Protein AF-0000000084953065 (afdb_homodimer)

Solvent-accessible surface area (backbone atoms only — not comparable to full-atom values): 37225 Å² total; per-residue (Å²): 133,76,77,75,72,75,75,77,70,77,76,67,80,57,42,66,18,27,38,51,30,48,55,49,16,37,54,28,32,49,46,24,32,58,13,46,14,30,29,52,18,11,53,33,35,67,47,25,24,61,44,49,26,46,53,21,52,45,23,57,56,54,40,50,54,44,30,39,45,32,41,51,6,21,24,65,22,61,65,50,94,20,39,30,18,35,50,79,62,21,37,66,43,36,94,52,40,80,69,43,65,51,87,48,26,40,32,37,56,54,54,56,39,53,43,38,55,61,22,41,24,58,36,54,26,50,35,7,44,55,64,42,56,24,70,68,34,48,54,53,40,45,55,49,41,44,65,68,46,39,19,29,43,38,8,13,48,70,24,81,63,6,53,39,28,67,67,56,40,74,54,52,50,30,7,56,50,28,28,25,33,23,8,30,29,12,46,28,47,7,58,72,70,43,58,77,86,65,80,84,58,64,51,42,28,58,67,35,29,53,48,9,42,45,35,31,60,48,9,43,44,20,44,36,14,34,52,53,72,36,30,48,39,54,15,40,44,8,38,49,19,42,54,41,4,17,17,32,0,14,47,35,27,35,52,52,37,42,75,73,71,41,64,51,35,66,64,46,32,46,51,13,22,51,19,5,44,35,17,33,27,15,23,21,53,24,44,52,58,65,57,23,34,48,50,4,30,52,32,10,49,54,24,52,52,40,50,67,55,47,62,76,45,92,48,36,42,64,61,40,24,32,29,33,30,18,46,8,7,49,47,14,37,51,48,29,15,34,51,25,30,46,90,62,22,74,83,42,83,58,36,6,44,81,73,77,33,59,65,27,30,52,38,30,51,53,49,50,52,52,50,50,52,46,30,24,53,53,38,36,49,45,52,51,54,39,38,72,75,37,62,42,56,50,52,71,69,39,39,73,69,12,40,12,45,66,74,67,72,44,84,127,136,77,79,74,71,79,71,75,74,76,77,68,82,59,42,28,46,28,30,19,43,47,56,50,16,38,46,28,33,48,44,23,33,53,12,45,14,31,29,52,18,11,52,32,33,66,47,25,25,62,45,48,25,41,50,22,53,46,22,55,22,54,41,48,53,45,31,39,44,33,42,49,6,22,23,68,24,61,63,49,92,21,39,31,19,36,50,78,63,21,36,58,42,37,93,52,39,57,73,45,64,52,87,47,26,35,32,34,44,53,54,55,39,54,45,40,53,61,22,40,23,60,37,53,26,50,36,6,44,55,66,40,56,24,68,68,33,49,54,53,41,44,54,49,43,44,67,67,46,38,19,29,42,36,8,14,48,70,25,82,64,6,52,39,29,67,66,58,39,76,55,50,50,31,8,56,51,30,29,25,33,23,8,30,28,10,46,29,46,9,59,72,70,43,57,76,87,66,79,84,58,63,55,50,32,66,69,34,28,55,50,9,40,52,34,33,59,59,8,44,43,20,44,35,14,35,52,54,74,37,71,48,70,54,16,52,45,7,38,50,19,42,53,42,4,17,54,31,0,15,51,36,27,34,50,51,37,40,73,73,69,42,75,80,46,74,66,45,32,45,51,12,23,52,20,5,44,34,16,34,26,16,22,21,52,24,44,53,59,71,57,24,34,49,49,4,30,52,31,11,50,54,23,52,51,41,49,68,57,46,62,79,46,91,49,37,42,64,62,40,25,30,27,34,31,16,46,9,7,49,47,14,37,51,48,29,15,33,51,25,30,44,90,64,24,74,83,42,82,58,37,6,44,80,77,76,32,58,66,26,32,51,38,32,51,51,47,50,53,52,48,50,53,48,29,24,52,52,38,37,49,47,52,52,54,39,38,75,76,38,62,44,56,50,53,70,68,39,40,73,66,10,40,14,47,68,60,30,71,42,76,116

Secondary structure (DSSP, 8-state):
---------------HHHHHHHHHHHHHHHHHHHHHHHHHHHHS-GGGHHHHHHHHHHHHHHHHHHIIIIIHHHHHSSEETTTEE-TTTSGGGTT-SSSSEETTEEHHHHHHHHHHHHHHHHHHHGGGGTTTB-HHHHHHHHHHHIIIIIHHHHHHHHSTTSHHHHHT---SSSIIIIIIHHHHHHHHHHHHH---SSPPPPPS-HHHHHHHHHHHHHHHHHHHHGGG-SSSHHHHHHHHHHHHHHHHHHHHHHHHHHHTTPPP-HHHHHHHHHHHHHHHTTTTTTS-HHHHHHHHHHHHHHHHHHHHHHTTSS---TT-HIIIIIHHHHHHHHHHHHH--TTT-TT-SSPPGGGT--HHHHHHHHHHHHHHHHHHHHHHHHHHHHHHHS-SBPPHHHHHH-HIIIIIS---/------------PPPHHHHHHHHHHHHHHHHHHHHHHHHHHHHS-GGGHHHHHHHHHHHHHHHHHHIIIIIHHHHHSSEETTTEE-TTTTGGGTT-SSSSEETTEEHHHHHHHHHHHHHHHHHHHGGGGTTTB-HHHHHHHHHHHIIIIIHHHHHHHHSTTSHHHHHT---SSSIIIIIIHHHHHHHHHHHHH---SSPPPPPS-HHHHHHHHHHHHHHHHHHHHGGG-SSSHHHHHHHHHHHHHHHHHHHHHHHHHHHTTPPP-HHHHHHHHHHHHHHHTTTTTTS-HHHHHHHHHHHHHHHHHHHHHHTTSS---TT-HIIIIIHHHHHHHHHHHHH--TTT-TT-SS--GGGT--HHHHHHHHHHHHHHHHHHHHHHHHHHHHHHHS-SBPPHHHHHH-HIIIIIS---

pLDDT: mean 95.13, std 10.89, range [21.23, 98.94]

Organism: Flavobacterium frigoris (strain PS1) (NCBI:txid1086011)

Nearest PDB structures (foldseek):
  2npk-assembly1_A  TM=9.389E-01  e=2.751E-29  Escherichia coli
  1u77-assembly1_A  TM=9.355E-01  e=2.865E-28  Escherichia coli
  8qj4-assembly1_A  TM=9.038E-01  e=2.332E-25  Shewanella denitrificans OS217
  6eu6-assembly1_A  TM=8.960E-01  e=2.332E-25  Candidatus Kuenenia stuttgartensis
  8qpf-assembly1_B  TM=8.996E-01  e=1.811E-22  Shewanella denitrificans

Sequence (824 aa):
MFPETPIPLEEVKFDTGDTAWMIVATALVLIMTPGLGFFYGGMVGKKNVISTMLQSFMAMIIVTILWVIIGFSLSFGTSIGGVIGDPRDYFMFKNVGITSAWGTIPFMLFALFQAKFAIITPALITGAFAERIRFWAYMLFMVLFILFVYTPLCHMTWHEDGIFYKMGVLDFAGGTVVHMSAGWAALAGAMFLGKRKGQKSSPARITYVLLGTGLLWFGWFGFNAGSALAANGLAAQALGTTTVAAAAAGMAWVFFDKILGHKVSAMGACIGTVVGLVAITPAAGFVSIPNALFIGIFSSIVSNIVVSKFHKGKIDDALDVFACHGVGGMTGMLLTGVFASKAINPAVTDQGLIFGETTLFINQLTALVIVSVFAFTMSYFLFFIVNKITPLRVSEDREELGLDISQHGEFLMFPETPIPLEEVKFDTGDTAWMIVATALVLIMTPGLGFFYGGMVGKKNVISTMLQSFMAMIIVTILWVIIGFSLSFGTSIGGVIGDPRDYFMFKNVGITSAWGTIPFMLFALFQAKFAIITPALITGAFAERIRFWAYMLFMVLFILFVYTPLCHMTWHEDGIFYKMGVLDFAGGTVVHMSAGWAALAGAMFLGKRKGQKSSPARITYVLLGTGLLWFGWFGFNAGSALAANGLAAQALGTTTVAAAAAGMAWVFFDKILGHKVSAMGACIGTVVGLVAITPAAGFVSIPNALFIGIFSSIVSNIVVSKFHKGKIDDALDVFACHGVGGMTGMLLTGVFASKAINPAVTDQGLIFGETTLFINQLTALVIVSVFAFTMSYFLFFIVNKITPLRVSEDREELGLDISQHGEFL

Foldseek 3Di:
DPPPDPPPLPQQAADPQLAVLLVVLLVLLLLLLLLLLLQLLQFAAQQQSVVLSVLSVVLVVQLLVLLQQFLVQQQAADDDVLQTGDSVRQGNHVVQDQSDDDVRHRSVSVSSSVSSLLSRQLSLLCLQCGLWWASVLSSQLSSVCSNQQLRRQSSLCPYCSHVLNVLQQFFQQDLQNRQQLSLLLNQLVQVLQFAQDDDGHGRHHLVSSVSSLVSNLRSLLSRQLCSVSGDDPLSVQLNLLLVLLLQLQLVLQQVVCVVVVHHRDSSSSSLSSLLSSSLCRRQSQFAGNVLSSVLSNVSSVQLSVCVVPVVVDRGRRPNSSNSRRNSSSLSSLLSSQAGGDCVRPVSNPFHHVVVVTCSNNVSSVVSSVVSSVSSNVVSSVSSVVSCVVPNGTDDSVCSVSTCCCSPPNDRD/DDPPDPDPLPQQAADPQLAVLLVVLLVLLQLLLLLVLLQLLQFAAQQQSVVLSVLSVVLVVLLLVLLQQFLVQQQAAPDDVQQTGDRPRQGNHVVQDQRDDDVRYRSVSVSSSVSSLLSRQLSLLCLQCGLWWASVLSSQLSSVCSNQQLRRQSSLCPYCSHVLNVLQQFFQQDLQNRQQLSLLLNQLVQVLQFAQDDDGHGRHHLVSSVSSLVSNLRSLLSRQLCSVSGDDDLSVQLNLLLVLLLQLQLVLQQVVCVVVPHHRDSSSSSLSSLLSNSLCRRQSQFAGNVLSSVLSNVSSVQLNVCVVVVVVDRGRRPNSSNSRRNSSSLSSLLSSQAGGDCVRPVSNPFGHVVVPTCSNNVSSVVSNVVSSVSSNVVSSVSSVVSCVVPNGTDDSVCSVSTCQCSVPVDRD

Structure (mmCIF, N/CA/C/O backbone):
data_AF-0000000084953065-model_v1
#
loop_
_entity.id
_entity.type
_entity.pdbx_description
1 polymer 'Ammonium transporter'
#
loop_
_atom_site.group_PDB
_atom_site.id
_atom_site.type_symbol
_atom_site.label_atom_id
_atom_site.label_alt_id
_atom_site.label_comp_id
_atom_site.label_asym_id
_atom_site.label_entity_id
_atom_site.label_seq_id
_atom_site.pdbx_PDB_ins_code
_atom_site.Cartn_x
_atom_site.Cartn_y
_atom_site.Cartn_z
_atom_site.occupancy
_atom_site.B_iso_or_equiv
_atom_site.auth_seq_id
_atom_site.auth_comp_id
_atom_site.auth_asym_id
_atom_site.auth_atom_id
_atom_site.pdbx_PDB_model_num
ATOM 1 N N . MET A 1 1 ? 32.344 41.438 -32.031 1 26.55 1 MET A N 1
ATOM 2 C CA . MET A 1 1 ? 32.719 41.25 -30.625 1 26.55 1 MET A CA 1
ATOM 3 C C . MET A 1 1 ? 32.188 39.906 -30.094 1 26.55 1 MET A C 1
ATOM 5 O O . MET A 1 1 ? 30.969 39.719 -30.078 1 26.55 1 MET A O 1
ATOM 9 N N . PHE A 1 2 ? 32.844 38.781 -30.125 1 31.12 2 PHE A N 1
ATOM 10 C CA . PHE A 1 2 ? 32.469 37.375 -30.203 1 31.12 2 PHE A CA 1
ATOM 11 C C . PHE A 1 2 ? 31.984 36.875 -28.844 1 31.12 2 PHE A C 1
ATOM 13 O O . PHE A 1 2 ? 32.594 37.156 -27.812 1 31.12 2 PHE A O 1
ATOM 20 N N . PRO A 1 3 ? 30.703 36.781 -28.703 1 33.44 3 PRO A N 1
ATOM 21 C CA . PRO A 1 3 ? 30.156 36.5 -27.375 1 33.44 3 PRO A CA 1
ATOM 22 C C . PRO A 1 3 ? 30.953 35.438 -26.625 1 33.44 3 PRO A C 1
ATOM 24 O O . PRO A 1 3 ? 31.609 34.594 -27.234 1 33.44 3 PRO A O 1
ATOM 27 N N . GLU A 1 4 ? 31.641 35.844 -25.547 1 34.56 4 GLU A N 1
ATOM 28 C CA . GLU A 1 4 ? 32.5 35.031 -24.688 1 34.56 4 GLU A CA 1
ATOM 29 C C . GLU A 1 4 ? 31.906 33.625 -24.5 1 34.56 4 GLU A C 1
ATOM 31 O O . GLU A 1 4 ? 30.688 33.438 -24.531 1 34.56 4 GLU A O 1
ATOM 36 N N . THR A 1 5 ? 32.562 32.625 -24.812 1 36.56 5 THR A N 1
ATOM 37 C CA . THR A 1 5 ? 32.344 31.203 -24.703 1 36.56 5 THR A CA 1
ATOM 38 C C . THR A 1 5 ? 31.812 30.859 -23.312 1 36.56 5 THR A C 1
ATOM 40 O O . THR A 1 5 ? 32.469 31.156 -22.312 1 36.56 5 THR A O 1
ATOM 43 N N . PRO A 1 6 ? 30.5 30.75 -23.141 1 38.44 6 PRO A N 1
ATOM 44 C CA . PRO A 1 6 ? 30.047 30.484 -21.766 1 38.44 6 PRO A CA 1
ATOM 45 C C . PRO A 1 6 ? 30.969 29.531 -21.016 1 38.44 6 PRO A C 1
ATOM 47 O O . PRO A 1 6 ? 31.609 28.672 -21.625 1 38.44 6 PRO A O 1
ATOM 50 N N . ILE A 1 7 ? 31.703 29.922 -20.016 1 39.09 7 ILE A N 1
ATOM 51 C CA . ILE A 1 7 ? 32.438 29.062 -19.094 1 39.09 7 ILE A CA 1
ATOM 52 C C . ILE A 1 7 ? 31.688 27.75 -18.891 1 39.09 7 ILE A C 1
ATOM 54 O O . ILE A 1 7 ? 30.484 27.734 -18.625 1 39.09 7 ILE A O 1
ATOM 58 N N . PRO A 1 8 ? 32.125 26.688 -19.344 1 39.78 8 PRO A N 1
ATOM 59 C CA . PRO A 1 8 ? 31.469 25.406 -19.156 1 39.78 8 PRO A CA 1
ATOM 60 C C . PRO A 1 8 ? 31.016 25.172 -17.719 1 39.78 8 PRO A C 1
ATOM 62 O O . PRO A 1 8 ? 31.812 25.328 -16.781 1 39.78 8 PRO A O 1
ATOM 65 N N . LEU A 1 9 ? 29.781 25.531 -17.219 1 43 9 LEU A N 1
ATOM 66 C CA . LEU A 1 9 ? 29.25 25.172 -15.906 1 43 9 LEU A CA 1
ATOM 67 C C . LEU A 1 9 ? 29.766 23.812 -15.461 1 43 9 LEU A C 1
ATOM 69 O O . LEU A 1 9 ? 29.766 22.859 -16.25 1 43 9 LEU A O 1
ATOM 73 N N . GLU A 1 10 ? 30.797 23.734 -14.734 1 50.12 10 GLU A N 1
ATOM 74 C CA . GLU A 1 10 ? 31.219 22.469 -14.164 1 50.12 10 GLU A CA 1
ATOM 75 C C . GLU A 1 10 ? 30.031 21.531 -13.938 1 50.12 10 GLU A C 1
ATOM 77 O O . GLU A 1 10 ? 29.062 21.906 -13.281 1 50.12 10 GLU A O 1
ATOM 82 N N . GLU A 1 11 ? 29.781 20.641 -14.75 1 60.56 11 GLU A N 1
ATOM 83 C CA . GLU A 1 11 ? 28.656 19.703 -14.852 1 60.56 11 GLU A CA 1
ATOM 84 C C . GLU A 1 11 ? 28.484 18.906 -13.562 1 60.56 11 GLU A C 1
ATOM 86 O O . GLU A 1 11 ? 29.406 18.219 -13.117 1 60.56 11 GLU A O 1
ATOM 91 N N . VAL A 1 12 ? 27.766 19.391 -12.516 1 77.81 12 VAL A N 1
ATOM 92 C CA . VAL A 1 12 ? 27.406 18.641 -11.312 1 77.81 12 VAL A CA 1
ATOM 93 C C . VAL A 1 12 ? 26.938 17.234 -11.695 1 77.81 12 VAL A C 1
ATOM 95 O O . VAL A 1 12 ? 26.094 17.078 -12.57 1 77.81 12 VAL A O 1
ATOM 98 N N . LYS A 1 13 ? 27.828 16.219 -11.336 1 87.88 13 LYS A N 1
ATOM 99 C CA . LYS A 1 13 ? 27.453 14.844 -11.602 1 87.88 13 LYS A CA 1
ATOM 100 C C . LYS A 1 13 ? 26.438 14.344 -10.57 1 87.88 13 LYS A C 1
ATOM 102 O O . LYS A 1 13 ? 26.688 14.43 -9.367 1 87.88 13 LYS A O 1
ATOM 107 N N . PHE A 1 14 ? 25.297 14.047 -11.031 1 94.81 14 PHE A N 1
ATOM 108 C CA . PHE A 1 14 ? 24.234 13.5 -10.203 1 94.81 14 PHE A CA 1
ATOM 109 C C . PHE A 1 14 ? 24.281 11.977 -10.18 1 94.81 14 PHE A C 1
ATOM 111 O O . PHE A 1 14 ? 24.703 11.352 -11.156 1 94.81 14 PHE A O 1
ATOM 118 N N . ASP A 1 15 ? 24 11.383 -9.008 1 97 15 ASP A N 1
ATOM 119 C CA . ASP A 1 15 ? 23.828 9.938 -8.969 1 97 15 ASP A CA 1
ATOM 120 C C . ASP A 1 15 ? 22.562 9.516 -9.703 1 97 15 ASP A C 1
ATOM 122 O O . ASP A 1 15 ? 21.469 9.953 -9.352 1 97 15 ASP A O 1
ATOM 126 N N . THR A 1 16 ? 22.734 8.625 -10.695 1 96.31 16 THR A N 1
ATOM 127 C CA . THR A 1 16 ? 21.609 8.281 -11.547 1 96.31 16 THR A CA 1
ATOM 128 C C . THR A 1 16 ? 20.594 7.441 -10.781 1 96.31 16 THR A C 1
ATOM 130 O O . THR A 1 16 ? 19.391 7.539 -11.031 1 96.31 16 THR A O 1
ATOM 133 N N . GLY A 1 17 ? 20.984 6.551 -9.906 1 97.94 17 GLY A N 1
ATOM 134 C CA . GLY A 1 17 ? 20.078 5.777 -9.078 1 97.94 17 GLY A CA 1
ATOM 135 C C . GLY A 1 17 ? 19.281 6.629 -8.109 1 97.94 17 GLY A C 1
ATOM 136 O O . GLY A 1 17 ? 18.062 6.484 -7.996 1 97.94 17 GLY A O 1
ATOM 137 N N . ASP A 1 18 ? 19.984 7.582 -7.414 1 97.94 18 ASP A N 1
ATOM 138 C CA . ASP A 1 18 ? 19.328 8.523 -6.52 1 97.94 18 ASP A CA 1
ATOM 139 C C . ASP A 1 18 ? 18.312 9.375 -7.273 1 97.94 18 ASP A C 1
ATOM 141 O O . ASP A 1 18 ? 17.188 9.562 -6.812 1 97.94 18 ASP A O 1
ATOM 145 N N . THR A 1 19 ? 18.75 9.844 -8.406 1 97.88 19 THR A N 1
ATOM 146 C CA . THR A 1 19 ? 17.891 10.719 -9.211 1 97.88 19 THR A CA 1
ATOM 147 C C . THR A 1 19 ? 16.656 9.977 -9.703 1 97.88 19 THR A C 1
ATOM 149 O O . THR A 1 19 ? 15.547 10.492 -9.625 1 97.88 19 THR A O 1
ATOM 152 N N . ALA A 1 20 ? 16.844 8.727 -10.141 1 98 20 ALA A N 1
ATOM 153 C CA . ALA A 1 20 ? 15.719 7.926 -10.609 1 98 20 ALA A CA 1
ATOM 154 C C . ALA A 1 20 ? 14.727 7.668 -9.477 1 98 20 ALA A C 1
ATOM 156 O O . ALA A 1 20 ? 13.516 7.844 -9.656 1 98 20 ALA A O 1
ATOM 157 N N . TRP A 1 21 ? 15.188 7.316 -8.344 1 98.38 21 TRP A N 1
ATOM 158 C CA . TRP A 1 21 ? 14.328 7.062 -7.195 1 98.38 21 TRP A CA 1
ATOM 159 C C . TRP A 1 21 ? 13.547 8.312 -6.812 1 98.38 21 TRP A C 1
ATOM 161 O O . TRP A 1 21 ? 12.336 8.25 -6.574 1 98.38 21 TRP A O 1
ATOM 171 N N . MET A 1 22 ? 14.18 9.453 -6.785 1 98.5 22 MET A N 1
ATOM 172 C CA . MET A 1 22 ? 13.523 10.68 -6.336 1 98.5 22 MET A CA 1
ATOM 173 C C . MET A 1 22 ? 12.469 11.133 -7.34 1 98.5 22 MET A C 1
ATOM 175 O O . MET A 1 22 ? 11.445 11.695 -6.957 1 98.5 22 MET A O 1
ATOM 179 N N . ILE A 1 23 ? 12.703 10.883 -8.656 1 98.25 23 ILE A N 1
ATOM 180 C CA . ILE A 1 23 ? 11.672 11.164 -9.648 1 98.25 23 ILE A CA 1
ATOM 181 C C . ILE A 1 23 ? 10.438 10.312 -9.367 1 98.25 23 ILE A C 1
ATOM 183 O O . ILE A 1 23 ? 9.312 10.828 -9.328 1 98.25 23 ILE A O 1
ATOM 187 N N . VAL A 1 24 ? 10.633 9.039 -9.055 1 98.44 24 VAL A N 1
ATOM 188 C CA . VAL A 1 24 ? 9.531 8.117 -8.805 1 98.44 24 VAL A CA 1
ATOM 189 C C . VAL A 1 24 ? 8.844 8.492 -7.492 1 98.44 24 VAL A C 1
ATOM 191 O O . VAL A 1 24 ? 7.609 8.539 -7.418 1 98.44 24 VAL A O 1
ATOM 194 N N . ALA A 1 25 ? 9.672 8.75 -6.473 1 98.75 25 ALA A N 1
ATOM 195 C CA . ALA A 1 25 ? 9.102 9.141 -5.184 1 98.75 25 ALA A CA 1
ATOM 196 C C . ALA A 1 25 ? 8.227 10.383 -5.324 1 98.75 25 ALA A C 1
ATOM 198 O O . ALA A 1 25 ? 7.145 10.453 -4.73 1 98.75 25 ALA A O 1
ATOM 199 N N . THR A 1 26 ? 8.656 11.344 -6.105 1 98.5 26 THR A N 1
ATOM 200 C CA . THR A 1 26 ? 7.895 12.562 -6.348 1 98.5 26 THR A CA 1
ATOM 201 C C . THR A 1 26 ? 6.539 12.242 -6.969 1 98.5 26 THR A C 1
ATOM 203 O O . THR A 1 26 ? 5.516 12.797 -6.559 1 98.5 26 THR A O 1
ATOM 206 N N . ALA A 1 27 ? 6.535 11.328 -7.91 1 98.06 27 ALA A N 1
ATOM 207 C CA . ALA A 1 27 ? 5.297 10.906 -8.555 1 98.06 27 ALA A CA 1
ATOM 208 C C . ALA A 1 27 ? 4.391 10.164 -7.574 1 98.06 27 ALA A C 1
ATOM 210 O O . ALA A 1 27 ? 3.178 10.383 -7.555 1 98.06 27 ALA A O 1
ATOM 211 N N . LEU A 1 28 ? 4.941 9.289 -6.762 1 98.31 28 LEU A N 1
ATOM 212 C CA . LEU A 1 28 ? 4.176 8.516 -5.785 1 98.31 28 LEU A CA 1
ATOM 213 C C . LEU A 1 28 ? 3.5 9.43 -4.773 1 98.31 28 LEU A C 1
ATOM 215 O O . LEU A 1 28 ? 2.332 9.234 -4.434 1 98.31 28 LEU A O 1
ATOM 219 N N . VAL A 1 29 ? 4.203 10.445 -4.285 1 98.44 29 VAL A N 1
ATOM 220 C CA . VAL A 1 29 ? 3.611 11.344 -3.305 1 98.44 29 VAL A CA 1
ATOM 221 C C . VAL A 1 29 ? 2.441 12.102 -3.936 1 98.44 29 VAL A C 1
ATOM 223 O O . VAL A 1 29 ? 1.424 12.336 -3.279 1 98.44 29 VAL A O 1
ATOM 226 N N . LEU A 1 30 ? 2.506 12.453 -5.195 1 97.25 30 LEU A N 1
ATOM 227 C CA . LEU A 1 30 ? 1.433 13.211 -5.836 1 97.25 30 LEU A CA 1
ATOM 228 C C . LEU A 1 30 ? 0.143 12.391 -5.871 1 97.25 30 LEU A C 1
ATOM 230 O O . LEU A 1 30 ? -0.948 12.945 -5.719 1 97.25 30 LEU A O 1
ATOM 234 N N . ILE A 1 31 ? 0.21 11.062 -6.039 1 97.94 31 ILE A N 1
ATOM 235 C CA . ILE A 1 31 ? -0.989 10.25 -6.188 1 97.94 31 ILE A CA 1
ATOM 236 C C . ILE A 1 31 ? -1.725 10.156 -4.852 1 97.94 31 ILE A C 1
ATOM 238 O O . ILE A 1 31 ? -2.902 9.797 -4.809 1 97.94 31 ILE A O 1
ATOM 242 N N . MET A 1 32 ? -1.077 10.516 -3.793 1 98.56 32 MET A N 1
ATOM 243 C CA . MET A 1 32 ? -1.704 10.5 -2.473 1 98.56 32 MET A CA 1
ATOM 244 C C . MET A 1 32 ? -2.848 11.508 -2.406 1 98.56 32 MET A C 1
ATOM 246 O O . MET A 1 32 ? -3.848 11.273 -1.725 1 98.56 32 MET A O 1
ATOM 250 N N . THR A 1 33 ? -2.715 12.609 -3.111 1 98.44 33 THR A N 1
ATOM 251 C CA . THR A 1 33 ? -3.729 13.656 -3.004 1 98.44 33 THR A CA 1
ATOM 252 C C . THR A 1 33 ? -5.031 13.211 -3.67 1 98.44 33 THR A C 1
ATOM 254 O O . THR A 1 33 ? -6.105 13.312 -3.074 1 98.44 33 THR A O 1
ATOM 257 N N . PRO A 1 34 ? -5.004 12.68 -4.922 1 97.94 34 PRO A N 1
ATOM 258 C CA . PRO A 1 34 ? -6.238 12.07 -5.426 1 97.94 34 PRO A CA 1
ATOM 259 C C . PRO A 1 34 ? -6.711 10.898 -4.57 1 97.94 34 PRO A C 1
ATOM 261 O O . PRO A 1 34 ? -7.918 10.688 -4.422 1 97.94 34 PRO A O 1
ATOM 264 N N . GLY A 1 35 ? -5.789 10.07 -4.035 1 98.56 35 GLY A N 1
ATOM 265 C CA . GLY A 1 35 ? -6.164 9.016 -3.105 1 98.56 35 GLY A CA 1
ATOM 266 C C . GLY A 1 35 ? -6.938 9.531 -1.906 1 98.56 35 GLY A C 1
ATOM 267 O O . GLY A 1 35 ? -7.945 8.945 -1.512 1 98.56 35 GLY A O 1
ATOM 268 N N . LEU A 1 36 ? -6.48 10.664 -1.396 1 98.69 36 LEU A N 1
ATOM 269 C CA . LEU A 1 36 ? -7.176 11.32 -0.292 1 98.69 36 LEU A CA 1
ATOM 270 C C . LEU A 1 36 ? -8.57 11.773 -0.718 1 98.69 36 LEU A C 1
ATOM 272 O O . LEU A 1 36 ? -9.523 11.664 0.053 1 98.69 36 LEU A O 1
ATOM 276 N N . GLY A 1 37 ? -8.656 12.336 -1.943 1 98.5 37 GLY A N 1
ATOM 277 C CA . GLY A 1 37 ? -9.953 12.695 -2.48 1 98.5 37 GLY A CA 1
ATOM 278 C C . GLY A 1 37 ? -10.953 11.555 -2.459 1 98.5 37 GLY A C 1
ATOM 279 O O . GLY A 1 37 ? -12.094 11.727 -2.023 1 98.5 37 GLY A O 1
ATOM 280 N N . PHE A 1 38 ? -10.523 10.383 -2.879 1 98.5 38 PHE A N 1
ATOM 281 C CA . PHE A 1 38 ? -11.391 9.211 -2.861 1 98.5 38 PHE A CA 1
ATOM 282 C C . PHE A 1 38 ? -11.664 8.766 -1.431 1 98.5 38 PHE A C 1
ATOM 284 O O . PHE A 1 38 ? -12.797 8.414 -1.092 1 98.5 38 PHE A O 1
ATOM 291 N N . PHE A 1 39 ? -10.727 8.797 -0.586 1 98.62 39 PHE A N 1
ATOM 292 C CA . PHE A 1 39 ? -10.844 8.398 0.811 1 98.62 39 PHE A CA 1
ATOM 293 C C . PHE A 1 39 ? -11.891 9.234 1.532 1 98.62 39 PHE A C 1
ATOM 295 O O . PHE A 1 39 ? -12.828 8.695 2.121 1 98.62 39 PHE A O 1
ATOM 302 N N . TYR A 1 40 ? -11.781 10.594 1.411 1 98.5 40 TYR A N 1
ATOM 303 C CA . TYR A 1 40 ? -12.734 11.5 2.039 1 98.5 40 TYR A CA 1
ATOM 304 C C . TYR A 1 40 ? -14.07 11.484 1.3 1 98.5 40 TYR A C 1
ATOM 306 O O . TYR A 1 40 ? -15.133 11.492 1.926 1 98.5 40 TYR A O 1
ATOM 314 N N . GLY A 1 41 ? -14.008 11.43 -0.022 1 97.94 41 GLY A N 1
ATOM 315 C CA . GLY A 1 41 ? -15.227 11.422 -0.82 1 97.94 41 GLY A CA 1
ATOM 316 C C . GLY A 1 41 ? -16.125 10.234 -0.527 1 97.94 41 GLY A C 1
ATOM 317 O O . GLY A 1 41 ? -17.344 10.352 -0.553 1 97.94 41 GLY A O 1
ATOM 318 N N . GLY A 1 42 ? -15.523 9.07 -0.263 1 97.88 42 GLY A N 1
ATOM 319 C CA . GLY A 1 42 ? -16.297 7.887 0.064 1 97.88 42 GLY A CA 1
ATOM 320 C C . GLY A 1 42 ? -16.969 7.973 1.419 1 97.88 42 GLY A C 1
ATOM 321 O O . GLY A 1 42 ? -17.984 7.309 1.656 1 97.88 42 GLY A O 1
ATOM 322 N N . MET A 1 43 ? -16.516 8.828 2.291 1 97.12 43 MET A N 1
ATOM 323 C CA . MET A 1 43 ? -16.969 8.875 3.68 1 97.12 43 MET A CA 1
ATOM 324 C C . MET A 1 43 ? -18.125 9.852 3.846 1 97.12 43 MET A C 1
ATOM 326 O O . MET A 1 43 ? -18.875 9.766 4.816 1 97.12 43 MET A O 1
ATOM 330 N N . VAL A 1 44 ? -18.219 10.812 2.955 1 96.88 44 VAL A N 1
ATOM 331 C CA . VAL A 1 44 ? -19.25 11.836 3.102 1 96.88 44 VAL A CA 1
ATOM 332 C C . VAL A 1 44 ? -20.562 11.344 2.494 1 96.88 44 VAL A C 1
ATOM 334 O O . VAL A 1 44 ? -20.609 10.242 1.934 1 96.88 44 VAL A O 1
ATOM 337 N N . GLY A 1 45 ? -21.609 12.18 2.637 1 95.75 45 GLY A N 1
ATOM 338 C CA . GLY A 1 45 ? -22.891 11.859 2.023 1 95.75 45 GLY A CA 1
ATOM 339 C C . GLY A 1 45 ? -22.859 11.938 0.508 1 95.75 45 GLY A C 1
ATOM 340 O O . GLY A 1 45 ? -22.031 12.656 -0.068 1 95.75 45 GLY A O 1
ATOM 341 N N . LYS A 1 46 ? -23.75 11.289 -0.097 1 95.81 46 LYS A N 1
ATOM 342 C CA . LYS A 1 46 ? -23.812 11.125 -1.547 1 95.81 46 LYS A CA 1
ATOM 343 C C . LYS A 1 46 ? -23.875 12.477 -2.252 1 95.81 46 LYS A C 1
ATOM 345 O O . LYS A 1 46 ? -23.406 12.617 -3.379 1 95.81 46 LYS A O 1
ATOM 350 N N . LYS A 1 47 ? -24.438 13.484 -1.604 1 95.75 47 LYS A N 1
ATOM 351 C CA . LYS A 1 47 ? -24.656 14.773 -2.25 1 95.75 47 LYS A CA 1
ATOM 352 C C . LYS A 1 47 ? -23.422 15.672 -2.109 1 95.75 47 LYS A C 1
ATOM 354 O O . LYS A 1 47 ? -23.438 16.828 -2.553 1 95.75 47 LYS A O 1
ATOM 359 N N . ASN A 1 48 ? -22.297 15.133 -1.517 1 97.12 48 ASN A N 1
ATOM 360 C CA . ASN A 1 48 ? -21.141 15.969 -1.212 1 97.12 48 ASN A CA 1
ATOM 361 C C . ASN A 1 48 ? -19.844 15.336 -1.719 1 97.12 48 ASN A C 1
ATOM 363 O O . ASN A 1 48 ? -18.75 15.805 -1.387 1 97.12 48 ASN A O 1
ATOM 367 N N . VAL A 1 49 ? -19.922 14.273 -2.527 1 97.81 49 VAL A N 1
ATOM 368 C CA . VAL A 1 49 ? -18.766 13.484 -2.941 1 97.81 49 VAL A CA 1
ATOM 369 C C . VAL A 1 49 ? -17.875 14.297 -3.883 1 97.81 49 VAL A C 1
ATOM 371 O O . VAL A 1 49 ? -16.672 14.422 -3.662 1 97.81 49 VAL A O 1
ATOM 374 N N . ILE A 1 50 ? -18.453 14.93 -4.871 1 97.62 50 ILE A N 1
ATOM 375 C CA . ILE A 1 50 ? -17.734 15.641 -5.914 1 97.62 50 ILE A CA 1
ATOM 376 C C . ILE A 1 50 ? -17.016 16.844 -5.305 1 97.62 50 ILE A C 1
ATOM 378 O O . ILE A 1 50 ? -15.828 17.062 -5.555 1 97.62 50 ILE A O 1
ATOM 382 N N . SER A 1 51 ? -17.688 17.578 -4.523 1 97.56 51 SER A N 1
ATOM 383 C CA . SER A 1 51 ? -17.109 18.75 -3.889 1 97.56 51 SER A CA 1
ATOM 384 C C . SER A 1 51 ? -15.922 18.375 -3.004 1 97.56 51 SER A C 1
ATOM 386 O O . SER A 1 51 ? -14.883 19.047 -3.039 1 97.56 51 SER A O 1
ATOM 388 N N . THR A 1 52 ? -16.109 17.359 -2.236 1 97.25 52 THR A N 1
ATOM 389 C CA . THR A 1 52 ? -15.055 16.922 -1.335 1 97.25 52 THR A CA 1
ATOM 390 C C . THR A 1 52 ? -13.82 16.484 -2.121 1 97.25 52 THR A C 1
ATOM 392 O O . THR A 1 52 ? -12.695 16.875 -1.785 1 97.25 52 THR A O 1
ATOM 395 N N . MET A 1 53 ? -14 15.711 -3.215 1 98.06 53 MET A N 1
ATOM 396 C CA . MET A 1 53 ? -12.891 15.242 -4.039 1 98.06 53 MET A CA 1
ATOM 397 C C . MET A 1 53 ? -12.211 16.406 -4.746 1 98.06 53 MET A C 1
ATOM 399 O O . MET A 1 53 ? -10.984 16.453 -4.84 1 98.06 53 MET A O 1
ATOM 403 N N . LEU A 1 54 ? -13.016 17.344 -5.191 1 97.31 54 LEU A N 1
ATOM 404 C CA . LEU A 1 54 ? -12.5 18.5 -5.93 1 97.31 54 LEU A CA 1
ATOM 405 C C . LEU A 1 54 ? -11.609 19.359 -5.039 1 97.31 54 LEU A C 1
ATOM 407 O O . LEU A 1 54 ? -10.625 19.938 -5.508 1 97.31 54 LEU A O 1
ATOM 411 N N . GLN A 1 55 ? -11.906 19.484 -3.789 1 97.5 55 GLN A N 1
ATOM 412 C CA . GLN A 1 55 ? -11.086 20.25 -2.855 1 97.5 55 GLN A CA 1
ATOM 413 C C . GLN A 1 55 ? -9.664 19.703 -2.799 1 97.5 55 GLN A C 1
ATOM 415 O O . GLN A 1 55 ? -8.703 20.469 -2.754 1 97.5 55 GLN A O 1
ATOM 420 N N . SER A 1 56 ? -9.484 18.391 -2.832 1 97.56 56 SER A N 1
ATOM 421 C CA . SER A 1 56 ? -8.164 17.781 -2.877 1 97.56 56 SER A CA 1
ATOM 422 C C . SER A 1 56 ? -7.465 18.062 -4.203 1 97.56 56 SER A C 1
ATOM 424 O O . SER A 1 56 ? -6.277 18.406 -4.223 1 97.56 56 SER A O 1
ATOM 426 N N . PHE A 1 57 ? -8.188 17.984 -5.289 1 97.25 57 PHE A N 1
ATOM 427 C CA . PHE A 1 57 ? -7.605 18.219 -6.605 1 97.25 57 PHE A CA 1
ATOM 428 C C . PHE A 1 57 ? -7.168 19.672 -6.754 1 97.25 57 PHE A C 1
ATOM 430 O O . PHE A 1 57 ? -6.148 19.953 -7.387 1 97.25 57 PHE A O 1
ATOM 437 N N . MET A 1 58 ? -7.91 20.547 -6.188 1 97.31 58 MET A N 1
ATOM 438 C CA . MET A 1 58 ? -7.562 21.969 -6.281 1 97.31 58 MET A CA 1
ATOM 439 C C . MET A 1 58 ? -6.293 22.266 -5.492 1 97.31 58 MET A C 1
ATOM 441 O O . MET A 1 58 ? -5.555 23.188 -5.828 1 97.31 58 MET A O 1
ATOM 445 N N . ALA A 1 59 ? -6.059 21.516 -4.426 1 98.38 59 ALA A N 1
ATOM 446 C CA . ALA A 1 59 ? -4.789 21.672 -3.725 1 98.38 59 ALA A CA 1
ATOM 447 C C . ALA A 1 59 ? -3.609 21.391 -4.652 1 98.38 59 ALA A C 1
ATOM 449 O O . ALA A 1 59 ? -2.58 22.062 -4.582 1 98.38 59 ALA A O 1
ATOM 450 N N . MET A 1 60 ? -3.723 20.375 -5.551 1 98.31 60 MET A N 1
ATOM 451 C CA . MET A 1 60 ? -2.672 20.062 -6.52 1 98.31 60 MET A CA 1
ATOM 452 C C . MET A 1 60 ? -2.43 21.234 -7.453 1 98.31 60 MET A C 1
ATOM 454 O O . MET A 1 60 ? -1.284 21.562 -7.77 1 98.31 60 MET A O 1
ATOM 458 N N . ILE A 1 61 ? -3.506 21.953 -7.785 1 97.75 61 ILE A N 1
ATOM 459 C CA . ILE A 1 61 ? -3.443 23.016 -8.773 1 97.75 61 ILE A CA 1
ATOM 460 C C . ILE A 1 61 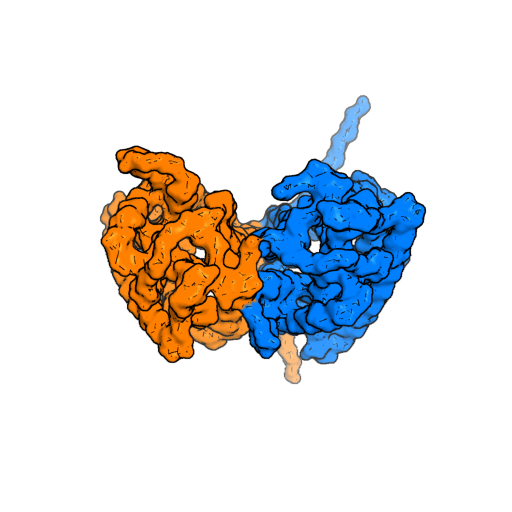? -2.922 24.297 -8.117 1 97.75 61 ILE A C 1
ATOM 462 O O . ILE A 1 61 ? -1.886 24.828 -8.523 1 97.75 61 ILE A O 1
ATOM 466 N N . ILE A 1 62 ? -3.49 24.672 -7.02 1 98.25 62 ILE A N 1
ATOM 467 C CA . ILE A 1 62 ? -3.24 25.984 -6.43 1 98.25 62 ILE A CA 1
ATOM 468 C C . ILE A 1 62 ? -1.909 25.969 -5.684 1 98.25 62 ILE A C 1
ATOM 470 O O . ILE A 1 62 ? -1.102 26.891 -5.82 1 98.25 62 ILE A O 1
ATOM 474 N N . VAL A 1 63 ? -1.652 24.969 -4.922 1 98.69 63 VAL A N 1
ATOM 475 C CA . VAL A 1 63 ? -0.455 24.938 -4.09 1 98.69 63 VAL A CA 1
ATOM 476 C C . VAL A 1 63 ? 0.784 24.781 -4.969 1 98.69 63 VAL A C 1
ATOM 478 O O . VAL A 1 63 ? 1.843 25.328 -4.66 1 98.69 63 VAL A O 1
ATOM 481 N N . THR A 1 64 ? 0.668 24.078 -6.145 1 98.5 64 THR A N 1
ATOM 482 C CA . THR A 1 64 ? 1.789 23.969 -7.07 1 98.5 64 THR A CA 1
ATOM 483 C C . THR A 1 64 ? 2.221 25.344 -7.566 1 98.5 64 THR A C 1
ATOM 485 O O . THR A 1 64 ? 3.412 25.656 -7.562 1 98.5 64 THR A O 1
ATOM 488 N N . ILE A 1 65 ? 1.257 26.125 -7.969 1 98.12 65 ILE A N 1
ATOM 489 C CA . ILE A 1 65 ? 1.554 27.469 -8.469 1 98.12 65 ILE A CA 1
ATOM 490 C C . ILE A 1 65 ? 2.133 28.312 -7.348 1 98.12 65 ILE A C 1
ATOM 492 O O . ILE A 1 65 ? 3.145 29 -7.535 1 98.12 65 ILE A O 1
ATOM 496 N N . LEU A 1 66 ? 1.553 28.25 -6.176 1 98.69 66 LEU A N 1
ATOM 497 C CA . LEU A 1 66 ? 1.999 29.031 -5.027 1 98.69 66 LEU A CA 1
ATOM 498 C C . LEU A 1 66 ? 3.414 28.641 -4.617 1 98.69 66 LEU A C 1
ATOM 500 O O . LEU A 1 66 ? 4.211 29.5 -4.219 1 98.69 66 LEU A O 1
ATOM 504 N N . TRP A 1 67 ? 3.695 27.328 -4.699 1 98.75 67 TRP A N 1
ATOM 505 C CA . TRP A 1 67 ? 5.004 26.797 -4.328 1 98.75 67 TRP A CA 1
ATOM 506 C C . TRP A 1 67 ? 6.102 27.391 -5.203 1 98.75 67 TRP A C 1
ATOM 508 O O . TRP A 1 67 ? 7.152 27.797 -4.699 1 98.75 67 TRP A O 1
ATOM 518 N N . VAL A 1 68 ? 5.816 27.547 -6.512 1 98.12 68 VAL A N 1
ATOM 519 C CA . VAL A 1 68 ? 6.773 28.078 -7.477 1 98.12 68 VAL A CA 1
ATOM 520 C C . VAL A 1 68 ? 6.934 29.578 -7.273 1 98.12 68 VAL A C 1
ATOM 522 O O . VAL A 1 68 ? 8.055 30.109 -7.32 1 98.12 68 VAL A O 1
ATOM 525 N N . ILE A 1 69 ? 5.859 30.25 -7.023 1 98.44 69 ILE A N 1
ATOM 526 C CA . ILE A 1 69 ? 5.898 31.703 -6.91 1 98.44 69 ILE A CA 1
ATOM 527 C C . ILE A 1 69 ? 6.676 32.094 -5.656 1 98.44 69 ILE A C 1
ATOM 529 O O . ILE A 1 69 ? 7.598 32.906 -5.727 1 98.44 69 ILE A O 1
ATOM 533 N N . ILE A 1 70 ? 6.359 31.438 -4.492 1 98.69 70 ILE A N 1
ATOM 534 C CA . ILE A 1 70 ? 6.977 32.031 -3.307 1 98.69 70 ILE A CA 1
ATOM 535 C C . ILE A 1 70 ? 7.145 30.938 -2.232 1 98.69 70 ILE A C 1
ATOM 537 O O . ILE A 1 70 ? 7.945 31.094 -1.309 1 98.69 70 ILE A O 1
ATOM 541 N N . GLY A 1 71 ? 6.387 29.844 -2.264 1 98.81 71 GLY A N 1
ATOM 542 C CA . GLY A 1 71 ? 6.344 28.859 -1.192 1 98.81 71 GLY A CA 1
ATOM 543 C C . GLY A 1 71 ? 7.688 28.203 -0.931 1 98.81 71 GLY A C 1
ATOM 544 O O . GLY A 1 71 ? 8.086 28.031 0.223 1 98.81 71 GLY A O 1
ATOM 545 N N . PHE A 1 72 ? 8.359 27.812 -2.043 1 98.81 72 PHE A N 1
ATOM 546 C CA . PHE A 1 72 ? 9.664 27.172 -1.883 1 98.81 72 PHE A CA 1
ATOM 547 C C . PHE A 1 72 ? 10.648 28.125 -1.211 1 98.81 72 PHE A C 1
ATOM 549 O O . PHE A 1 72 ? 11.406 27.719 -0.329 1 98.81 72 PHE A O 1
ATOM 556 N N . SER A 1 73 ? 10.625 29.375 -1.632 1 98.81 73 SER A N 1
ATOM 557 C CA . SER A 1 73 ? 11.547 30.359 -1.082 1 98.81 73 SER A CA 1
ATOM 558 C C . SER A 1 73 ? 11.281 30.609 0.4 1 98.81 73 SER A C 1
ATOM 560 O O . SER A 1 73 ? 12.211 30.688 1.198 1 98.81 73 SER A O 1
ATOM 562 N N . LEU A 1 74 ? 10.07 30.656 0.785 1 98.88 74 LEU A N 1
ATOM 563 C CA . LEU A 1 74 ? 9.703 30.891 2.178 1 98.88 74 LEU A CA 1
ATOM 564 C C . LEU A 1 74 ? 10.078 29.688 3.039 1 98.88 74 LEU A C 1
ATOM 566 O O . LEU A 1 74 ? 10.375 29.828 4.23 1 98.88 74 LEU A O 1
ATOM 570 N N . SER A 1 75 ? 10.133 28.5 2.488 1 98.81 75 SER A N 1
ATOM 571 C CA . SER A 1 75 ? 10.43 27.281 3.221 1 98.81 75 SER A CA 1
ATOM 572 C C . SER A 1 75 ? 11.938 27.047 3.312 1 98.81 75 SER A C 1
ATOM 574 O O . SER A 1 75 ? 12.438 26.594 4.344 1 98.81 75 SER A O 1
ATOM 576 N N . PHE A 1 76 ? 12.711 27.375 2.199 1 98.56 76 PHE A N 1
ATOM 577 C CA . PHE A 1 76 ? 14.094 26.906 2.146 1 98.56 76 PHE A CA 1
ATOM 578 C C . PHE A 1 76 ? 15.039 28.031 1.779 1 98.56 76 PHE A C 1
ATOM 580 O O . PHE A 1 76 ? 16.234 27.812 1.606 1 98.56 76 PHE A O 1
ATOM 587 N N . GLY A 1 77 ? 14.562 29.297 1.627 1 98.5 77 GLY A N 1
ATOM 588 C CA . GLY A 1 77 ? 15.43 30.438 1.425 1 98.5 77 GLY A CA 1
ATOM 589 C C . GLY A 1 77 ? 16.266 30.781 2.643 1 98.5 77 GLY A C 1
ATOM 590 O O . GLY A 1 77 ? 16.156 30.125 3.68 1 98.5 77 GLY A O 1
ATOM 591 N N . THR A 1 78 ? 17.062 31.766 2.457 1 98.5 78 THR A N 1
ATOM 592 C CA . THR A 1 78 ? 17.891 32.219 3.564 1 98.5 78 THR A CA 1
ATOM 593 C C . THR A 1 78 ? 17.047 32.531 4.793 1 98.5 78 THR A C 1
ATOM 595 O O . THR A 1 78 ? 16.031 33.25 4.688 1 98.5 78 THR A O 1
ATOM 598 N N . SER A 1 79 ? 17.453 32.062 5.934 1 98.69 79 SER A N 1
ATOM 599 C CA . SER A 1 79 ? 16.641 32.062 7.141 1 98.69 79 SER A CA 1
ATOM 600 C C . SER A 1 79 ? 16.5 33.5 7.703 1 98.69 79 SER A C 1
ATOM 602 O O . SER A 1 79 ? 17.469 34.25 7.762 1 98.69 79 SER A O 1
ATOM 604 N N . ILE A 1 80 ? 15.367 33.812 8.008 1 98.56 80 ILE A N 1
ATOM 605 C CA . ILE A 1 80 ? 15.055 35.031 8.758 1 98.56 80 ILE A CA 1
ATOM 606 C C . ILE A 1 80 ? 14.617 34.656 10.172 1 98.56 80 ILE A C 1
ATOM 608 O O . ILE A 1 80 ? 13.492 34.188 10.375 1 98.56 80 ILE A O 1
ATOM 612 N N . GLY A 1 81 ? 15.477 34.875 11.148 1 98.12 81 GLY A N 1
ATOM 613 C CA . GLY A 1 81 ? 15.164 34.625 12.547 1 98.12 81 GLY A CA 1
ATOM 614 C C . GLY A 1 81 ? 14.938 33.156 12.836 1 98.12 81 GLY A C 1
ATOM 615 O O . GLY A 1 81 ? 14.344 32.781 13.867 1 98.12 81 GLY A O 1
ATOM 616 N N . GLY A 1 82 ? 15.211 32.25 11.914 1 98.5 82 GLY A N 1
ATOM 617 C CA . GLY A 1 82 ? 15.023 30.828 12.086 1 98.5 82 GLY A CA 1
ATOM 618 C C . GLY A 1 82 ? 13.578 30.391 11.906 1 98.5 82 GLY A C 1
ATOM 619 O O . GLY A 1 82 ? 13.234 29.234 12.148 1 98.5 82 GLY A O 1
ATOM 620 N N . VAL A 1 83 ? 12.742 31.234 11.43 1 98.56 83 VAL A N 1
ATOM 621 C CA . VAL A 1 83 ? 11.305 30.969 11.438 1 98.56 83 VAL A CA 1
ATOM 622 C C . VAL A 1 83 ? 10.797 30.859 10 1 98.56 83 VAL A C 1
ATOM 624 O O . VAL A 1 83 ? 9.883 30.094 9.719 1 98.56 83 VAL A O 1
ATOM 627 N N . ILE A 1 84 ? 11.367 31.625 9.07 1 98.56 84 ILE A N 1
ATOM 628 C CA . ILE A 1 84 ? 10.875 31.672 7.699 1 98.56 84 ILE A CA 1
ATOM 629 C C . ILE A 1 84 ? 12.023 31.984 6.746 1 98.56 84 ILE A C 1
ATOM 631 O O . ILE A 1 84 ? 13.086 32.469 7.18 1 98.56 84 ILE A O 1
ATOM 635 N N . GLY A 1 85 ? 11.898 31.609 5.516 1 98.75 85 GLY A N 1
ATOM 636 C CA . GLY A 1 85 ? 12.914 31.906 4.52 1 98.75 85 GLY A CA 1
ATOM 637 C C . GLY A 1 85 ? 12.688 33.219 3.807 1 98.75 85 GLY A C 1
ATOM 638 O O . GLY A 1 85 ? 11.555 33.688 3.705 1 98.75 85 GLY A O 1
ATOM 639 N N . ASP A 1 86 ? 13.727 33.812 3.293 1 98.56 86 ASP A N 1
ATOM 640 C CA . ASP A 1 86 ? 13.648 35.031 2.496 1 98.56 86 ASP A CA 1
ATOM 641 C C . ASP A 1 86 ? 12.875 34.781 1.201 1 98.56 86 ASP A C 1
ATOM 643 O O . ASP A 1 86 ? 13.289 33.969 0.362 1 98.56 86 ASP A O 1
ATOM 647 N N . PRO A 1 87 ? 11.75 35.469 1.038 1 98 87 PRO A N 1
ATOM 648 C CA . PRO A 1 87 ? 10.914 35.219 -0.141 1 98 87 PRO A CA 1
ATOM 649 C C . PRO A 1 87 ? 11.617 35.594 -1.445 1 98 87 PRO A C 1
ATOM 651 O O . PRO A 1 87 ? 11.172 35.188 -2.523 1 98 87 PRO A O 1
ATOM 654 N N . ARG A 1 88 ? 12.859 36.469 -1.572 1 96.75 88 ARG A N 1
ATOM 655 C CA . ARG A 1 88 ? 13.523 36.969 -2.771 1 96.75 88 ARG A CA 1
ATOM 656 C C . ARG A 1 88 ? 14.477 35.906 -3.342 1 96.75 88 ARG A C 1
ATOM 658 O O . ARG A 1 88 ? 14.82 35.969 -4.523 1 96.75 88 ARG A O 1
ATOM 665 N N . ASP A 1 89 ? 14.891 34.844 -2.482 1 98 89 ASP A N 1
ATOM 666 C CA . ASP A 1 89 ? 15.977 33.938 -2.871 1 98 89 ASP A CA 1
ATOM 667 C C . ASP A 1 89 ? 15.555 33.062 -4.043 1 98 89 ASP A C 1
ATOM 669 O O . ASP A 1 89 ? 16.312 32.875 -4.996 1 98 89 ASP A O 1
ATOM 673 N N . TYR A 1 90 ? 14.391 32.5 -3.93 1 98.31 90 TYR A N 1
ATOM 674 C CA . TYR A 1 90 ? 13.93 31.547 -4.949 1 98.31 90 TYR A CA 1
ATOM 675 C C . TYR A 1 90 ? 12.57 31.984 -5.5 1 98.31 90 TYR A C 1
ATOM 677 O O . TYR A 1 90 ? 11.742 31.141 -5.852 1 98.31 90 TYR A O 1
ATOM 685 N N . PHE A 1 91 ? 12.266 33.344 -5.48 1 98.12 91 PHE A N 1
ATOM 686 C CA . PHE A 1 91 ? 11.031 33.875 -6.047 1 98.12 91 PHE A CA 1
ATOM 687 C C . PHE A 1 91 ? 10.852 33.406 -7.488 1 98.12 91 PHE A C 1
ATOM 689 O O . PHE A 1 91 ? 11.766 33.562 -8.312 1 98.12 91 PHE A O 1
ATOM 696 N N . MET A 1 92 ? 9.695 32.812 -7.875 1 97.69 92 MET A N 1
ATOM 697 C CA . MET A 1 92 ? 9.398 32.281 -9.211 1 97.69 92 MET A CA 1
ATOM 698 C C . MET A 1 92 ? 10.438 31.266 -9.648 1 97.69 92 MET A C 1
ATOM 700 O O . MET A 1 92 ? 10.867 31.266 -10.797 1 97.69 92 MET A O 1
ATOM 704 N N . PHE A 1 93 ? 11 30.438 -8.594 1 97.12 93 PHE A N 1
ATOM 705 C CA . PHE A 1 93 ? 11.977 29.375 -8.805 1 97.12 93 PHE A CA 1
ATOM 706 C C . PHE A 1 93 ? 13.266 29.938 -9.383 1 97.12 93 PHE A C 1
ATOM 708 O O . PHE A 1 93 ? 13.953 29.25 -10.156 1 97.12 93 PHE A O 1
ATOM 715 N N . LYS A 1 94 ? 13.523 31.188 -9.031 1 96.06 94 LYS A N 1
ATOM 716 C CA . LYS A 1 94 ? 14.844 31.734 -9.32 1 96.06 94 LYS A CA 1
ATOM 717 C C . LYS A 1 94 ? 15.945 30.906 -8.656 1 96.06 94 LYS A C 1
ATOM 719 O O . LYS A 1 94 ? 15.812 30.516 -7.496 1 96.06 94 LYS A O 1
ATOM 724 N N . ASN A 1 95 ? 17 30.562 -9.461 1 93.62 95 ASN A N 1
ATOM 725 C CA . ASN A 1 95 ? 18.172 29.844 -8.977 1 93.62 95 ASN A CA 1
ATOM 726 C C . ASN A 1 95 ? 17.828 28.406 -8.594 1 93.62 95 ASN A C 1
ATOM 728 O O . ASN A 1 95 ? 18.578 27.766 -7.848 1 93.62 95 ASN A O 1
ATOM 732 N N . VAL A 1 96 ? 16.641 27.969 -8.891 1 95.69 96 VAL A N 1
ATOM 733 C CA . VAL A 1 96 ? 16.25 26.562 -8.727 1 95.69 96 VAL A CA 1
ATOM 734 C C . VAL A 1 96 ? 16.375 25.844 -10.062 1 95.69 96 VAL A C 1
ATOM 736 O O . VAL A 1 96 ? 15.477 25.922 -10.914 1 95.69 96 VAL A O 1
ATOM 739 N N . GLY A 1 97 ? 17.516 25.219 -10.312 1 90.06 97 GLY A N 1
ATOM 740 C CA . GLY A 1 97 ? 17.734 24.656 -11.633 1 90.06 97 GLY A CA 1
ATOM 741 C C . GLY A 1 97 ? 18.344 23.266 -11.578 1 90.06 97 GLY A C 1
ATOM 742 O O . GLY A 1 97 ? 18.312 22.609 -10.539 1 90.06 97 GLY A O 1
ATOM 743 N N . ILE A 1 98 ? 18.859 22.797 -12.688 1 91.19 98 ILE A N 1
ATOM 744 C CA . ILE A 1 98 ? 19.359 21.438 -12.836 1 91.19 98 ILE A CA 1
ATOM 745 C C . ILE A 1 98 ? 20.891 21.469 -12.883 1 91.19 98 ILE A C 1
ATOM 747 O O . ILE A 1 98 ? 21.516 20.453 -13.195 1 91.19 98 ILE A O 1
ATOM 751 N N . THR A 1 99 ? 21.453 22.609 -12.578 1 90.25 99 THR A N 1
ATOM 752 C CA . THR A 1 99 ? 22.906 22.719 -12.602 1 90.25 99 THR A CA 1
ATOM 753 C C . THR A 1 99 ? 23.484 22.766 -11.188 1 90.25 99 THR A C 1
ATOM 755 O O . THR A 1 99 ? 24.703 22.812 -11 1 90.25 99 THR A O 1
ATOM 758 N N . SER A 1 100 ? 22.656 22.844 -10.234 1 91.12 100 SER A N 1
ATOM 759 C CA . SER A 1 100 ? 23.047 22.766 -8.836 1 91.12 100 SER A CA 1
ATOM 760 C C . SER A 1 100 ? 22.469 21.516 -8.172 1 91.12 100 SER A C 1
ATOM 762 O O . SER A 1 100 ? 21.453 20.969 -8.633 1 91.12 100 SER A O 1
ATOM 764 N N . ALA A 1 101 ? 23.188 21.125 -7.102 1 92.56 101 ALA A N 1
ATOM 765 C CA . ALA A 1 101 ? 22.812 19.844 -6.496 1 92.56 101 ALA A CA 1
ATOM 766 C C . ALA A 1 101 ? 22.266 20.047 -5.082 1 92.56 101 ALA A C 1
ATOM 768 O O . ALA A 1 101 ? 22.594 21.031 -4.418 1 92.56 101 ALA A O 1
ATOM 769 N N . TRP A 1 102 ? 21.406 19.328 -4.672 1 94.38 102 TRP A N 1
ATOM 770 C CA . TRP A 1 102 ? 21.094 18.984 -3.291 1 94.38 102 TRP A CA 1
ATOM 771 C C . TRP A 1 102 ? 21.578 17.578 -2.959 1 94.38 102 TRP A C 1
ATOM 773 O O . TRP A 1 102 ? 20.922 16.578 -3.301 1 94.38 102 TRP A O 1
ATOM 783 N N . GLY A 1 103 ? 22.703 17.5 -2.273 1 94 103 GLY A N 1
ATOM 784 C CA . GLY A 1 103 ? 23.328 16.188 -2.127 1 94 103 GLY A CA 1
ATOM 785 C C . GLY A 1 103 ? 23.719 15.562 -3.451 1 94 103 GLY A C 1
ATOM 786 O O . GLY A 1 103 ? 24.5 16.156 -4.211 1 94 103 GLY A O 1
ATOM 787 N N . THR A 1 104 ? 23.016 14.461 -3.809 1 95.62 104 THR A N 1
ATOM 788 C CA . THR A 1 104 ? 23.406 13.703 -4.996 1 95.62 104 THR A CA 1
ATOM 789 C C . THR A 1 104 ? 22.375 13.875 -6.109 1 95.62 104 THR A C 1
ATOM 791 O O . THR A 1 104 ? 22.484 13.242 -7.164 1 95.62 104 THR A O 1
ATOM 794 N N . ILE A 1 105 ? 21.344 14.773 -5.93 1 97.06 105 ILE A N 1
ATOM 795 C CA . ILE A 1 105 ? 20.297 14.93 -6.922 1 97.06 105 ILE A CA 1
ATOM 796 C C . ILE A 1 105 ? 20.188 16.391 -7.344 1 97.06 105 ILE A C 1
ATOM 798 O O . ILE A 1 105 ? 20.688 17.281 -6.637 1 97.06 105 ILE A O 1
ATOM 802 N N . PRO A 1 106 ? 19.547 16.688 -8.523 1 95.62 106 PRO A N 1
ATOM 803 C CA . PRO A 1 106 ? 19.344 18.094 -8.906 1 95.62 106 PRO A CA 1
ATOM 804 C C . PRO A 1 106 ? 18.531 18.875 -7.883 1 95.62 106 PRO A C 1
ATOM 806 O O . PRO A 1 106 ? 17.547 18.359 -7.344 1 95.62 106 PRO A O 1
ATOM 809 N N . PHE A 1 107 ? 18.969 20.078 -7.652 1 96.81 107 PHE A N 1
ATOM 810 C CA . PHE A 1 107 ? 18.312 20.953 -6.695 1 96.81 107 PHE A CA 1
ATOM 811 C C . PHE A 1 107 ? 16.828 21.125 -7.047 1 96.81 107 PHE A C 1
ATOM 813 O O . PHE A 1 107 ? 15.977 21.109 -6.164 1 96.81 107 PHE A O 1
ATOM 820 N N . MET A 1 108 ? 16.5 21.203 -8.289 1 96.94 108 MET A N 1
ATOM 821 C CA . MET A 1 108 ? 15.109 21.344 -8.734 1 96.94 108 MET A CA 1
ATOM 822 C C . MET A 1 108 ? 14.281 20.125 -8.344 1 96.94 108 MET A C 1
ATOM 824 O O . MET A 1 108 ? 13.094 20.266 -8.016 1 96.94 108 MET A O 1
ATOM 828 N N . LEU A 1 109 ? 14.891 18.953 -8.414 1 98.19 109 LEU A N 1
ATOM 829 C CA . LEU A 1 109 ? 14.172 17.734 -8.055 1 98.19 109 LEU A CA 1
ATOM 830 C C . LEU A 1 109 ? 13.82 17.734 -6.57 1 98.19 109 LEU A C 1
ATOM 832 O O . LEU A 1 109 ? 12.711 17.344 -6.191 1 98.19 109 LEU A O 1
ATOM 836 N N . PHE A 1 110 ? 14.727 18.219 -5.75 1 98.12 110 PHE A N 1
ATOM 837 C CA . PHE A 1 110 ? 14.43 18.375 -4.332 1 98.12 110 PHE A CA 1
ATOM 838 C C . PHE A 1 110 ? 13.25 19.312 -4.129 1 98.12 110 PHE A C 1
ATOM 840 O O . PHE A 1 110 ? 12.336 19.016 -3.359 1 98.12 110 PHE A O 1
ATOM 847 N N . ALA A 1 111 ? 13.273 20.391 -4.816 1 98.56 111 ALA A N 1
ATOM 848 C CA . ALA A 1 111 ? 12.219 21.391 -4.688 1 98.56 111 ALA A CA 1
ATOM 849 C C . ALA A 1 111 ? 10.867 20.828 -5.102 1 98.56 111 ALA A C 1
ATOM 851 O O . ALA A 1 111 ? 9.852 21.078 -4.441 1 98.56 111 ALA A O 1
ATOM 852 N N . LEU A 1 112 ? 10.828 20.109 -6.156 1 98.44 112 LEU A N 1
ATOM 853 C CA . LEU A 1 112 ? 9.586 19.531 -6.66 1 98.44 112 LEU A CA 1
ATOM 854 C C . LEU A 1 112 ? 9.094 18.422 -5.742 1 98.44 112 LEU A C 1
ATOM 856 O O . LEU A 1 112 ? 7.883 18.234 -5.578 1 98.44 112 LEU A O 1
ATOM 860 N N . PHE A 1 113 ? 10.016 17.641 -5.191 1 98.62 113 PHE A N 1
ATOM 861 C CA . PHE A 1 113 ? 9.648 16.625 -4.199 1 98.62 113 PHE A CA 1
ATOM 862 C C . PHE A 1 113 ? 8.984 17.281 -2.992 1 98.62 113 PHE A C 1
ATOM 864 O O . PHE A 1 113 ? 7.914 16.844 -2.561 1 98.62 113 PHE A O 1
ATOM 871 N N . GLN A 1 114 ? 9.516 18.344 -2.475 1 98.69 114 GLN A N 1
ATOM 872 C CA . GLN A 1 114 ? 9 19.062 -1.317 1 98.69 114 GLN A CA 1
ATOM 873 C C . GLN A 1 114 ? 7.648 19.703 -1.628 1 98.69 114 GLN A C 1
ATOM 875 O O . GLN A 1 114 ? 6.797 19.812 -0.747 1 98.69 114 GLN A O 1
ATOM 880 N N . ALA A 1 115 ? 7.418 20.047 -2.85 1 98.75 115 ALA A N 1
ATOM 881 C CA . ALA A 1 115 ? 6.145 20.641 -3.254 1 98.75 115 ALA A CA 1
ATOM 882 C C . ALA A 1 115 ? 4.984 19.688 -2.945 1 98.75 115 ALA A C 1
ATOM 884 O O . ALA A 1 115 ? 3.885 20.141 -2.607 1 98.75 115 ALA A O 1
ATOM 885 N N . LYS A 1 116 ? 5.285 18.391 -3.111 1 98.56 116 LYS A N 1
ATOM 886 C CA . LYS A 1 116 ? 4.207 17.422 -2.939 1 98.56 116 LYS A CA 1
ATOM 887 C C . LYS A 1 116 ? 3.734 17.375 -1.489 1 98.56 116 LYS A C 1
ATOM 889 O O . LYS A 1 116 ? 2.555 17.125 -1.222 1 98.56 116 LYS A O 1
ATOM 894 N N . PHE A 1 117 ? 4.605 17.641 -0.521 1 98.69 117 PHE A N 1
ATOM 895 C CA . PHE A 1 117 ? 4.227 17.719 0.885 1 98.69 117 PHE A CA 1
ATOM 896 C C . PHE A 1 117 ? 3.352 18.938 1.142 1 98.69 117 PHE A C 1
ATOM 898 O O . PHE A 1 117 ? 2.352 18.859 1.856 1 98.69 117 PHE A O 1
ATOM 905 N N . ALA A 1 118 ? 3.729 20 0.529 1 98.81 118 ALA A N 1
ATOM 906 C CA . ALA A 1 118 ? 2.938 21.219 0.654 1 98.81 118 ALA A CA 1
ATOM 907 C C . ALA A 1 118 ? 1.546 21.031 0.056 1 98.81 118 ALA A C 1
ATOM 909 O O . ALA A 1 118 ? 0.561 21.562 0.588 1 98.81 118 ALA A O 1
ATOM 910 N N . ILE A 1 119 ? 1.447 20.328 -1.015 1 98.75 119 ILE A N 1
ATOM 911 C CA . ILE A 1 119 ? 0.202 20.125 -1.747 1 98.75 119 ILE A CA 1
ATOM 912 C C . ILE A 1 119 ? -0.786 19.344 -0.88 1 98.75 119 ILE A C 1
ATOM 914 O O . ILE A 1 119 ? -1.945 19.75 -0.741 1 98.75 119 ILE A O 1
ATOM 918 N N . ILE A 1 120 ? -0.359 18.328 -0.26 1 98.69 120 ILE A N 1
ATOM 919 C CA . ILE A 1 120 ? -1.311 17.438 0.382 1 98.69 120 ILE A CA 1
ATOM 920 C C . ILE A 1 120 ? -1.709 17.984 1.747 1 98.69 120 ILE A C 1
ATOM 922 O O . ILE A 1 120 ? -2.764 17.641 2.283 1 98.69 120 ILE A O 1
ATOM 926 N N . THR A 1 121 ? -0.946 18.844 2.324 1 98.81 121 THR A N 1
ATOM 927 C CA . THR A 1 121 ? -1.151 19.266 3.705 1 98.81 121 THR A CA 1
ATOM 928 C C . THR A 1 121 ? -2.494 19.969 3.857 1 98.81 121 THR A C 1
ATOM 930 O O . THR A 1 121 ? -3.32 19.578 4.684 1 98.81 121 THR A O 1
ATOM 933 N N . PRO A 1 122 ? -2.783 21 3.088 1 98.69 122 PRO A N 1
ATOM 934 C CA . PRO A 1 122 ? -4.098 21.625 3.266 1 98.69 122 PRO A CA 1
ATOM 935 C C . PRO A 1 122 ? -5.246 20.703 2.85 1 98.69 122 PRO A C 1
ATOM 937 O O . PRO A 1 122 ? -6.359 20.844 3.367 1 98.69 122 PRO A O 1
ATOM 940 N N . ALA A 1 123 ? -4.965 19.797 1.9 1 98.62 123 ALA A N 1
ATOM 941 C CA . ALA A 1 123 ? -6 18.859 1.486 1 98.62 123 ALA A CA 1
ATOM 942 C C . ALA A 1 123 ? -6.461 18 2.66 1 98.62 123 ALA A C 1
ATOM 944 O O . ALA A 1 123 ? -7.633 17.625 2.74 1 98.62 123 ALA A O 1
ATOM 945 N N . LEU A 1 124 ? -5.57 17.719 3.586 1 98.81 124 LEU A N 1
ATOM 946 C CA . LEU A 1 124 ? -5.91 16.922 4.758 1 98.81 124 LEU A CA 1
ATOM 947 C C . LEU A 1 124 ? -6.957 17.625 5.613 1 98.81 124 LEU A C 1
ATOM 949 O O . LEU A 1 124 ? -7.84 16.969 6.18 1 98.81 124 LEU A O 1
ATOM 953 N N . ILE A 1 125 ? -6.957 18.875 5.668 1 98.75 125 ILE A N 1
ATOM 954 C CA . ILE A 1 125 ? -7.77 19.672 6.574 1 98.75 125 ILE A CA 1
ATOM 955 C C . ILE A 1 125 ? -9.242 19.578 6.168 1 98.75 125 ILE A C 1
ATOM 957 O O . ILE A 1 125 ? -10.133 19.672 7.016 1 98.75 125 ILE A O 1
ATOM 961 N N . THR A 1 126 ? -9.523 19.297 4.902 1 97.75 126 THR A N 1
ATOM 962 C CA . THR A 1 126 ? -10.852 19.422 4.316 1 97.75 126 THR A CA 1
ATOM 963 C C . THR A 1 126 ? -11.812 18.422 4.949 1 97.75 126 THR A C 1
ATOM 965 O O . THR A 1 126 ? -13.023 18.641 4.98 1 97.75 126 THR A O 1
ATOM 968 N N . GLY A 1 127 ? -11.297 17.344 5.5 1 96.94 127 GLY A N 1
ATOM 969 C CA . GLY A 1 127 ? -12.156 16.344 6.129 1 96.94 127 GLY A CA 1
ATOM 970 C C . GLY A 1 127 ? -12.914 16.891 7.328 1 96.94 127 GLY A C 1
ATOM 971 O O . GLY A 1 127 ? -13.992 16.391 7.656 1 96.94 127 GLY A O 1
ATOM 972 N N . ALA A 1 128 ? -12.414 17.891 7.938 1 96.25 128 ALA A N 1
ATOM 973 C CA . ALA A 1 128 ? -12.969 18.406 9.188 1 96.25 128 ALA A CA 1
ATOM 974 C C . ALA A 1 128 ? -14.234 19.219 8.93 1 96.25 128 ALA A C 1
ATOM 976 O O . ALA A 1 128 ? -15.172 19.188 9.727 1 96.25 128 ALA A O 1
ATOM 977 N N . PHE A 1 129 ? -14.297 19.922 7.867 1 94.31 129 PHE A N 1
ATOM 978 C CA . PHE A 1 129 ? -15.445 20.781 7.621 1 94.31 129 PHE A CA 1
ATOM 979 C C . PHE A 1 129 ? -16.188 20.344 6.363 1 94.31 129 PHE A C 1
ATOM 981 O O . PHE A 1 129 ? -16.828 21.172 5.691 1 94.31 129 PHE A O 1
ATOM 988 N N . ALA A 1 130 ? -16.062 19.062 6.078 1 94.94 130 ALA A N 1
ATOM 989 C CA . ALA A 1 130 ? -16.766 18.469 4.938 1 94.94 130 ALA A CA 1
ATOM 990 C C . ALA A 1 130 ? -18.266 18.703 5.031 1 94.94 130 ALA A C 1
ATOM 992 O O . ALA A 1 130 ? -18.844 18.672 6.125 1 94.94 130 ALA A O 1
ATOM 993 N N . GLU A 1 131 ? -18.891 18.984 3.859 1 95.69 131 GLU A N 1
ATOM 994 C CA . GLU A 1 131 ? -20.328 19.031 3.635 1 95.69 131 GLU A CA 1
ATOM 995 C C . GLU A 1 131 ? -20.891 20.391 4.039 1 95.69 131 GLU A C 1
ATOM 997 O O . GLU A 1 131 ? -22.109 20.609 3.957 1 95.69 131 GLU A O 1
ATOM 1002 N N . ARG A 1 132 ? -19.984 21.344 4.484 1 95.62 132 ARG A N 1
ATOM 1003 C CA . ARG A 1 132 ? -20.641 22.594 4.875 1 95.62 132 ARG A CA 1
ATOM 1004 C C . ARG A 1 132 ? -19.766 23.797 4.559 1 95.62 132 ARG A C 1
ATOM 1006 O O . ARG A 1 132 ? -20.172 24.938 4.727 1 95.62 132 ARG A O 1
ATOM 1013 N N . ILE A 1 133 ? -18.547 23.641 4.07 1 96.94 133 ILE A N 1
ATOM 1014 C CA . ILE A 1 133 ? -17.641 24.75 3.791 1 96.94 133 ILE A CA 1
ATOM 1015 C C . ILE A 1 133 ? -17.922 25.328 2.408 1 96.94 133 ILE A C 1
ATOM 1017 O O . ILE A 1 133 ? -18.281 24.578 1.481 1 96.94 133 ILE A O 1
ATOM 1021 N N . ARG A 1 134 ? -17.828 26.625 2.289 1 97.88 134 ARG A N 1
ATOM 1022 C CA . ARG A 1 134 ? -17.891 27.266 0.977 1 97.88 134 ARG A CA 1
ATOM 1023 C C . ARG A 1 134 ? -16.594 27.047 0.2 1 97.88 134 ARG A C 1
ATOM 1025 O O . ARG A 1 134 ? -15.508 27.281 0.727 1 97.88 134 ARG A O 1
ATOM 1032 N N . PHE A 1 135 ? -16.719 26.688 -1.076 1 96.94 135 PHE A N 1
ATOM 1033 C CA . PHE A 1 135 ? -15.594 26.266 -1.905 1 96.94 135 PHE A CA 1
ATOM 1034 C C . PHE A 1 135 ? -14.562 27.375 -2.041 1 96.94 135 PHE A C 1
ATOM 1036 O O . PHE A 1 135 ? -13.367 27.172 -1.813 1 96.94 135 PHE A O 1
ATOM 1043 N N . TRP A 1 136 ? -14.977 28.594 -2.34 1 96.44 136 TRP A N 1
ATOM 1044 C CA . TRP A 1 136 ? -14.078 29.719 -2.557 1 96.44 136 TRP A CA 1
ATOM 1045 C C . TRP A 1 136 ? -13.398 30.141 -1.255 1 96.44 136 TRP A C 1
ATOM 1047 O O . TRP A 1 136 ? -12.242 30.562 -1.262 1 96.44 136 TRP A O 1
ATOM 1057 N N . ALA A 1 137 ? -14.086 30.078 -0.204 1 97.69 137 ALA A N 1
ATOM 1058 C CA . ALA A 1 137 ? -13.508 30.391 1.101 1 97.69 137 ALA A CA 1
ATOM 1059 C C . ALA A 1 137 ? -12.375 29.438 1.449 1 97.69 137 ALA A C 1
ATOM 1061 O O . ALA A 1 137 ? -11.336 29.859 1.971 1 97.69 137 ALA A O 1
ATOM 1062 N N . TYR A 1 138 ? -12.586 28.203 1.127 1 97.75 138 TYR A N 1
ATOM 1063 C CA . TYR A 1 138 ? -11.547 27.203 1.384 1 97.75 138 TYR A CA 1
ATOM 1064 C C . TYR A 1 138 ? -10.32 27.469 0.522 1 97.75 138 TYR A C 1
ATOM 1066 O O . TYR A 1 138 ? -9.188 27.312 0.984 1 97.75 138 TYR A O 1
ATOM 1074 N N . MET A 1 139 ? -10.484 27.812 -0.761 1 98.12 139 MET A N 1
ATOM 1075 C CA . MET A 1 139 ? -9.344 28.109 -1.626 1 98.12 139 MET A CA 1
ATOM 1076 C C . MET A 1 139 ? -8.492 29.234 -1.044 1 98.12 139 MET A C 1
ATOM 1078 O O . MET A 1 139 ? -7.266 29.141 -1.035 1 98.12 139 MET A O 1
ATOM 1082 N N . LEU A 1 140 ? -9.172 30.203 -0.572 1 98.44 140 LEU A N 1
ATOM 1083 C CA . LEU A 1 140 ? -8.461 31.328 0.033 1 98.44 140 LEU A CA 1
ATOM 1084 C C . LEU A 1 140 ? -7.738 30.891 1.3 1 98.44 140 LEU A C 1
ATOM 1086 O O . LEU A 1 140 ? -6.582 31.266 1.519 1 98.44 140 LEU A O 1
ATOM 1090 N N . PHE A 1 141 ? -8.406 30.172 2.123 1 98.69 141 PHE A N 1
ATOM 1091 C CA . PHE A 1 141 ? -7.77 29.656 3.33 1 98.69 141 PHE A CA 1
ATOM 1092 C C . PHE A 1 141 ? -6.535 28.828 2.986 1 98.69 141 PHE A C 1
ATOM 1094 O O . PHE A 1 141 ? -5.5 28.953 3.643 1 98.69 141 PHE A O 1
ATOM 1101 N N . MET A 1 142 ? -6.652 27.969 2.008 1 98.62 142 MET A N 1
ATOM 1102 C CA . MET A 1 142 ? -5.559 27.109 1.581 1 98.62 142 MET A CA 1
ATOM 1103 C C . MET A 1 142 ? -4.316 27.922 1.236 1 98.62 142 MET A C 1
ATOM 1105 O O . MET A 1 142 ? -3.209 27.578 1.652 1 98.62 142 MET A O 1
ATOM 1109 N N . VAL A 1 143 ? -4.504 28.953 0.497 1 98.75 143 VAL A N 1
ATOM 1110 C CA . VAL A 1 143 ? -3.396 29.828 0.116 1 98.75 143 VAL A CA 1
ATOM 1111 C C . VAL A 1 143 ? -2.766 30.438 1.365 1 98.75 143 VAL A C 1
ATOM 1113 O O . VAL A 1 143 ? -1.545 30.391 1.538 1 98.75 143 VAL A O 1
ATOM 1116 N N . LEU A 1 144 ? -3.564 30.953 2.262 1 98.88 144 LEU A N 1
ATOM 1117 C CA . LEU A 1 144 ? -3.068 31.594 3.471 1 98.88 144 LEU A CA 1
ATOM 1118 C C . LEU A 1 144 ? -2.408 30.578 4.402 1 98.88 144 LEU A C 1
ATOM 1120 O O . LEU A 1 144 ? -1.407 30.891 5.051 1 98.88 144 LEU A O 1
ATOM 1124 N N . PHE A 1 145 ? -2.988 29.438 4.469 1 98.88 145 PHE A N 1
ATOM 1125 C CA . PHE A 1 145 ? -2.436 28.391 5.305 1 98.88 145 PHE A CA 1
ATOM 1126 C C . PHE A 1 145 ? -1.023 28.016 4.859 1 98.88 145 PHE A C 1
ATOM 1128 O O . PHE A 1 145 ? -0.127 27.859 5.691 1 98.88 145 PHE A O 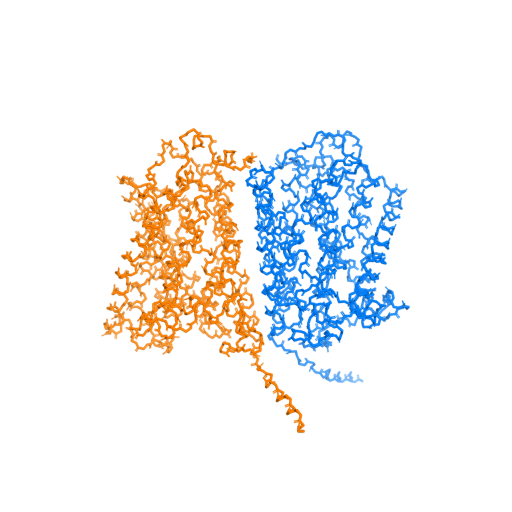1
ATOM 1135 N N . ILE A 1 146 ? -0.829 27.859 3.564 1 98.88 146 ILE A N 1
ATOM 1136 C CA . ILE A 1 146 ? 0.489 27.516 3.039 1 98.88 146 ILE A CA 1
ATOM 1137 C C . ILE A 1 146 ? 1.48 28.641 3.367 1 98.88 146 ILE A C 1
ATOM 1139 O O . ILE A 1 146 ? 2.59 28.375 3.836 1 98.88 146 ILE A O 1
ATOM 1143 N N . LEU A 1 147 ? 1.076 29.875 3.258 1 98.81 147 LEU A N 1
ATOM 1144 C CA . LEU A 1 147 ? 1.976 31.016 3.396 1 98.81 147 LEU A CA 1
ATOM 1145 C C . LEU A 1 147 ? 2.318 31.266 4.859 1 98.81 147 LEU A C 1
ATOM 1147 O O . LEU A 1 147 ? 3.449 31.641 5.184 1 98.81 147 LEU A O 1
ATOM 1151 N N . PHE A 1 148 ? 1.385 30.984 5.734 1 98.81 148 PHE A N 1
ATOM 1152 C CA . PHE A 1 148 ? 1.569 31.516 7.074 1 98.81 148 PHE A CA 1
ATOM 1153 C C . PHE A 1 148 ? 1.709 30.391 8.094 1 98.81 148 PHE A C 1
ATOM 1155 O O . PHE A 1 148 ? 2.127 30.625 9.234 1 98.81 148 PHE A O 1
ATOM 1162 N N . VAL A 1 149 ? 1.361 29.219 7.738 1 98.88 149 VAL A N 1
ATOM 1163 C CA . VAL A 1 149 ? 1.474 28.109 8.695 1 98.88 149 VAL A CA 1
ATOM 1164 C C . VAL A 1 149 ? 2.463 27.078 8.172 1 98.88 149 VAL A C 1
ATOM 1166 O O . VAL A 1 149 ? 3.461 26.781 8.828 1 98.88 149 VAL A O 1
ATOM 1169 N N . TYR A 1 150 ? 2.242 26.578 6.961 1 98.88 150 TYR A N 1
ATOM 1170 C CA . TYR A 1 150 ? 3.055 25.484 6.438 1 98.88 150 TYR A CA 1
ATOM 1171 C C . TYR A 1 150 ? 4.5 25.922 6.246 1 98.88 150 TYR A C 1
ATOM 1173 O O . TYR A 1 150 ? 5.426 25.25 6.711 1 98.88 150 TYR A O 1
ATOM 1181 N N . THR A 1 151 ? 4.75 27.047 5.531 1 98.88 151 THR A N 1
ATOM 1182 C CA . THR A 1 151 ? 6.102 27.438 5.148 1 98.88 151 THR A CA 1
ATOM 1183 C C . THR A 1 151 ? 6.938 27.781 6.379 1 98.88 151 THR A C 1
ATOM 1185 O O . THR A 1 151 ? 8.102 27.391 6.477 1 98.88 151 THR A O 1
ATOM 1188 N N . PRO A 1 152 ? 6.387 28.5 7.363 1 98.81 152 PRO A N 1
ATOM 1189 C CA . PRO A 1 152 ? 7.184 28.703 8.578 1 98.81 152 PRO A CA 1
ATOM 1190 C C . PRO A 1 152 ? 7.527 27.391 9.281 1 98.81 152 PRO A C 1
ATOM 1192 O O . PRO A 1 152 ? 8.664 27.203 9.719 1 98.81 152 PRO A O 1
ATOM 1195 N N . LEU A 1 153 ? 6.598 26.484 9.398 1 98.88 153 LEU A N 1
ATOM 1196 C CA . LEU A 1 153 ? 6.848 25.203 10.055 1 98.88 153 LEU A CA 1
ATOM 1197 C C . LEU A 1 153 ? 7.883 24.391 9.281 1 98.88 153 LEU A C 1
ATOM 1199 O O . LEU A 1 153 ? 8.75 23.75 9.883 1 98.88 153 LEU A O 1
ATOM 1203 N N . CYS A 1 154 ? 7.699 24.422 7.98 1 98.88 154 CYS A N 1
ATOM 1204 C CA . CYS A 1 154 ? 8.656 23.734 7.121 1 98.88 154 CYS A CA 1
ATOM 1205 C C . CYS A 1 154 ? 10.062 24.266 7.328 1 98.88 154 CYS A C 1
ATOM 1207 O O . CYS A 1 154 ? 11.008 23.5 7.5 1 98.88 154 CYS A O 1
ATOM 1209 N N . HIS A 1 155 ? 10.234 25.578 7.352 1 98.88 155 HIS A N 1
ATOM 1210 C CA . HIS A 1 155 ? 11.531 26.219 7.535 1 98.88 155 HIS A CA 1
ATOM 1211 C C . HIS A 1 155 ? 12.109 25.922 8.914 1 98.88 155 HIS A C 1
ATOM 1213 O O . HIS A 1 155 ? 13.273 25.531 9.039 1 98.88 155 HIS A O 1
ATOM 1219 N N . MET A 1 156 ? 11.312 26.047 9.906 1 98.81 156 MET A N 1
ATOM 1220 C CA . MET A 1 156 ? 11.766 25.844 11.281 1 98.81 156 MET A CA 1
ATOM 1221 C C . MET A 1 156 ? 12.242 24.406 11.477 1 98.81 156 MET A C 1
ATOM 1223 O O . MET A 1 156 ? 13.172 24.156 12.242 1 98.81 156 MET A O 1
ATOM 1227 N N . THR A 1 157 ? 11.609 23.5 10.766 1 98.56 157 THR A N 1
ATOM 1228 C CA . THR A 1 157 ? 11.82 22.078 11.023 1 98.56 157 THR A CA 1
ATOM 1229 C C . THR A 1 157 ? 12.93 21.516 10.133 1 98.56 157 THR A C 1
ATOM 1231 O O . THR A 1 157 ? 13.773 20.75 10.594 1 98.56 157 THR A O 1
ATOM 1234 N N . TRP A 1 158 ? 12.984 21.938 8.852 1 98.19 158 TRP A N 1
ATOM 1235 C CA . TRP A 1 158 ? 13.805 21.188 7.918 1 98.19 158 TRP A CA 1
ATOM 1236 C C . TRP A 1 158 ? 14.961 22.031 7.387 1 98.19 158 TRP A C 1
ATOM 1238 O O . TRP A 1 158 ? 15.906 21.5 6.801 1 98.19 158 TRP A O 1
ATOM 1248 N N . HIS A 1 159 ? 14.938 23.375 7.555 1 98.12 159 HIS A N 1
ATOM 1249 C CA . HIS A 1 159 ? 16.078 24.203 7.195 1 98.12 159 HIS A CA 1
ATOM 1250 C C . HIS A 1 159 ? 17.172 24.125 8.25 1 98.12 159 HIS A C 1
ATOM 1252 O O . HIS A 1 159 ? 16.891 24.109 9.453 1 98.12 159 HIS A O 1
ATOM 1258 N N . GLU A 1 160 ? 18.375 24.109 7.809 1 97.25 160 GLU A N 1
ATOM 1259 C CA . GLU A 1 160 ? 19.5 23.938 8.719 1 97.25 160 GLU A CA 1
ATOM 1260 C C . GLU A 1 160 ? 19.562 25.062 9.75 1 97.25 160 GLU A C 1
ATOM 1262 O O . GLU A 1 160 ? 20.031 24.844 10.875 1 97.25 160 GLU A O 1
ATOM 1267 N N . ASP A 1 161 ? 19.047 26.188 9.383 1 98.31 161 ASP A N 1
ATOM 1268 C CA . ASP A 1 161 ? 19.062 27.328 10.297 1 98.31 161 ASP A CA 1
ATOM 1269 C C . ASP A 1 161 ? 17.719 27.484 11 1 98.31 161 ASP A C 1
ATOM 1271 O O . ASP A 1 161 ? 17.484 28.469 11.703 1 98.31 161 ASP A O 1
ATOM 1275 N N . GLY A 1 162 ? 16.766 26.562 10.812 1 98.62 162 GLY A N 1
ATOM 1276 C CA . GLY A 1 162 ? 15.469 26.625 11.477 1 98.62 162 GLY A CA 1
ATOM 1277 C C . GLY A 1 162 ? 15.555 26.391 12.977 1 98.62 162 GLY A C 1
ATOM 1278 O O . GLY A 1 162 ? 16.406 25.625 13.438 1 98.62 162 GLY A O 1
ATOM 1279 N N . ILE A 1 163 ? 14.719 26.938 13.688 1 98.56 163 ILE A N 1
ATOM 1280 C CA . ILE A 1 163 ? 14.766 26.906 15.141 1 98.56 163 ILE A CA 1
ATOM 1281 C C . ILE A 1 163 ? 14.641 25.469 15.641 1 98.56 163 ILE A C 1
ATOM 1283 O O . ILE A 1 163 ? 15.391 25.062 16.531 1 98.56 163 ILE A O 1
ATOM 1287 N N . PHE A 1 164 ? 13.719 24.656 15.133 1 98.56 164 PHE A N 1
ATOM 1288 C CA . PHE A 1 164 ? 13.523 23.281 15.586 1 98.56 164 PHE A CA 1
ATOM 1289 C C . PHE A 1 164 ? 14.672 22.391 15.109 1 98.56 164 PHE A C 1
ATOM 1291 O O . PHE A 1 164 ? 15.102 21.484 15.828 1 98.56 164 PHE A O 1
ATOM 1298 N N . TYR A 1 165 ? 15.117 22.625 13.883 1 97.88 165 TYR A N 1
ATOM 1299 C CA . TYR A 1 165 ? 16.266 21.906 13.383 1 97.88 165 TYR A CA 1
ATOM 1300 C C . TYR A 1 165 ? 17.469 22.078 14.312 1 97.88 165 TYR A C 1
ATOM 1302 O O . TYR A 1 165 ? 18.078 21.094 14.734 1 97.88 165 TYR A O 1
ATOM 1310 N N . LYS A 1 166 ? 17.812 23.312 14.68 1 97.69 166 LYS A N 1
ATOM 1311 C CA . LYS A 1 166 ? 18.953 23.625 15.523 1 97.69 166 LYS A CA 1
ATOM 1312 C C . LYS A 1 166 ? 18.766 23.078 16.938 1 97.69 166 LYS A C 1
ATOM 1314 O O . LYS A 1 166 ? 19.734 22.688 17.594 1 97.69 166 LYS A O 1
ATOM 1319 N N . MET A 1 167 ? 17.5 23.031 17.328 1 97.5 167 MET A N 1
ATOM 1320 C CA . MET A 1 167 ? 17.172 22.469 18.641 1 97.5 167 MET A CA 1
ATOM 1321 C C . MET A 1 167 ? 17.406 20.969 18.656 1 97.5 167 MET A C 1
ATOM 1323 O O . MET A 1 167 ? 17.547 20.375 19.734 1 97.5 167 MET A O 1
ATOM 1327 N N . GLY A 1 168 ? 17.438 20.328 17.484 1 97.56 168 GLY A N 1
ATOM 1328 C CA . GLY A 1 168 ? 17.641 18.891 17.391 1 97.56 168 GLY A CA 1
ATOM 1329 C C . GLY A 1 168 ? 16.344 18.109 17.266 1 97.56 168 GLY A C 1
ATOM 1330 O O . GLY A 1 168 ? 16.312 16.891 17.453 1 97.56 168 GLY A O 1
ATOM 1331 N N . VAL A 1 169 ? 15.258 18.797 16.969 1 98.25 169 VAL A N 1
ATOM 1332 C CA . VAL A 1 169 ? 13.977 18.141 16.75 1 98.25 169 VAL A CA 1
ATOM 1333 C C . VAL A 1 169 ? 14.039 17.281 15.492 1 98.25 169 VAL A C 1
ATOM 1335 O O . VAL A 1 169 ? 14.609 17.688 14.477 1 98.25 169 VAL A O 1
ATOM 1338 N N . LEU A 1 170 ? 13.5 16.062 15.617 1 98.44 170 LEU A N 1
ATOM 1339 C CA . LEU A 1 170 ? 13.492 15.125 14.492 1 98.44 170 LEU A CA 1
ATOM 1340 C C . LEU A 1 170 ? 12.094 15 13.898 1 98.44 170 LEU A C 1
ATOM 1342 O O . LEU A 1 170 ? 11.125 14.773 14.625 1 98.44 170 LEU A O 1
ATOM 1346 N N . ASP A 1 171 ? 12 15.195 12.664 1 98.44 171 ASP A N 1
ATOM 1347 C CA . ASP A 1 171 ? 10.82 14.953 11.828 1 98.44 171 ASP A CA 1
ATOM 1348 C C . ASP A 1 171 ? 11.227 14.469 10.438 1 98.44 171 ASP A C 1
ATOM 1350 O O . ASP A 1 171 ? 11.469 15.273 9.539 1 98.44 171 ASP A O 1
ATOM 1354 N N . PHE A 1 172 ? 11.234 13.195 10.258 1 98.5 172 PHE A N 1
ATOM 1355 C CA . PHE A 1 172 ? 11.844 12.57 9.094 1 98.5 172 PHE A CA 1
ATOM 1356 C C . PHE A 1 172 ? 11.117 12.977 7.816 1 98.5 172 PHE A C 1
ATOM 1358 O O . PHE A 1 172 ? 11.75 13.242 6.793 1 98.5 172 PHE A O 1
ATOM 1365 N N . ALA A 1 173 ? 9.727 12.93 7.863 1 98.19 173 ALA A N 1
ATOM 1366 C CA . ALA A 1 173 ? 9 13.117 6.609 1 98.19 173 ALA A CA 1
ATOM 1367 C C . ALA A 1 173 ? 7.773 14 6.816 1 98.19 173 ALA A C 1
ATOM 1369 O O . ALA A 1 173 ? 6.973 14.18 5.898 1 98.19 173 ALA A O 1
ATOM 1370 N N . GLY A 1 174 ? 7.5 14.508 7.996 1 97.94 174 GLY A N 1
ATOM 1371 C CA . GLY A 1 174 ? 6.445 15.5 8.086 1 97.94 174 GLY A CA 1
ATOM 1372 C C . GLY A 1 174 ? 5.34 15.117 9.047 1 97.94 174 GLY A C 1
ATOM 1373 O O . GLY A 1 174 ? 4.16 15.367 8.781 1 97.94 174 GLY A O 1
ATOM 1374 N N . GLY A 1 175 ? 5.656 14.461 10.125 1 97.12 175 GLY A N 1
ATOM 1375 C CA . GLY A 1 175 ? 4.68 14.281 11.188 1 97.12 175 GLY A CA 1
ATOM 1376 C C . GLY A 1 175 ? 4.227 15.586 11.812 1 97.12 175 GLY A C 1
ATOM 1377 O O . GLY A 1 175 ? 3.043 15.758 12.117 1 97.12 175 GLY A O 1
ATOM 1378 N N . THR A 1 176 ? 5.156 16.5 11.945 1 95.38 176 THR A N 1
ATOM 1379 C CA . THR A 1 176 ? 4.898 17.812 12.516 1 95.38 176 THR A CA 1
ATOM 1380 C C . THR A 1 176 ? 4.426 18.781 11.445 1 95.38 176 THR A C 1
ATOM 1382 O O . THR A 1 176 ? 3.338 19.344 11.547 1 95.38 176 THR A O 1
ATOM 1385 N N . VAL A 1 177 ? 5.168 18.875 10.391 1 98.25 177 VAL A N 1
ATOM 1386 C CA . VAL A 1 177 ? 4.969 19.891 9.367 1 98.25 177 VAL A CA 1
ATOM 1387 C C . VAL A 1 177 ? 3.674 19.625 8.609 1 98.25 177 VAL A C 1
ATOM 1389 O O . VAL A 1 177 ? 2.936 20.547 8.273 1 98.25 177 VAL A O 1
ATOM 1392 N N . VAL A 1 178 ? 3.359 18.328 8.383 1 98.69 178 VAL A N 1
ATOM 1393 C CA . VAL A 1 178 ? 2.23 17.984 7.523 1 98.69 178 VAL A CA 1
ATOM 1394 C C . VAL A 1 178 ? 1.044 17.547 8.383 1 98.69 178 VAL A C 1
ATOM 1396 O O . VAL A 1 178 ? 0.012 18.219 8.414 1 98.69 178 VAL A O 1
ATOM 1399 N N . HIS A 1 179 ? 1.21 16.531 9.203 1 98.81 179 HIS A N 1
ATOM 1400 C CA . HIS A 1 179 ? 0.065 15.875 9.828 1 98.81 179 HIS A CA 1
ATOM 1401 C C . HIS A 1 179 ? -0.397 16.625 11.07 1 98.81 179 HIS A C 1
ATOM 1403 O O . HIS A 1 179 ? -1.582 16.938 11.203 1 98.81 179 HIS A O 1
ATOM 1409 N N . MET A 1 180 ? 0.481 16.984 11.93 1 98.31 180 MET A N 1
ATOM 1410 C CA . MET A 1 180 ? 0.099 17.719 13.141 1 98.31 180 MET A CA 1
ATOM 1411 C C . MET A 1 180 ? -0.463 19.094 12.797 1 98.31 180 MET A C 1
ATOM 1413 O O . MET A 1 180 ? -1.471 19.516 13.367 1 98.31 180 MET A O 1
ATOM 1417 N N . SER A 1 181 ? 0.216 19.75 11.898 1 98.62 181 SER A N 1
ATOM 1418 C CA . SER A 1 181 ? -0.259 21.078 11.508 1 98.62 181 SER A CA 1
ATOM 1419 C C . SER A 1 181 ? -1.65 21 10.883 1 98.62 181 SER A C 1
ATOM 1421 O O . SER A 1 181 ? -2.529 21.797 11.219 1 98.62 181 SER A O 1
ATOM 1423 N N . ALA A 1 182 ? -1.864 20.047 9.992 1 98.81 182 ALA A N 1
ATOM 1424 C CA . ALA A 1 182 ? -3.174 19.875 9.367 1 98.81 182 ALA A CA 1
ATOM 1425 C C . ALA A 1 182 ? -4.227 19.484 10.406 1 98.81 182 ALA A C 1
ATOM 1427 O O . ALA A 1 182 ? -5.371 19.953 10.336 1 98.81 182 ALA A O 1
ATOM 1428 N N . GLY A 1 183 ? -3.852 18.609 11.344 1 98.75 183 GLY A N 1
ATOM 1429 C CA . GLY A 1 183 ? -4.773 18.203 12.391 1 98.75 183 GLY A CA 1
ATOM 1430 C C . GLY A 1 183 ? -5.25 19.359 13.25 1 98.75 183 GLY A C 1
ATOM 1431 O O . GLY A 1 183 ? -6.445 19.469 13.531 1 98.75 183 GLY A O 1
ATOM 1432 N N . TRP A 1 184 ? -4.359 20.172 13.609 1 98.75 184 TRP A N 1
ATOM 1433 C CA . TRP A 1 184 ? -4.723 21.328 14.43 1 98.75 184 TRP A CA 1
ATOM 1434 C C . TRP A 1 184 ? -5.539 22.328 13.625 1 98.75 184 TRP A C 1
ATOM 1436 O O . TRP A 1 184 ? -6.465 22.953 14.156 1 98.75 184 TRP A O 1
ATOM 1446 N N . ALA A 1 185 ? -5.137 22.562 12.406 1 98.88 185 ALA A N 1
ATOM 1447 C CA . ALA A 1 185 ? -5.934 23.422 11.531 1 98.88 185 ALA A CA 1
ATOM 1448 C C . ALA A 1 185 ? -7.344 22.875 11.359 1 98.88 185 ALA A C 1
ATOM 1450 O O . ALA A 1 185 ? -8.312 23.625 11.305 1 98.88 185 ALA A O 1
ATOM 1451 N N . ALA A 1 186 ? -7.441 21.562 11.25 1 98.38 186 ALA A N 1
ATOM 1452 C CA . ALA A 1 186 ? -8.734 20.891 11.133 1 98.38 186 ALA A CA 1
ATOM 1453 C C . ALA A 1 186 ? -9.602 21.156 12.359 1 98.38 186 ALA A C 1
ATOM 1455 O O . ALA A 1 186 ? -10.789 21.469 12.234 1 98.38 186 ALA A O 1
ATOM 1456 N N . LEU A 1 187 ? -9.031 21.016 13.492 1 97.56 187 LEU A N 1
ATOM 1457 C CA . LEU A 1 187 ? -9.766 21.281 14.727 1 97.56 187 LEU A CA 1
ATOM 1458 C C . LEU A 1 187 ? -10.219 22.734 14.789 1 97.56 187 LEU A C 1
ATOM 1460 O O . LEU A 1 187 ? -11.359 23.016 15.148 1 97.56 187 LEU A O 1
ATOM 1464 N N . ALA A 1 188 ? -9.312 23.641 14.453 1 98.25 188 ALA A N 1
ATOM 1465 C CA . ALA A 1 188 ? -9.648 25.062 14.422 1 98.25 188 ALA A CA 1
ATOM 1466 C C . ALA A 1 188 ? -10.812 25.328 13.469 1 98.25 188 ALA A C 1
ATOM 1468 O O . ALA A 1 188 ? -11.742 26.078 13.805 1 98.25 188 ALA A O 1
ATOM 1469 N N . GLY A 1 189 ? -10.75 24.734 12.32 1 97.5 189 GLY A N 1
ATOM 1470 C CA . GLY A 1 189 ? -11.805 24.922 11.336 1 97.5 189 GLY A CA 1
ATOM 1471 C C . GLY A 1 189 ? -13.141 24.359 11.789 1 97.5 189 GLY A C 1
ATOM 1472 O O . GLY A 1 189 ? -14.18 25 11.609 1 97.5 189 GLY A O 1
ATOM 1473 N N . ALA A 1 190 ? -13.102 23.156 12.344 1 95.88 190 ALA A N 1
ATOM 1474 C CA . ALA A 1 190 ? -14.32 22.531 12.852 1 95.88 190 ALA A CA 1
ATOM 1475 C C . ALA A 1 190 ? -14.953 23.391 13.945 1 95.88 190 ALA A C 1
ATOM 1477 O O . ALA A 1 190 ? -16.172 23.547 13.984 1 95.88 190 ALA A O 1
ATOM 1478 N N . MET A 1 191 ? -14.164 23.938 14.805 1 95.56 191 MET A N 1
ATOM 1479 C CA . MET A 1 191 ? -14.656 24.781 15.891 1 95.56 191 MET A CA 1
ATOM 1480 C C . MET A 1 191 ? -15.219 26.094 15.344 1 95.56 191 MET A C 1
ATOM 1482 O O . MET A 1 191 ? -16.266 26.547 15.805 1 95.56 191 MET A O 1
ATOM 1486 N N . PHE A 1 192 ? -14.539 26.641 14.398 1 96.06 192 PHE A N 1
ATOM 1487 C CA . PHE A 1 192 ? -14.93 27.938 13.859 1 96.06 192 PHE A CA 1
ATOM 1488 C C . PHE A 1 192 ? -16.234 27.828 13.07 1 96.06 192 PHE A C 1
ATOM 1490 O O . PHE A 1 192 ? -17.109 28.688 13.172 1 96.06 192 PHE A O 1
ATOM 1497 N N . LEU A 1 193 ? -16.406 26.734 12.297 1 94.5 193 LEU A N 1
ATOM 1498 C CA . LEU A 1 193 ? -17.547 26.594 11.398 1 94.5 193 LEU A CA 1
ATOM 1499 C C . LEU A 1 193 ? -18.766 26.062 12.156 1 94.5 193 LEU A C 1
ATOM 1501 O O . LEU A 1 193 ? -19.906 26.234 11.703 1 94.5 193 LEU A O 1
ATOM 1505 N N . GLY A 1 194 ? -18.516 25.359 13.242 1 92.69 194 GLY A N 1
ATOM 1506 C CA . GLY A 1 194 ? -19.625 24.781 13.984 1 92.69 194 GLY A CA 1
ATOM 1507 C C . GLY A 1 194 ? -20.125 23.469 13.391 1 92.69 194 GLY A C 1
ATOM 1508 O O . GLY A 1 194 ? -19.609 23.016 12.367 1 92.69 194 GLY A O 1
ATOM 1509 N N . LYS A 1 195 ? -21.172 22.906 13.883 1 92.56 195 LYS A N 1
ATOM 1510 C CA . LYS A 1 195 ? -21.656 21.562 13.57 1 92.56 195 LYS A CA 1
ATOM 1511 C C . LYS A 1 195 ? -22.516 21.578 12.305 1 92.56 195 LYS A C 1
ATOM 1513 O O . LYS A 1 195 ? -23.219 22.562 12.031 1 92.56 195 LYS A O 1
ATOM 1518 N N . ARG A 1 196 ? -22.547 20.484 11.609 1 92 196 ARG A N 1
ATOM 1519 C CA . ARG A 1 196 ? -23.484 20.266 10.523 1 92 196 ARG A CA 1
ATOM 1520 C C . ARG A 1 196 ? -24.922 20.203 11.047 1 92 196 ARG A C 1
ATOM 1522 O O . ARG A 1 196 ? -25.156 19.719 12.156 1 92 196 ARG A O 1
ATOM 1529 N N . LYS A 1 197 ? -25.812 20.625 10.344 1 83.62 197 LYS A N 1
ATOM 1530 C CA . LYS A 1 197 ? -27.203 20.719 10.773 1 83.62 197 LYS A CA 1
ATOM 1531 C C . LYS A 1 197 ? -27.938 19.406 10.555 1 83.62 197 LYS A C 1
ATOM 1533 O O . LYS A 1 197 ? -28.828 19.047 11.328 1 83.62 197 LYS A O 1
ATOM 1538 N N . GLY A 1 198 ? -27.703 18.656 9.672 1 74.88 198 GLY A N 1
ATOM 1539 C CA . GLY A 1 198 ? -28.469 17.453 9.383 1 74.88 198 GLY A CA 1
ATOM 1540 C C . GLY A 1 198 ? -27.859 16.203 9.992 1 74.88 198 GLY A C 1
ATOM 1541 O O . GLY A 1 198 ? -26.859 16.281 10.695 1 74.88 198 GLY A O 1
ATOM 1542 N N . GLN A 1 199 ? -28.703 15.188 9.898 1 72.44 199 GLN A N 1
ATOM 1543 C CA . GLN A 1 199 ? -28.266 13.875 10.375 1 72.44 199 GLN A CA 1
ATOM 1544 C C . GLN A 1 199 ? -27.016 13.414 9.633 1 72.44 199 GLN A C 1
ATOM 1546 O O . GLN A 1 199 ? -26.844 13.711 8.445 1 72.44 199 GLN A O 1
ATOM 1551 N N . LYS A 1 200 ? -26.172 12.828 10.445 1 77.94 200 LYS A N 1
ATOM 1552 C CA . LYS A 1 200 ? -24.969 12.25 9.836 1 77.94 200 LYS A CA 1
ATOM 1553 C C . LYS A 1 200 ? -25.344 11.227 8.773 1 77.94 200 LYS A C 1
ATOM 1555 O O . LYS A 1 200 ? -26.125 10.305 9.031 1 77.94 200 LYS A O 1
ATOM 1560 N N . SER A 1 201 ? -24.859 11.5 7.637 1 81.62 201 SER A N 1
ATOM 1561 C CA . SER A 1 201 ? -25.172 10.625 6.512 1 81.62 201 SER A CA 1
ATOM 1562 C C . SER A 1 201 ? -24.281 9.383 6.523 1 81.62 201 SER A C 1
ATOM 1564 O O . SER A 1 201 ? -23.203 9.391 7.102 1 81.62 201 SER A O 1
ATOM 1566 N N . SER A 1 202 ? -24.875 8.336 5.898 1 90.31 202 SER A N 1
ATOM 1567 C CA . SER A 1 202 ? -24.078 7.137 5.66 1 90.31 202 SER A CA 1
ATOM 1568 C C . SER A 1 202 ? -22.984 7.395 4.621 1 90.31 202 SER A C 1
ATOM 1570 O O . SER A 1 202 ? -23.156 8.242 3.746 1 90.31 202 SER A O 1
ATOM 1572 N N . PRO A 1 203 ? -21.891 6.734 4.777 1 94.5 203 PRO A N 1
ATOM 1573 C CA . PRO A 1 203 ? -20.844 6.887 3.764 1 94.5 203 PRO A CA 1
ATOM 1574 C C . PRO A 1 203 ? -21.344 6.617 2.348 1 94.5 203 PRO A C 1
ATOM 1576 O O . PRO A 1 203 ? -22.094 5.668 2.129 1 94.5 203 PRO A O 1
ATOM 1579 N N . ALA A 1 204 ? -20.938 7.496 1.484 1 95.12 204 ALA A N 1
ATOM 1580 C CA . ALA A 1 204 ? -21.438 7.422 0.112 1 95.12 204 ALA A CA 1
ATOM 1581 C C . ALA A 1 204 ? -21 6.117 -0.554 1 95.12 204 ALA A C 1
ATOM 1583 O O . ALA A 1 204 ? -21.797 5.465 -1.23 1 95.12 204 ALA A O 1
ATOM 1584 N N . ARG A 1 205 ? -19.75 5.75 -0.451 1 96.5 205 ARG A N 1
ATOM 1585 C CA . ARG A 1 205 ? -19.219 4.582 -1.146 1 96.5 205 ARG A CA 1
ATOM 1586 C C . ARG A 1 205 ? -17.984 4.035 -0.433 1 96.5 205 ARG A C 1
ATOM 1588 O O . ARG A 1 205 ? -16.859 4.469 -0.703 1 96.5 205 ARG A O 1
ATOM 1595 N N . ILE A 1 206 ? -18.172 2.967 0.226 1 97.38 206 ILE A N 1
ATOM 1596 C CA . ILE A 1 206 ? -17.094 2.377 1.014 1 97.38 206 ILE A CA 1
ATOM 1597 C C . ILE A 1 206 ? -15.977 1.894 0.086 1 97.38 206 ILE A C 1
ATOM 1599 O O . ILE A 1 206 ? -14.797 1.947 0.441 1 97.38 206 ILE A O 1
ATOM 1603 N N . THR A 1 207 ? -16.297 1.524 -1.146 1 97.5 207 THR A N 1
ATOM 1604 C CA . THR A 1 207 ? -15.305 1.048 -2.098 1 97.5 207 THR A CA 1
ATOM 1605 C C . THR A 1 207 ? -14.367 2.18 -2.51 1 97.5 207 THR A C 1
ATOM 1607 O O . THR A 1 207 ? -13.203 1.94 -2.836 1 97.5 207 THR A O 1
ATOM 1610 N N . TYR A 1 208 ? -14.844 3.477 -2.457 1 98 208 TYR A N 1
ATOM 1611 C CA . TYR A 1 208 ? -13.969 4.621 -2.674 1 98 208 TYR A CA 1
ATOM 1612 C C . TYR A 1 208 ? -12.969 4.766 -1.535 1 98 208 TYR A C 1
ATOM 1614 O O . TYR A 1 208 ? -11.797 5.094 -1.764 1 98 208 TYR A O 1
ATOM 1622 N N . VAL A 1 209 ? -13.453 4.504 -0.308 1 98.44 209 VAL A N 1
ATOM 1623 C CA . VAL A 1 209 ? -12.578 4.566 0.857 1 98.44 209 VAL A CA 1
ATOM 1624 C C . VAL A 1 209 ? -11.453 3.533 0.717 1 98.44 209 VAL A C 1
ATOM 1626 O O . VAL A 1 209 ? -10.289 3.836 0.977 1 98.44 209 VAL A O 1
ATOM 1629 N N . LEU A 1 210 ? -11.812 2.342 0.254 1 98.5 210 LEU A N 1
ATOM 1630 C CA . LEU A 1 210 ? -10.836 1.281 0.049 1 98.5 210 LEU A CA 1
ATOM 1631 C C . LEU A 1 210 ? -9.844 1.659 -1.048 1 98.5 210 LEU A C 1
ATOM 1633 O O . LEU A 1 210 ? -8.633 1.476 -0.89 1 98.5 210 LEU A O 1
ATOM 1637 N N . LEU A 1 211 ? -10.344 2.229 -2.121 1 98.12 211 LEU A N 1
ATOM 1638 C CA . LEU A 1 211 ? -9.469 2.676 -3.199 1 98.12 211 LEU A CA 1
ATOM 1639 C C . LEU A 1 211 ? -8.508 3.754 -2.711 1 98.12 211 LEU A C 1
ATOM 1641 O O .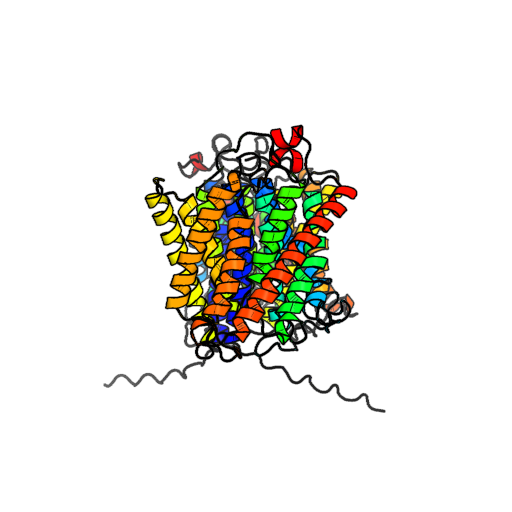 LEU A 1 211 ? -7.305 3.678 -2.959 1 98.12 211 LEU A O 1
ATOM 1645 N N . GLY A 1 212 ? -9.07 4.754 -2.045 1 98.75 212 GLY A N 1
ATOM 1646 C CA . GLY A 1 212 ? -8.25 5.82 -1.49 1 98.75 212 GLY A CA 1
ATOM 1647 C C . GLY A 1 212 ? -7.176 5.312 -0.547 1 98.75 212 GLY A C 1
ATOM 1648 O O . GLY A 1 212 ? -6.031 5.766 -0.603 1 98.75 212 GLY A O 1
ATOM 1649 N N . THR A 1 213 ? -7.555 4.359 0.288 1 98.69 213 THR A N 1
ATOM 1650 C CA . THR A 1 213 ? -6.605 3.791 1.235 1 98.69 213 THR A CA 1
ATOM 1651 C C . THR A 1 213 ? -5.461 3.098 0.5 1 98.69 213 THR A C 1
ATOM 1653 O O . THR A 1 213 ? -4.293 3.258 0.865 1 98.69 213 THR A O 1
ATOM 1656 N N . GLY A 1 214 ? -5.762 2.314 -0.536 1 98.56 214 GLY A N 1
ATOM 1657 C CA . GLY A 1 214 ? -4.734 1.668 -1.336 1 98.56 214 GLY A CA 1
ATOM 1658 C C . GLY A 1 214 ? -3.775 2.65 -1.983 1 98.56 214 GLY A C 1
ATOM 1659 O O . GLY A 1 214 ? -2.561 2.449 -1.955 1 98.56 214 GLY A O 1
ATOM 1660 N N . LEU A 1 215 ? -4.301 3.727 -2.535 1 98.31 215 LEU A N 1
ATOM 1661 C CA . LEU A 1 215 ? -3.488 4.73 -3.215 1 98.31 215 LEU A CA 1
ATOM 1662 C C . LEU A 1 215 ? -2.648 5.516 -2.213 1 98.31 215 LEU A C 1
ATOM 1664 O O . LEU A 1 215 ? -1.5 5.863 -2.5 1 98.31 215 LEU A O 1
ATOM 1668 N N . LEU A 1 216 ? -3.219 5.785 -1.066 1 98.62 216 LEU A N 1
ATOM 1669 C CA . LEU A 1 216 ? -2.467 6.461 -0.014 1 98.62 216 LEU A CA 1
ATOM 1670 C C . LEU A 1 216 ? -1.3 5.598 0.459 1 98.62 216 LEU A C 1
ATOM 1672 O O . LEU A 1 216 ? -0.167 6.078 0.554 1 98.62 216 LEU A O 1
ATOM 1676 N N . TRP A 1 217 ? -1.612 4.348 0.744 1 98.62 217 TRP A N 1
ATOM 1677 C CA . TRP A 1 217 ? -0.568 3.436 1.199 1 98.62 217 TRP A CA 1
ATOM 1678 C C . TRP A 1 217 ? 0.54 3.312 0.158 1 98.62 217 TRP A C 1
ATOM 1680 O O . TRP A 1 217 ? 1.725 3.393 0.49 1 98.62 217 TRP A O 1
ATOM 1690 N N . PHE A 1 218 ? 0.186 3.223 -1.103 1 98.31 218 PHE A N 1
ATOM 1691 C CA . PHE A 1 218 ? 1.104 3.133 -2.23 1 98.31 218 PHE A CA 1
ATOM 1692 C C . PHE A 1 218 ? 1.966 4.387 -2.328 1 98.31 218 PHE A C 1
ATOM 1694 O O . PHE A 1 218 ? 3.189 4.297 -2.443 1 98.31 218 PHE A O 1
ATOM 1701 N N . GLY A 1 219 ? 1.357 5.531 -2.25 1 98.69 219 GLY A N 1
ATOM 1702 C CA . GLY A 1 219 ? 2.064 6.797 -2.348 1 98.69 219 GLY A CA 1
ATOM 1703 C C . GLY A 1 219 ? 2.941 7.086 -1.143 1 98.69 219 GLY A C 1
ATOM 1704 O O . GLY A 1 219 ? 3.982 7.734 -1.267 1 98.69 219 GLY A O 1
ATOM 1705 N N . TRP A 1 220 ? 2.586 6.543 0.031 1 98.75 220 TRP A N 1
ATOM 1706 C CA . TRP A 1 220 ? 3.293 6.828 1.275 1 98.75 220 TRP A CA 1
ATOM 1707 C C . TRP A 1 220 ? 4.691 6.223 1.258 1 98.75 220 TRP A C 1
ATOM 1709 O O . TRP A 1 220 ? 5.566 6.645 2.02 1 98.75 220 TRP A O 1
ATOM 1719 N N . PHE A 1 221 ? 4.902 5.223 0.391 1 98.56 221 PHE A N 1
ATOM 1720 C CA . PHE A 1 221 ? 6.254 4.707 0.215 1 98.56 221 PHE A CA 1
ATOM 1721 C C . PHE A 1 221 ? 7.18 5.789 -0.333 1 98.56 221 PHE A C 1
ATOM 1723 O O . PHE A 1 221 ? 8.336 5.887 0.075 1 98.56 221 PHE A O 1
ATOM 1730 N N . GLY A 1 222 ? 6.645 6.559 -1.313 1 98.5 222 GLY A N 1
ATOM 1731 C CA . GLY A 1 222 ? 7.418 7.699 -1.783 1 98.5 222 GLY A CA 1
ATOM 1732 C C . GLY A 1 222 ? 7.57 8.789 -0.739 1 98.5 222 GLY A C 1
ATOM 1733 O O . GLY A 1 222 ? 8.633 9.406 -0.632 1 98.5 222 GLY A O 1
ATOM 1734 N N . PHE A 1 223 ? 6.547 8.953 0.038 1 98.56 223 PHE A N 1
ATOM 1735 C CA . PHE A 1 223 ? 6.496 9.992 1.058 1 98.56 223 PHE A CA 1
ATOM 1736 C C . PHE A 1 223 ? 7.57 9.773 2.113 1 98.56 223 PHE A C 1
ATOM 1738 O O . PHE A 1 223 ? 8.422 10.633 2.33 1 98.56 223 PHE A O 1
ATOM 1745 N N . ASN A 1 224 ? 7.613 8.594 2.676 1 98.81 224 ASN A N 1
ATOM 1746 C CA . ASN A 1 224 ? 8.555 8.312 3.756 1 98.81 224 ASN A CA 1
ATOM 1747 C C . ASN A 1 224 ? 9.906 7.855 3.217 1 98.81 224 ASN A C 1
ATOM 1749 O O . ASN A 1 224 ? 10.938 8.438 3.553 1 98.81 224 ASN A O 1
ATOM 1753 N N . ALA A 1 225 ? 9.969 6.879 2.34 1 98.81 225 ALA A N 1
ATOM 1754 C CA . ALA A 1 225 ? 11.242 6.383 1.824 1 98.81 225 ALA A CA 1
ATOM 1755 C C . ALA A 1 225 ? 11.93 7.438 0.964 1 98.81 225 ALA A C 1
ATOM 1757 O O . ALA A 1 225 ? 13.164 7.527 0.945 1 98.81 225 ALA A O 1
ATOM 1758 N N . GLY A 1 226 ? 11.133 8.234 0.284 1 98.69 226 GLY A N 1
ATOM 1759 C CA . GLY A 1 226 ? 11.703 9.305 -0.508 1 98.69 226 GLY A CA 1
ATOM 1760 C C . GLY A 1 226 ? 12.383 10.375 0.334 1 98.69 226 GLY A C 1
ATOM 1761 O O . GLY A 1 226 ? 13.305 11.047 -0.13 1 98.69 226 GLY A O 1
ATOM 1762 N N . SER A 1 227 ? 12.016 10.484 1.567 1 98.56 227 SER A N 1
ATOM 1763 C CA . SER A 1 227 ? 12.57 11.508 2.445 1 98.56 227 SER A CA 1
ATOM 1764 C C . SER A 1 227 ? 13.977 11.156 2.9 1 98.56 227 SER A C 1
ATOM 1766 O O . SER A 1 227 ? 14.641 11.945 3.572 1 98.56 227 SER A O 1
ATOM 1768 N N . ALA A 1 228 ? 14.453 9.953 2.475 1 97.75 228 ALA A N 1
ATOM 1769 C CA . ALA A 1 228 ? 15.875 9.648 2.594 1 97.75 228 ALA A CA 1
ATOM 1770 C C . ALA A 1 228 ? 16.688 10.406 1.546 1 97.75 228 ALA A C 1
ATOM 1772 O O . ALA A 1 228 ? 17.922 10.5 1.649 1 97.75 228 ALA A O 1
ATOM 1773 N N . LEU A 1 229 ? 16.031 10.875 0.466 1 97.38 229 LEU A N 1
ATOM 1774 C CA . LEU A 1 229 ? 16.578 11.695 -0.615 1 97.38 229 LEU A CA 1
ATOM 1775 C C . LEU A 1 229 ? 17.656 10.945 -1.379 1 97.38 229 LEU A C 1
ATOM 1777 O O . LEU A 1 229 ? 18.594 11.562 -1.911 1 97.38 229 LEU A O 1
ATOM 1781 N N . ALA A 1 230 ? 17.688 9.625 -1.318 1 96.94 230 ALA A N 1
ATOM 1782 C CA . ALA A 1 230 ? 18.641 8.742 -2.002 1 96.94 230 ALA A CA 1
ATOM 1783 C C . ALA A 1 230 ? 18.125 7.309 -2.043 1 96.94 230 ALA A C 1
ATOM 1785 O O . ALA A 1 230 ? 17.234 6.938 -1.268 1 96.94 230 ALA A O 1
ATOM 1786 N N . ALA A 1 231 ? 18.594 6.566 -2.957 1 97.44 231 ALA A N 1
ATOM 1787 C CA . ALA A 1 231 ? 18.344 5.133 -3.012 1 97.44 231 ALA A CA 1
ATOM 1788 C C . ALA A 1 231 ? 19.391 4.359 -2.209 1 97.44 231 ALA A C 1
ATOM 1790 O O . ALA A 1 231 ? 20.312 3.781 -2.779 1 97.44 231 ALA A O 1
ATOM 1791 N N . ASN A 1 232 ? 19.234 4.262 -0.902 1 96.5 232 ASN A N 1
ATOM 1792 C CA . ASN A 1 232 ? 20.219 3.691 0.01 1 96.5 232 ASN A CA 1
ATOM 1793 C C . ASN A 1 232 ? 19.547 2.898 1.13 1 96.5 232 ASN A C 1
ATOM 1795 O O . ASN A 1 232 ? 18.359 2.59 1.054 1 96.5 232 ASN A O 1
ATOM 1799 N N . GLY A 1 233 ? 20.312 2.498 2.027 1 96.31 233 GLY A N 1
ATOM 1800 C CA . GLY A 1 233 ? 19.797 1.719 3.148 1 96.31 233 GLY A CA 1
ATOM 1801 C C . GLY A 1 233 ? 18.75 2.451 3.959 1 96.31 233 GLY A C 1
ATOM 1802 O O . GLY A 1 233 ? 17.781 1.84 4.43 1 96.31 233 GLY A O 1
ATOM 1803 N N . LEU A 1 234 ? 18.938 3.723 4.133 1 97 234 LEU A N 1
ATOM 1804 C CA . LEU A 1 234 ? 17.984 4.516 4.902 1 97 234 LEU A CA 1
ATOM 1805 C C . LEU A 1 234 ? 16.609 4.535 4.227 1 97 234 LEU A C 1
ATOM 1807 O O . LEU A 1 234 ? 15.578 4.48 4.898 1 97 234 LEU A O 1
ATOM 1811 N N . ALA A 1 235 ? 16.609 4.66 2.922 1 98.31 235 ALA A N 1
ATOM 1812 C CA . ALA A 1 235 ? 15.352 4.574 2.174 1 98.31 235 ALA A CA 1
ATOM 1813 C C . ALA A 1 235 ? 14.672 3.227 2.398 1 98.31 235 ALA A C 1
ATOM 1815 O O . ALA A 1 235 ? 13.453 3.162 2.588 1 98.31 235 ALA A O 1
ATOM 1816 N N . ALA A 1 236 ? 15.469 2.168 2.404 1 98 236 ALA A N 1
ATOM 1817 C CA . ALA A 1 236 ? 14.93 0.834 2.656 1 98 236 ALA A CA 1
ATOM 1818 C C . ALA A 1 236 ? 14.359 0.732 4.066 1 98 236 ALA A C 1
ATOM 1820 O O . ALA A 1 236 ? 13.312 0.122 4.273 1 98 236 ALA A O 1
ATOM 1821 N N . GLN A 1 237 ? 15.055 1.321 5.016 1 97.56 237 GLN A N 1
ATOM 1822 C CA . GLN A 1 237 ? 14.586 1.354 6.398 1 97.56 237 GLN A CA 1
ATOM 1823 C C . GLN A 1 237 ? 13.234 2.057 6.504 1 97.56 237 GLN A C 1
ATOM 1825 O O . GLN A 1 237 ? 12.32 1.555 7.16 1 97.56 237 GLN A O 1
ATOM 1830 N N . ALA A 1 238 ? 13.125 3.18 5.887 1 98.75 238 ALA A N 1
ATOM 1831 C CA . ALA A 1 238 ? 11.891 3.955 5.926 1 98.75 238 ALA A CA 1
ATOM 1832 C C . ALA A 1 238 ? 10.75 3.213 5.223 1 98.75 238 ALA A C 1
ATOM 1834 O O . ALA A 1 238 ? 9.602 3.271 5.66 1 98.75 238 ALA A O 1
ATOM 1835 N N . LEU A 1 239 ? 11.055 2.543 4.152 1 98.69 239 LEU A N 1
ATOM 1836 C CA . LEU A 1 239 ? 10.078 1.7 3.475 1 98.69 239 LEU A CA 1
ATOM 1837 C C . LEU A 1 239 ? 9.547 0.617 4.41 1 98.69 239 LEU A C 1
ATOM 1839 O O . LEU A 1 239 ? 8.344 0.369 4.465 1 98.69 239 LEU A O 1
ATOM 1843 N N . GLY A 1 240 ? 10.445 -0.021 5.105 1 98.5 240 GLY A N 1
ATOM 1844 C CA . GLY A 1 240 ? 10.078 -1.098 6.012 1 98.5 240 GLY A CA 1
ATOM 1845 C C . GLY A 1 240 ? 9.227 -0.634 7.18 1 98.5 240 GLY A C 1
ATOM 1846 O O . GLY A 1 240 ? 8.195 -1.234 7.477 1 98.5 240 GLY A O 1
ATOM 1847 N N . THR A 1 241 ? 9.641 0.431 7.836 1 98.75 241 THR A N 1
ATOM 1848 C CA . THR A 1 241 ? 8.891 0.935 8.977 1 98.75 241 THR A CA 1
ATOM 1849 C C . THR A 1 241 ? 7.504 1.413 8.547 1 98.75 241 THR A C 1
ATOM 1851 O O . THR A 1 241 ? 6.523 1.216 9.266 1 98.75 241 THR A O 1
ATOM 1854 N N . THR A 1 242 ? 7.41 2.033 7.383 1 98.81 242 THR A N 1
ATOM 1855 C CA . THR A 1 242 ? 6.133 2.482 6.836 1 98.81 242 THR A CA 1
ATOM 1856 C C . THR A 1 242 ? 5.191 1.302 6.617 1 98.81 242 THR A C 1
ATOM 1858 O O . THR A 1 242 ? 4.023 1.351 7.004 1 98.81 242 THR A O 1
ATOM 1861 N N . THR A 1 243 ? 5.73 0.266 6.055 1 98.69 243 THR A N 1
ATOM 1862 C CA . THR A 1 243 ? 4.953 -0.93 5.754 1 98.69 243 THR A CA 1
ATOM 1863 C C . THR A 1 243 ? 4.414 -1.562 7.031 1 98.69 243 THR A C 1
ATOM 1865 O O . THR A 1 243 ? 3.219 -1.851 7.133 1 98.69 243 THR A O 1
ATOM 1868 N N . VAL A 1 244 ? 5.234 -1.705 7.984 1 98.62 244 VAL A N 1
ATOM 1869 C CA . VAL A 1 244 ? 4.902 -2.475 9.18 1 98.62 244 VAL A CA 1
ATOM 1870 C C . VAL A 1 244 ? 3.988 -1.65 10.086 1 98.62 244 VAL A C 1
ATOM 1872 O O . VAL A 1 244 ? 3.064 -2.189 10.695 1 98.62 244 VAL A O 1
ATOM 1875 N N . ALA A 1 245 ? 4.254 -0.377 10.188 1 98.88 245 ALA A N 1
ATOM 1876 C CA . ALA A 1 245 ? 3.414 0.475 11.023 1 98.88 245 ALA A CA 1
ATOM 1877 C C . ALA A 1 245 ? 1.989 0.543 10.477 1 98.88 245 ALA A C 1
ATOM 1879 O O . ALA A 1 245 ? 1.023 0.512 11.242 1 98.88 245 ALA A O 1
ATOM 1880 N N . ALA A 1 246 ? 1.851 0.693 9.18 1 98.81 246 ALA A N 1
ATOM 1881 C CA . ALA A 1 246 ? 0.53 0.711 8.555 1 98.81 246 ALA A CA 1
ATOM 1882 C C . ALA A 1 246 ? -0.245 -0.564 8.875 1 98.81 246 ALA A C 1
ATOM 1884 O O . ALA A 1 246 ? -1.397 -0.505 9.312 1 98.81 246 ALA A O 1
ATOM 1885 N N . ALA A 1 247 ? 0.415 -1.676 8.688 1 98.88 247 ALA A N 1
ATOM 1886 C CA . ALA A 1 247 ? -0.222 -2.969 8.922 1 98.88 247 ALA A CA 1
ATOM 1887 C C . ALA A 1 247 ? -0.578 -3.146 10.391 1 98.88 247 ALA A C 1
ATOM 1889 O O . ALA A 1 247 ? -1.691 -3.561 10.727 1 98.88 247 ALA A O 1
ATOM 1890 N N . ALA A 1 248 ? 0.339 -2.811 11.242 1 98.81 248 ALA A N 1
ATOM 1891 C CA . ALA A 1 248 ? 0.128 -2.965 12.68 1 98.81 248 ALA A CA 1
ATOM 1892 C C . ALA A 1 248 ? -1.033 -2.098 13.164 1 98.81 248 ALA A C 1
ATOM 1894 O O . ALA A 1 248 ? -1.842 -2.533 13.984 1 98.81 248 ALA A O 1
ATOM 1895 N N . ALA A 1 249 ? -1.064 -0.925 12.688 1 98.88 249 ALA A N 1
ATOM 1896 C CA . ALA A 1 249 ? -2.129 -0.01 13.086 1 98.88 249 ALA A CA 1
ATOM 1897 C C . ALA A 1 249 ? -3.484 -0.486 12.57 1 98.88 249 ALA A C 1
ATOM 1899 O O . ALA A 1 249 ? -4.488 -0.42 13.281 1 98.88 249 ALA A O 1
ATOM 1900 N N . GLY A 1 250 ? -3.559 -0.893 11.281 1 98.69 250 GLY A N 1
ATOM 1901 C CA . GLY A 1 250 ? -4.789 -1.464 10.766 1 98.69 250 GLY A CA 1
ATOM 1902 C C . GLY A 1 250 ? -5.293 -2.641 11.578 1 98.69 250 GLY A C 1
ATOM 1903 O O . GLY A 1 250 ? -6.48 -2.711 11.914 1 98.69 250 GLY A O 1
ATOM 1904 N N . MET A 1 251 ? -4.402 -3.484 11.938 1 97.88 251 MET A N 1
ATOM 1905 C CA . MET A 1 251 ? -4.754 -4.652 12.742 1 97.88 251 MET A CA 1
ATOM 1906 C C . MET A 1 251 ? -5.254 -4.234 14.125 1 97.88 251 MET A C 1
ATOM 1908 O O . MET A 1 251 ? -6.262 -4.75 14.602 1 97.88 251 MET A O 1
ATOM 1912 N N . ALA A 1 252 ? -4.512 -3.318 14.719 1 98.56 252 ALA A N 1
ATOM 1913 C CA . ALA A 1 252 ? -4.863 -2.857 16.062 1 98.56 252 ALA A CA 1
ATOM 1914 C C . ALA A 1 252 ? -6.246 -2.219 16.078 1 98.56 252 ALA A C 1
ATOM 1916 O O . ALA A 1 252 ? -7.02 -2.422 17.016 1 98.56 252 ALA A O 1
ATOM 1917 N N . TRP A 1 253 ? -6.562 -1.441 15.086 1 98.31 253 TRP A N 1
ATOM 1918 C CA . TRP A 1 253 ? -7.867 -0.794 15.016 1 98.31 253 TRP A CA 1
ATOM 1919 C C . TRP A 1 253 ? -8.984 -1.829 14.945 1 98.31 253 TRP A C 1
ATOM 1921 O O . TRP A 1 253 ? -9.969 -1.744 15.695 1 98.31 253 TRP A O 1
ATOM 1931 N N . VAL A 1 254 ? -8.844 -2.789 14.062 1 95.88 254 VAL A N 1
ATOM 1932 C CA . VAL A 1 254 ? -9.852 -3.82 13.836 1 95.88 254 VAL A CA 1
ATOM 1933 C C . VAL A 1 254 ? -10.039 -4.645 15.109 1 95.88 254 VAL A C 1
ATOM 1935 O O . VAL A 1 254 ? -11.172 -4.898 15.523 1 95.88 254 VAL A O 1
ATOM 1938 N N . PHE A 1 255 ? -9.016 -5.016 15.742 1 95.31 255 PHE A N 1
ATOM 1939 C CA . PHE A 1 255 ? -9.094 -5.852 16.938 1 95.31 255 PHE A CA 1
ATOM 1940 C C . PHE A 1 255 ? -9.641 -5.055 18.109 1 95.31 255 PHE A C 1
ATOM 1942 O O . PHE A 1 255 ? -10.406 -5.582 18.922 1 95.31 255 PHE A O 1
ATOM 1949 N N . PHE A 1 256 ? -9.188 -3.812 18.219 1 96.69 256 PHE A N 1
ATOM 1950 C CA . PHE A 1 256 ? -9.695 -2.965 19.281 1 96.69 256 PHE A CA 1
ATOM 1951 C C . PHE A 1 256 ? -11.195 -2.752 19.141 1 96.69 256 PHE A C 1
ATOM 1953 O O . PHE A 1 256 ? -11.938 -2.814 20.141 1 96.69 256 PHE A O 1
ATOM 1960 N N . ASP A 1 257 ? -11.688 -2.541 17.953 1 94.94 257 ASP A N 1
ATOM 1961 C CA . ASP A 1 257 ? -13.117 -2.428 17.703 1 94.94 257 ASP A CA 1
ATOM 1962 C C . ASP A 1 257 ? -13.852 -3.709 18.094 1 94.94 257 ASP A C 1
ATOM 1964 O O . ASP A 1 257 ? -14.93 -3.656 18.688 1 94.94 257 ASP A O 1
ATOM 1968 N N . LYS A 1 258 ? -13.25 -4.816 17.766 1 92.75 258 LYS A N 1
ATOM 1969 C CA . LYS A 1 258 ? -13.867 -6.094 18.109 1 92.75 258 LYS A CA 1
ATOM 1970 C C . LYS A 1 258 ? -13.961 -6.273 19.625 1 92.75 258 LYS A C 1
ATOM 1972 O O . LYS A 1 258 ? -14.977 -6.75 20.125 1 92.75 258 LYS A O 1
ATOM 1977 N N . ILE A 1 259 ? -12.953 -5.902 20.328 1 94.62 259 ILE A N 1
ATOM 1978 C CA . ILE A 1 259 ? -12.914 -6.004 21.781 1 94.62 259 ILE A CA 1
ATOM 1979 C C . ILE A 1 259 ? -14 -5.117 22.391 1 94.62 259 ILE A C 1
ATOM 1981 O O . ILE A 1 259 ? -14.617 -5.477 23.391 1 94.62 259 ILE A O 1
ATOM 1985 N N . LEU A 1 260 ? -14.305 -4.035 21.75 1 93.62 260 LEU A N 1
ATOM 1986 C CA . LEU A 1 260 ? -15.328 -3.104 22.219 1 93.62 260 LEU A CA 1
ATOM 1987 C C . LEU A 1 260 ? -16.719 -3.559 21.781 1 93.62 260 LEU A C 1
ATOM 1989 O O . LEU A 1 260 ? -17.719 -2.889 22.078 1 93.62 260 LEU A O 1
ATOM 1993 N N . GLY A 1 261 ? -16.828 -4.66 21.031 1 92.25 261 GLY A N 1
ATOM 1994 C CA . GLY A 1 261 ? -18.109 -5.258 20.703 1 92.25 261 GLY A CA 1
ATOM 1995 C C . GLY A 1 261 ? -18.625 -4.832 19.328 1 92.25 261 GLY A C 1
ATOM 1996 O O . GLY A 1 261 ? -19.781 -5.105 18.984 1 92.25 261 GLY A O 1
ATOM 1997 N N . HIS A 1 262 ? -17.719 -4.188 18.594 1 92.06 262 HIS A N 1
ATOM 1998 C CA . HIS A 1 262 ? -18.125 -3.762 17.266 1 92.06 262 HIS A CA 1
ATOM 1999 C C . HIS A 1 262 ? -17.797 -4.828 16.219 1 92.06 262 HIS A C 1
ATOM 2001 O O . HIS A 1 262 ? -16.938 -5.676 16.438 1 92.06 262 HIS A O 1
ATOM 2007 N N . LYS A 1 263 ? -18.547 -4.789 15.094 1 92.19 263 LYS A N 1
ATOM 2008 C CA . LYS A 1 263 ? -18.203 -5.625 13.953 1 92.19 263 LYS A CA 1
ATOM 2009 C C . LYS A 1 263 ? -16.938 -5.109 13.258 1 92.19 263 LYS A C 1
ATOM 2011 O O . LYS A 1 263 ? -16.641 -3.914 13.289 1 92.19 263 LYS A O 1
ATOM 2016 N N . VAL A 1 264 ? -16.281 -6.027 12.648 1 93.5 264 VAL A N 1
ATOM 2017 C CA . VAL A 1 264 ? -15.148 -5.645 11.797 1 93.5 264 VAL A CA 1
ATOM 2018 C C . VAL A 1 264 ? -15.664 -4.895 10.57 1 93.5 264 VAL A C 1
ATOM 2020 O O . VAL A 1 264 ? -16.578 -5.355 9.883 1 93.5 264 VAL A O 1
ATOM 2023 N N . SER A 1 265 ? -15.062 -3.75 10.367 1 95.38 265 SER A N 1
ATOM 2024 C CA . SER A 1 265 ? -15.523 -2.922 9.258 1 95.38 265 SER A CA 1
ATOM 2025 C C . SER A 1 265 ? -14.359 -2.537 8.344 1 95.38 265 SER A C 1
ATOM 2027 O O . SER A 1 265 ? -13.211 -2.465 8.781 1 95.38 265 SER A O 1
ATOM 2029 N N . ALA A 1 266 ? -14.711 -2.373 7.074 1 97.25 266 ALA A N 1
ATOM 2030 C CA . ALA A 1 266 ? -13.75 -1.843 6.113 1 97.25 266 ALA A CA 1
ATOM 2031 C C . ALA A 1 266 ? -13.312 -0.431 6.5 1 97.25 266 ALA A C 1
ATOM 2033 O O . ALA A 1 266 ? -12.133 -0.084 6.383 1 97.25 266 ALA A O 1
ATOM 2034 N N . MET A 1 267 ? -14.203 0.323 7.016 1 96.56 267 MET A N 1
ATOM 2035 C CA . MET A 1 267 ? -13.914 1.688 7.453 1 96.56 267 MET A CA 1
ATOM 2036 C C . MET A 1 267 ? -12.852 1.699 8.547 1 96.56 267 MET A C 1
ATOM 2038 O O . MET A 1 267 ? -11.867 2.438 8.453 1 96.56 267 MET A O 1
ATOM 2042 N N . GLY A 1 268 ? -13.07 0.888 9.508 1 97.12 268 GLY A N 1
ATOM 2043 C CA . GLY A 1 268 ? -12.125 0.823 10.609 1 97.12 268 GLY A CA 1
ATOM 2044 C C . GLY A 1 268 ? -10.734 0.377 10.18 1 97.12 268 GLY A C 1
ATOM 2045 O O . GLY A 1 268 ? -9.734 0.947 10.609 1 97.12 268 GLY A O 1
ATOM 2046 N N . ALA A 1 269 ? -10.664 -0.66 9.344 1 98.12 269 ALA A N 1
ATOM 2047 C CA . ALA A 1 269 ? -9.383 -1.144 8.836 1 98.12 269 ALA A CA 1
ATOM 2048 C C . ALA A 1 269 ? -8.648 -0.049 8.062 1 98.12 269 ALA A C 1
ATOM 2050 O O . ALA A 1 269 ? -7.438 0.118 8.211 1 98.12 269 ALA A O 1
ATOM 2051 N N . CYS A 1 270 ? -9.406 0.694 7.246 1 98.62 270 CYS A N 1
ATOM 2052 C CA . CYS A 1 270 ? -8.828 1.752 6.426 1 98.62 270 CYS A CA 1
ATOM 2053 C C . CYS A 1 270 ? -8.328 2.904 7.293 1 98.62 270 CYS A C 1
ATOM 2055 O O . CYS A 1 270 ? -7.199 3.367 7.129 1 98.62 270 CYS A O 1
ATOM 2057 N N . ILE A 1 271 ? -9.117 3.357 8.266 1 98.44 271 ILE A N 1
ATOM 2058 C CA . ILE A 1 271 ? -8.742 4.461 9.141 1 98.44 271 ILE A CA 1
ATOM 2059 C C . ILE A 1 271 ? -7.523 4.07 9.969 1 98.44 271 ILE A C 1
ATOM 2061 O O . ILE A 1 271 ? -6.562 4.84 10.078 1 98.44 271 ILE A O 1
ATOM 2065 N N . GLY A 1 272 ? -7.578 2.867 10.539 1 98.75 272 GLY A N 1
ATOM 2066 C CA . GLY A 1 272 ? -6.438 2.395 11.312 1 98.75 272 GLY A CA 1
ATOM 2067 C C . GLY A 1 272 ? -5.141 2.396 10.516 1 98.75 272 GLY A C 1
ATOM 2068 O O . GLY A 1 272 ? -4.109 2.852 11.016 1 98.75 272 GLY A O 1
ATOM 2069 N N . THR A 1 273 ? -5.199 1.874 9.305 1 98.88 273 THR A N 1
ATOM 2070 C CA . THR A 1 273 ? -4.035 1.825 8.43 1 98.88 273 THR A CA 1
ATOM 2071 C C . THR A 1 273 ? -3.479 3.227 8.195 1 98.88 273 THR A C 1
ATOM 2073 O O . THR A 1 273 ? -2.27 3.447 8.305 1 98.88 273 THR A O 1
ATOM 2076 N N . VAL A 1 274 ? -4.328 4.211 7.922 1 98.81 274 VAL A N 1
ATOM 2077 C CA . VAL A 1 274 ? -3.908 5.578 7.637 1 98.81 274 VAL A CA 1
ATOM 2078 C C . VAL A 1 274 ? -3.291 6.199 8.891 1 98.81 274 VAL A C 1
ATOM 2080 O O . VAL A 1 274 ? -2.279 6.898 8.812 1 98.81 274 VAL A O 1
ATOM 2083 N N . VAL A 1 275 ? -3.84 5.898 10.047 1 98.88 275 VAL A N 1
ATOM 2084 C CA . VAL A 1 275 ? -3.295 6.41 11.305 1 98.88 275 VAL A CA 1
ATOM 2085 C C . VAL A 1 275 ? -1.867 5.906 11.492 1 98.88 275 VAL A C 1
ATOM 2087 O O . VAL A 1 275 ? -0.99 6.652 11.93 1 98.88 275 VAL A O 1
ATOM 2090 N N . GLY A 1 276 ? -1.665 4.648 11.203 1 98.88 276 GLY A N 1
ATOM 2091 C CA . GLY A 1 276 ? -0.322 4.098 11.297 1 98.88 276 GLY A CA 1
ATOM 2092 C C . GLY A 1 276 ? 0.668 4.789 10.375 1 98.88 276 GLY A C 1
ATOM 2093 O O . GLY A 1 276 ? 1.81 5.043 10.758 1 98.88 276 GLY A O 1
ATOM 2094 N N . LEU A 1 277 ? 0.235 5.031 9.133 1 98.88 277 LEU A N 1
ATOM 2095 C CA . LEU A 1 277 ? 1.064 5.738 8.164 1 98.88 277 LEU A CA 1
ATOM 2096 C C . LEU A 1 277 ? 1.4 7.141 8.648 1 98.88 277 LEU A C 1
ATOM 2098 O O . LEU A 1 277 ? 2.541 7.594 8.516 1 98.88 277 LEU A O 1
ATOM 2102 N N . VAL A 1 278 ? 0.43 7.812 9.273 1 98.88 278 VAL A N 1
ATOM 2103 C CA . VAL A 1 278 ? 0.601 9.156 9.82 1 98.88 278 VAL A CA 1
ATOM 2104 C C . VAL A 1 278 ? 1.604 9.117 10.969 1 98.88 278 VAL A C 1
ATOM 2106 O O . VAL A 1 278 ? 2.568 9.891 10.984 1 98.88 278 VAL A O 1
ATOM 2109 N N . ALA A 1 279 ? 1.486 8.203 11.82 1 98.88 279 ALA A N 1
ATOM 2110 C CA . ALA A 1 279 ? 2.234 8.188 13.078 1 98.88 279 ALA A CA 1
ATOM 2111 C C . ALA A 1 279 ? 3.693 7.801 12.844 1 98.88 279 ALA A C 1
ATOM 2113 O O . ALA A 1 279 ? 4.586 8.258 13.555 1 98.88 279 ALA A O 1
ATOM 2114 N N . ILE A 1 280 ? 3.938 7 11.82 1 98.94 280 ILE A N 1
ATOM 2115 C CA . ILE A 1 280 ? 5.305 6.535 11.602 1 98.94 280 ILE A CA 1
ATOM 2116 C C . ILE A 1 280 ? 6.09 7.586 10.828 1 98.94 280 ILE A C 1
ATOM 2118 O O . ILE A 1 280 ? 7.32 7.539 10.781 1 98.94 280 ILE A O 1
ATOM 2122 N N . THR A 1 281 ? 5.434 8.555 10.25 1 98.81 281 THR A N 1
ATOM 2123 C CA . THR A 1 281 ? 5.996 9.5 9.297 1 98.81 281 THR A CA 1
ATOM 2124 C C . THR A 1 281 ? 7.141 10.289 9.922 1 98.81 281 THR A C 1
ATOM 2126 O O . THR A 1 281 ? 8.227 10.398 9.344 1 98.81 281 THR A O 1
ATOM 2129 N N . PRO A 1 282 ? 7.055 10.812 11.164 1 98.75 282 PRO A N 1
ATOM 2130 C CA . PRO A 1 282 ? 8.195 11.539 11.734 1 98.75 282 PRO A CA 1
ATOM 2131 C C . PRO A 1 282 ? 9.328 10.609 12.172 1 98.75 282 PRO A C 1
ATOM 2133 O O . PRO A 1 282 ? 10.461 11.062 12.359 1 98.75 282 PRO A O 1
ATOM 2136 N N . ALA A 1 283 ? 9.102 9.305 12.25 1 98.81 283 ALA A N 1
ATOM 2137 C CA . ALA A 1 283 ? 10.055 8.375 12.844 1 98.81 283 ALA A CA 1
ATOM 2138 C C . ALA A 1 283 ? 10.594 7.406 11.797 1 98.81 283 ALA A C 1
ATOM 2140 O O . ALA A 1 283 ? 11.516 6.633 12.07 1 98.81 283 ALA A O 1
ATOM 2141 N N . ALA A 1 284 ? 10.102 7.414 10.57 1 98.75 284 ALA A N 1
ATOM 2142 C CA . ALA A 1 284 ? 10.258 6.34 9.594 1 98.75 284 ALA A CA 1
ATOM 2143 C C . ALA A 1 284 ? 11.734 6.039 9.344 1 98.75 284 ALA A C 1
ATOM 2145 O O . ALA A 1 284 ? 12.102 4.887 9.102 1 98.75 284 ALA A O 1
ATOM 2146 N N . GLY A 1 285 ? 12.609 7.016 9.414 1 98.38 285 GLY A N 1
ATOM 2147 C CA . GLY A 1 285 ? 14.031 6.828 9.156 1 98.38 285 GLY A CA 1
ATOM 2148 C C . GLY A 1 285 ? 14.875 6.832 10.414 1 98.38 285 GLY A C 1
ATOM 2149 O O . GLY A 1 285 ? 16.109 6.922 10.344 1 98.38 285 GLY A O 1
ATOM 2150 N N . PHE A 1 286 ? 14.188 6.742 11.617 1 98.62 286 PHE A N 1
ATOM 2151 C CA . PHE A 1 286 ? 14.953 6.906 12.852 1 98.62 286 PHE A CA 1
ATOM 2152 C C . PHE A 1 286 ? 14.781 5.695 13.758 1 98.62 286 PHE A C 1
ATOM 2154 O O . PHE A 1 286 ? 15.5 5.551 14.75 1 98.62 286 PHE A O 1
ATOM 2161 N N . VAL A 1 287 ? 13.828 4.773 13.438 1 98.38 287 VAL A N 1
ATOM 2162 C CA . VAL A 1 287 ? 13.484 3.742 14.414 1 98.38 287 VAL A CA 1
ATOM 2163 C C . VAL A 1 287 ? 13.602 2.361 13.773 1 98.38 287 VAL A C 1
ATOM 2165 O O . VAL A 1 287 ? 13.586 2.238 12.547 1 98.38 287 VAL A O 1
ATOM 2168 N N . SER A 1 288 ? 13.656 1.347 14.578 1 97.38 288 SER A N 1
ATOM 2169 C CA . SER A 1 288 ? 13.758 -0.033 14.117 1 97.38 288 SER A CA 1
ATOM 2170 C C . SER A 1 288 ? 12.391 -0.574 13.703 1 97.38 288 SER A C 1
ATOM 2172 O O . SER A 1 288 ? 11.367 0.049 13.969 1 97.38 288 SER A O 1
ATOM 2174 N N . ILE A 1 289 ? 12.375 -1.707 13.086 1 97.75 289 ILE A N 1
ATOM 2175 C CA . ILE A 1 289 ? 11.148 -2.324 12.586 1 97.75 289 ILE A CA 1
ATOM 2176 C C . ILE A 1 289 ? 10.25 -2.709 13.766 1 97.75 289 ILE A C 1
ATOM 2178 O O . ILE A 1 289 ? 9.062 -2.396 13.773 1 97.75 289 ILE A O 1
ATOM 2182 N N . PRO A 1 290 ? 10.781 -3.33 14.828 1 96.75 290 PRO A N 1
ATOM 2183 C CA . PRO A 1 290 ? 9.914 -3.65 15.961 1 96.75 290 PRO A CA 1
ATOM 2184 C C . PRO A 1 290 ? 9.32 -2.408 16.625 1 96.75 290 PRO A C 1
ATOM 2186 O O . PRO A 1 290 ? 8.164 -2.426 17.047 1 96.75 290 PRO A O 1
ATOM 2189 N N . ASN A 1 291 ? 10.148 -1.337 16.719 1 98.12 291 ASN A N 1
ATOM 2190 C CA . ASN A 1 291 ? 9.625 -0.104 17.297 1 98.12 291 ASN A CA 1
ATOM 2191 C C . ASN A 1 291 ? 8.531 0.504 16.422 1 98.12 291 ASN A C 1
ATOM 2193 O O . ASN A 1 291 ? 7.594 1.114 16.922 1 98.12 291 ASN A O 1
ATOM 2197 N N . ALA A 1 292 ? 8.68 0.347 15.109 1 98.69 292 ALA A N 1
ATOM 2198 C CA . ALA A 1 292 ? 7.645 0.813 14.188 1 98.69 292 ALA A CA 1
ATOM 2199 C C . ALA A 1 292 ? 6.344 0.038 14.391 1 98.69 292 ALA A C 1
ATOM 2201 O O . ALA A 1 292 ? 5.254 0.6 14.273 1 98.69 292 ALA A O 1
ATOM 2202 N N . LEU A 1 293 ? 6.449 -1.288 14.672 1 98.44 293 LEU A N 1
ATOM 2203 C CA . LEU A 1 293 ? 5.281 -2.092 15.016 1 98.44 293 LEU A CA 1
ATOM 2204 C C . LEU A 1 293 ? 4.551 -1.503 16.219 1 98.44 293 LEU A C 1
ATOM 2206 O O . LEU A 1 293 ? 3.328 -1.354 16.203 1 98.44 293 LEU A O 1
ATOM 2210 N N . PHE A 1 294 ? 5.277 -1.124 17.188 1 98.5 294 PHE A N 1
ATOM 2211 C CA . PHE A 1 294 ? 4.703 -0.552 18.391 1 98.5 294 PHE A CA 1
ATOM 2212 C C . PHE A 1 294 ? 4.051 0.794 18.109 1 98.5 294 PHE A C 1
ATOM 2214 O O . PHE A 1 294 ? 2.945 1.07 18.578 1 98.5 294 PHE A O 1
ATOM 2221 N N . ILE A 1 295 ? 4.746 1.629 17.375 1 98.81 295 ILE A N 1
ATOM 2222 C CA . ILE A 1 295 ? 4.223 2.947 17.031 1 98.81 295 ILE A CA 1
ATOM 2223 C C . ILE A 1 295 ? 2.877 2.803 16.328 1 98.81 295 ILE A C 1
ATOM 2225 O O . ILE A 1 295 ? 1.925 3.525 16.625 1 98.81 295 ILE A O 1
ATOM 2229 N N . GLY A 1 296 ? 2.787 1.844 15.367 1 98.88 296 GLY A N 1
ATOM 2230 C CA . GLY A 1 296 ? 1.534 1.59 14.68 1 98.88 296 GLY A CA 1
ATOM 2231 C C . GLY A 1 296 ? 0.414 1.169 15.609 1 98.88 296 GLY A C 1
ATOM 2232 O O . GLY A 1 296 ? -0.667 1.761 15.594 1 98.88 296 GLY A O 1
ATOM 2233 N N . ILE A 1 297 ? 0.676 0.218 16.484 1 98.75 297 ILE A N 1
ATOM 2234 C CA . ILE A 1 297 ? -0.335 -0.321 17.391 1 98.75 297 ILE A CA 1
ATOM 2235 C C . ILE A 1 297 ? -0.801 0.77 18.359 1 98.75 297 ILE A C 1
ATOM 2237 O O . ILE A 1 297 ? -2.002 1.018 18.484 1 98.75 297 ILE A O 1
ATOM 2241 N N . PHE A 1 298 ? 0.114 1.45 18.922 1 98.88 298 PHE A N 1
ATOM 2242 C CA . PHE A 1 298 ? -0.189 2.424 19.969 1 98.88 298 PHE A CA 1
ATOM 2243 C C . PHE A 1 298 ? -0.951 3.613 19.391 1 98.88 298 PHE A C 1
ATOM 2245 O O . PHE A 1 298 ? -1.944 4.059 19.969 1 98.88 298 PHE A O 1
ATOM 2252 N N . SER A 1 299 ? -0.446 4.137 18.297 1 98.81 299 SER A N 1
ATOM 2253 C CA . SER A 1 299 ? -1.098 5.301 17.703 1 98.81 299 SER A CA 1
ATOM 2254 C C . SER A 1 299 ? -2.529 4.984 17.297 1 98.81 299 SER A C 1
ATOM 2256 O O . SER A 1 299 ? -3.422 5.824 17.422 1 98.81 299 SER A O 1
ATOM 2258 N N . SER A 1 300 ? -2.73 3.777 16.75 1 98.69 300 SER A N 1
ATOM 2259 C CA . SER A 1 300 ? -4.062 3.359 16.328 1 98.69 300 SER A CA 1
ATOM 2260 C C . SER A 1 300 ? -5.027 3.303 17.516 1 98.69 300 SER A C 1
ATOM 2262 O O . SER A 1 300 ? -6.168 3.762 17.406 1 98.69 300 SER A O 1
ATOM 2264 N N . ILE A 1 301 ? -4.621 2.795 18.609 1 98.5 301 ILE A N 1
ATOM 2265 C CA . ILE A 1 301 ? -5.457 2.689 19.797 1 98.5 301 ILE A CA 1
ATOM 2266 C C . ILE A 1 301 ? -5.77 4.082 20.328 1 98.5 301 ILE A C 1
ATOM 2268 O O . ILE A 1 301 ? -6.926 4.395 20.641 1 98.5 301 ILE A O 1
ATOM 2272 N N . VAL A 1 302 ? -4.77 4.965 20.391 1 98.44 302 VAL A N 1
ATOM 2273 C CA . VAL A 1 302 ? -4.957 6.32 20.906 1 98.44 302 VAL A CA 1
ATOM 2274 C C . VAL A 1 302 ? -5.941 7.078 20.016 1 98.44 302 VAL A C 1
ATOM 2276 O O . VAL A 1 302 ? -6.883 7.699 20.516 1 98.44 302 VAL A O 1
ATOM 2279 N N . SER A 1 303 ? -5.719 7.008 18.703 1 98.25 303 SER A N 1
ATOM 2280 C CA . SER A 1 303 ? -6.605 7.707 17.781 1 98.25 303 SER A CA 1
ATOM 2281 C C . SER A 1 303 ? -8.023 7.148 17.844 1 98.25 303 SER A C 1
ATOM 2283 O O . SER A 1 303 ? -8.992 7.902 17.781 1 98.25 303 SER A O 1
ATOM 2285 N N . ASN A 1 304 ? -8.148 5.793 17.938 1 97.69 304 ASN A N 1
ATOM 2286 C CA . ASN A 1 304 ? -9.461 5.168 18.047 1 97.69 304 ASN A CA 1
ATOM 2287 C C . ASN A 1 304 ? -10.227 5.672 19.266 1 97.69 304 ASN A C 1
ATOM 2289 O O . ASN A 1 304 ? -11.406 6.016 19.172 1 97.69 304 ASN A O 1
ATOM 2293 N N . ILE A 1 305 ? -9.578 5.824 20.391 1 96.75 305 ILE A N 1
ATOM 2294 C CA . ILE A 1 305 ? -10.188 6.309 21.625 1 96.75 305 ILE A CA 1
ATOM 2295 C C . ILE A 1 305 ? -10.609 7.766 21.453 1 96.75 305 ILE A C 1
ATOM 2297 O O . ILE A 1 305 ? -11.711 8.148 21.859 1 96.75 305 ILE A O 1
ATOM 2301 N N . VAL A 1 306 ? -9.742 8.555 20.797 1 96.06 306 VAL A N 1
ATOM 2302 C CA . VAL A 1 306 ? -10.062 9.969 20.609 1 96.06 306 VAL A CA 1
ATOM 2303 C C . VAL A 1 306 ? -11.25 10.109 19.656 1 96.06 306 VAL A C 1
ATOM 2305 O O . VAL A 1 306 ? -12.125 10.945 19.859 1 96.06 306 VAL A O 1
ATOM 2308 N N . VAL A 1 307 ? -11.32 9.312 18.594 1 93.88 307 VAL A N 1
ATOM 2309 C CA . VAL A 1 307 ? -12.453 9.32 17.672 1 93.88 307 VAL A CA 1
ATOM 2310 C C . VAL A 1 307 ? -13.742 9.008 18.422 1 93.88 307 VAL A C 1
ATOM 2312 O O . VAL A 1 307 ? -14.773 9.641 18.188 1 93.88 307 VAL A O 1
ATOM 2315 N N . SER A 1 308 ? -13.688 8.047 19.297 1 90.38 308 SER A N 1
ATOM 2316 C CA . SER A 1 308 ? -14.867 7.598 20.016 1 90.38 308 SER A CA 1
ATOM 2317 C C . SER A 1 308 ? -15.297 8.617 21.062 1 90.38 308 SER A C 1
ATOM 2319 O O . SER A 1 308 ? -16.484 8.812 21.312 1 90.38 308 SER A O 1
ATOM 2321 N N . LYS A 1 309 ? -14.414 9.312 21.609 1 86.44 309 LYS A N 1
ATOM 2322 C CA . LYS A 1 309 ? -14.734 10.195 22.734 1 86.44 309 LYS A CA 1
ATOM 2323 C C . LYS A 1 309 ? -14.953 11.625 22.266 1 86.44 309 LYS A C 1
ATOM 2325 O O . LYS A 1 309 ? -15.617 12.414 22.938 1 86.44 309 LYS A O 1
ATOM 2330 N N . PHE A 1 310 ? -14.289 11.953 21.203 1 75.5 310 PHE A N 1
ATOM 2331 C CA . PHE A 1 310 ? -14.359 13.32 20.719 1 75.5 310 PHE A CA 1
ATOM 2332 C C . PHE A 1 310 ? -15.773 13.664 20.25 1 75.5 310 PHE A C 1
ATOM 2334 O O . PHE A 1 310 ? -16.219 14.805 20.359 1 75.5 310 PHE A O 1
ATOM 2341 N N . HIS A 1 311 ? -16.594 12.742 19.641 1 63 311 HIS A N 1
ATOM 2342 C CA . HIS A 1 311 ? -17.938 12.969 19.125 1 63 311 HIS A CA 1
ATOM 2343 C C . HIS A 1 311 ? -18.906 13.352 20.234 1 63 311 HIS A C 1
ATOM 2345 O O . HIS A 1 311 ? -19.922 14.016 19.969 1 63 311 HIS A O 1
ATOM 2351 N N . LYS A 1 312 ? -18.516 12.945 21.312 1 57.53 312 LYS A N 1
ATOM 2352 C CA . LYS A 1 312 ? -19.438 13.242 22.406 1 57.53 312 LYS A CA 1
ATOM 2353 C C . LYS A 1 312 ? -19.391 14.719 22.797 1 57.53 312 LYS A C 1
ATOM 2355 O O . LYS A 1 312 ? -20.25 15.203 23.531 1 57.53 312 LYS A O 1
ATOM 2360 N N . GLY A 1 313 ? -18.562 15.352 22.016 1 64.62 313 GLY A N 1
ATOM 2361 C CA . GLY A 1 313 ? -18.469 16.766 22.328 1 64.62 313 GLY A CA 1
ATOM 2362 C C . GLY A 1 313 ? -19.156 17.672 21.328 1 64.62 313 GLY A C 1
ATOM 2363 O O . GLY A 1 313 ? -19.859 17.188 20.438 1 64.62 313 GLY A O 1
ATOM 2364 N N . LYS A 1 314 ? -19.125 19 21.5 1 79.19 314 LYS A N 1
ATOM 2365 C CA . LYS A 1 314 ? -19.766 20.078 20.766 1 79.19 314 LYS A CA 1
ATOM 2366 C C . LYS A 1 314 ? -19 20.406 19.484 1 79.19 314 LYS A C 1
ATOM 2368 O O . LYS A 1 314 ? -19.359 21.312 18.75 1 79.19 314 LYS A O 1
ATOM 2373 N N . ILE A 1 315 ? -17.953 19.5 19.109 1 90.38 315 ILE A N 1
ATOM 2374 C CA . ILE A 1 315 ? -17.156 19.812 17.938 1 90.38 315 ILE A CA 1
ATOM 2375 C C . ILE A 1 315 ? -17.406 18.781 16.844 1 90.38 315 ILE A C 1
ATOM 2377 O O . ILE A 1 315 ? -17.281 17.578 17.094 1 90.38 315 ILE A O 1
ATOM 2381 N N . ASP A 1 316 ? -17.797 19.188 15.664 1 92.56 316 ASP A N 1
ATOM 2382 C CA . ASP A 1 316 ? -18.094 18.312 14.523 1 92.56 316 ASP A CA 1
ATOM 2383 C C . ASP A 1 316 ? -16.906 18.281 13.555 1 92.56 316 ASP A C 1
ATOM 2385 O O . ASP A 1 316 ? -16.938 18.938 12.508 1 92.56 316 ASP A O 1
ATOM 2389 N N . ASP A 1 317 ? -15.883 17.531 13.961 1 94.25 317 ASP A N 1
ATOM 2390 C CA . ASP A 1 317 ? -14.844 17.141 13.008 1 94.25 317 ASP A CA 1
ATOM 2391 C C . ASP A 1 317 ? -15.32 16.031 12.094 1 94.25 317 ASP A C 1
ATOM 2393 O O . ASP A 1 317 ? -15.203 14.844 12.43 1 94.25 317 ASP A O 1
ATOM 2397 N N . ALA A 1 318 ? -15.859 16.359 10.961 1 93.25 318 ALA A N 1
ATOM 2398 C CA . ALA A 1 318 ? -16.734 15.523 10.141 1 93.25 318 ALA A CA 1
ATOM 2399 C C . ALA A 1 318 ? -16.109 14.164 9.859 1 93.25 318 ALA A C 1
ATOM 2401 O O . ALA A 1 318 ? -16.781 13.133 9.891 1 93.25 318 ALA A O 1
ATOM 2402 N N . LEU A 1 319 ? -14.812 14.172 9.531 1 95.75 319 LEU A N 1
ATOM 2403 C CA . LEU A 1 319 ? -14.18 12.906 9.172 1 95.75 319 LEU A CA 1
ATOM 2404 C C . LEU A 1 319 ? -13.047 12.578 10.133 1 95.75 319 LEU A C 1
ATOM 2406 O O . LEU A 1 319 ? -12.086 11.891 9.766 1 95.75 319 LEU A O 1
ATOM 2410 N N . ASP A 1 320 ? -13.031 13.164 11.328 1 96.06 320 ASP A N 1
ATOM 2411 C CA . ASP A 1 320 ? -12.133 12.875 12.445 1 96.06 320 ASP A CA 1
ATOM 2412 C C . ASP A 1 320 ? -10.68 13.172 12.078 1 96.06 320 ASP A C 1
ATOM 2414 O O . ASP A 1 320 ? -9.789 12.352 12.32 1 96.06 320 ASP A O 1
ATOM 2418 N N . VAL A 1 321 ? -10.43 14.281 11.461 1 97.94 321 VAL A N 1
ATOM 2419 C CA . VAL A 1 321 ? -9.102 14.672 10.984 1 97.94 321 VAL A CA 1
ATOM 2420 C C . VAL A 1 321 ? -8.188 14.93 12.18 1 97.94 321 VAL A C 1
ATOM 2422 O O . VAL A 1 321 ? -7.031 14.5 12.18 1 97.94 321 VAL A O 1
ATOM 2425 N N . PHE A 1 322 ? -8.688 15.625 13.164 1 98 322 PHE A N 1
ATOM 2426 C CA . PHE A 1 322 ? -7.855 15.906 14.336 1 98 322 PHE A CA 1
ATOM 2427 C C . PHE A 1 322 ? -7.453 14.609 15.039 1 98 322 PHE A C 1
ATOM 2429 O O . PHE A 1 322 ? -6.285 14.422 15.375 1 98 322 PHE A O 1
ATOM 2436 N N . ALA A 1 323 ? -8.344 13.703 15.234 1 97.62 323 ALA A N 1
ATOM 2437 C CA . ALA A 1 323 ? -8.094 12.453 15.938 1 97.62 323 ALA A CA 1
ATOM 2438 C C . ALA A 1 323 ? -7.121 11.57 15.164 1 97.62 323 ALA A C 1
ATOM 2440 O O . ALA A 1 323 ? -6.336 10.828 15.766 1 97.62 323 ALA A O 1
ATOM 2441 N N . CYS A 1 324 ? -7.168 11.617 13.852 1 98.06 324 CYS A N 1
ATOM 2442 C CA . CYS A 1 324 ? -6.375 10.695 13.047 1 98.06 324 CYS A CA 1
ATOM 2443 C C . CYS A 1 324 ? -5.047 11.32 12.641 1 98.06 324 CYS A C 1
ATOM 2445 O O . CYS A 1 324 ? -3.986 10.742 12.867 1 98.06 324 CYS A O 1
ATOM 2447 N N . HIS A 1 325 ? -5.086 12.555 12.078 1 98.62 325 HIS A N 1
ATOM 2448 C CA . HIS A 1 325 ? -3.861 13.211 11.633 1 98.62 325 HIS A CA 1
ATOM 2449 C C . HIS A 1 325 ? -3.225 14.016 12.758 1 98.62 325 HIS A C 1
ATOM 2451 O O . HIS A 1 325 ? -2.01 13.953 12.961 1 98.62 325 HIS A O 1
ATOM 2457 N N . GLY A 1 326 ? -4.027 14.82 13.5 1 98.5 326 GLY A N 1
ATOM 2458 C CA . GLY A 1 326 ? -3.494 15.602 14.609 1 98.5 326 GLY A CA 1
ATOM 2459 C C . GLY A 1 326 ? -2.916 14.742 15.719 1 98.5 326 GLY A C 1
ATOM 2460 O O . GLY A 1 326 ? -1.708 14.766 15.961 1 98.5 326 GLY A O 1
ATOM 2461 N N . VAL A 1 327 ? -3.775 13.914 16.266 1 98.44 327 VAL A N 1
ATOM 2462 C CA . VAL A 1 327 ? -3.371 13.055 17.375 1 98.44 327 VAL A CA 1
ATOM 2463 C C . VAL A 1 327 ? -2.369 12.016 16.891 1 98.44 327 VAL A C 1
ATOM 2465 O O . VAL A 1 327 ? -1.394 11.711 17.578 1 98.44 327 VAL A O 1
ATOM 2468 N N . GLY A 1 328 ? -2.588 11.453 15.703 1 98.5 328 GLY A N 1
ATOM 2469 C CA . GLY A 1 328 ? -1.624 10.531 15.117 1 98.5 328 GLY A CA 1
ATOM 2470 C C . GLY A 1 328 ? -0.245 11.141 14.953 1 98.5 328 GLY A C 1
ATOM 2471 O O . GLY A 1 328 ? 0.76 10.531 15.312 1 98.5 328 GLY A O 1
ATOM 2472 N N . GLY A 1 329 ? -0.235 12.375 14.391 1 98.25 329 GLY A N 1
ATOM 2473 C CA . GLY A 1 329 ? 1.021 13.086 14.227 1 98.25 329 GLY A CA 1
ATOM 2474 C C . GLY A 1 329 ? 1.716 13.375 15.547 1 98.25 329 GLY A C 1
ATOM 2475 O O . GLY A 1 329 ? 2.934 13.227 15.656 1 98.25 329 GLY A O 1
ATOM 2476 N N . MET A 1 330 ? 0.975 13.766 16.562 1 98.62 330 MET A N 1
ATOM 2477 C CA . MET A 1 330 ? 1.531 14.062 17.875 1 98.62 330 MET A CA 1
ATOM 2478 C C . MET A 1 330 ? 2.088 12.797 18.516 1 98.62 330 MET A C 1
ATOM 2480 O O . MET A 1 330 ? 3.174 12.82 19.109 1 98.62 330 MET A O 1
ATOM 2484 N N . THR A 1 331 ? 1.316 11.719 18.391 1 98.69 331 THR A N 1
ATOM 2485 C CA . THR A 1 331 ? 1.782 10.438 18.922 1 98.69 331 THR A CA 1
ATOM 2486 C C . THR A 1 331 ? 3.08 10.016 18.234 1 98.69 331 THR A C 1
ATOM 2488 O O . THR A 1 331 ? 4.02 9.57 18.906 1 98.69 331 THR A O 1
ATOM 2491 N N . GLY A 1 332 ? 3.131 10.156 16.906 1 98.62 332 GLY A N 1
ATOM 2492 C CA . GLY A 1 332 ? 4.34 9.836 16.172 1 98.62 332 GLY A CA 1
ATOM 2493 C C . GLY A 1 332 ? 5.535 10.664 16.594 1 98.62 332 GLY A C 1
ATOM 2494 O O . GLY A 1 332 ? 6.641 10.141 16.734 1 98.62 332 GLY A O 1
ATOM 2495 N N . MET A 1 333 ? 5.316 11.961 16.797 1 98.12 333 MET A N 1
ATOM 2496 C CA . MET A 1 333 ? 6.383 12.875 17.203 1 98.12 333 MET A CA 1
ATOM 2497 C C . MET A 1 333 ? 6.938 12.484 18.578 1 98.12 333 MET A C 1
ATOM 2499 O O . MET A 1 333 ? 8.156 12.445 18.766 1 98.12 333 MET A O 1
ATOM 2503 N N . LEU A 1 334 ? 6.098 12.188 19.484 1 98.5 334 LEU A N 1
ATOM 2504 C CA . LEU A 1 334 ? 6.527 11.828 20.828 1 98.5 334 LEU A CA 1
ATOM 2505 C C . LEU A 1 334 ? 7.273 10.5 20.828 1 98.5 334 LEU A C 1
ATOM 2507 O O . LEU A 1 334 ? 8.305 10.359 21.484 1 98.5 334 LEU A O 1
ATOM 2511 N N . LEU A 1 335 ? 6.762 9.547 20.078 1 98.81 335 LEU A N 1
ATOM 2512 C CA . LEU A 1 335 ? 7.379 8.219 20.062 1 98.81 335 LEU A CA 1
ATOM 2513 C C . LEU A 1 335 ? 8.68 8.242 19.266 1 98.81 335 LEU A C 1
ATOM 2515 O O . LEU A 1 335 ? 9.547 7.387 19.469 1 98.81 335 LEU A O 1
ATOM 2519 N N . THR A 1 336 ? 8.852 9.219 18.344 1 98.75 336 THR A N 1
ATOM 2520 C CA . THR A 1 336 ? 10.172 9.445 17.766 1 98.75 336 THR A CA 1
ATOM 2521 C C . THR A 1 336 ? 11.188 9.789 18.859 1 98.75 336 THR A C 1
ATOM 2523 O O . THR A 1 336 ? 12.305 9.273 18.844 1 98.75 336 THR A O 1
ATOM 2526 N N . GLY A 1 337 ? 10.75 10.625 19.828 1 98.75 337 GLY A N 1
ATOM 2527 C CA . GLY A 1 337 ? 11.609 10.992 20.953 1 98.75 337 GLY A CA 1
ATOM 2528 C C . GLY A 1 337 ? 11.914 9.828 21.875 1 98.75 337 GLY A C 1
ATOM 2529 O O . GLY A 1 337 ? 12.906 9.852 22.609 1 98.75 337 GLY A O 1
ATOM 2530 N N . VAL A 1 338 ? 11.141 8.781 21.797 1 98.81 338 VAL A N 1
ATOM 2531 C CA . VAL A 1 338 ? 11.312 7.617 22.656 1 98.81 338 VAL A CA 1
ATOM 2532 C C . VAL A 1 338 ? 12.219 6.602 21.969 1 98.81 338 VAL A C 1
ATOM 2534 O O . VAL A 1 338 ? 13.055 5.965 22.625 1 98.81 338 VAL A O 1
ATOM 2537 N N . PHE A 1 339 ? 12.172 6.457 20.562 1 98.75 339 PHE A N 1
ATOM 2538 C CA . PHE A 1 339 ? 12.727 5.254 19.953 1 98.75 339 PHE A CA 1
ATOM 2539 C C . PHE A 1 339 ? 13.852 5.609 18.984 1 98.75 339 PHE A C 1
ATOM 2541 O O . PHE A 1 339 ? 14.562 4.727 18.516 1 98.75 339 PHE A O 1
ATOM 2548 N N . ALA A 1 340 ? 14.047 6.891 18.609 1 98.75 340 ALA A N 1
ATOM 2549 C CA . ALA A 1 340 ? 15.047 7.238 17.609 1 98.75 340 ALA A CA 1
ATOM 2550 C C . ALA A 1 340 ? 16.438 6.746 18.031 1 98.75 340 ALA A C 1
ATOM 2552 O O . ALA A 1 340 ? 16.797 6.824 19.203 1 98.75 340 ALA A O 1
ATOM 2553 N N . SER A 1 341 ? 17.203 6.238 17.047 1 97.75 341 SER A N 1
ATOM 2554 C CA . SER A 1 341 ? 18.469 5.578 17.344 1 97.75 341 SER A CA 1
ATOM 2555 C C . SER A 1 341 ? 19.562 6.012 16.359 1 97.75 341 SER A C 1
ATOM 2557 O O . SER A 1 341 ? 19.312 6.105 15.156 1 97.75 341 SER A O 1
ATOM 2559 N N . LYS A 1 342 ? 20.75 6.137 16.875 1 96.31 342 LYS A N 1
ATOM 2560 C CA . LYS A 1 342 ? 21.922 6.441 16.062 1 96.31 342 LYS A CA 1
ATOM 2561 C C . LYS A 1 342 ? 22.297 5.262 15.172 1 96.31 342 LYS A C 1
ATOM 2563 O O . LYS A 1 342 ? 22.875 5.449 14.102 1 96.31 342 LYS A O 1
ATOM 2568 N N . ALA A 1 343 ? 21.953 4.09 15.602 1 92.75 343 ALA A N 1
ATOM 2569 C CA . ALA A 1 343 ? 22.266 2.869 14.859 1 92.75 343 ALA A CA 1
ATOM 2570 C C . ALA A 1 343 ? 21.5 2.811 13.547 1 92.75 343 ALA A C 1
ATOM 2572 O O . ALA A 1 343 ? 21.969 2.207 12.578 1 92.75 343 ALA A O 1
ATOM 2573 N N . ILE A 1 344 ? 20.391 3.49 13.523 1 94.75 344 ILE A N 1
ATOM 2574 C CA . ILE A 1 344 ? 19.547 3.48 12.336 1 94.75 344 ILE A CA 1
ATOM 2575 C C . ILE A 1 344 ? 19.906 4.66 11.438 1 94.75 344 ILE A C 1
ATOM 2577 O O . ILE A 1 344 ? 19.984 4.516 10.219 1 94.75 344 ILE A O 1
ATOM 2581 N N . ASN A 1 345 ? 20.094 5.766 11.992 1 96.25 345 ASN A N 1
ATOM 2582 C CA . ASN A 1 345 ? 20.391 7.004 11.289 1 96.25 345 ASN A CA 1
ATOM 2583 C C . ASN A 1 345 ? 21.422 7.844 12.031 1 96.25 345 ASN A C 1
ATOM 2585 O O . ASN A 1 34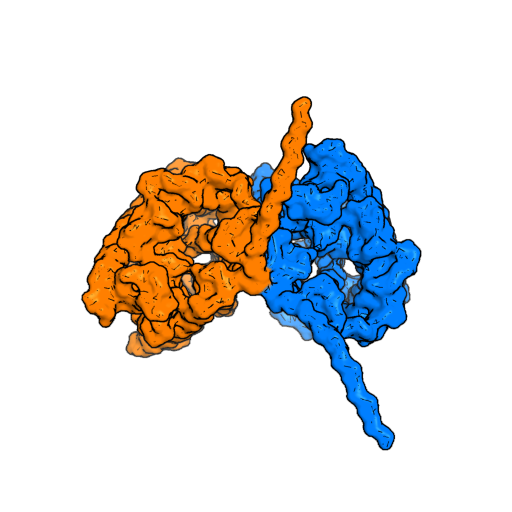5 ? 21.125 8.391 13.094 1 96.25 345 ASN A O 1
ATOM 2589 N N . PRO A 1 346 ? 22.547 7.973 11.461 1 92.94 346 PRO A N 1
ATOM 2590 C CA . PRO A 1 346 ? 23.625 8.711 12.133 1 92.94 346 PRO A CA 1
ATOM 2591 C C . PRO A 1 346 ? 23.281 10.188 12.352 1 92.94 346 PRO A C 1
ATOM 2593 O O . PRO A 1 346 ? 23.938 10.867 13.141 1 92.94 346 PRO A O 1
ATOM 2596 N N . ALA A 1 347 ? 22.266 10.664 11.711 1 91.5 347 ALA A N 1
ATOM 2597 C CA . ALA A 1 347 ? 21.828 12.047 11.898 1 91.5 347 ALA A CA 1
ATOM 2598 C C . ALA A 1 347 ? 21.234 12.25 13.289 1 91.5 347 ALA A C 1
ATOM 2600 O O . ALA A 1 347 ? 21.078 13.383 13.742 1 91.5 347 ALA A O 1
ATOM 2601 N N . VAL A 1 348 ? 20.922 11.172 13.914 1 95.56 348 VAL A N 1
ATOM 2602 C CA . VAL A 1 348 ? 20.422 11.25 15.281 1 95.56 348 VAL A CA 1
ATOM 2603 C C . VAL A 1 348 ? 21.562 11.57 16.234 1 95.56 348 VAL A C 1
ATOM 2605 O O . VAL A 1 348 ? 22.438 10.734 16.469 1 95.56 348 VAL A O 1
ATOM 2608 N N . THR A 1 349 ? 21.578 12.727 16.75 1 94.81 349 THR A N 1
ATOM 2609 C CA . THR A 1 349 ? 22.641 13.141 17.656 1 94.81 349 THR A CA 1
ATOM 2610 C C . THR A 1 349 ? 22.312 12.711 19.094 1 94.81 349 THR A C 1
ATOM 2612 O O . THR A 1 349 ? 23.188 12.195 19.797 1 94.81 349 THR A O 1
ATOM 2615 N N . ASP A 1 350 ? 21.141 13.039 19.531 1 97.12 350 ASP A N 1
ATOM 2616 C CA . ASP A 1 350 ? 20.609 12.57 20.812 1 97.12 350 ASP A CA 1
ATOM 2617 C C . ASP A 1 350 ? 19.594 11.453 20.609 1 97.12 350 ASP A C 1
ATOM 2619 O O . ASP A 1 350 ? 18.641 11.602 19.828 1 97.12 350 ASP A O 1
ATOM 2623 N N . GLN A 1 351 ? 19.766 10.359 21.344 1 98 351 GLN A N 1
ATOM 2624 C CA . GLN A 1 351 ? 18.922 9.195 21.094 1 98 351 GLN A CA 1
ATOM 2625 C C . GLN A 1 351 ? 17.656 9.258 21.938 1 98 351 GLN A C 1
ATOM 2627 O O . GLN A 1 351 ? 17.484 10.18 22.75 1 98 351 GLN A O 1
ATOM 2632 N N . GLY A 1 352 ? 16.719 8.297 21.688 1 98.31 352 GLY A N 1
ATOM 2633 C CA . GLY A 1 352 ? 15.422 8.25 22.344 1 98.31 352 GLY A CA 1
ATOM 2634 C C . GLY A 1 352 ? 15.508 7.855 23.812 1 98.31 352 GLY A C 1
ATOM 2635 O O . GLY A 1 352 ? 16.547 7.375 24.266 1 98.31 352 GLY A O 1
ATOM 2636 N N . LEU A 1 353 ? 14.43 7.996 24.484 1 98.38 353 LEU A N 1
ATOM 2637 C CA . LEU A 1 353 ? 14.305 7.754 25.922 1 98.38 353 LEU A CA 1
ATOM 2638 C C . LEU A 1 353 ? 14.711 6.328 26.266 1 98.38 353 LEU A C 1
ATOM 2640 O O . LEU A 1 353 ? 15.281 6.082 27.344 1 98.38 353 LEU A O 1
ATOM 2644 N N . ILE A 1 354 ? 14.477 5.414 25.375 1 97.81 354 ILE A N 1
ATOM 2645 C CA . ILE A 1 354 ? 14.688 4.004 25.703 1 97.81 354 ILE A CA 1
ATOM 2646 C C . ILE A 1 354 ? 16.188 3.707 25.766 1 97.81 354 ILE A C 1
ATOM 2648 O O . ILE A 1 354 ? 16.594 2.682 26.312 1 97.81 354 ILE A O 1
ATOM 2652 N N . PHE A 1 355 ? 16.969 4.582 25.281 1 97.69 355 PHE A N 1
ATOM 2653 C CA . PHE A 1 355 ? 18.406 4.406 25.297 1 97.69 355 PHE A CA 1
ATOM 2654 C C . PHE A 1 355 ? 19.031 5.156 26.469 1 97.69 355 PHE A C 1
ATOM 2656 O O . PHE A 1 355 ? 20.25 5.301 26.531 1 97.69 355 PHE A O 1
ATOM 2663 N N . GLY A 1 356 ? 18.234 5.723 27.312 1 97.44 356 GLY A N 1
ATOM 2664 C CA . GLY A 1 356 ? 18.703 6.348 28.531 1 97.44 356 GLY A CA 1
ATOM 2665 C C . GLY A 1 356 ? 18.953 7.836 28.391 1 97.44 356 GLY A C 1
ATOM 2666 O O . GLY A 1 356 ? 19.438 8.484 29.312 1 97.44 356 GLY A O 1
ATOM 2667 N N . GLU A 1 357 ? 18.688 8.453 27.203 1 97.88 357 GLU A N 1
ATOM 2668 C CA . GLU A 1 357 ? 18.891 9.875 26.953 1 97.88 357 GLU A CA 1
ATOM 2669 C C . GLU A 1 357 ? 17.578 10.633 26.969 1 97.88 357 GLU A C 1
ATOM 2671 O O . GLU A 1 357 ? 16.547 10.125 26.516 1 97.88 357 GLU A O 1
ATOM 2676 N N . THR A 1 358 ? 17.594 11.922 27.453 1 98.19 358 THR A N 1
ATOM 2677 C CA . THR A 1 358 ? 16.328 12.625 27.656 1 98.19 358 THR A CA 1
ATOM 2678 C C . THR A 1 358 ? 16.25 13.859 26.75 1 98.19 358 THR A C 1
ATOM 2680 O O . THR A 1 358 ? 15.172 14.422 26.562 1 98.19 358 THR A O 1
ATOM 2683 N N . THR A 1 359 ? 17.344 14.297 26.203 1 98.38 359 THR A N 1
ATOM 2684 C CA . THR A 1 359 ? 17.422 15.555 25.469 1 98.38 359 THR A CA 1
ATOM 2685 C C . THR A 1 359 ? 16.469 15.555 24.281 1 98.38 359 THR A C 1
ATOM 2687 O O . THR A 1 359 ? 15.68 16.484 24.109 1 98.38 359 THR A O 1
ATOM 2690 N N . LEU A 1 360 ? 16.516 14.531 23.469 1 98.56 360 LEU A N 1
ATOM 2691 C CA . LEU A 1 360 ? 15.656 14.461 22.297 1 98.56 360 LEU A CA 1
ATOM 2692 C C . LEU A 1 360 ? 14.188 14.492 22.688 1 98.56 360 LEU A C 1
ATOM 2694 O O . LEU A 1 360 ? 13.391 15.195 22.062 1 98.56 360 LEU A O 1
ATOM 2698 N N . PHE A 1 361 ? 13.844 13.703 23.672 1 98.62 361 PHE A N 1
ATOM 2699 C CA . PHE A 1 361 ? 12.445 13.625 24.094 1 98.62 361 PHE A CA 1
ATOM 2700 C C . PHE A 1 361 ? 11.938 14.984 24.531 1 98.62 361 PHE A C 1
ATOM 2702 O O . PHE A 1 361 ? 10.828 15.391 24.188 1 98.62 361 PHE A O 1
ATOM 2709 N N . ILE A 1 362 ? 12.703 15.719 25.312 1 98.56 362 ILE A N 1
ATOM 2710 C CA . ILE A 1 362 ? 12.328 17.047 25.797 1 98.56 362 ILE A CA 1
ATOM 2711 C C . ILE A 1 362 ? 12.188 18 24.625 1 98.56 362 ILE A C 1
ATOM 2713 O O . ILE A 1 362 ? 11.266 18.812 24.578 1 98.56 362 ILE A O 1
ATOM 2717 N N . ASN A 1 363 ? 13.195 17.953 23.672 1 98.31 363 ASN A N 1
ATOM 2718 C CA . ASN A 1 363 ? 13.102 18.781 22.484 1 98.31 363 ASN A CA 1
ATOM 2719 C C . ASN A 1 363 ? 11.82 18.5 21.703 1 98.31 363 ASN A C 1
ATOM 2721 O O . ASN A 1 363 ? 11.148 19.438 21.25 1 98.31 363 ASN A O 1
ATOM 2725 N N . GLN A 1 364 ? 11.477 17.188 21.531 1 98.69 364 GLN A N 1
ATOM 2726 C CA . GLN A 1 364 ? 10.242 16.797 20.844 1 98.69 364 GLN A CA 1
ATOM 2727 C C . GLN A 1 364 ? 9.016 17.344 21.578 1 98.69 364 GLN A C 1
ATOM 2729 O O . GLN A 1 364 ? 8.094 17.844 20.938 1 98.69 364 GLN A O 1
ATOM 2734 N N . LEU A 1 365 ? 8.969 17.25 22.844 1 98.44 365 LEU A N 1
ATOM 2735 C CA . LEU A 1 365 ? 7.852 17.734 23.641 1 98.44 365 LEU A CA 1
ATOM 2736 C C . LEU A 1 365 ? 7.703 19.234 23.516 1 98.44 365 LEU A C 1
ATOM 2738 O O . LEU A 1 365 ? 6.59 19.75 23.375 1 98.44 365 LEU A O 1
ATOM 2742 N N . THR A 1 366 ? 8.82 19.938 23.594 1 98.56 366 THR A N 1
ATOM 2743 C CA . THR A 1 366 ? 8.812 21.391 23.469 1 98.56 366 THR A CA 1
ATOM 2744 C C . THR A 1 366 ? 8.266 21.797 22.109 1 98.56 366 THR A C 1
ATOM 2746 O O . THR A 1 366 ? 7.387 22.656 22.016 1 98.56 366 THR A O 1
ATOM 2749 N N . ALA A 1 367 ? 8.812 21.172 21.078 1 98.56 367 ALA A N 1
ATOM 2750 C CA . ALA A 1 367 ? 8.344 21.469 19.719 1 98.56 367 ALA A CA 1
ATOM 2751 C C . ALA A 1 367 ? 6.859 21.125 19.578 1 98.56 367 ALA A C 1
ATOM 2753 O O . ALA A 1 367 ? 6.117 21.859 18.906 1 98.56 367 ALA A O 1
ATOM 2754 N N . LEU A 1 368 ? 6.441 20.016 20.172 1 98.62 368 LEU A N 1
ATOM 2755 C CA . LEU A 1 368 ? 5.047 19.594 20.109 1 98.62 368 LEU A CA 1
ATOM 2756 C C . LEU A 1 368 ? 4.133 20.703 20.641 1 98.62 368 LEU A C 1
ATOM 2758 O O . LEU A 1 368 ? 3.135 21.047 20 1 98.62 368 LEU A O 1
ATOM 2762 N N . VAL A 1 369 ? 4.445 21.25 21.734 1 98.69 369 VAL A N 1
ATOM 2763 C CA . VAL A 1 369 ? 3.623 22.281 22.359 1 98.69 369 VAL A CA 1
ATOM 2764 C C . VAL A 1 369 ? 3.631 23.547 21.5 1 98.69 369 VAL A C 1
ATOM 2766 O O . VAL A 1 369 ? 2.574 24.125 21.234 1 98.69 369 VAL A O 1
ATOM 2769 N N . ILE A 1 370 ? 4.812 23.969 21.078 1 98.62 370 ILE A N 1
ATOM 2770 C CA . ILE A 1 370 ? 4.949 25.203 20.312 1 98.62 370 ILE A CA 1
ATOM 2771 C C . ILE A 1 370 ? 4.18 25.094 19 1 98.62 370 ILE A C 1
ATOM 2773 O O . ILE A 1 370 ? 3.424 25.984 18.625 1 98.62 370 ILE A O 1
ATOM 2777 N N . VAL A 1 371 ? 4.336 23.938 18.297 1 98.69 371 VAL A N 1
ATOM 2778 C CA . VAL A 1 371 ? 3.689 23.719 17.016 1 98.69 371 VAL A CA 1
ATOM 2779 C C . VAL A 1 371 ? 2.178 23.625 17.203 1 98.69 371 VAL A C 1
ATOM 2781 O O . VAL A 1 371 ? 1.408 24.141 16.391 1 98.69 371 VAL A O 1
ATOM 2784 N N . SER A 1 372 ? 1.742 22.938 18.25 1 98.75 372 SER A N 1
ATOM 2785 C CA . SER A 1 372 ? 0.314 22.812 18.531 1 98.75 372 SER A CA 1
ATOM 2786 C C . SER A 1 372 ? -0.336 24.172 18.719 1 98.75 372 SER A C 1
ATOM 2788 O O . SER A 1 372 ? -1.36 24.469 18.094 1 98.75 372 SER A O 1
ATOM 2790 N N . VAL A 1 373 ? 0.259 24.984 19.531 1 98.75 373 VAL A N 1
ATOM 2791 C CA . VAL A 1 373 ? -0.282 26.312 19.812 1 98.75 373 VAL A CA 1
ATOM 2792 C C . VAL A 1 373 ? -0.242 27.172 18.562 1 98.75 373 VAL A C 1
ATOM 2794 O O . VAL A 1 373 ? -1.23 27.828 18.219 1 98.75 373 VAL A O 1
ATOM 2797 N N . PHE A 1 374 ? 0.838 27.156 17.875 1 98.75 374 PHE A N 1
ATOM 2798 C CA . PHE A 1 374 ? 1.017 27.969 16.672 1 98.75 374 PHE A CA 1
ATOM 2799 C C . PHE A 1 374 ? 0.031 27.562 15.586 1 98.75 374 PHE A C 1
ATOM 2801 O O . PHE A 1 374 ? -0.694 28.391 15.055 1 98.75 374 PHE A O 1
ATOM 2808 N N . ALA A 1 375 ? -0.012 26.234 15.234 1 98.81 375 ALA A N 1
ATOM 2809 C CA . ALA A 1 375 ? -0.847 25.75 14.141 1 98.81 375 ALA A CA 1
ATOM 2810 C C . ALA A 1 375 ? -2.326 25.984 14.438 1 98.81 375 ALA A C 1
ATOM 2812 O O . ALA A 1 375 ? -3.092 26.375 13.555 1 98.81 375 ALA A O 1
ATOM 2813 N N . PHE A 1 376 ? -2.734 25.75 15.688 1 98.81 376 PHE A N 1
ATOM 2814 C CA . PHE A 1 376 ? -4.133 25.938 16.062 1 98.81 376 PHE A CA 1
ATOM 2815 C C . PHE A 1 376 ? -4.508 27.422 16 1 98.81 376 PHE A C 1
ATOM 2817 O O . PHE A 1 376 ? -5.48 27.797 15.344 1 98.81 376 PHE A O 1
ATOM 2824 N N . THR A 1 377 ? -3.732 28.297 16.672 1 98.81 377 THR A N 1
ATOM 2825 C CA . THR A 1 377 ? -4.082 29.703 16.812 1 98.81 377 THR A CA 1
ATOM 2826 C C . THR A 1 377 ? -3.998 30.422 15.477 1 98.81 377 THR A C 1
ATOM 2828 O O . THR A 1 377 ? -4.879 31.219 15.141 1 98.81 377 THR A O 1
ATOM 2831 N N . MET A 1 378 ? -2.922 30.172 14.75 1 98.81 378 MET A N 1
ATOM 2832 C CA . MET A 1 378 ? -2.773 30.828 13.461 1 98.81 378 MET A CA 1
ATOM 2833 C C . MET A 1 378 ? -3.867 30.391 12.492 1 98.81 378 MET A C 1
ATOM 2835 O O . MET A 1 378 ? -4.41 31.203 11.742 1 98.81 378 MET A O 1
ATOM 2839 N N . SER A 1 379 ? -4.199 29.062 12.477 1 98.88 379 SER A N 1
ATOM 2840 C CA . SER A 1 379 ? -5.258 28.594 11.602 1 98.88 379 SER A CA 1
ATOM 2841 C C . SER A 1 379 ? -6.605 29.188 11.984 1 98.88 379 SER A C 1
ATOM 2843 O O . SER A 1 379 ? -7.387 29.578 11.109 1 98.88 379 SER A O 1
ATOM 2845 N N . TYR A 1 380 ? -6.852 29.234 13.297 1 98.75 380 TYR A N 1
ATOM 2846 C CA . TYR A 1 380 ? -8.094 29.859 13.742 1 98.75 380 TYR A CA 1
ATOM 2847 C C . TYR A 1 380 ? -8.18 31.312 13.297 1 98.75 380 TYR A C 1
ATOM 2849 O O . TYR A 1 380 ? -9.227 31.766 12.836 1 98.75 380 TYR A O 1
ATOM 2857 N N . PHE A 1 381 ? -7.105 32 13.445 1 98.81 381 PHE A N 1
ATOM 2858 C CA . PHE A 1 381 ? -7.023 33.406 13.023 1 98.81 381 PHE A CA 1
ATOM 2859 C C . PHE A 1 381 ? -7.25 33.531 11.516 1 98.81 381 PHE A C 1
ATOM 2861 O O . PHE A 1 381 ? -7.945 34.438 11.062 1 98.81 381 PHE A O 1
ATOM 2868 N N . LEU A 1 382 ? -6.656 32.625 10.727 1 98.81 382 LEU A N 1
ATOM 2869 C CA . LEU A 1 382 ? -6.816 32.656 9.281 1 98.81 382 LEU A CA 1
ATOM 2870 C C . LEU A 1 382 ? -8.266 32.375 8.883 1 98.81 382 LEU A C 1
ATOM 2872 O O . LEU A 1 382 ? -8.781 32.969 7.938 1 98.81 382 LEU A O 1
ATOM 2876 N N . PHE A 1 383 ? -8.922 31.406 9.578 1 98.69 383 PHE A N 1
ATOM 2877 C CA . PHE A 1 383 ? -10.344 31.188 9.32 1 98.69 383 PHE A CA 1
ATOM 2878 C C . PHE A 1 383 ? -11.148 32.469 9.609 1 98.69 383 PHE A C 1
ATOM 2880 O O . PHE A 1 383 ? -12.086 32.781 8.883 1 98.69 383 PHE A O 1
ATOM 2887 N N . PHE A 1 384 ? -10.797 33.156 10.68 1 98.56 384 PHE A N 1
ATOM 2888 C CA . PHE A 1 384 ? -11.445 34.438 11.023 1 98.56 384 PHE A CA 1
ATOM 2889 C C . PHE A 1 384 ? -11.266 35.469 9.914 1 98.56 384 PHE A C 1
ATOM 2891 O O . PHE A 1 384 ? -12.227 36.094 9.5 1 98.56 384 PHE A O 1
ATOM 2898 N N . ILE A 1 385 ? -10.078 35.594 9.422 1 98.62 385 ILE A N 1
ATOM 2899 C CA . ILE A 1 385 ? -9.758 36.562 8.367 1 98.62 385 ILE A CA 1
ATOM 2900 C C . ILE A 1 385 ? -10.547 36.219 7.105 1 98.62 385 ILE A C 1
ATOM 2902 O O . ILE A 1 385 ? -11.125 37.094 6.469 1 98.62 385 ILE A O 1
ATOM 2906 N N . VAL A 1 386 ? -10.57 34.969 6.688 1 98.62 386 VAL A N 1
ATOM 2907 C CA . VAL A 1 386 ? -11.273 34.531 5.48 1 98.62 386 VAL A CA 1
ATOM 2908 C C . VAL A 1 386 ? -12.766 34.812 5.633 1 98.62 386 VAL A C 1
ATOM 2910 O O . VAL A 1 386 ? -13.414 35.281 4.703 1 98.62 386 VAL A O 1
ATOM 2913 N N . ASN A 1 387 ? -13.289 34.5 6.828 1 98.25 387 ASN A N 1
ATOM 2914 C CA . ASN A 1 387 ? -14.711 34.719 7.074 1 98.25 387 ASN A CA 1
ATOM 2915 C C . ASN A 1 387 ? -15.094 36.188 6.977 1 98.25 387 ASN A C 1
ATOM 2917 O O . ASN A 1 387 ? -16.25 36.5 6.68 1 98.25 387 ASN A O 1
ATOM 2921 N N . LYS A 1 388 ? -14.195 37.094 7.289 1 98.12 388 LYS A N 1
ATOM 2922 C CA . LYS A 1 388 ? -14.43 38.531 7.156 1 98.12 388 LYS A CA 1
ATOM 2923 C C . LYS A 1 388 ? -14.469 38.938 5.688 1 98.12 388 LYS A C 1
ATOM 2925 O O . LYS A 1 388 ? -15.133 39.906 5.328 1 98.12 388 LYS A O 1
ATOM 2930 N N . ILE A 1 389 ? -13.766 38.219 4.875 1 97.94 389 ILE A N 1
ATOM 2931 C CA . ILE A 1 389 ? -13.703 38.531 3.449 1 97.94 389 ILE A CA 1
ATOM 2932 C C . ILE A 1 389 ? -14.875 37.875 2.727 1 97.94 389 ILE A C 1
ATOM 2934 O O . ILE A 1 389 ? -15.539 38.5 1.897 1 97.94 389 ILE A O 1
ATOM 2938 N N . THR A 1 390 ? -15.078 36.625 3.006 1 97 390 THR A N 1
ATOM 2939 C CA . THR A 1 390 ? -16.188 35.844 2.48 1 97 390 THR A CA 1
ATOM 2940 C C . THR A 1 390 ? -16.672 34.812 3.51 1 97 390 THR A C 1
ATOM 2942 O O . THR A 1 390 ? -15.867 34.25 4.262 1 97 390 THR A O 1
ATOM 2945 N N . PRO A 1 391 ? -17.984 34.625 3.484 1 96.88 391 PRO A N 1
ATOM 2946 C CA . PRO A 1 391 ? -18.453 33.625 4.449 1 96.88 391 PRO A CA 1
ATOM 2947 C C . PRO A 1 391 ? -17.797 32.281 4.254 1 96.88 391 PRO A C 1
ATOM 2949 O O . PRO A 1 391 ? -17.672 31.797 3.121 1 96.88 391 PRO A O 1
ATOM 2952 N N . LEU A 1 392 ? -17.453 31.656 5.367 1 97.12 392 LEU A N 1
ATOM 2953 C CA . LEU A 1 392 ? -16.766 30.359 5.324 1 97.12 392 LEU A CA 1
ATOM 2954 C C . LEU A 1 392 ? -17.766 29.234 5.086 1 97.12 392 LEU A C 1
ATOM 2956 O O . LEU A 1 392 ? -17.438 28.25 4.41 1 97.12 392 LEU A O 1
ATOM 2960 N N . ARG A 1 393 ? -18.922 29.375 5.672 1 97.19 393 ARG A N 1
ATOM 2961 C CA . ARG A 1 393 ? -19.938 28.328 5.633 1 97.19 393 ARG A CA 1
ATOM 2962 C C . ARG A 1 393 ? -20.984 28.625 4.566 1 97.19 393 ARG A C 1
ATOM 2964 O O . ARG A 1 393 ? -21.328 29.781 4.332 1 97.19 393 ARG A O 1
ATOM 2971 N N . VAL A 1 394 ? -21.484 27.594 3.959 1 96.62 394 VAL A N 1
ATOM 2972 C CA . VAL A 1 394 ? -22.594 27.75 3.029 1 96.62 394 VAL A CA 1
ATOM 2973 C C . VAL A 1 394 ? -23.875 28.016 3.803 1 96.62 394 VAL A C 1
ATOM 2975 O O . VAL A 1 394 ? -23.953 27.781 5.012 1 96.62 394 VAL A O 1
ATOM 2978 N N . SER A 1 395 ? -24.844 28.531 3.061 1 96.12 395 SER A N 1
ATOM 2979 C CA . SER A 1 395 ? -26.141 28.734 3.691 1 96.12 395 SER A CA 1
ATOM 2980 C C . SER A 1 395 ? -26.797 27.406 4.047 1 96.12 395 SER A C 1
ATOM 2982 O O . SER A 1 395 ? -26.422 26.359 3.512 1 96.12 395 SER A O 1
ATOM 2984 N N . GLU A 1 396 ? -27.734 27.484 4.953 1 94.94 396 GLU A N 1
ATOM 2985 C CA . GLU A 1 396 ? -28.406 26.281 5.41 1 94.94 396 GLU A CA 1
ATOM 2986 C C . GLU A 1 396 ? -29.094 25.547 4.25 1 94.94 396 GLU A C 1
ATOM 2988 O O . GLU A 1 396 ? -29.078 24.328 4.188 1 94.94 396 GLU A O 1
ATOM 2993 N N . ASP A 1 397 ? -29.656 26.281 3.342 1 95.44 397 ASP A N 1
ATOM 2994 C CA . ASP A 1 397 ? -30.344 25.703 2.188 1 95.44 397 ASP A CA 1
ATOM 2995 C C . ASP A 1 397 ? -29.344 24.984 1.274 1 95.44 397 ASP A C 1
ATOM 2997 O O . ASP A 1 397 ? -29.641 23.906 0.755 1 95.44 397 ASP A O 1
ATOM 3001 N N . ARG A 1 398 ? -28.266 25.547 1.118 1 95 398 ARG A N 1
ATOM 3002 C CA . ARG A 1 398 ? -27.234 24.953 0.267 1 95 398 ARG A CA 1
ATOM 3003 C C . ARG A 1 398 ? -26.625 23.734 0.923 1 95 398 ARG A C 1
ATOM 3005 O O . ARG A 1 398 ? -26.25 22.766 0.238 1 95 398 ARG A O 1
ATOM 3012 N N . GLU A 1 399 ? -26.453 23.766 2.23 1 95.06 399 GLU A N 1
ATOM 3013 C CA . GLU A 1 399 ? -25.969 22.609 2.98 1 95.06 399 GLU A CA 1
ATOM 3014 C C . GLU A 1 399 ? -26.938 21.422 2.857 1 95.06 399 GLU A C 1
ATOM 3016 O O . GLU A 1 399 ? -26.516 20.281 2.686 1 95.06 399 GLU A O 1
ATOM 3021 N N . GLU A 1 400 ? -28.203 21.703 2.936 1 93.88 400 GLU A N 1
ATOM 3022 C CA . GLU A 1 400 ? -29.234 20.672 2.818 1 93.88 400 GLU A CA 1
ATOM 3023 C C . GLU A 1 400 ? -29.281 20.109 1.405 1 93.88 400 GLU A C 1
ATOM 3025 O O . GLU A 1 400 ? -29.469 18.906 1.225 1 93.88 400 GLU A O 1
ATOM 3030 N N . LEU A 1 401 ? -29.141 20.969 0.47 1 94.31 401 LEU A N 1
ATOM 3031 C CA . LEU A 1 401 ? -29.172 20.562 -0.93 1 94.31 401 LEU A CA 1
ATOM 3032 C C . LEU A 1 401 ? -27.969 19.703 -1.277 1 94.31 401 LEU A C 1
ATOM 3034 O O . LEU A 1 401 ? -28.047 18.812 -2.131 1 94.31 401 LEU A O 1
ATOM 3038 N N . GLY A 1 402 ? -26.859 19.969 -0.615 1 94.75 402 GLY A N 1
ATOM 3039 C CA . GLY A 1 402 ? -25.594 19.328 -0.924 1 94.75 402 GLY A CA 1
ATOM 3040 C C . GLY A 1 402 ? -24.641 20.219 -1.689 1 94.75 402 GLY A C 1
ATOM 3041 O O . GLY A 1 402 ? -25.062 21.016 -2.537 1 94.75 402 GLY A O 1
ATOM 3042 N N . LEU A 1 403 ? -23.422 20.062 -1.44 1 96.19 403 LEU A N 1
ATOM 3043 C CA . LEU A 1 403 ? -22.438 20.984 -1.991 1 96.19 403 LEU A CA 1
ATOM 3044 C C . LEU A 1 403 ? -22.156 20.672 -3.457 1 96.19 403 LEU A C 1
ATOM 3046 O O . LEU A 1 403 ? -21.734 21.547 -4.215 1 96.19 403 LEU A O 1
ATOM 3050 N N . ASP A 1 404 ? -22.391 19.422 -3.92 1 97.19 404 ASP A N 1
ATOM 3051 C CA . ASP A 1 404 ? -22.156 19.062 -5.316 1 97.19 404 ASP A CA 1
ATOM 3052 C C . ASP A 1 404 ? -23.016 19.922 -6.25 1 97.19 404 ASP A C 1
ATOM 3054 O O . ASP A 1 404 ? -22.5 20.562 -7.16 1 97.19 404 ASP A O 1
ATOM 3058 N N . ILE A 1 405 ? -24.25 19.984 -5.883 1 96.88 405 ILE A N 1
ATOM 3059 C CA . ILE A 1 405 ? -25.188 20.719 -6.738 1 96.88 405 ILE A CA 1
ATOM 3060 C C . ILE A 1 405 ? -25.094 22.203 -6.43 1 96.88 405 ILE A C 1
ATOM 3062 O O . ILE A 1 405 ? -25.016 23.031 -7.344 1 96.88 405 ILE A O 1
ATOM 3066 N N . SER A 1 406 ? -25.078 22.562 -5.195 1 96 406 SER A N 1
ATOM 3067 C CA . SER A 1 406 ? -25.188 23.953 -4.801 1 96 406 SER A CA 1
ATOM 3068 C C . SER A 1 406 ? -23.953 24.75 -5.195 1 96 406 SER A C 1
ATOM 3070 O O . SER A 1 406 ? -24.031 25.938 -5.527 1 96 406 SER A O 1
ATOM 3072 N N . GLN A 1 407 ? -22.766 24.109 -5.164 1 96.06 407 GLN A N 1
ATOM 3073 C CA . GLN A 1 407 ? -21.547 24.859 -5.414 1 96.06 407 GLN A CA 1
ATOM 3074 C C . GLN A 1 407 ? -21 24.578 -6.812 1 96.06 407 GLN A C 1
ATOM 3076 O O . GLN A 1 407 ? -20.328 25.422 -7.406 1 96.06 407 GLN A O 1
ATOM 3081 N N . HIS A 1 408 ? -21.312 23.375 -7.41 1 96.94 408 HIS A N 1
ATOM 3082 C CA . HIS A 1 408 ? -20.609 23 -8.633 1 96.94 408 HIS A CA 1
ATOM 3083 C C . HIS A 1 408 ? -21.578 22.656 -9.75 1 96.94 408 HIS A C 1
ATOM 3085 O O . HIS A 1 408 ? -21.172 22.484 -10.898 1 96.94 408 HIS A O 1
ATOM 3091 N N . GLY A 1 409 ? -22.828 22.5 -9.492 1 96.19 409 GLY A N 1
ATOM 3092 C CA . GLY A 1 409 ? -23.812 22.172 -10.508 1 96.19 409 GLY A CA 1
ATOM 3093 C C . GLY A 1 409 ? -23.641 20.766 -11.062 1 96.19 409 GLY A C 1
ATOM 3094 O O . GLY A 1 409 ? -23.984 20.5 -12.219 1 96.19 409 GLY A O 1
ATOM 3095 N N . GLU A 1 410 ? -23.062 19.844 -10.281 1 95.69 410 GLU A N 1
ATOM 3096 C CA . GLU A 1 410 ? -22.812 18.469 -10.672 1 95.69 410 GLU A CA 1
ATOM 3097 C C . GLU A 1 410 ? -23.422 17.484 -9.672 1 95.69 410 GLU A C 1
ATOM 3099 O O . GLU A 1 410 ? -23.672 17.844 -8.516 1 95.69 410 GLU A O 1
ATOM 3104 N N . PHE A 1 411 ? -23.828 16.266 -10.117 1 90.38 411 PHE A N 1
ATOM 3105 C CA . PHE A 1 411 ? -24.375 15.273 -9.211 1 90.38 411 PHE A CA 1
ATOM 3106 C C . PHE A 1 411 ? -24 13.867 -9.656 1 90.38 411 PHE A C 1
ATOM 3108 O O . PHE A 1 411 ? -23.625 13.648 -10.812 1 90.38 411 PHE A O 1
ATOM 3115 N N . LEU A 1 412 ? -24.062 12.945 -8.688 1 86.62 412 LEU A N 1
ATOM 3116 C CA . LEU A 1 412 ? -23.781 11.539 -8.953 1 86.62 412 LEU A CA 1
ATOM 3117 C C . LEU A 1 412 ? -25.047 10.812 -9.398 1 86.62 412 LEU A C 1
ATOM 3119 O O . LEU A 1 412 ? -26.141 11.102 -8.906 1 86.62 412 LEU A O 1
ATOM 3123 N N . MET B 1 1 ? 43.094 -2.729 30.562 1 21.23 1 MET B N 1
ATOM 3124 C CA . MET B 1 1 ? 43.062 -3.49 29.312 1 21.23 1 MET B CA 1
ATOM 3125 C C . MET B 1 1 ? 42.062 -2.895 28.328 1 21.23 1 MET B C 1
ATOM 3127 O O . MET B 1 1 ? 40.875 -2.744 28.656 1 21.23 1 MET B O 1
ATOM 3131 N N . PHE B 1 2 ? 42.438 -2.207 27.281 1 24.72 2 PHE B N 1
ATOM 3132 C CA . PHE B 1 2 ? 41.906 -1.043 26.594 1 24.72 2 PHE B CA 1
ATOM 3133 C C . PHE B 1 2 ? 40.844 -1.461 25.562 1 24.72 2 PHE B C 1
ATOM 3135 O O . PHE B 1 2 ? 41.031 -2.43 24.828 1 24.72 2 PHE B O 1
ATOM 3142 N N . PRO B 1 3 ? 39.625 -1.208 25.875 1 27.34 3 PRO B N 1
ATOM 3143 C CA . PRO B 1 3 ? 38.469 -1.786 25.156 1 27.34 3 PRO B CA 1
ATOM 3144 C C . PRO B 1 3 ? 38.562 -1.642 23.641 1 27.34 3 PRO B C 1
ATOM 3146 O O . PRO B 1 3 ? 39.156 -0.669 23.156 1 27.34 3 PRO B O 1
ATOM 3149 N N . GLU B 1 4 ? 38.906 -2.68 22.969 1 28.28 4 GLU B N 1
ATOM 3150 C CA . GLU B 1 4 ? 39.219 -2.73 21.547 1 28.28 4 GLU B CA 1
ATOM 3151 C C . GLU B 1 4 ? 38.281 -1.84 20.734 1 28.28 4 GLU B C 1
ATOM 3153 O O . GLU B 1 4 ? 37.125 -1.657 21.094 1 28.28 4 GLU B O 1
ATOM 3158 N N . THR B 1 5 ? 38.75 -0.929 20.062 1 28.27 5 THR B N 1
ATOM 3159 C CA . THR B 1 5 ? 38.188 0.094 19.188 1 28.27 5 THR B CA 1
ATOM 3160 C C . THR B 1 5 ? 37.188 -0.521 18.203 1 28.27 5 THR B C 1
ATOM 3162 O O . THR B 1 5 ? 37.5 -1.473 17.5 1 28.27 5 THR B O 1
ATOM 3165 N N . PRO B 1 6 ? 35.969 -0.449 18.469 1 32.12 6 PRO B N 1
ATOM 3166 C CA . PRO B 1 6 ? 35.031 -1.149 17.578 1 32.12 6 PRO B CA 1
ATOM 3167 C C . PRO B 1 6 ? 35.406 -1.014 16.109 1 32.12 6 PRO B C 1
ATOM 3169 O O . PRO B 1 6 ? 35.906 0.034 15.68 1 32.12 6 PRO B O 1
ATOM 3172 N N . ILE B 1 7 ? 35.906 -1.988 15.414 1 32.84 7 ILE B N 1
ATOM 3173 C CA . ILE B 1 7 ? 36.219 -2.061 13.992 1 32.84 7 ILE B CA 1
ATOM 3174 C C . ILE B 1 7 ? 35.156 -1.342 13.188 1 32.84 7 ILE B C 1
ATOM 3176 O O . ILE B 1 7 ? 33.969 -1.583 13.391 1 32.84 7 ILE B O 1
ATOM 3180 N N . PRO B 1 8 ? 35.375 -0.257 12.617 1 33.94 8 PRO B N 1
ATOM 3181 C CA . PRO B 1 8 ? 34.375 0.438 11.797 1 33.94 8 PRO B CA 1
ATOM 3182 C C . PRO B 1 8 ? 33.625 -0.502 10.852 1 33.94 8 PRO B C 1
ATOM 3184 O O . PRO B 1 8 ? 34.25 -1.345 10.195 1 33.94 8 PRO B O 1
ATOM 3187 N N . LEU B 1 9 ? 32.438 -1.005 11.086 1 38.44 9 LEU B N 1
ATOM 3188 C CA . LEU B 1 9 ? 31.672 -1.844 10.172 1 38.44 9 LEU B CA 1
ATOM 3189 C C . LEU B 1 9 ? 31.844 -1.392 8.727 1 38.44 9 LEU B C 1
ATOM 3191 O O . LEU B 1 9 ? 31.75 -0.2 8.43 1 38.44 9 LEU B O 1
ATOM 3195 N N . GLU B 1 10 ? 32.75 -1.928 7.98 1 43.72 10 GLU B N 1
ATOM 3196 C CA . GLU B 1 10 ? 32.875 -1.664 6.551 1 43.72 10 GLU B CA 1
ATOM 3197 C C . GLU B 1 10 ? 31.531 -1.332 5.918 1 43.72 10 GLU B C 1
ATOM 3199 O O . GLU B 1 10 ? 30.562 -2.084 6.07 1 43.72 10 GLU B O 1
ATOM 3204 N N . GLU B 1 11 ? 31.188 -0.057 5.672 1 56.88 11 GLU B N 1
ATOM 3205 C CA . GLU B 1 11 ? 29.984 0.483 5.047 1 56.88 11 GLU B CA 1
ATOM 3206 C C . GLU B 1 11 ? 29.625 -0.283 3.777 1 56.88 11 GLU B C 1
ATOM 3208 O O . GLU B 1 11 ? 30.438 -0.348 2.84 1 56.88 11 GLU B O 1
ATOM 3213 N N . VAL B 1 12 ? 28.859 -1.374 3.727 1 71.88 12 VAL B N 1
ATOM 3214 C CA . VAL B 1 12 ? 28.391 -2.098 2.549 1 71.88 12 VAL B CA 1
ATOM 3215 C C . VAL B 1 12 ? 27.844 -1.11 1.52 1 71.88 12 VAL B C 1
ATOM 3217 O O . VAL B 1 12 ? 27 -0.268 1.843 1 71.88 12 VAL B O 1
ATOM 3220 N N . LYS B 1 13 ? 28.625 -1.062 0.361 1 84.44 13 LYS B N 1
ATOM 3221 C CA . LYS B 1 13 ? 28.172 -0.165 -0.703 1 84.44 13 LYS B CA 1
ATOM 3222 C C . LYS B 1 13 ? 27.094 -0.813 -1.554 1 84.44 13 LYS B C 1
ATOM 3224 O O . LYS B 1 13 ? 27.281 -1.904 -2.094 1 84.44 13 LYS B O 1
ATOM 3229 N N . PHE B 1 14 ? 25.891 -0.247 -1.6 1 94.94 14 PHE B N 1
ATOM 3230 C CA . PHE B 1 14 ? 24.766 -0.705 -2.418 1 94.94 14 PHE B CA 1
ATOM 3231 C C . PHE B 1 14 ? 24.766 -0.013 -3.775 1 94.94 14 PHE B C 1
ATOM 3233 O O . PHE B 1 14 ? 25.188 1.142 -3.889 1 94.94 14 PHE B O 1
ATOM 3240 N N . ASP B 1 15 ? 24.469 -0.812 -4.82 1 97.25 15 ASP B N 1
ATOM 3241 C CA . ASP B 1 15 ? 24.234 -0.171 -6.109 1 97.25 15 ASP B CA 1
ATOM 3242 C C . ASP B 1 15 ? 22.969 0.686 -6.082 1 97.25 15 ASP B C 1
ATOM 3244 O O . ASP B 1 15 ? 21.875 0.18 -5.82 1 97.25 15 ASP B O 1
ATOM 3248 N N . THR B 1 16 ? 23.125 1.968 -6.395 1 97.19 16 THR B N 1
ATOM 3249 C CA . THR B 1 16 ? 22 2.889 -6.23 1 97.19 16 THR B CA 1
ATOM 3250 C C . THR B 1 16 ? 20.922 2.627 -7.281 1 97.19 16 THR B C 1
ATOM 3252 O O . THR B 1 16 ? 19.734 2.818 -7.02 1 97.19 16 THR B O 1
ATOM 3255 N N . GLY B 1 17 ? 21.312 2.25 -8.508 1 98 17 GLY B N 1
ATOM 3256 C CA . GLY B 1 17 ? 20.328 1.89 -9.523 1 98 17 GLY B CA 1
ATOM 3257 C C . GLY B 1 17 ? 19.5 0.675 -9.148 1 98 17 GLY B C 1
ATOM 3258 O O . GLY B 1 17 ? 18.281 0.696 -9.258 1 98 17 GLY B O 1
ATOM 3259 N N . ASP B 1 18 ? 20.188 -0.393 -8.695 1 98.44 18 ASP B N 1
ATOM 3260 C CA . ASP B 1 18 ? 19.5 -1.601 -8.242 1 98.44 18 ASP B CA 1
ATOM 3261 C C . ASP B 1 18 ? 18.578 -1.298 -7.07 1 98.44 18 ASP B C 1
ATOM 3263 O O . ASP B 1 18 ? 17.438 -1.76 -7.043 1 98.44 18 ASP B O 1
ATOM 3267 N N . THR B 1 19 ? 19.094 -0.526 -6.129 1 98.31 19 THR B N 1
ATOM 3268 C CA . THR B 1 19 ? 18.328 -0.193 -4.938 1 98.31 19 THR B CA 1
ATOM 3269 C C . THR B 1 19 ? 17.094 0.625 -5.301 1 98.31 19 THR B C 1
ATOM 3271 O O . THR B 1 19 ? 15.992 0.345 -4.824 1 98.31 19 THR B O 1
ATOM 3274 N N . ALA B 1 20 ? 17.188 1.592 -6.172 1 98.5 20 ALA B N 1
ATOM 3275 C CA . ALA B 1 20 ? 16.062 2.391 -6.629 1 98.5 20 ALA B CA 1
ATOM 3276 C C . ALA B 1 20 ? 14.984 1.512 -7.266 1 98.5 20 ALA B C 1
ATOM 3278 O O . ALA B 1 20 ? 13.805 1.613 -6.922 1 98.5 20 ALA B O 1
ATOM 3279 N N . TRP B 1 21 ? 15.391 0.614 -8.117 1 98.44 21 TRP B N 1
ATOM 3280 C CA . TRP B 1 21 ? 14.445 -0.257 -8.82 1 98.44 21 TRP B CA 1
ATOM 3281 C C . TRP B 1 21 ? 13.719 -1.168 -7.836 1 98.44 21 TRP B C 1
ATOM 3283 O O . TRP B 1 21 ? 12.5 -1.341 -7.93 1 98.44 21 TRP B O 1
ATOM 3293 N N . MET B 1 22 ? 14.43 -1.664 -6.906 1 98.62 22 MET B N 1
ATOM 3294 C CA . MET B 1 22 ? 13.82 -2.627 -5.996 1 98.62 22 MET B CA 1
ATOM 3295 C C . MET B 1 22 ? 12.852 -1.936 -5.043 1 98.62 22 MET B C 1
ATOM 3297 O O . MET B 1 22 ? 11.844 -2.521 -4.645 1 98.62 22 MET B O 1
ATOM 3301 N N . ILE B 1 23 ? 13.141 -0.664 -4.633 1 98.62 23 ILE B N 1
ATOM 3302 C CA . ILE B 1 23 ? 12.164 0.084 -3.85 1 98.62 23 ILE B CA 1
ATOM 3303 C C . ILE B 1 23 ? 10.883 0.271 -4.66 1 98.62 23 ILE B C 1
ATOM 3305 O O . ILE B 1 23 ? 9.781 0.019 -4.164 1 98.62 23 ILE B O 1
ATOM 3309 N N . VAL B 1 24 ? 11.023 0.609 -5.941 1 98.56 24 VAL B N 1
ATOM 3310 C CA . VAL B 1 24 ? 9.883 0.847 -6.824 1 98.56 24 VAL B CA 1
ATOM 3311 C C . VAL B 1 24 ? 9.117 -0.455 -7.035 1 98.56 24 VAL B C 1
ATOM 3313 O O . VAL B 1 24 ? 7.887 -0.479 -6.938 1 98.56 24 VAL B O 1
ATOM 3316 N N . ALA B 1 25 ? 9.852 -1.53 -7.293 1 98.75 25 ALA B N 1
ATOM 3317 C CA . ALA B 1 25 ? 9.219 -2.828 -7.516 1 98.75 25 ALA B CA 1
ATOM 3318 C C . ALA B 1 25 ? 8.43 -3.27 -6.289 1 98.75 25 ALA B C 1
ATOM 3320 O O . ALA B 1 25 ? 7.324 -3.797 -6.41 1 98.75 25 ALA B O 1
ATOM 3321 N N . THR B 1 26 ? 8.984 -3.057 -5.125 1 98.62 26 THR B N 1
ATOM 3322 C CA . THR B 1 26 ? 8.312 -3.41 -3.877 1 98.62 26 THR B CA 1
ATOM 3323 C C . THR B 1 26 ? 6.988 -2.668 -3.748 1 98.62 26 THR B C 1
ATOM 3325 O O . THR B 1 26 ? 5.977 -3.256 -3.355 1 98.62 26 THR B O 1
ATOM 3328 N N . ALA B 1 27 ? 6.949 -1.441 -4.098 1 98.31 27 ALA B N 1
ATOM 3329 C CA . ALA B 1 27 ? 5.73 -0.639 -4.062 1 98.31 27 ALA B CA 1
ATOM 3330 C C . ALA B 1 27 ? 4.719 -1.13 -5.098 1 98.31 27 ALA B C 1
ATOM 3332 O O . ALA B 1 27 ? 3.525 -1.232 -4.809 1 98.31 27 ALA B O 1
ATOM 3333 N N . LEU B 1 28 ? 5.211 -1.428 -6.281 1 98.19 28 LEU B N 1
ATOM 3334 C CA . LEU B 1 28 ? 4.344 -1.886 -7.359 1 98.19 28 LEU B CA 1
ATOM 3335 C C . LEU B 1 28 ? 3.648 -3.189 -6.98 1 98.19 28 LEU B C 1
ATOM 3337 O O . LEU B 1 28 ? 2.455 -3.361 -7.242 1 98.19 28 LEU B O 1
ATOM 3341 N N . VAL B 1 29 ? 4.344 -4.082 -6.348 1 98.44 29 VAL B N 1
ATOM 3342 C CA . VAL B 1 29 ? 3.738 -5.359 -6 1 98.44 29 VAL B CA 1
ATOM 3343 C C . VAL B 1 29 ? 2.67 -5.152 -4.926 1 98.44 29 VAL B C 1
ATOM 3345 O O . VAL B 1 29 ? 1.645 -5.836 -4.922 1 98.44 29 VAL B O 1
ATOM 3348 N N . LEU B 1 30 ? 2.816 -4.191 -4.09 1 97.31 30 LEU B N 1
ATOM 3349 C CA . LEU B 1 30 ? 1.83 -3.965 -3.039 1 97.31 30 LEU B CA 1
ATOM 3350 C C . LEU B 1 30 ? 0.484 -3.566 -3.635 1 97.31 30 LEU B C 1
ATOM 3352 O O . LEU B 1 30 ? -0.566 -3.988 -3.146 1 97.31 30 LEU B O 1
ATOM 3356 N N . ILE B 1 31 ? 0.468 -2.768 -4.691 1 97.5 31 ILE B N 1
ATOM 3357 C CA . ILE B 1 31 ? -0.78 -2.219 -5.211 1 97.5 31 ILE B CA 1
ATOM 3358 C C . ILE B 1 31 ? -1.582 -3.324 -5.895 1 97.5 31 ILE B C 1
ATOM 3360 O O . ILE B 1 31 ? -2.777 -3.16 -6.156 1 97.5 31 ILE B O 1
ATOM 3364 N N . MET B 1 32 ? -0.954 -4.449 -6.156 1 98.56 32 MET B N 1
ATOM 3365 C CA . MET B 1 32 ? -1.643 -5.586 -6.762 1 98.56 32 MET B CA 1
ATOM 3366 C C . MET B 1 32 ? -2.73 -6.121 -5.836 1 98.56 32 MET B C 1
ATOM 3368 O O . MET B 1 32 ? -3.773 -6.586 -6.301 1 98.56 32 MET B O 1
ATOM 3372 N N . THR B 1 33 ? -2.508 -6.059 -4.543 1 98.56 33 THR B N 1
ATOM 3373 C CA . THR B 1 33 ? -3.453 -6.672 -3.617 1 98.56 33 THR B CA 1
ATOM 3374 C C . THR B 1 33 ? -4.75 -5.867 -3.553 1 98.56 33 THR B C 1
ATOM 3376 O O . THR B 1 33 ? -5.84 -6.43 -3.654 1 98.56 33 THR B O 1
ATOM 3379 N N . PRO B 1 34 ? -4.645 -4.512 -3.416 1 98.31 34 PRO B N 1
ATOM 3380 C CA . PRO B 1 34 ? -5.879 -3.75 -3.613 1 98.31 34 PRO B CA 1
ATOM 3381 C C . PRO B 1 34 ? -6.488 -3.963 -4.996 1 98.31 34 PRO B C 1
ATOM 3383 O O . PRO B 1 34 ? -7.715 -3.998 -5.137 1 98.31 34 PRO B O 1
ATOM 3386 N N . GLY B 1 35 ? -5.664 -4.047 -6.02 1 98.62 35 GLY B N 1
ATOM 3387 C CA . GLY B 1 35 ? -6.16 -4.348 -7.355 1 98.62 35 GLY B CA 1
ATOM 3388 C C . GLY B 1 35 ? -6.949 -5.641 -7.422 1 98.62 35 GLY B C 1
ATOM 3389 O O . GLY B 1 35 ? -8.016 -5.691 -8.039 1 98.62 35 GLY B O 1
ATOM 3390 N N . LEU B 1 36 ? -6.445 -6.617 -6.738 1 98.75 36 LEU B N 1
ATOM 3391 C CA . LEU B 1 36 ? -7.141 -7.895 -6.656 1 98.75 36 LEU B CA 1
ATOM 3392 C C . LEU B 1 36 ? -8.484 -7.738 -5.941 1 98.75 36 LEU B C 1
ATOM 3394 O O . LEU B 1 36 ? -9.477 -8.359 -6.332 1 98.75 36 LEU B O 1
ATOM 3398 N N . GLY B 1 37 ? -8.484 -6.957 -4.855 1 98.62 37 GLY B N 1
ATOM 3399 C CA . GLY B 1 37 ? -9.742 -6.668 -4.18 1 98.62 37 GLY B CA 1
ATOM 3400 C C . GLY B 1 37 ? -10.812 -6.129 -5.109 1 98.62 37 GLY B C 1
ATOM 3401 O O . GLY B 1 37 ? -11.961 -6.574 -5.07 1 98.62 37 GLY B O 1
ATOM 3402 N N . PHE B 1 38 ? -10.43 -5.211 -5.957 1 98.62 38 PHE B N 1
ATOM 3403 C CA . PHE B 1 38 ? -11.383 -4.633 -6.902 1 98.62 38 PHE B CA 1
ATOM 3404 C C . PHE B 1 38 ? -11.742 -5.641 -7.988 1 98.62 38 PHE B C 1
ATOM 3406 O O . PHE B 1 38 ? -12.898 -5.719 -8.414 1 98.62 38 PHE B O 1
ATOM 3413 N N . PHE B 1 39 ? -10.781 -6.402 -8.445 1 98.62 39 PHE B N 1
ATOM 3414 C CA . PHE B 1 39 ? -11 -7.426 -9.461 1 98.62 39 PHE B CA 1
ATOM 3415 C C . PHE B 1 39 ? -12.031 -8.445 -8.992 1 98.62 39 PHE B C 1
ATOM 3417 O O . PHE B 1 39 ? -13.039 -8.672 -9.664 1 98.62 39 PHE B O 1
ATOM 3424 N N . TYR B 1 40 ? -11.883 -9.008 -7.777 1 98.44 40 TYR B N 1
ATOM 3425 C CA . TYR B 1 40 ? -12.805 -9.984 -7.215 1 98.44 40 TYR B CA 1
ATOM 3426 C C . TYR B 1 40 ? -14.102 -9.32 -6.77 1 98.44 40 TYR B C 1
ATOM 3428 O O . TYR B 1 40 ? -15.195 -9.867 -6.973 1 98.44 40 TYR B O 1
ATOM 3436 N N . GLY B 1 41 ? -13.977 -8.156 -6.168 1 98.06 41 GLY B N 1
ATOM 3437 C CA . GLY B 1 41 ? -15.156 -7.445 -5.695 1 98.06 41 GLY B CA 1
ATOM 3438 C C . GLY B 1 41 ? -16.141 -7.121 -6.805 1 98.06 41 GLY B C 1
ATOM 3439 O O . GLY B 1 41 ? -17.359 -7.152 -6.59 1 98.06 41 GLY B O 1
ATOM 3440 N N . GLY B 1 42 ? -15.602 -6.801 -7.98 1 97.81 42 GLY B N 1
ATOM 3441 C CA . GLY B 1 42 ? -16.469 -6.5 -9.117 1 97.81 42 GLY B CA 1
ATOM 3442 C C . GLY B 1 42 ? -17.203 -7.719 -9.641 1 97.81 42 GLY B C 1
ATOM 3443 O O . GLY B 1 42 ? -18.25 -7.586 -10.273 1 97.81 42 GLY B O 1
ATOM 3444 N N . MET B 1 43 ? -16.734 -8.891 -9.32 1 97.06 43 MET B N 1
ATOM 3445 C CA . MET B 1 43 ? -17.25 -10.117 -9.914 1 97.06 43 MET B CA 1
ATOM 3446 C C . MET B 1 43 ? -18.344 -10.727 -9.047 1 97.06 43 MET B C 1
ATOM 3448 O O . MET B 1 43 ? -19.141 -11.539 -9.516 1 97.06 43 MET B O 1
ATOM 3452 N N . VAL B 1 44 ? -18.375 -10.391 -7.773 1 97 44 VAL B N 1
ATOM 3453 C CA . VAL B 1 44 ? -19.344 -11.008 -6.863 1 97 44 VAL B CA 1
ATOM 3454 C C . VAL B 1 44 ? -20.656 -10.219 -6.883 1 97 44 VAL B C 1
ATOM 3456 O O . VAL B 1 44 ? -20.766 -9.203 -7.578 1 97 44 VAL B O 1
ATOM 3459 N N . GLY B 1 45 ? -21.641 -10.734 -6.137 1 96.06 45 GLY B N 1
ATOM 3460 C CA . GLY B 1 45 ? -22.906 -10.031 -6.02 1 96.06 45 GLY B CA 1
ATOM 3461 C C . GLY B 1 45 ? -22.797 -8.75 -5.223 1 96.06 45 GLY B C 1
ATOM 3462 O O . GLY B 1 45 ? -21.922 -8.609 -4.371 1 96.06 45 GLY B O 1
ATOM 3463 N N . LYS B 1 46 ? -23.703 -7.906 -5.395 1 96 46 LYS B N 1
ATOM 3464 C CA . LYS B 1 46 ? -23.703 -6.559 -4.832 1 96 46 LYS B CA 1
ATOM 3465 C C . LYS B 1 46 ? -23.656 -6.598 -3.307 1 96 46 LYS B C 1
ATOM 3467 O O . LYS B 1 46 ? -23.109 -5.695 -2.674 1 96 46 LYS B O 1
ATOM 3472 N N . LYS B 1 47 ? -24.172 -7.625 -2.709 1 96 47 LYS B N 1
ATOM 3473 C CA . LYS B 1 47 ? -24.266 -7.684 -1.253 1 96 47 LYS B CA 1
ATOM 3474 C C . LYS B 1 47 ? -23 -8.266 -0.634 1 96 47 LYS B C 1
ATOM 3476 O O . LYS B 1 47 ? -22.938 -8.461 0.582 1 96 47 LYS B O 1
ATOM 3481 N N . ASN B 1 48 ? -21.906 -8.547 -1.492 1 97.19 48 ASN B N 1
ATOM 3482 C CA . ASN B 1 48 ? -20.719 -9.234 -1.001 1 97.19 48 ASN B CA 1
ATOM 3483 C C . ASN B 1 48 ? -19.453 -8.5 -1.412 1 97.19 48 ASN B C 1
ATOM 3485 O O . ASN B 1 48 ? -18.344 -9.023 -1.243 1 97.19 48 ASN B O 1
ATOM 3489 N 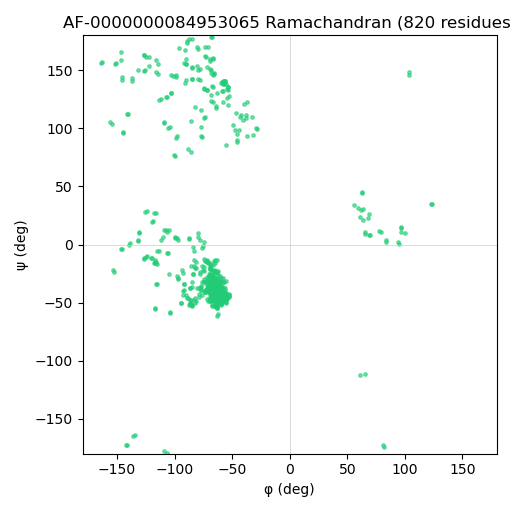N . VAL B 1 49 ? -19.562 -7.305 -1.952 1 97.94 49 VAL B N 1
ATOM 3490 C CA . VAL B 1 49 ? -18.453 -6.578 -2.549 1 97.94 49 VAL B CA 1
ATOM 3491 C C . VAL B 1 49 ? -17.469 -6.141 -1.459 1 97.94 49 VAL B C 1
ATOM 3493 O O . VAL B 1 49 ? -16.266 -6.406 -1.55 1 97.94 49 VAL B O 1
ATOM 3496 N N . ILE B 1 50 ? -17.953 -5.555 -0.389 1 97.69 50 ILE B N 1
ATOM 3497 C CA . ILE B 1 50 ? -17.125 -4.992 0.673 1 97.69 50 ILE B CA 1
ATOM 3498 C C . ILE B 1 50 ? -16.375 -6.113 1.384 1 97.69 50 ILE B C 1
ATOM 3500 O O . ILE B 1 50 ? -15.164 -6.008 1.605 1 97.69 50 ILE B O 1
ATOM 3504 N N . SER B 1 51 ? -17.047 -7.137 1.684 1 97.69 51 SER B N 1
ATOM 3505 C CA . SER B 1 51 ? -16.422 -8.266 2.363 1 97.69 51 SER B CA 1
ATOM 3506 C C . SER B 1 51 ? -15.305 -8.875 1.521 1 97.69 51 SER B C 1
ATOM 3508 O O . SER B 1 51 ? -14.227 -9.18 2.035 1 97.69 51 SER B O 1
ATOM 3510 N N . THR B 1 52 ? -15.594 -9.039 0.255 1 97.56 52 THR B N 1
ATOM 3511 C CA . THR B 1 52 ? -14.609 -9.625 -0.654 1 97.56 52 THR B CA 1
ATOM 3512 C C . THR B 1 52 ? -13.367 -8.742 -0.747 1 97.56 52 THR B C 1
ATOM 3514 O O . THR B 1 52 ? -12.242 -9.234 -0.661 1 97.56 52 THR B O 1
ATOM 3517 N N . MET B 1 53 ? -13.562 -7.441 -0.862 1 98.25 53 MET B N 1
ATOM 3518 C CA . MET B 1 53 ? -12.438 -6.512 -0.95 1 98.25 53 MET B CA 1
ATOM 3519 C C . MET B 1 53 ? -11.656 -6.477 0.36 1 98.25 53 MET B C 1
ATOM 3521 O O . MET B 1 53 ? -10.422 -6.465 0.354 1 98.25 53 MET B O 1
ATOM 3525 N N . LEU B 1 54 ? -12.383 -6.473 1.433 1 97.69 54 LEU B N 1
ATOM 3526 C CA . LEU B 1 54 ? -11.766 -6.379 2.75 1 97.69 54 LEU B CA 1
ATOM 3527 C C . LEU B 1 54 ? -10.867 -7.578 3.016 1 97.69 54 LEU B C 1
ATOM 3529 O O . LEU B 1 54 ? -9.828 -7.453 3.672 1 97.69 54 LEU B O 1
ATOM 3533 N N . GLN B 1 55 ? -11.211 -8.727 2.516 1 97.81 55 GLN B N 1
ATOM 3534 C CA . GLN B 1 55 ? -10.383 -9.922 2.682 1 97.81 55 GLN B CA 1
ATOM 3535 C C . GLN B 1 55 ? -9 -9.711 2.074 1 97.81 55 GLN B C 1
ATOM 3537 O O . GLN B 1 55 ? -7.996 -10.141 2.65 1 97.81 55 GLN B O 1
ATOM 3542 N N . SER B 1 56 ? -8.914 -9.07 0.941 1 97.94 56 SER B N 1
ATOM 3543 C CA . SER B 1 56 ? -7.625 -8.75 0.331 1 97.94 56 SER B CA 1
ATOM 3544 C C . SER B 1 56 ? -6.848 -7.742 1.17 1 97.94 56 SER B C 1
ATOM 3546 O O . SER B 1 56 ? -5.645 -7.906 1.392 1 97.94 56 SER B O 1
ATOM 3548 N N . PHE B 1 57 ? -7.5 -6.734 1.657 1 97.62 57 PHE B N 1
ATOM 3549 C CA . PHE B 1 57 ? -6.844 -5.707 2.453 1 97.62 57 PHE B CA 1
ATOM 3550 C C . PHE B 1 57 ? -6.316 -6.285 3.76 1 97.62 57 PHE B C 1
ATOM 3552 O O . PHE B 1 57 ? -5.246 -5.898 4.234 1 97.62 57 PHE B O 1
ATOM 3559 N N . MET B 1 58 ? -7.047 -7.199 4.316 1 97.75 58 MET B N 1
ATOM 3560 C CA . MET B 1 58 ? -6.609 -7.824 5.562 1 97.75 58 MET B CA 1
ATOM 3561 C C . MET B 1 58 ? -5.367 -8.68 5.332 1 97.75 58 MET B C 1
ATOM 3563 O O . MET B 1 58 ? -4.547 -8.844 6.238 1 97.75 58 MET B O 1
ATOM 3567 N N . ALA B 1 59 ? -5.238 -9.203 4.125 1 98.5 59 ALA B N 1
ATOM 3568 C CA . ALA B 1 59 ? -4 -9.914 3.811 1 98.5 59 ALA B CA 1
ATOM 3569 C C . ALA B 1 59 ? -2.795 -8.984 3.912 1 98.5 59 ALA B C 1
ATOM 3571 O O . ALA B 1 59 ? -1.735 -9.383 4.402 1 98.5 59 ALA B O 1
ATOM 3572 N N . MET B 1 60 ? -2.92 -7.711 3.445 1 98.5 60 MET B N 1
ATOM 3573 C CA . MET B 1 60 ? -1.844 -6.73 3.555 1 98.5 60 MET B CA 1
ATOM 3574 C C . MET B 1 60 ? -1.476 -6.484 5.016 1 98.5 60 MET B C 1
ATOM 3576 O O . MET B 1 60 ? -0.299 -6.324 5.344 1 98.5 60 MET B O 1
ATOM 3580 N N . ILE B 1 61 ? -2.465 -6.582 5.844 1 98.12 61 ILE B N 1
ATOM 3581 C CA . ILE B 1 61 ? -2.303 -6.23 7.25 1 98.12 61 ILE B CA 1
ATOM 3582 C C . ILE B 1 61 ? -1.743 -7.426 8.023 1 98.12 61 ILE B C 1
ATOM 3584 O O . ILE B 1 61 ? -0.63 -7.367 8.547 1 98.12 61 ILE B O 1
ATOM 3588 N N . ILE B 1 62 ? -2.363 -8.539 7.914 1 98.12 62 ILE B N 1
ATOM 3589 C CA . ILE B 1 62 ? -2.068 -9.695 8.758 1 98.12 62 ILE B CA 1
ATOM 3590 C C . ILE B 1 62 ? -0.781 -10.367 8.289 1 98.12 62 ILE B C 1
ATOM 3592 O O . ILE B 1 62 ? 0.081 -10.711 9.094 1 98.12 62 ILE B O 1
ATOM 3596 N N . VAL B 1 63 ? -0.637 -10.508 7.039 1 98.75 63 VAL B N 1
ATOM 3597 C CA . VAL B 1 63 ? 0.513 -11.242 6.52 1 98.75 63 VAL B CA 1
ATOM 3598 C C . VAL B 1 63 ? 1.783 -10.414 6.719 1 98.75 63 VAL B C 1
ATOM 3600 O O . VAL B 1 63 ? 2.854 -10.969 6.98 1 98.75 63 VAL B O 1
ATOM 3603 N N . THR B 1 64 ? 1.67 -9.086 6.625 1 98.75 64 THR B N 1
ATOM 3604 C CA . THR B 1 64 ? 2.824 -8.234 6.895 1 98.75 64 THR B CA 1
ATOM 3605 C C . THR B 1 64 ? 3.352 -8.461 8.305 1 98.75 64 THR B C 1
ATOM 3607 O O . THR B 1 64 ? 4.555 -8.648 8.508 1 98.75 64 THR B O 1
ATOM 3610 N N . ILE B 1 65 ? 2.477 -8.492 9.242 1 98.19 65 ILE B N 1
ATOM 3611 C CA . ILE B 1 65 ? 2.861 -8.68 10.633 1 98.19 65 ILE B CA 1
ATOM 3612 C C . ILE B 1 65 ? 3.445 -10.078 10.828 1 98.19 65 ILE B C 1
ATOM 3614 O O . ILE B 1 65 ? 4.496 -10.234 11.445 1 98.19 65 ILE B O 1
ATOM 3618 N N . LEU B 1 66 ? 2.816 -11.039 10.25 1 98.62 66 LEU B N 1
ATOM 3619 C CA . LEU B 1 66 ? 3.27 -12.422 10.352 1 98.62 66 LEU B CA 1
ATOM 3620 C C . LEU B 1 66 ? 4.645 -12.594 9.711 1 98.62 66 LEU B C 1
ATOM 3622 O O . LEU B 1 66 ? 5.48 -13.344 10.219 1 98.62 66 LEU B O 1
ATOM 3626 N N . TRP B 1 67 ? 4.832 -11.914 8.586 1 98.69 67 TRP B N 1
ATOM 3627 C CA . TRP B 1 67 ? 6.09 -11.984 7.848 1 98.69 67 TRP B CA 1
ATOM 3628 C C . TRP B 1 67 ? 7.254 -11.492 8.703 1 98.69 67 TRP B C 1
ATOM 3630 O O . TRP B 1 67 ? 8.312 -12.117 8.742 1 98.69 67 TRP B O 1
ATOM 3640 N N . VAL B 1 68 ? 7.039 -10.422 9.461 1 97.94 68 VAL B N 1
ATOM 3641 C CA . VAL B 1 68 ? 8.062 -9.82 10.305 1 97.94 68 VAL B CA 1
ATOM 3642 C C . VAL B 1 68 ? 8.32 -10.703 11.523 1 97.94 68 VAL B C 1
ATOM 3644 O O . VAL B 1 68 ? 9.469 -10.906 11.922 1 97.94 68 VAL B O 1
ATOM 3647 N N . ILE B 1 69 ? 7.285 -11.258 12.07 1 98 69 ILE B N 1
ATOM 3648 C CA . ILE B 1 69 ? 7.414 -12.039 13.297 1 98 69 ILE B CA 1
ATOM 3649 C C . ILE B 1 69 ? 8.164 -13.336 13 1 98 69 ILE B C 1
ATOM 3651 O O . ILE B 1 69 ? 9.141 -13.664 13.688 1 98 69 ILE B O 1
ATOM 3655 N N . ILE B 1 70 ? 7.719 -14.031 11.867 1 98.56 70 ILE B N 1
ATOM 3656 C CA . ILE B 1 70 ? 8.312 -15.359 11.766 1 98.56 70 ILE B CA 1
ATOM 3657 C C . ILE B 1 70 ? 8.375 -15.789 10.305 1 98.56 70 ILE B C 1
ATOM 3659 O O . ILE B 1 70 ? 9.141 -16.688 9.953 1 98.56 70 ILE B O 1
ATOM 3663 N N . GLY B 1 71 ? 7.559 -15.273 9.43 1 98.81 71 GLY B N 1
ATOM 3664 C CA . GLY B 1 71 ? 7.41 -15.766 8.062 1 98.81 71 GLY B CA 1
ATOM 3665 C C . GLY B 1 71 ? 8.695 -15.695 7.266 1 98.81 71 GLY B C 1
ATOM 3666 O O . GLY B 1 71 ? 9.031 -16.625 6.535 1 98.81 71 GLY B O 1
ATOM 3667 N N . PHE B 1 72 ? 9.406 -14.531 7.41 1 98.75 72 PHE B N 1
ATOM 3668 C CA . PHE B 1 72 ? 10.656 -14.383 6.672 1 98.75 72 PHE B CA 1
ATOM 3669 C C . PHE B 1 72 ? 11.664 -15.445 7.105 1 98.75 72 PHE B C 1
ATOM 3671 O O . PHE B 1 72 ? 12.352 -16.031 6.27 1 98.75 72 PHE B O 1
ATOM 3678 N N . SER B 1 73 ? 11.727 -15.656 8.391 1 98.81 73 SER B N 1
ATOM 3679 C CA . SER B 1 73 ? 12.68 -16.625 8.922 1 98.81 73 SER B CA 1
ATOM 3680 C C . SER B 1 73 ? 12.367 -18.031 8.445 1 98.81 73 SER B C 1
ATOM 3682 O O . SER B 1 73 ? 13.266 -18.781 8.062 1 98.81 73 SER B O 1
ATOM 3684 N N . LEU B 1 74 ? 11.156 -18.375 8.391 1 98.88 74 LEU B N 1
ATOM 3685 C CA . LEU B 1 74 ? 10.742 -19.703 7.953 1 98.88 74 LEU B CA 1
ATOM 3686 C C . LEU B 1 74 ? 11.008 -19.891 6.461 1 98.88 74 LEU B C 1
ATOM 3688 O O . LEU B 1 74 ? 11.25 -21 6.008 1 98.88 74 LEU B O 1
ATOM 3692 N N . SER B 1 75 ? 11.016 -18.844 5.711 1 98.81 75 SER B N 1
ATOM 3693 C CA . SER B 1 75 ? 11.203 -18.906 4.266 1 98.81 75 SER B CA 1
ATOM 3694 C C . SER B 1 75 ? 12.68 -18.891 3.9 1 98.81 75 SER B C 1
ATOM 3696 O O . SER B 1 75 ? 13.109 -19.578 2.973 1 98.81 75 SER B O 1
ATOM 3698 N N . PHE B 1 76 ? 13.531 -18.078 4.676 1 98.62 76 PHE B N 1
ATOM 3699 C CA . PHE B 1 76 ? 14.883 -17.812 4.184 1 98.62 76 PHE B CA 1
ATOM 3700 C C . PHE B 1 76 ? 15.914 -18.047 5.281 1 98.62 76 PHE B C 1
ATOM 3702 O O . PHE B 1 76 ? 17.109 -17.797 5.086 1 98.62 76 PHE B O 1
ATOM 3709 N N . GLY B 1 77 ? 15.5 -18.5 6.469 1 98.56 77 GLY B N 1
ATOM 3710 C CA . GLY B 1 77 ? 16.438 -18.875 7.516 1 98.56 77 GLY B CA 1
ATOM 3711 C C . GLY B 1 77 ? 17.25 -20.109 7.172 1 98.56 77 GLY B C 1
ATOM 3712 O O . GLY B 1 77 ? 17.062 -20.703 6.109 1 98.56 77 GLY B O 1
ATOM 3713 N N . THR B 1 78 ? 18.125 -20.453 8.07 1 98.56 78 THR B N 1
ATOM 3714 C CA . THR B 1 78 ? 18.922 -21.656 7.883 1 98.56 78 THR B CA 1
ATOM 3715 C C . THR B 1 78 ? 18.047 -22.875 7.633 1 98.56 78 THR B C 1
ATOM 3717 O O . THR B 1 78 ? 17.094 -23.109 8.375 1 98.56 78 THR B O 1
ATOM 3720 N N . SER B 1 79 ? 18.375 -23.656 6.664 1 98.69 79 SER B N 1
ATOM 3721 C CA . SER B 1 79 ? 17.516 -24.719 6.148 1 98.69 79 SER B CA 1
ATOM 3722 C C . SER B 1 79 ? 17.422 -25.891 7.129 1 98.69 79 SER B C 1
ATOM 3724 O O . SER B 1 79 ? 18.422 -26.297 7.699 1 98.69 79 SER B O 1
ATOM 3726 N N . ILE B 1 80 ? 16.312 -26.297 7.332 1 98.62 80 ILE B N 1
ATOM 3727 C CA . ILE B 1 80 ? 16.031 -27.531 8.055 1 98.62 80 ILE B CA 1
ATOM 3728 C C . ILE B 1 80 ? 15.508 -28.594 7.086 1 98.62 80 ILE B C 1
ATOM 3730 O O . ILE B 1 80 ? 14.352 -28.531 6.652 1 98.62 80 ILE B O 1
ATOM 3734 N N . GLY B 1 81 ? 16.328 -29.562 6.734 1 98.19 81 GLY B N 1
ATOM 3735 C CA . GLY B 1 81 ? 15.938 -30.656 5.863 1 98.19 81 GLY B CA 1
ATOM 3736 C C . GLY B 1 81 ? 15.602 -30.203 4.453 1 98.19 81 GLY B C 1
ATOM 3737 O O . GLY B 1 81 ? 14.938 -30.922 3.707 1 98.19 81 GLY B O 1
ATOM 3738 N N . GLY B 1 82 ? 15.891 -28.969 4.086 1 98.5 82 GLY B N 1
ATOM 3739 C CA . GLY B 1 82 ? 15.594 -28.438 2.764 1 98.5 82 GLY B CA 1
ATOM 3740 C C . GLY B 1 82 ? 14.141 -28.062 2.582 1 98.5 82 GLY B C 1
ATOM 3741 O O . GLY B 1 82 ? 13.711 -27.719 1.477 1 98.5 82 GLY B O 1
ATOM 3742 N N . VAL B 1 83 ? 13.375 -28.016 3.604 1 98.56 83 VAL B N 1
ATOM 3743 C CA . VAL B 1 83 ? 11.93 -27.875 3.492 1 98.56 83 VAL B CA 1
ATOM 3744 C C . VAL B 1 83 ? 11.477 -26.562 4.117 1 98.56 83 VAL B C 1
ATOM 3746 O O . VAL B 1 83 ? 10.531 -25.938 3.641 1 98.56 83 VAL B O 1
ATOM 3749 N N . ILE B 1 84 ? 12.133 -26.109 5.188 1 98.56 84 ILE B N 1
ATOM 3750 C CA . ILE B 1 84 ? 11.703 -24.922 5.922 1 98.56 84 ILE B CA 1
ATOM 3751 C C . ILE B 1 84 ? 12.914 -24.266 6.582 1 98.56 84 ILE B C 1
ATOM 3753 O O . ILE B 1 84 ? 13.969 -24.875 6.727 1 98.56 84 ILE B O 1
ATOM 3757 N N . GLY B 1 85 ? 12.828 -23 6.848 1 98.75 85 GLY B N 1
ATOM 3758 C CA . GLY B 1 85 ? 13.898 -22.281 7.512 1 98.75 85 GLY B CA 1
ATOM 3759 C C . GLY B 1 85 ? 13.781 -22.281 9.023 1 98.75 85 GLY B C 1
ATOM 3760 O O . GLY B 1 85 ? 12.672 -22.406 9.562 1 98.75 85 GLY B O 1
ATOM 3761 N N . ASP B 1 86 ? 14.852 -22.125 9.711 1 98.56 86 ASP B N 1
ATOM 3762 C CA . ASP B 1 86 ? 14.883 -22 11.164 1 98.56 86 ASP B CA 1
ATOM 3763 C C . ASP B 1 86 ? 14.156 -20.75 11.625 1 98.56 86 ASP B C 1
ATOM 3765 O O . ASP B 1 86 ? 14.562 -19.625 11.289 1 98.56 86 ASP B O 1
ATOM 3769 N N . PRO B 1 87 ? 13.125 -20.891 12.398 1 97.94 87 PRO B N 1
ATOM 3770 C CA . PRO B 1 87 ? 12.328 -19.734 12.82 1 97.94 87 PRO B CA 1
ATOM 3771 C C . PRO B 1 87 ? 13.102 -18.781 13.719 1 97.94 87 PRO B C 1
ATOM 3773 O O . PRO B 1 87 ? 12.688 -17.641 13.914 1 97.94 87 PRO B O 1
ATOM 3776 N N . ARG B 1 88 ? 14.391 -19.141 14.359 1 96.5 88 ARG B N 1
ATOM 3777 C CA . ARG B 1 88 ? 15.125 -18.344 15.32 1 96.5 88 ARG B CA 1
ATOM 3778 C C . ARG B 1 88 ? 16.031 -17.344 14.625 1 96.5 88 ARG B C 1
ATOM 3780 O O . ARG B 1 88 ? 16.438 -16.328 15.211 1 96.5 88 ARG B O 1
ATOM 3787 N N . ASP B 1 89 ? 16.359 -17.516 13.32 1 98 89 ASP B N 1
ATOM 3788 C CA . ASP B 1 89 ? 17.391 -16.75 12.641 1 98 89 ASP B CA 1
ATOM 3789 C C . ASP B 1 89 ? 16.984 -15.297 12.461 1 98 89 ASP B C 1
ATOM 3791 O O . ASP B 1 89 ? 17.766 -14.383 12.711 1 98 89 ASP B O 1
ATOM 3795 N N . TYR B 1 90 ? 15.734 -15.094 11.953 1 97.88 90 TYR B N 1
ATOM 3796 C CA . TYR B 1 90 ? 15.266 -13.75 11.648 1 97.88 90 TYR B CA 1
ATOM 3797 C C . TYR B 1 90 ? 13.961 -13.445 12.383 1 97.88 90 TYR B C 1
ATOM 3799 O O . TYR B 1 90 ? 13.102 -12.727 11.867 1 97.88 90 TYR B O 1
ATOM 3807 N N . PHE B 1 91 ? 13.727 -14.094 13.609 1 97.44 91 PHE B N 1
ATOM 3808 C CA . PHE B 1 91 ? 12.547 -13.836 14.422 1 97.44 91 PHE B CA 1
ATOM 3809 C C . PHE B 1 91 ? 12.398 -12.352 14.719 1 97.44 91 PHE B C 1
ATOM 3811 O O . PHE B 1 91 ? 13.344 -11.703 15.164 1 97.44 91 PHE B O 1
ATOM 3818 N N . MET B 1 92 ? 11.234 -11.727 14.422 1 95.88 92 MET B N 1
ATOM 3819 C CA . MET B 1 92 ? 10.945 -10.312 14.625 1 95.88 92 MET B CA 1
ATOM 3820 C C . MET B 1 92 ? 11.93 -9.445 13.852 1 95.88 92 MET B C 1
ATOM 3822 O O . MET B 1 92 ? 12.383 -8.414 14.352 1 95.88 92 MET B O 1
ATOM 3826 N N . PHE B 1 93 ? 12.43 -9.984 12.641 1 96.31 93 PHE B N 1
ATOM 3827 C CA . PHE B 1 93 ? 13.352 -9.305 11.742 1 96.31 93 PHE B CA 1
ATOM 3828 C C . PHE B 1 93 ? 14.688 -9.055 12.43 1 96.31 93 PHE B C 1
ATOM 3830 O O . PHE B 1 93 ? 15.367 -8.062 12.148 1 96.31 93 PHE B O 1
ATOM 3837 N N . LYS B 1 94 ? 15 -9.953 13.336 1 94.62 94 LYS B N 1
ATOM 3838 C CA . LYS B 1 94 ? 16.359 -9.961 13.875 1 94.62 94 LYS B CA 1
ATOM 3839 C C . LYS B 1 94 ? 17.391 -10.172 12.766 1 94.62 94 LYS B C 1
ATOM 3841 O O . LYS B 1 94 ? 17.188 -11.016 11.891 1 94.62 94 LYS B O 1
ATOM 3846 N N . ASN B 1 95 ? 18.453 -9.328 12.742 1 93.56 95 ASN B N 1
ATOM 3847 C CA . ASN B 1 95 ? 19.562 -9.438 11.805 1 93.56 95 ASN B CA 1
ATOM 3848 C C . ASN B 1 95 ? 19.125 -9.094 10.383 1 93.56 95 ASN B C 1
ATOM 3850 O O . ASN B 1 95 ? 19.797 -9.445 9.414 1 93.56 95 ASN B O 1
ATOM 3854 N N . VAL B 1 96 ? 17.906 -8.586 10.195 1 95.38 96 VAL B N 1
ATOM 3855 C CA . VAL B 1 96 ? 17.438 -8.07 8.914 1 95.38 96 VAL B CA 1
ATOM 3856 C C . VAL B 1 96 ? 17.562 -6.551 8.891 1 95.38 96 VAL B C 1
ATOM 3858 O O . VAL B 1 96 ? 16.688 -5.844 9.391 1 95.38 96 VAL B O 1
ATOM 3861 N N . GLY B 1 97 ? 18.719 -6.074 8.391 1 90.12 97 GLY B N 1
ATOM 3862 C CA . GLY B 1 97 ? 18.953 -4.645 8.492 1 90.12 97 GLY B CA 1
ATOM 3863 C C . GLY B 1 97 ? 19.484 -4.031 7.207 1 90.12 97 GLY B C 1
ATOM 3864 O O . GLY B 1 97 ? 19.312 -4.605 6.129 1 90.12 97 GLY B O 1
ATOM 3865 N N . ILE B 1 98 ? 20 -2.857 7.375 1 89.94 98 ILE B N 1
ATOM 3866 C CA . ILE B 1 98 ? 20.438 -2.082 6.215 1 89.94 98 ILE B CA 1
ATOM 3867 C C . ILE B 1 98 ? 21.953 -2.01 6.184 1 89.94 98 ILE B C 1
ATOM 3869 O O . ILE B 1 98 ? 22.531 -1.231 5.418 1 89.94 98 ILE B O 1
ATOM 3873 N N . THR B 1 99 ? 22.594 -2.816 6.988 1 90 99 THR B N 1
ATOM 3874 C CA . THR B 1 99 ? 24.062 -2.859 7.008 1 90 99 THR B CA 1
ATOM 3875 C C . THR B 1 99 ? 24.562 -4.125 6.332 1 90 99 THR B C 1
ATOM 3877 O O . THR B 1 99 ? 25.781 -4.332 6.223 1 90 99 THR B O 1
ATOM 3880 N N . SER B 1 100 ? 23.703 -5.02 5.973 1 91.75 100 SER B N 1
ATOM 3881 C CA . SER B 1 100 ? 24.047 -6.211 5.203 1 91.75 100 SER B CA 1
ATOM 3882 C C . SER B 1 100 ? 23.359 -6.195 3.838 1 91.75 100 SER B C 1
ATOM 3884 O O . SER B 1 100 ? 22.344 -5.523 3.65 1 91.75 100 SER B O 1
ATOM 3886 N N . ALA B 1 101 ? 23.984 -6.988 2.941 1 93.5 101 ALA B N 1
ATOM 3887 C CA . ALA B 1 101 ? 23.516 -6.918 1.565 1 93.5 101 ALA B CA 1
ATOM 3888 C C . ALA B 1 101 ? 22.922 -8.258 1.12 1 93.5 101 ALA B C 1
ATOM 3890 O O . ALA B 1 101 ? 23.281 -9.305 1.655 1 93.5 101 ALA B O 1
ATOM 3891 N N . TRP B 1 102 ? 22 -8.273 0.305 1 95 102 TRP B N 1
ATOM 3892 C CA . TRP B 1 102 ? 21.625 -9.336 -0.618 1 95 102 TRP B CA 1
ATOM 3893 C C . TRP B 1 102 ? 22.016 -8.984 -2.049 1 95 102 TRP B C 1
ATOM 3895 O O . TRP B 1 102 ? 21.328 -8.211 -2.717 1 95 102 TRP B O 1
ATOM 3905 N N . GLY B 1 103 ? 23.141 -9.547 -2.484 1 94.5 103 GLY B N 1
ATOM 3906 C CA . GLY B 1 103 ? 23.672 -9.078 -3.75 1 94.5 103 GLY B CA 1
ATOM 3907 C C . GLY B 1 103 ? 24.125 -7.629 -3.707 1 94.5 103 GLY B C 1
ATOM 3908 O O . GLY B 1 103 ? 24.969 -7.258 -2.896 1 94.5 103 GLY B O 1
ATOM 3909 N N . THR B 1 104 ? 23.375 -6.762 -4.441 1 96.25 104 THR B N 1
ATOM 3910 C CA . THR B 1 104 ? 23.797 -5.371 -4.57 1 96.25 104 THR B CA 1
ATOM 3911 C C . THR B 1 104 ? 22.828 -4.441 -3.838 1 96.25 104 THR B C 1
ATOM 3913 O O . THR B 1 104 ? 22.969 -3.219 -3.91 1 96.25 104 THR B O 1
ATOM 3916 N N . ILE B 1 105 ? 21.812 -5.02 -3.131 1 97.38 105 ILE B N 1
ATOM 3917 C CA . ILE B 1 105 ? 20.797 -4.195 -2.471 1 97.38 105 ILE B CA 1
ATOM 3918 C C . ILE B 1 105 ? 20.781 -4.5 -0.974 1 97.38 105 ILE B C 1
ATOM 3920 O O . ILE B 1 105 ? 21.281 -5.547 -0.542 1 97.38 105 ILE B O 1
ATOM 3924 N N . PRO B 1 106 ? 20.203 -3.572 -0.144 1 97.06 106 PRO B N 1
ATOM 3925 C CA . PRO B 1 106 ? 20.078 -3.879 1.282 1 97.06 106 PRO B CA 1
ATOM 3926 C C . PRO B 1 106 ? 19.281 -5.16 1.545 1 97.06 106 PRO B C 1
ATOM 3928 O O . PRO B 1 106 ? 18.266 -5.402 0.897 1 97.06 106 PRO B O 1
ATOM 3931 N N . PHE B 1 107 ? 19.781 -5.977 2.512 1 97.69 107 PHE B N 1
ATOM 3932 C CA . PHE B 1 107 ? 19.125 -7.234 2.867 1 97.69 107 PHE B CA 1
ATOM 3933 C C . PHE B 1 107 ? 17.672 -6.992 3.275 1 97.69 107 PHE B C 1
ATOM 3935 O 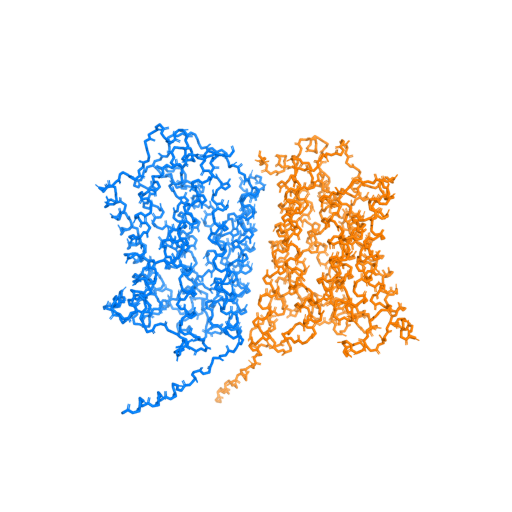O . PHE B 1 107 ? 16.781 -7.754 2.896 1 97.69 107 PHE B O 1
ATOM 3942 N N . MET B 1 108 ? 17.406 -5.949 3.969 1 97.5 108 MET B N 1
ATOM 3943 C CA . MET B 1 108 ? 16.047 -5.602 4.391 1 97.5 108 MET B CA 1
ATOM 3944 C C . MET B 1 108 ? 15.148 -5.375 3.182 1 97.5 108 MET B C 1
ATOM 3946 O O . MET B 1 108 ? 13.969 -5.734 3.207 1 97.5 108 MET B O 1
ATOM 3950 N N . LEU B 1 109 ? 15.68 -4.723 2.195 1 98.44 109 LEU B N 1
ATOM 3951 C CA . LEU B 1 109 ? 14.883 -4.445 1.003 1 98.44 109 LEU B CA 1
ATOM 3952 C C . LEU B 1 109 ? 14.461 -5.742 0.321 1 98.44 109 LEU B C 1
ATOM 3954 O O . LEU B 1 109 ? 13.32 -5.863 -0.137 1 98.44 109 LEU B O 1
ATOM 3958 N N . PHE B 1 110 ? 15.367 -6.719 0.252 1 98.5 110 PHE B N 1
ATOM 3959 C CA . PHE B 1 110 ? 15.008 -8.031 -0.267 1 98.5 110 PHE B CA 1
ATOM 3960 C C . PHE B 1 110 ? 13.875 -8.648 0.538 1 98.5 110 PHE B C 1
ATOM 3962 O O . PHE B 1 110 ? 12.914 -9.164 -0.033 1 98.5 110 PHE B O 1
ATOM 3969 N N . ALA B 1 111 ? 13.969 -8.578 1.846 1 98.69 111 ALA B N 1
ATOM 3970 C CA . ALA B 1 111 ? 12.961 -9.148 2.734 1 98.69 111 ALA B CA 1
ATOM 3971 C C . ALA B 1 111 ? 11.609 -8.484 2.525 1 98.69 111 ALA B C 1
ATOM 3973 O O . ALA B 1 111 ? 10.57 -9.164 2.516 1 98.69 111 ALA B O 1
ATOM 3974 N N . LEU B 1 112 ? 11.602 -7.215 2.379 1 98.75 112 LEU B N 1
ATOM 3975 C CA . LEU B 1 112 ? 10.359 -6.477 2.195 1 98.75 112 LEU B CA 1
ATOM 3976 C C . LEU B 1 112 ? 9.742 -6.777 0.833 1 98.75 112 LEU B C 1
ATOM 3978 O O . LEU B 1 112 ? 8.516 -6.816 0.696 1 98.75 112 LEU B O 1
ATOM 3982 N N . PHE B 1 113 ? 10.617 -6.91 -0.202 1 98.75 113 PHE B N 1
ATOM 3983 C CA . PHE B 1 113 ? 10.141 -7.305 -1.522 1 98.75 113 PHE B CA 1
ATOM 3984 C C . PHE B 1 113 ? 9.453 -8.664 -1.466 1 98.75 113 PHE B C 1
ATOM 3986 O O . PHE B 1 113 ? 8.336 -8.82 -1.965 1 98.75 113 PHE B O 1
ATOM 3993 N N . GLN B 1 114 ? 9.992 -9.609 -0.802 1 98.75 114 GLN B N 1
ATOM 3994 C CA . GLN B 1 114 ? 9.461 -10.961 -0.677 1 98.75 114 GLN B CA 1
ATOM 3995 C C . GLN B 1 114 ? 8.172 -10.977 0.136 1 98.75 114 GLN B C 1
ATOM 3997 O O . GLN B 1 114 ? 7.285 -11.797 -0.113 1 98.75 114 GLN B O 1
ATOM 4002 N N . ALA B 1 115 ? 8.039 -10.07 1.04 1 98.75 115 ALA B N 1
ATOM 4003 C CA . ALA B 1 115 ? 6.824 -9.977 1.845 1 98.75 115 ALA B CA 1
ATOM 4004 C C . ALA B 1 115 ? 5.594 -9.789 0.962 1 98.75 115 ALA B C 1
ATOM 4006 O O . ALA B 1 115 ? 4.512 -10.289 1.28 1 98.75 115 ALA B O 1
ATOM 4007 N N . LYS B 1 116 ? 5.805 -9.023 -0.108 1 98.5 116 LYS B N 1
ATOM 4008 C CA . LYS B 1 116 ? 4.66 -8.688 -0.948 1 98.5 116 LYS B CA 1
ATOM 4009 C C . LYS B 1 116 ? 4.125 -9.93 -1.661 1 98.5 116 LYS B C 1
ATOM 4011 O O . LYS B 1 116 ? 2.926 -10.023 -1.938 1 98.5 116 LYS B O 1
ATOM 4016 N N . PHE B 1 117 ? 4.98 -10.922 -1.968 1 98.62 117 PHE B N 1
ATOM 4017 C CA . PHE B 1 117 ? 4.539 -12.188 -2.543 1 98.62 117 PHE B CA 1
ATOM 4018 C C . PHE B 1 117 ? 3.729 -12.984 -1.531 1 98.62 117 PHE B C 1
ATOM 4020 O O . PHE B 1 117 ? 2.686 -13.555 -1.87 1 98.62 117 PHE B O 1
ATOM 4027 N N . ALA B 1 118 ? 4.211 -12.977 -0.34 1 98.81 118 ALA B N 1
ATOM 4028 C CA . ALA B 1 118 ? 3.488 -13.664 0.728 1 98.81 118 ALA B CA 1
ATOM 4029 C C . ALA B 1 118 ? 2.117 -13.039 0.957 1 98.81 118 ALA B C 1
ATOM 4031 O O . ALA B 1 118 ? 1.142 -13.742 1.227 1 98.81 118 ALA B O 1
ATOM 4032 N N . ILE B 1 119 ? 2.014 -11.766 0.862 1 98.75 119 ILE B N 1
ATOM 4033 C CA . ILE B 1 119 ? 0.793 -11.016 1.132 1 98.75 119 ILE B CA 1
ATOM 4034 C C . ILE B 1 119 ? -0.277 -11.383 0.107 1 98.75 119 ILE B C 1
ATOM 4036 O O . ILE B 1 119 ? -1.415 -11.688 0.471 1 98.75 119 ILE B O 1
ATOM 4040 N N . ILE B 1 120 ? 0.051 -11.422 -1.123 1 98.62 120 ILE B N 1
ATOM 4041 C CA . ILE B 1 120 ? -0.98 -11.531 -2.148 1 98.62 120 ILE B CA 1
ATOM 4042 C C . ILE B 1 120 ? -1.413 -12.992 -2.285 1 98.62 120 ILE B C 1
ATOM 4044 O O . ILE B 1 120 ? -2.514 -13.273 -2.766 1 98.62 120 ILE B O 1
ATOM 4048 N N . THR B 1 121 ? -0.626 -13.938 -1.845 1 98.81 121 THR B N 1
ATOM 4049 C CA . THR B 1 121 ? -0.876 -15.344 -2.119 1 98.81 121 THR B CA 1
ATOM 4050 C C . THR B 1 121 ? -2.178 -15.805 -1.464 1 98.81 121 THR B C 1
ATOM 4052 O O . THR B 1 121 ? -3.072 -16.312 -2.141 1 98.81 121 THR B O 1
ATOM 4055 N N . PRO B 1 122 ? -2.342 -15.609 -0.186 1 98.69 122 PRO B N 1
ATOM 4056 C CA . PRO B 1 122 ? -3.619 -16.047 0.385 1 98.69 122 PRO B CA 1
ATOM 4057 C C . PRO B 1 122 ? -4.801 -15.219 -0.118 1 98.69 122 PRO B C 1
ATOM 4059 O O . PRO B 1 122 ? -5.934 -15.711 -0.15 1 98.69 122 PRO B O 1
ATOM 4062 N N . ALA B 1 123 ? -4.531 -13.961 -0.485 1 98.62 123 ALA B N 1
ATOM 4063 C CA . ALA B 1 123 ? -5.605 -13.125 -1.024 1 98.62 123 ALA B CA 1
ATOM 4064 C C . ALA B 1 123 ? -6.18 -13.734 -2.301 1 98.62 123 ALA B C 1
ATOM 4066 O O . ALA B 1 123 ? -7.375 -13.602 -2.574 1 98.62 123 ALA B O 1
ATOM 4067 N N . LEU B 1 124 ? -5.348 -14.438 -3.072 1 98.81 124 LEU B N 1
ATOM 4068 C CA . LEU B 1 124 ? -5.793 -15.078 -4.305 1 98.81 124 LEU B CA 1
ATOM 4069 C C . LEU B 1 124 ? -6.844 -16.141 -4.016 1 98.81 124 LEU B C 1
ATOM 4071 O O . LEU B 1 124 ? -7.797 -16.312 -4.777 1 98.81 124 LEU B O 1
ATOM 4075 N N . ILE B 1 125 ? -6.758 -16.797 -2.938 1 98.75 125 ILE B N 1
ATOM 4076 C CA . ILE B 1 125 ? -7.562 -17.969 -2.613 1 98.75 125 ILE B CA 1
ATOM 4077 C C . ILE B 1 125 ? -9.016 -17.547 -2.391 1 98.75 125 ILE B C 1
ATOM 4079 O O . ILE B 1 125 ? -9.938 -18.328 -2.639 1 98.75 125 ILE B O 1
ATOM 4083 N N . THR B 1 126 ? -9.25 -16.297 -2.008 1 97.62 126 THR B N 1
ATOM 4084 C CA . THR B 1 126 ? -10.539 -15.82 -1.52 1 97.62 126 THR B CA 1
ATOM 4085 C C . THR B 1 126 ? -11.586 -15.883 -2.623 1 97.62 126 THR B C 1
ATOM 4087 O O . THR B 1 126 ? -12.781 -16.016 -2.346 1 97.62 126 THR B O 1
ATOM 4090 N N . GLY B 1 127 ? -11.188 -15.891 -3.879 1 96.88 127 GLY B N 1
ATOM 4091 C CA . GLY B 1 127 ? -12.133 -15.953 -4.984 1 96.88 127 GLY B CA 1
ATOM 4092 C C . GLY B 1 127 ? -12.906 -17.25 -5.027 1 96.88 127 GLY B C 1
ATOM 4093 O O . GLY B 1 127 ? -14.023 -17.297 -5.539 1 96.88 127 GLY B O 1
ATOM 4094 N N . ALA B 1 128 ? -12.375 -18.266 -4.469 1 96.25 128 ALA B N 1
ATOM 4095 C CA . ALA B 1 128 ? -12.953 -19.609 -4.574 1 96.25 128 ALA B CA 1
ATOM 4096 C C . ALA B 1 128 ? -14.156 -19.75 -3.643 1 96.25 128 ALA B C 1
ATOM 4098 O O . ALA B 1 128 ? -15.125 -20.438 -3.979 1 96.25 128 ALA B O 1
ATOM 4099 N N . PHE B 1 129 ? -14.109 -19.156 -2.492 1 94.19 129 PHE B N 1
ATOM 4100 C CA . PHE B 1 129 ? -15.195 -19.328 -1.535 1 94.19 129 PHE B CA 1
ATOM 4101 C C . PHE B 1 129 ? -15.898 -18.016 -1.261 1 94.19 129 PHE B C 1
ATOM 4103 O O . PHE B 1 129 ? -16.453 -17.812 -0.178 1 94.19 129 PHE B O 1
ATOM 4110 N N . ALA B 1 130 ? -15.844 -17.156 -2.248 1 94.94 130 ALA B N 1
ATOM 4111 C CA . ALA B 1 130 ? -16.516 -15.867 -2.16 1 94.94 130 ALA B CA 1
ATOM 4112 C C . ALA B 1 130 ? -18 -16.047 -1.865 1 94.94 130 ALA B C 1
ATOM 4114 O O . ALA B 1 130 ? -18.641 -16.969 -2.369 1 94.94 130 ALA B O 1
ATOM 4115 N N . GLU B 1 131 ? -18.531 -15.164 -1.019 1 95.88 131 GLU B N 1
ATOM 4116 C CA . GLU B 1 131 ? -19.938 -14.969 -0.745 1 95.88 131 GLU B CA 1
ATOM 4117 C C . GLU B 1 131 ? -20.453 -15.961 0.295 1 95.88 131 GLU B C 1
ATOM 4119 O O . GLU B 1 131 ? -21.641 -15.969 0.631 1 95.88 131 GLU B O 1
ATOM 4124 N N . ARG B 1 132 ? -19.516 -16.812 0.853 1 95.75 132 ARG B N 1
ATOM 4125 C CA . ARG B 1 132 ? -20.109 -17.75 1.805 1 95.75 132 ARG B CA 1
ATOM 4126 C C . ARG B 1 132 ? -19.156 -18.062 2.941 1 95.75 132 ARG B C 1
ATOM 4128 O O . ARG B 1 132 ? -19.516 -18.75 3.902 1 95.75 132 ARG B O 1
ATOM 4135 N N . ILE B 1 133 ? -17.938 -17.547 2.92 1 97 133 ILE B N 1
ATOM 4136 C CA . ILE B 1 133 ? -16.953 -17.844 3.947 1 97 133 ILE B CA 1
ATOM 4137 C C . ILE B 1 133 ? -17.141 -16.906 5.137 1 97 133 ILE B C 1
ATOM 4139 O O . ILE B 1 133 ? -17.469 -15.727 4.957 1 97 133 ILE B O 1
ATOM 4143 N N . ARG B 1 134 ? -16.953 -17.438 6.32 1 97.69 134 ARG B N 1
ATOM 4144 C CA . ARG B 1 134 ? -16.906 -16.594 7.512 1 97.69 134 ARG B CA 1
ATOM 4145 C C . ARG B 1 134 ? -15.586 -15.828 7.594 1 97.69 134 ARG B C 1
ATOM 4147 O O . ARG B 1 134 ? -14.508 -16.422 7.453 1 97.69 134 ARG B O 1
ATOM 4154 N N . PHE B 1 135 ? -15.68 -14.562 7.875 1 96.12 135 PHE B N 1
ATOM 4155 C CA . PHE B 1 135 ? -14.547 -13.648 7.809 1 96.12 135 PHE B CA 1
ATOM 4156 C C . PHE B 1 135 ? -13.445 -14.078 8.766 1 96.12 135 PHE B C 1
ATOM 4158 O O . PHE B 1 135 ? -12.289 -14.211 8.359 1 96.12 135 PHE B O 1
ATOM 4165 N N . TRP B 1 136 ? -13.719 -14.383 10.016 1 95.25 136 TRP B N 1
ATOM 4166 C CA . TRP B 1 136 ? -12.734 -14.734 11.031 1 95.25 136 TRP B CA 1
ATOM 4167 C C . TRP B 1 136 ? -12.109 -16.094 10.734 1 95.25 136 TRP B C 1
ATOM 4169 O O . TRP B 1 136 ? -10.93 -16.328 11.031 1 95.25 136 TRP B O 1
ATOM 4179 N N . ALA B 1 137 ? -12.867 -16.969 10.211 1 97.62 137 ALA B N 1
ATOM 4180 C CA . ALA B 1 137 ? -12.344 -18.266 9.82 1 97.62 137 ALA B CA 1
ATOM 4181 C C . ALA B 1 137 ? -11.289 -18.125 8.719 1 97.62 137 ALA B C 1
ATOM 4183 O O . ALA B 1 137 ? -10.25 -18.797 8.758 1 97.62 137 ALA B O 1
ATOM 4184 N N . TYR B 1 138 ? -11.602 -17.25 7.801 1 97.44 138 TYR B N 1
ATOM 4185 C CA . TYR B 1 138 ? -10.641 -17.016 6.734 1 97.44 138 TYR B CA 1
ATOM 4186 C C . TYR B 1 138 ? -9.359 -16.406 7.281 1 97.44 138 TYR B C 1
ATOM 4188 O O . TYR B 1 138 ? -8.258 -16.75 6.844 1 97.44 138 TYR B O 1
ATOM 4196 N N . MET B 1 139 ? -9.43 -15.445 8.188 1 97.44 139 MET B N 1
ATOM 4197 C CA . MET B 1 139 ? -8.234 -14.852 8.773 1 97.44 139 MET B CA 1
ATOM 4198 C C . MET B 1 139 ? -7.352 -15.914 9.414 1 97.44 139 MET B C 1
ATOM 4200 O O . MET B 1 139 ? -6.129 -15.891 9.242 1 97.44 139 MET B O 1
ATOM 4204 N N . LEU B 1 140 ? -7.969 -16.781 10.133 1 98.25 140 LEU B N 1
ATOM 4205 C CA . LEU B 1 140 ? -7.219 -17.859 10.766 1 98.25 140 LEU B CA 1
ATOM 4206 C C . LEU B 1 140 ? -6.582 -18.766 9.711 1 98.25 140 LEU B C 1
ATOM 4208 O O . LEU B 1 140 ? -5.418 -19.141 9.844 1 98.25 140 LEU B O 1
ATOM 4212 N N . PHE B 1 141 ? -7.355 -19.141 8.734 1 98.69 141 PHE B N 1
ATOM 4213 C CA . PHE B 1 141 ? -6.812 -19.953 7.652 1 98.69 141 PHE B CA 1
ATOM 4214 C C . PHE B 1 141 ? -5.617 -19.266 7.008 1 98.69 141 PHE B C 1
ATOM 4216 O O . PHE B 1 141 ? -4.605 -19.922 6.715 1 98.69 141 PHE B O 1
ATOM 4223 N N . MET B 1 142 ? -5.75 -18.016 6.742 1 98.44 142 MET B N 1
ATOM 4224 C CA . MET B 1 142 ? -4.691 -17.234 6.102 1 98.44 142 MET B CA 1
ATOM 4225 C C . MET B 1 142 ? -3.387 -17.328 6.887 1 98.44 142 MET B C 1
ATOM 4227 O O . MET B 1 142 ? -2.322 -17.547 6.305 1 98.44 142 MET B O 1
ATOM 4231 N N . VAL B 1 143 ? -3.451 -17.188 8.156 1 98.75 143 VAL B N 1
ATOM 4232 C CA . VAL B 1 143 ? -2.277 -17.281 9.016 1 98.75 143 VAL B CA 1
ATOM 4233 C C . VAL B 1 143 ? -1.666 -18.672 8.906 1 98.75 143 VAL B C 1
ATOM 4235 O O . VAL B 1 143 ? -0.46 -18.812 8.688 1 98.75 143 VAL B O 1
ATOM 4238 N N . LEU B 1 144 ? -2.479 -19.656 8.992 1 98.88 144 LEU B N 1
ATOM 4239 C CA . LEU B 1 144 ? -2.002 -21.047 8.938 1 98.88 144 LEU B CA 1
ATOM 4240 C C . LEU B 1 144 ? -1.455 -21.375 7.559 1 98.88 144 LEU B C 1
ATOM 4242 O O . LEU B 1 144 ? -0.462 -22.094 7.438 1 98.88 144 LEU B O 1
ATOM 4246 N N . PHE B 1 145 ? -2.125 -20.922 6.555 1 98.88 145 PHE B N 1
ATOM 4247 C CA . PHE B 1 145 ? -1.677 -21.156 5.188 1 98.88 145 PHE B CA 1
ATOM 4248 C C . PHE B 1 145 ? -0.271 -20.594 4.977 1 98.88 145 PHE B C 1
ATOM 4250 O O . PHE B 1 145 ? 0.572 -21.25 4.363 1 98.88 145 PHE B O 1
ATOM 4257 N N . ILE B 1 146 ? -0.018 -19.391 5.469 1 98.88 146 ILE B N 1
ATOM 4258 C CA . ILE B 1 146 ? 1.3 -18.781 5.32 1 98.88 146 ILE B CA 1
ATOM 4259 C C . ILE B 1 146 ? 2.34 -19.625 6.066 1 98.88 146 ILE B C 1
ATOM 4261 O O . ILE B 1 146 ? 3.41 -19.906 5.527 1 98.88 146 ILE B O 1
ATOM 4265 N N . LEU B 1 147 ? 2.031 -20.094 7.227 1 98.81 147 LEU B N 1
ATOM 4266 C CA . LEU B 1 147 ? 2.99 -20.766 8.094 1 98.81 147 LEU B CA 1
ATOM 4267 C C . LEU B 1 147 ? 3.285 -22.172 7.582 1 98.81 147 LEU B C 1
ATOM 4269 O O . LEU B 1 147 ? 4.422 -22.641 7.672 1 98.81 147 LEU B O 1
ATOM 4273 N N . PHE B 1 148 ? 2.291 -22.781 6.969 1 98.81 148 PHE B N 1
ATOM 4274 C CA . PHE B 1 148 ? 2.449 -24.219 6.781 1 98.81 148 PHE B CA 1
ATOM 4275 C C . PHE B 1 148 ? 2.473 -24.578 5.297 1 98.81 148 PHE B C 1
ATOM 4277 O O . PHE B 1 148 ? 2.85 -25.688 4.926 1 98.81 148 PHE B O 1
ATOM 4284 N N . VAL B 1 149 ? 2.055 -23.703 4.469 1 98.88 149 VAL B N 1
ATOM 4285 C CA . VAL B 1 149 ? 2.057 -24.016 3.045 1 98.88 149 VAL B CA 1
ATOM 4286 C C . VAL B 1 149 ? 3.004 -23.062 2.311 1 98.88 149 VAL B C 1
ATOM 4288 O O . VAL B 1 149 ? 3.953 -23.516 1.657 1 98.88 149 VAL B O 1
ATOM 4291 N N . TYR B 1 150 ? 2.812 -21.781 2.463 1 98.88 150 TYR B N 1
ATOM 4292 C CA . TYR B 1 150 ? 3.58 -20.797 1.696 1 98.88 150 TYR B CA 1
ATOM 4293 C C . TYR B 1 150 ? 5.059 -20.859 2.062 1 98.88 150 TYR B C 1
ATOM 4295 O O . TYR B 1 150 ? 5.918 -20.953 1.184 1 98.88 150 TYR B O 1
ATOM 4303 N N . THR B 1 151 ? 5.414 -20.766 3.367 1 98.88 151 THR B N 1
ATOM 4304 C CA . THR B 1 151 ? 6.805 -20.641 3.789 1 98.88 151 THR B CA 1
ATOM 4305 C C . THR B 1 151 ? 7.602 -21.891 3.443 1 98.88 151 THR B C 1
ATOM 4307 O O . THR B 1 151 ? 8.734 -21.797 2.969 1 98.88 151 THR B O 1
ATOM 4310 N N . PRO B 1 152 ? 7.047 -23.078 3.629 1 98.81 152 PRO B N 1
ATOM 4311 C CA . PRO B 1 152 ? 7.801 -24.25 3.166 1 98.81 152 PRO B CA 1
ATOM 4312 C C . PRO B 1 152 ? 8.031 -24.25 1.656 1 98.81 152 PRO B C 1
ATOM 4314 O O . PRO B 1 152 ? 9.141 -24.547 1.197 1 98.81 152 PRO B O 1
ATOM 4317 N N . LEU B 1 153 ? 7.027 -23.922 0.903 1 98.88 153 LEU B N 1
ATOM 4318 C CA . LEU B 1 153 ? 7.172 -23.875 -0.548 1 98.88 153 LEU B CA 1
ATOM 4319 C C . LEU B 1 153 ? 8.188 -22.828 -0.965 1 98.88 153 LEU B C 1
ATOM 4321 O O . LEU B 1 153 ? 8.984 -23.047 -1.879 1 98.88 153 LEU B O 1
ATOM 4325 N N . CYS B 1 154 ? 8.086 -21.688 -0.304 1 98.88 154 CYS B N 1
ATOM 4326 C CA . CYS B 1 154 ? 9.039 -20.609 -0.564 1 98.88 154 CYS B CA 1
ATOM 4327 C C . CYS B 1 154 ? 10.469 -21.062 -0.293 1 98.88 154 CYS B C 1
ATOM 4329 O O . CYS B 1 154 ? 11.359 -20.859 -1.116 1 98.88 154 CYS B O 1
ATOM 4331 N N . HIS B 1 155 ? 10.703 -21.719 0.805 1 98.88 155 HIS B N 1
ATOM 4332 C CA . HIS B 1 155 ? 12.023 -22.203 1.183 1 98.88 155 HIS B CA 1
ATOM 4333 C C . HIS B 1 155 ? 12.516 -23.266 0.212 1 98.88 155 HIS B C 1
ATOM 4335 O O . HIS B 1 155 ? 13.656 -23.188 -0.266 1 98.88 155 HIS B O 1
ATOM 4341 N N . MET B 1 156 ? 11.703 -24.203 -0.111 1 98.81 156 MET B N 1
ATOM 4342 C CA . MET B 1 156 ? 12.086 -25.297 -0.987 1 98.81 156 MET B CA 1
ATOM 4343 C C . MET B 1 156 ? 12.461 -24.781 -2.373 1 98.81 156 MET B C 1
ATOM 4345 O O . MET B 1 156 ? 13.344 -25.344 -3.029 1 98.81 156 MET B O 1
ATOM 4349 N N . THR B 1 157 ? 11.797 -23.734 -2.748 1 98.62 157 THR B N 1
ATOM 4350 C CA . THR B 1 157 ? 11.914 -23.281 -4.133 1 98.62 157 THR B CA 1
ATOM 4351 C C . THR B 1 157 ? 13.023 -22.25 -4.277 1 98.62 157 THR B C 1
ATOM 4353 O O . THR B 1 157 ? 13.789 -22.281 -5.242 1 98.62 157 THR B O 1
ATOM 4356 N N . TRP B 1 158 ? 13.164 -21.328 -3.289 1 98.25 158 TRP B N 1
ATOM 4357 C CA . TRP B 1 158 ? 13.984 -20.156 -3.564 1 98.25 158 TRP B CA 1
ATOM 4358 C C . TRP B 1 158 ? 15.203 -20.109 -2.648 1 98.25 158 TRP B C 1
ATOM 4360 O O . TRP B 1 158 ? 16.141 -19.359 -2.896 1 98.25 158 TRP B O 1
ATOM 4370 N N . HIS B 1 159 ? 15.242 -20.906 -1.591 1 98.31 159 HIS B N 1
ATOM 4371 C CA . HIS B 1 159 ? 16.453 -21 -0.771 1 98.31 159 HIS B CA 1
ATOM 4372 C C . HIS B 1 159 ? 17.484 -21.906 -1.422 1 98.31 159 HIS B C 1
ATOM 4374 O O . HIS B 1 159 ? 17.156 -22.938 -1.985 1 98.31 159 HIS B O 1
ATOM 4380 N N . GLU B 1 160 ? 18.734 -21.547 -1.304 1 97.38 160 GLU B N 1
ATOM 4381 C CA . GLU B 1 160 ? 19.797 -22.266 -1.977 1 97.38 160 GLU B CA 1
ATOM 4382 C C . GLU B 1 160 ? 19.875 -23.719 -1.49 1 97.38 160 GLU B C 1
ATOM 4384 O O . GLU B 1 160 ? 20.266 -24.609 -2.238 1 97.38 160 GLU B O 1
ATOM 4389 N N . ASP B 1 161 ? 19.422 -23.922 -0.271 1 98.44 161 ASP B N 1
ATOM 4390 C CA . ASP B 1 161 ? 19.469 -25.266 0.29 1 98.44 161 ASP B CA 1
ATOM 4391 C C . ASP B 1 161 ? 18.094 -25.938 0.176 1 98.44 161 ASP B C 1
ATOM 4393 O O . ASP B 1 161 ? 17.891 -27.031 0.729 1 98.44 161 ASP B O 1
ATOM 4397 N N . GLY B 1 162 ? 17.109 -25.359 -0.486 1 98.69 162 GLY B N 1
ATOM 4398 C CA . GLY B 1 162 ? 15.797 -25.953 -0.663 1 98.69 162 GLY B CA 1
ATOM 4399 C C . GLY B 1 162 ? 15.797 -27.156 -1.582 1 98.69 162 GLY B C 1
ATOM 4400 O O . GLY B 1 162 ? 16.578 -27.219 -2.531 1 98.69 162 GLY B O 1
ATOM 4401 N N . ILE B 1 163 ? 14.953 -28.016 -1.388 1 98.56 163 ILE B N 1
ATOM 4402 C CA . ILE B 1 163 ? 14.922 -29.281 -2.104 1 98.56 163 ILE B CA 1
ATOM 4403 C C . ILE B 1 163 ? 14.695 -29.031 -3.594 1 98.56 163 ILE B C 1
ATOM 4405 O O . ILE B 1 163 ? 15.375 -29.625 -4.438 1 98.56 163 ILE B O 1
ATOM 4409 N N . PHE B 1 164 ? 13.758 -28.172 -3.967 1 98.56 164 PHE B N 1
ATOM 4410 C CA . PHE B 1 164 ? 13.461 -27.906 -5.371 1 98.56 164 PHE B CA 1
ATOM 4411 C C . PHE B 1 164 ? 14.57 -27.078 -6.012 1 98.56 164 PHE B C 1
ATOM 4413 O O . PHE B 1 164 ? 14.906 -27.281 -7.184 1 98.56 164 PHE B O 1
ATOM 4420 N N . TYR B 1 165 ? 15.086 -26.125 -5.254 1 98 165 TYR B N 1
ATOM 4421 C CA . TYR B 1 165 ? 16.219 -25.359 -5.746 1 98 165 TYR B CA 1
ATOM 4422 C C . TYR B 1 165 ? 17.375 -26.266 -6.133 1 98 165 TYR B C 1
ATOM 4424 O O . TYR B 1 165 ? 17.906 -26.172 -7.238 1 98 165 TYR B O 1
ATOM 4432 N N . LYS B 1 166 ? 17.781 -27.203 -5.27 1 97.69 166 LYS B N 1
ATOM 4433 C CA . LYS B 1 166 ? 18.891 -28.109 -5.488 1 97.69 166 LYS B CA 1
ATOM 4434 C C . LYS B 1 166 ? 18.594 -29.078 -6.629 1 97.69 166 LYS B C 1
ATOM 4436 O O . LYS B 1 166 ? 19.5 -29.5 -7.352 1 97.69 166 LYS B O 1
ATOM 4441 N N . MET B 1 167 ? 17.328 -29.391 -6.762 1 97.44 167 MET B N 1
ATOM 4442 C CA . MET B 1 167 ? 16.891 -30.25 -7.852 1 97.44 167 MET B CA 1
ATOM 4443 C C . MET B 1 167 ? 17.047 -29.562 -9.203 1 97.44 167 MET B C 1
ATOM 4445 O O . MET B 1 167 ? 17.094 -30.219 -10.242 1 97.44 167 MET B O 1
ATOM 4449 N N . GLY B 1 168 ? 17.094 -28.219 -9.172 1 97.56 168 GLY B N 1
ATOM 4450 C CA . GLY B 1 168 ? 17.219 -27.453 -10.398 1 97.56 168 GLY B CA 1
ATOM 4451 C C . GLY B 1 168 ? 15.883 -26.953 -10.922 1 97.56 168 GLY B C 1
ATOM 4452 O O . GLY B 1 168 ? 15.781 -26.531 -12.078 1 97.56 168 GLY B O 1
ATOM 4453 N N . VAL B 1 169 ? 14.859 -26.984 -10.094 1 98.25 169 VAL B N 1
ATOM 4454 C CA . VAL B 1 169 ? 13.547 -26.469 -10.469 1 98.25 169 VAL B CA 1
ATOM 4455 C C . VAL B 1 169 ? 13.625 -24.953 -10.633 1 98.25 169 VAL B C 1
ATOM 4457 O O . VAL B 1 169 ? 14.266 -24.266 -9.828 1 98.25 169 VAL B O 1
ATOM 4460 N N . LEU B 1 170 ? 12.992 -24.469 -11.711 1 98.44 170 LEU B N 1
ATOM 4461 C CA . LEU B 1 170 ? 12.992 -23.031 -11.992 1 98.44 170 LEU B CA 1
ATOM 4462 C C . LEU B 1 170 ? 11.617 -22.438 -11.711 1 98.44 170 LEU B C 1
ATOM 4464 O O . LEU B 1 170 ? 10.602 -22.938 -12.18 1 98.44 170 LEU B O 1
ATOM 4468 N N . ASP B 1 171 ? 11.586 -21.438 -10.945 1 98.5 171 ASP B N 1
ATOM 4469 C CA . ASP B 1 171 ? 10.445 -20.562 -10.672 1 98.5 171 ASP B CA 1
ATOM 4470 C C . ASP B 1 171 ? 10.891 -19.125 -10.461 1 98.5 171 ASP B C 1
ATOM 4472 O O . ASP B 1 171 ? 11.219 -18.719 -9.344 1 98.5 171 ASP B O 1
ATOM 4476 N N . PHE B 1 172 ? 10.812 -18.328 -11.477 1 98.5 172 PHE B N 1
ATOM 4477 C CA . PHE B 1 172 ? 11.445 -17.016 -11.508 1 98.5 172 PHE B CA 1
ATOM 4478 C C . PHE B 1 172 ? 10.805 -16.078 -10.484 1 98.5 172 PHE B C 1
ATOM 4480 O O . PHE B 1 172 ? 11.5 -15.328 -9.805 1 98.5 172 PHE B O 1
ATOM 4487 N N . ALA B 1 173 ? 9.438 -16.094 -10.438 1 98.25 173 ALA B N 1
ATOM 4488 C CA . ALA B 1 173 ? 8.781 -15.062 -9.633 1 98.25 173 ALA B CA 1
ATOM 4489 C C . ALA B 1 173 ? 7.605 -15.648 -8.859 1 98.25 173 ALA B C 1
ATOM 4491 O O . ALA B 1 173 ? 6.863 -14.914 -8.195 1 98.25 173 ALA B O 1
ATOM 4492 N N . GLY B 1 174 ? 7.309 -16.922 -8.977 1 98.06 174 GLY B N 1
ATOM 4493 C CA . GLY B 1 174 ? 6.316 -17.453 -8.062 1 98.06 174 GLY B CA 1
ATOM 4494 C C . GLY B 1 174 ? 5.137 -18.109 -8.773 1 98.06 174 GLY B C 1
ATOM 4495 O O . GLY B 1 174 ? 3.996 -17.984 -8.32 1 98.06 174 GLY B O 1
ATOM 4496 N N . GLY B 1 175 ? 5.359 -18.75 -9.891 1 97.25 175 GLY B N 1
ATOM 4497 C CA . GLY B 1 175 ? 4.32 -19.594 -10.477 1 97.25 175 GLY B CA 1
ATOM 4498 C C . GLY B 1 175 ? 3.924 -20.75 -9.602 1 97.25 175 GLY B C 1
ATOM 4499 O O . GLY B 1 175 ? 2.742 -21.094 -9.5 1 97.25 175 GLY B O 1
ATOM 4500 N N . THR B 1 176 ? 4.898 -21.312 -8.984 1 95.31 176 THR B N 1
ATOM 4501 C CA . THR B 1 176 ? 4.699 -22.453 -8.086 1 95.31 176 THR B CA 1
ATOM 4502 C C . THR B 1 176 ? 4.34 -21.969 -6.68 1 95.31 176 THR B C 1
ATOM 4504 O O . THR B 1 176 ? 3.289 -22.328 -6.148 1 95.31 176 THR B O 1
ATOM 4507 N N . VAL B 1 177 ? 5.117 -21.094 -6.125 1 98.31 177 VAL B N 1
ATOM 4508 C CA . VAL B 1 177 ? 5.031 -20.688 -4.723 1 98.31 177 VAL B CA 1
ATOM 4509 C C . VAL B 1 177 ? 3.756 -19.875 -4.496 1 98.31 177 VAL B C 1
ATOM 4511 O O . VAL B 1 177 ? 3.096 -20.031 -3.463 1 98.31 177 VAL B O 1
ATOM 4514 N N . VAL B 1 178 ? 3.369 -19.062 -5.488 1 98.69 178 VAL B N 1
ATOM 4515 C CA . VAL B 1 178 ? 2.262 -18.125 -5.293 1 98.69 178 VAL B CA 1
ATOM 4516 C C . VAL B 1 178 ? 1.013 -18.656 -5.992 1 98.69 178 VAL B C 1
ATOM 4518 O O . VAL B 1 178 ? 0.022 -18.984 -5.34 1 98.69 178 VAL B O 1
ATOM 4521 N N . HIS B 1 179 ? 1.069 -18.875 -7.316 1 98.81 179 HIS B N 1
ATOM 4522 C CA . HIS B 1 179 ? -0.141 -19.094 -8.102 1 98.81 179 HIS B CA 1
ATOM 4523 C C . HIS B 1 179 ? -0.614 -20.531 -7.996 1 98.81 179 HIS B C 1
ATOM 4525 O O . HIS B 1 179 ? -1.783 -20.797 -7.699 1 98.81 179 HIS B O 1
ATOM 4531 N N . MET B 1 180 ? 0.26 -21.469 -8.18 1 98.25 180 MET B N 1
ATOM 4532 C CA . MET B 1 180 ? -0.132 -22.875 -8.094 1 98.25 180 MET B CA 1
ATOM 4533 C C . MET B 1 180 ? -0.592 -23.234 -6.688 1 98.25 180 MET B C 1
ATOM 4535 O O . MET B 1 180 ? -1.599 -23.922 -6.512 1 98.25 180 MET B O 1
ATOM 4539 N N . SER B 1 181 ? 0.166 -22.766 -5.699 1 98.62 181 SER B N 1
ATOM 4540 C CA . SER B 1 181 ? -0.208 -23.047 -4.32 1 98.62 181 SER B CA 1
ATOM 4541 C C . SER B 1 181 ? -1.57 -22.453 -3.98 1 98.62 181 SER B C 1
ATOM 4543 O O . SER B 1 181 ? -2.414 -23.125 -3.379 1 98.62 181 SER B O 1
ATOM 4545 N N . ALA B 1 182 ? -1.809 -21.234 -4.375 1 98.81 182 ALA B N 1
ATOM 4546 C CA . ALA B 1 182 ? -3.094 -20.594 -4.129 1 98.81 182 ALA B CA 1
ATOM 4547 C C . ALA B 1 182 ? -4.219 -21.297 -4.875 1 98.81 182 ALA B C 1
ATOM 4549 O O . ALA B 1 182 ? -5.328 -21.438 -4.352 1 98.81 182 ALA B O 1
ATOM 4550 N N . GLY B 1 183 ? -3.943 -21.703 -6.133 1 98.75 183 GLY B N 1
ATOM 4551 C CA . GLY B 1 183 ? -4.941 -22.406 -6.918 1 98.75 183 GLY B CA 1
ATOM 4552 C C . GLY B 1 183 ? -5.387 -23.719 -6.285 1 98.75 183 GLY B C 1
ATOM 4553 O O . GLY B 1 183 ? -6.586 -24 -6.211 1 98.75 183 GLY B O 1
ATOM 4554 N N . TRP B 1 184 ? -4.449 -24.438 -5.82 1 98.75 184 TRP B N 1
ATOM 4555 C CA . TRP B 1 184 ? -4.781 -25.703 -5.18 1 98.75 184 TRP B CA 1
ATOM 4556 C C . TRP B 1 184 ? -5.492 -25.469 -3.848 1 98.75 184 TRP B C 1
ATOM 4558 O O . TRP B 1 184 ? -6.406 -26.219 -3.486 1 98.75 184 TRP B O 1
ATOM 4568 N N . ALA B 1 185 ? -5.035 -24.516 -3.096 1 98.88 185 ALA B N 1
ATOM 4569 C CA . ALA B 1 185 ? -5.73 -24.156 -1.863 1 98.88 185 ALA B CA 1
ATOM 4570 C C . ALA B 1 185 ? -7.164 -23.703 -2.15 1 98.88 185 ALA B C 1
ATOM 4572 O O . ALA B 1 185 ? -8.078 -24.016 -1.385 1 98.88 185 ALA B O 1
ATOM 4573 N N . ALA B 1 186 ? -7.332 -23 -3.252 1 98.38 186 ALA B N 1
ATOM 4574 C CA . ALA B 1 186 ? -8.656 -22.562 -3.676 1 98.38 186 ALA B CA 1
ATOM 4575 C C . ALA B 1 186 ? -9.562 -23.75 -3.969 1 98.38 186 ALA B C 1
ATOM 4577 O O . ALA B 1 186 ? -10.719 -23.781 -3.537 1 98.38 186 ALA B O 1
ATOM 4578 N N . LEU B 1 187 ? -9.07 -24.688 -4.691 1 97.56 187 LEU B N 1
ATOM 4579 C CA . LEU B 1 187 ? -9.844 -25.875 -5 1 97.56 187 LEU B CA 1
ATOM 4580 C C . LEU B 1 187 ? -10.211 -26.641 -3.725 1 97.56 187 LEU B C 1
ATOM 4582 O O . LEU B 1 187 ? -11.352 -27.062 -3.557 1 97.56 187 LEU B O 1
ATOM 4586 N N . ALA B 1 188 ? -9.227 -26.781 -2.826 1 98.31 188 ALA B N 1
ATOM 4587 C CA . ALA B 1 188 ? -9.477 -27.422 -1.544 1 98.31 188 ALA B CA 1
ATOM 4588 C C . ALA B 1 188 ? -10.57 -26.703 -0.766 1 98.31 188 ALA B C 1
ATOM 4590 O O . ALA B 1 188 ? -11.461 -27.344 -0.193 1 98.31 188 ALA B O 1
ATOM 4591 N N . GLY B 1 189 ? -10.492 -25.422 -0.747 1 97.5 189 GLY B N 1
ATOM 4592 C CA . GLY B 1 189 ? -11.484 -24.641 -0.035 1 97.5 189 GLY B CA 1
ATOM 4593 C C . GLY B 1 189 ? -12.875 -24.734 -0.638 1 97.5 189 GLY B C 1
ATOM 4594 O O . GLY B 1 189 ? -13.859 -24.875 0.086 1 97.5 189 GLY B O 1
ATOM 4595 N N . ALA B 1 190 ? -12.93 -24.656 -1.968 1 95.81 190 ALA B N 1
ATOM 4596 C CA . ALA B 1 190 ? -14.211 -24.781 -2.654 1 95.81 190 ALA B CA 1
ATOM 4597 C C . ALA B 1 190 ? -14.844 -26.141 -2.385 1 95.81 190 ALA B C 1
ATOM 4599 O O . ALA B 1 190 ? -16.062 -26.234 -2.166 1 95.81 190 ALA B O 1
ATOM 4600 N N . MET B 1 191 ? -14.078 -27.156 -2.385 1 95.62 191 MET B N 1
ATOM 4601 C CA . MET B 1 191 ? -14.57 -28.5 -2.131 1 95.62 191 MET B CA 1
ATOM 4602 C C . MET B 1 191 ? -15.016 -28.656 -0.681 1 95.62 191 MET B C 1
ATOM 4604 O O . MET B 1 191 ? -16.047 -29.266 -0.409 1 95.62 191 MET B O 1
ATOM 4608 N N . PHE B 1 192 ? -14.266 -28.094 0.214 1 96.06 192 PHE B N 1
ATOM 4609 C CA . PHE B 1 192 ? -14.547 -28.234 1.638 1 96.06 192 PHE B CA 1
ATOM 4610 C C . PHE B 1 192 ? -15.812 -27.469 2.02 1 96.06 192 PHE B C 1
ATOM 4612 O O . PHE B 1 192 ? -16.625 -27.969 2.801 1 96.06 192 PHE B O 1
ATOM 4619 N N . LEU B 1 193 ? -16.016 -26.281 1.439 1 94.56 193 LEU B N 1
ATOM 4620 C CA . LEU B 1 193 ? -17.109 -25.406 1.825 1 94.56 193 LEU B CA 1
ATOM 4621 C C . LEU B 1 193 ? -18.391 -25.797 1.097 1 94.56 193 LEU B C 1
ATOM 4623 O O . LEU B 1 193 ? -19.5 -25.469 1.548 1 94.56 193 LEU B O 1
ATOM 4627 N N . GLY B 1 194 ? -18.25 -26.422 -0.038 1 92.5 194 GLY B N 1
ATOM 4628 C CA . GLY B 1 194 ? -19.422 -26.781 -0.817 1 92.5 194 GLY B CA 1
ATOM 4629 C C . GLY B 1 194 ? -19.969 -25.625 -1.636 1 92.5 194 GLY B C 1
ATOM 4630 O O . GLY B 1 194 ? -19.438 -24.516 -1.581 1 92.5 194 GLY B O 1
ATOM 4631 N N . LYS B 1 195 ? -21.094 -25.797 -2.24 1 92.12 195 LYS B N 1
ATOM 4632 C CA . LYS B 1 195 ? -21.641 -24.859 -3.211 1 92.12 195 LYS B CA 1
ATOM 4633 C C . LYS B 1 195 ? -22.422 -23.734 -2.516 1 92.12 195 LYS B C 1
ATOM 4635 O O . LYS B 1 195 ? -23.031 -23.969 -1.47 1 92.12 195 LYS B O 1
ATOM 4640 N N . ARG B 1 196 ? -22.438 -22.641 -3.197 1 91.81 196 ARG B N 1
ATOM 4641 C CA . ARG B 1 196 ? -23.344 -21.578 -2.777 1 91.81 196 ARG B CA 1
ATOM 4642 C C . ARG B 1 196 ? -24.797 -21.984 -2.949 1 91.81 196 ARG B C 1
ATOM 4644 O O . ARG B 1 196 ? -25.141 -22.734 -3.869 1 91.81 196 ARG B O 1
ATOM 4651 N N . LYS B 1 197 ? -25.625 -21.531 -2.092 1 83.75 197 LYS B N 1
ATOM 4652 C CA . LYS B 1 197 ? -27.031 -21.938 -2.104 1 83.75 197 LYS B CA 1
ATOM 4653 C C . LYS B 1 197 ? -27.828 -21.078 -3.086 1 83.75 197 LYS B C 1
ATOM 4655 O O . LYS B 1 197 ? -28.781 -21.562 -3.695 1 83.75 197 LYS B O 1
ATOM 4660 N N . GLY B 1 198 ? -27.625 -19.953 -3.254 1 73.12 198 GLY B N 1
ATOM 4661 C CA . GLY B 1 198 ? -28.438 -19.109 -4.105 1 73.12 198 GLY B CA 1
ATOM 4662 C C . GLY B 1 198 ? -27.938 -19.047 -5.539 1 73.12 198 GLY B C 1
ATOM 4663 O O . GLY B 1 198 ? -26.969 -19.719 -5.891 1 73.12 198 GLY B O 1
ATOM 4664 N N . GLN B 1 199 ? -28.844 -18.5 -6.312 1 68.69 199 GLN B N 1
ATOM 4665 C CA . GLN B 1 199 ? -28.516 -18.297 -7.719 1 68.69 199 GLN B CA 1
ATOM 4666 C C . GLN B 1 199 ? -27.266 -17.438 -7.863 1 68.69 199 GLN B C 1
ATOM 4668 O O . GLN B 1 199 ? -27.016 -16.531 -7.051 1 68.69 199 GLN B O 1
ATOM 4673 N N . LYS B 1 200 ? -26.469 -17.906 -8.805 1 76.44 200 LYS B N 1
ATOM 4674 C CA . LYS B 1 200 ? -25.297 -17.109 -9.125 1 76.44 200 LYS B CA 1
ATOM 4675 C C . LYS B 1 200 ? -25.672 -15.672 -9.469 1 76.44 200 LYS B C 1
ATOM 4677 O O . LYS B 1 200 ? -26.516 -15.445 -10.336 1 76.44 200 LYS B O 1
ATOM 4682 N N . SER B 1 201 ? -25.156 -14.781 -8.719 1 79.69 201 SER B N 1
ATOM 4683 C CA . SER B 1 201 ? -25.469 -13.367 -8.922 1 79.69 201 SER B CA 1
ATOM 4684 C C . SER B 1 201 ? -24.656 -12.781 -10.07 1 79.69 201 SER B C 1
ATOM 4686 O O . SER B 1 201 ? -23.578 -13.297 -10.406 1 79.69 201 SER B O 1
ATOM 4688 N N . SER B 1 202 ? -25.297 -11.797 -10.68 1 90.19 202 SER B N 1
ATOM 4689 C CA . SER B 1 202 ? -24.562 -11.023 -11.68 1 90.19 202 SER B CA 1
ATOM 4690 C C . SER B 1 202 ? -23.438 -10.234 -11.039 1 90.19 202 SER B C 1
ATOM 4692 O O . SER B 1 202 ? -23.516 -9.844 -9.867 1 90.19 202 SER B O 1
ATOM 4694 N N . PRO B 1 203 ? -22.359 -10.055 -11.797 1 93.81 203 PRO B N 1
ATOM 4695 C CA . PRO B 1 203 ? -21.25 -9.242 -11.273 1 93.81 203 PRO B CA 1
ATOM 4696 C C . PRO B 1 203 ? -21.703 -7.859 -10.812 1 93.81 203 PRO B C 1
ATOM 4698 O O . PRO B 1 203 ? -22.5 -7.207 -11.492 1 93.81 203 PRO B O 1
ATOM 4701 N N . ALA B 1 204 ? -21.219 -7.5 -9.711 1 95.06 204 ALA B N 1
ATOM 4702 C CA . ALA B 1 204 ? -21.672 -6.254 -9.086 1 95.06 204 ALA B CA 1
ATOM 4703 C C . ALA B 1 204 ? -21.281 -5.047 -9.938 1 95.06 204 ALA B C 1
ATOM 4705 O O . ALA B 1 204 ? -22.094 -4.141 -10.148 1 95.06 204 ALA B O 1
ATOM 4706 N N . ARG B 1 205 ? -20.031 -4.957 -10.406 1 96.44 205 ARG B N 1
ATOM 4707 C CA . ARG B 1 205 ? -19.531 -3.793 -11.141 1 96.44 205 ARG B CA 1
ATOM 4708 C C . ARG B 1 205 ? -18.375 -4.172 -12.055 1 96.44 205 ARG B C 1
ATOM 4710 O O . ARG B 1 205 ? -17.219 -4.141 -11.641 1 96.44 205 ARG B O 1
ATOM 4717 N N . ILE B 1 206 ? -18.656 -4.27 -13.32 1 96.56 206 ILE B N 1
ATOM 4718 C CA . ILE B 1 206 ? -17.656 -4.684 -14.305 1 96.56 206 ILE B CA 1
ATOM 4719 C C . ILE B 1 206 ? -16.531 -3.652 -14.359 1 96.56 206 ILE B C 1
ATOM 4721 O O . ILE B 1 206 ? -15.367 -4.004 -14.562 1 96.56 206 ILE B O 1
ATOM 4725 N N . THR B 1 207 ? -16.891 -2.383 -14.086 1 97 207 THR B N 1
ATOM 4726 C CA . THR B 1 207 ? -15.875 -1.328 -14.102 1 97 207 THR B CA 1
ATOM 4727 C C . THR B 1 207 ? -14.836 -1.554 -13.016 1 97 207 THR B C 1
ATOM 4729 O O . THR B 1 207 ? -13.672 -1.183 -13.18 1 97 207 THR B O 1
ATOM 4732 N N . TYR B 1 208 ? -15.195 -2.193 -11.875 1 98.12 208 TYR B N 1
ATOM 4733 C CA . TYR B 1 208 ? -14.234 -2.562 -10.844 1 98.12 208 TYR B CA 1
ATOM 4734 C C . TYR B 1 208 ? -13.289 -3.656 -11.336 1 98.12 208 TYR B C 1
ATOM 4736 O O . TYR B 1 208 ? -12.102 -3.648 -11.023 1 98.12 208 TYR B O 1
ATOM 4744 N N . VAL B 1 209 ? -13.836 -4.59 -12.125 1 98.12 209 VAL B N 1
ATOM 4745 C CA . VAL B 1 209 ? -13.023 -5.652 -12.703 1 98.12 209 VAL B CA 1
ATOM 4746 C C . VAL B 1 209 ? -11.961 -5.047 -13.625 1 98.12 209 VAL B C 1
ATOM 4748 O O . VAL B 1 209 ? -10.789 -5.434 -13.57 1 98.12 209 VAL B O 1
ATOM 4751 N N . LEU B 1 210 ? -12.383 -4.074 -14.414 1 98.06 210 LEU B N 1
ATOM 4752 C CA . LEU B 1 210 ? -11.461 -3.395 -15.32 1 98.06 210 LEU B CA 1
ATOM 4753 C C . LEU B 1 210 ? -10.391 -2.641 -14.539 1 98.06 210 LEU B C 1
ATOM 4755 O O . LEU B 1 210 ? -9.211 -2.707 -14.883 1 98.06 210 LEU B O 1
ATOM 4759 N N . LEU B 1 211 ? -10.805 -1.97 -13.461 1 97.94 211 LEU B N 1
ATOM 4760 C CA . LEU B 1 211 ? -9.859 -1.254 -12.609 1 97.94 211 LEU B CA 1
ATOM 4761 C C . LEU B 1 211 ? -8.867 -2.217 -11.969 1 97.94 211 LEU B C 1
ATOM 4763 O O . LEU B 1 211 ? -7.66 -1.982 -12 1 97.94 211 LEU B O 1
ATOM 4767 N N . GLY B 1 212 ? -9.398 -3.266 -11.406 1 98.69 212 GLY B N 1
ATOM 4768 C CA . GLY B 1 212 ? -8.547 -4.27 -10.781 1 98.69 212 GLY B CA 1
ATOM 4769 C C . GLY B 1 212 ? -7.547 -4.883 -11.742 1 98.69 212 GLY B C 1
ATOM 4770 O O . GLY B 1 212 ? -6.375 -5.062 -11.398 1 98.69 212 GLY B O 1
ATOM 4771 N N . THR B 1 213 ? -7.977 -5.145 -12.945 1 98.56 213 THR B N 1
ATOM 4772 C CA . THR B 1 213 ? -7.098 -5.703 -13.969 1 98.56 213 THR B CA 1
ATOM 4773 C C . THR B 1 213 ? -5.965 -4.738 -14.289 1 98.56 213 THR B C 1
ATOM 4775 O O . THR B 1 213 ? -4.805 -5.145 -14.406 1 98.56 213 THR B O 1
ATOM 4778 N N . GLY B 1 214 ? -6.309 -3.469 -14.461 1 98.5 214 GLY B N 1
ATOM 4779 C CA . GLY B 1 214 ? -5.285 -2.463 -14.711 1 98.5 214 GLY B CA 1
ATOM 4780 C C . GLY B 1 214 ? -4.246 -2.385 -13.609 1 98.5 214 GLY B C 1
ATOM 4781 O O . GLY B 1 214 ? -3.045 -2.338 -13.891 1 98.5 214 GLY B O 1
ATOM 4782 N N . LEU B 1 215 ? -4.668 -2.381 -12.352 1 98.5 215 LEU B N 1
ATOM 4783 C CA . LEU B 1 215 ? -3.76 -2.283 -11.219 1 98.5 215 LEU B CA 1
ATOM 4784 C C . LEU B 1 215 ? -2.922 -3.551 -11.078 1 98.5 215 LEU B C 1
ATOM 4786 O O . LEU B 1 215 ? -1.743 -3.484 -10.727 1 98.5 215 LEU B O 1
ATOM 4790 N N . LEU B 1 216 ? -3.521 -4.688 -11.375 1 98.62 216 LEU B N 1
ATOM 4791 C CA . LEU B 1 216 ? -2.777 -5.945 -11.359 1 98.62 216 LEU B CA 1
ATOM 4792 C C . LEU B 1 216 ? -1.688 -5.945 -12.43 1 98.62 216 LEU B C 1
ATOM 4794 O O . LEU B 1 216 ? -0.528 -6.242 -12.141 1 98.62 216 LEU B O 1
ATOM 4798 N N . TRP B 1 217 ? -2.062 -5.574 -13.664 1 98.31 217 TRP B N 1
ATOM 4799 C CA . TRP B 1 217 ? -1.094 -5.547 -14.758 1 98.31 217 TRP B CA 1
ATOM 4800 C C . TRP B 1 217 ? 0.036 -4.566 -14.461 1 98.31 217 TRP B C 1
ATOM 4802 O O . TRP B 1 217 ? 1.212 -4.898 -14.625 1 98.31 217 TRP B O 1
ATOM 4812 N N . PHE B 1 218 ? -0.311 -3.416 -13.898 1 98.25 218 PHE B N 1
ATOM 4813 C CA . PHE B 1 218 ? 0.649 -2.391 -13.516 1 98.25 218 PHE B CA 1
ATOM 4814 C C . PHE B 1 218 ? 1.609 -2.92 -12.453 1 98.25 218 PHE B C 1
ATOM 4816 O O . PHE B 1 218 ? 2.828 -2.807 -12.602 1 98.25 218 PHE B O 1
ATOM 4823 N N . GLY B 1 219 ? 1.072 -3.529 -11.438 1 98.62 219 GLY B N 1
ATOM 4824 C CA . GLY B 1 219 ? 1.882 -4.051 -10.352 1 98.62 219 GLY B CA 1
ATOM 4825 C C . GLY B 1 219 ? 2.717 -5.254 -10.75 1 98.62 219 GLY B C 1
ATOM 4826 O O . GLY B 1 219 ? 3.797 -5.473 -10.203 1 98.62 219 GLY B O 1
ATOM 4827 N N . TRP B 1 220 ? 2.299 -6.02 -11.773 1 98.69 220 TRP B N 1
ATOM 4828 C CA . TRP B 1 220 ? 2.963 -7.254 -12.18 1 98.69 220 TRP B CA 1
ATOM 4829 C C . TRP B 1 220 ? 4.328 -6.957 -12.789 1 98.69 220 TRP B C 1
ATOM 4831 O O . TRP B 1 220 ? 5.188 -7.84 -12.859 1 98.69 220 TRP B O 1
ATOM 4841 N N . PHE B 1 221 ? 4.523 -5.707 -13.25 1 98.38 221 PHE B N 1
ATOM 4842 C CA . PHE B 1 221 ? 5.852 -5.332 -13.727 1 98.38 221 PHE B CA 1
ATOM 4843 C C . PHE B 1 221 ? 6.867 -5.383 -12.594 1 98.38 221 PHE B C 1
ATOM 4845 O O . PHE B 1 221 ? 8 -5.82 -12.789 1 98.38 221 PHE B O 1
ATOM 4852 N N . GLY B 1 222 ? 6.445 -4.883 -11.422 1 98.56 222 GLY B N 1
ATOM 4853 C CA . GLY B 1 222 ? 7.312 -5.035 -10.266 1 98.56 222 GLY B CA 1
ATOM 4854 C C . GLY B 1 222 ? 7.465 -6.48 -9.82 1 98.56 222 GLY B C 1
ATOM 4855 O O . GLY B 1 222 ? 8.547 -6.891 -9.398 1 98.56 222 GLY B O 1
ATOM 4856 N N . PHE B 1 223 ? 6.426 -7.246 -9.969 1 98.56 223 PHE B N 1
ATOM 4857 C CA . PHE B 1 223 ? 6.375 -8.641 -9.539 1 98.56 223 PHE B CA 1
ATOM 4858 C C . PHE B 1 223 ? 7.387 -9.477 -10.312 1 98.56 223 PHE B C 1
ATOM 4860 O O . PHE B 1 223 ? 8.281 -10.086 -9.719 1 98.56 223 PHE B O 1
ATOM 4867 N N . ASN B 1 224 ? 7.316 -9.438 -11.633 1 98.81 224 ASN B N 1
ATOM 4868 C CA . ASN B 1 224 ? 8.188 -10.266 -12.461 1 98.81 224 ASN B CA 1
ATOM 4869 C C . ASN B 1 224 ? 9.539 -9.602 -12.688 1 98.81 224 ASN B C 1
ATOM 4871 O O . ASN B 1 224 ? 10.586 -10.203 -12.414 1 98.81 224 ASN B O 1
ATOM 4875 N N . ALA B 1 225 ? 9.594 -8.352 -13.141 1 98.75 225 ALA B N 1
ATOM 4876 C CA . ALA B 1 225 ? 10.859 -7.684 -13.422 1 98.75 225 ALA B CA 1
ATOM 4877 C C . ALA B 1 225 ? 11.648 -7.441 -12.141 1 98.75 225 ALA B C 1
ATOM 4879 O O . ALA B 1 225 ? 12.883 -7.492 -12.141 1 98.75 225 ALA B O 1
ATOM 4880 N N . GLY B 1 226 ? 10.922 -7.203 -11.078 1 98.75 226 GLY B N 1
ATOM 4881 C CA . GLY B 1 226 ? 11.594 -7.035 -9.797 1 98.75 226 GLY B CA 1
ATOM 4882 C C . GLY B 1 226 ? 12.281 -8.297 -9.312 1 98.75 226 GLY B C 1
ATOM 4883 O O . GLY B 1 226 ? 13.266 -8.234 -8.57 1 98.75 226 GLY B O 1
ATOM 4884 N N . SER B 1 227 ? 11.844 -9.438 -9.789 1 98.62 227 SER B N 1
ATOM 4885 C CA . SER B 1 227 ? 12.398 -10.711 -9.352 1 98.62 227 SER B CA 1
ATOM 4886 C C . SER B 1 227 ? 13.766 -10.969 -9.977 1 98.62 227 SER B C 1
ATOM 4888 O O . SER B 1 227 ? 14.43 -11.953 -9.648 1 98.62 227 SER B O 1
ATOM 4890 N N . ALA B 1 228 ? 14.242 -10.031 -10.836 1 98.06 228 ALA B N 1
ATOM 4891 C CA . ALA B 1 228 ? 15.641 -10.016 -11.258 1 98.06 228 ALA B CA 1
ATOM 4892 C C . ALA B 1 228 ? 16.547 -9.469 -10.148 1 98.06 228 ALA B C 1
ATOM 4894 O O . ALA B 1 228 ? 17.766 -9.617 -10.211 1 98.06 228 ALA B O 1
ATOM 4895 N N . LEU B 1 229 ? 15.961 -8.758 -9.172 1 97.44 229 LEU B N 1
ATOM 4896 C CA . LEU B 1 229 ? 16.594 -8.211 -7.977 1 97.44 229 LEU B CA 1
ATOM 4897 C C . LEU B 1 229 ? 17.688 -7.207 -8.352 1 97.44 229 LEU B C 1
ATOM 4899 O O . LEU B 1 229 ? 18.672 -7.059 -7.629 1 97.44 229 LEU B O 1
ATOM 4903 N N . ALA B 1 230 ? 17.609 -6.594 -9.555 1 97.12 230 ALA B N 1
ATOM 4904 C CA . ALA B 1 230 ? 18.547 -5.582 -10.055 1 97.12 230 ALA B CA 1
ATOM 4905 C C . ALA B 1 230 ? 17.953 -4.836 -11.242 1 97.12 230 ALA B C 1
ATOM 4907 O O . ALA B 1 230 ? 17 -5.316 -11.875 1 97.12 230 ALA B O 1
ATOM 4908 N N . ALA B 1 231 ? 18.422 -3.682 -11.461 1 97.88 231 ALA B N 1
ATOM 4909 C CA . ALA B 1 231 ? 18.109 -2.934 -12.672 1 97.88 231 ALA B CA 1
ATOM 4910 C C . ALA B 1 231 ? 19.062 -3.318 -13.812 1 97.88 231 ALA B C 1
ATOM 4912 O O . ALA B 1 231 ? 20 -2.582 -14.125 1 97.88 231 ALA B O 1
ATOM 4913 N N . ASN B 1 232 ? 18.844 -4.414 -14.477 1 97.5 232 ASN B N 1
ATOM 4914 C CA . ASN B 1 232 ? 19.766 -4.961 -15.477 1 97.5 232 ASN B CA 1
ATOM 4915 C C . ASN B 1 232 ? 19 -5.547 -16.672 1 97.5 232 ASN B C 1
ATOM 4917 O O . ASN B 1 232 ? 17.797 -5.316 -16.828 1 97.5 232 ASN B O 1
ATOM 4921 N N . GLY B 1 233 ? 19.688 -6.164 -17.516 1 96.94 233 GLY B N 1
ATOM 4922 C CA . GLY B 1 233 ? 19.109 -6.75 -18.703 1 96.94 233 GLY B CA 1
ATOM 4923 C C . GLY B 1 233 ? 18.062 -7.805 -18.406 1 96.94 233 GLY B C 1
ATOM 4924 O O . GLY B 1 233 ? 17.062 -7.906 -19.109 1 96.94 233 GLY B O 1
ATOM 4925 N N . LEU B 1 234 ? 18.281 -8.586 -17.391 1 97.62 234 LEU B N 1
ATOM 4926 C CA . LEU B 1 234 ? 17.328 -9.625 -17.016 1 97.62 234 LEU B CA 1
ATOM 4927 C C . LEU B 1 234 ? 16 -9.016 -16.578 1 97.62 234 LEU B C 1
ATOM 4929 O O . LEU B 1 234 ? 14.938 -9.562 -16.875 1 97.62 234 LEU B O 1
ATOM 4933 N N . ALA B 1 235 ? 16.078 -7.93 -15.812 1 98.5 235 ALA B N 1
ATOM 4934 C CA . ALA B 1 235 ? 14.859 -7.207 -15.445 1 98.5 235 ALA B CA 1
ATOM 4935 C C . ALA B 1 235 ? 14.094 -6.75 -16.688 1 98.5 235 ALA B C 1
ATOM 4937 O O . ALA B 1 235 ? 12.867 -6.863 -16.734 1 98.5 235 ALA B O 1
ATOM 4938 N N . ALA B 1 236 ? 14.828 -6.258 -17.688 1 98.19 236 ALA B N 1
ATOM 4939 C CA . ALA B 1 236 ? 14.203 -5.828 -18.938 1 98.19 236 ALA B CA 1
ATOM 4940 C C . ALA B 1 236 ? 13.562 -7.004 -19.672 1 98.19 236 ALA B C 1
ATOM 4942 O O . ALA B 1 236 ? 12.461 -6.883 -20.219 1 98.19 236 ALA B O 1
ATOM 4943 N N . GLN B 1 237 ? 14.25 -8.117 -19.641 1 98.06 237 GLN B N 1
ATOM 4944 C CA . GLN B 1 237 ? 13.711 -9.336 -20.25 1 98.06 237 GLN B CA 1
ATOM 4945 C C . GLN B 1 237 ? 12.398 -9.742 -19.578 1 98.06 237 GLN B C 1
ATOM 4947 O O . GLN B 1 237 ? 11.422 -10.062 -20.266 1 98.06 237 GLN B O 1
ATOM 4952 N N . ALA B 1 238 ? 12.359 -9.789 -18.297 1 98.75 238 ALA B N 1
ATOM 4953 C CA . ALA B 1 238 ? 11.172 -10.18 -17.547 1 98.75 238 ALA B CA 1
ATOM 4954 C C . ALA B 1 238 ? 10.031 -9.188 -17.781 1 98.75 238 ALA B C 1
ATOM 4956 O O . ALA B 1 238 ? 8.867 -9.586 -17.844 1 98.75 238 ALA B O 1
ATOM 4957 N N . LEU B 1 239 ? 10.352 -7.898 -17.875 1 98.69 239 LEU B N 1
ATOM 4958 C CA . LEU B 1 239 ? 9.359 -6.883 -18.203 1 98.69 239 LEU B CA 1
ATOM 4959 C C . LEU B 1 239 ? 8.734 -7.156 -19.562 1 98.69 239 LEU B C 1
ATOM 4961 O O . LEU B 1 239 ? 7.512 -7.07 -19.719 1 98.69 239 LEU B O 1
ATOM 4965 N N . GLY B 1 240 ? 9.547 -7.473 -20.531 1 98.5 240 GLY B N 1
ATOM 4966 C CA . GLY B 1 240 ? 9.086 -7.75 -21.875 1 98.5 240 GLY B CA 1
ATOM 4967 C C . GLY B 1 240 ? 8.195 -8.977 -21.969 1 98.5 240 GLY B C 1
ATOM 4968 O O . GLY B 1 240 ? 7.113 -8.922 -22.562 1 98.5 240 GLY B O 1
ATOM 4969 N N . THR B 1 241 ? 8.648 -10.047 -21.359 1 98.88 241 THR B N 1
ATOM 4970 C CA . THR B 1 241 ? 7.867 -11.281 -21.406 1 98.88 241 THR B CA 1
ATOM 4971 C C . THR B 1 241 ? 6.535 -11.109 -20.688 1 98.88 241 THR B C 1
ATOM 4973 O O . THR B 1 241 ? 5.508 -11.625 -21.141 1 98.88 241 THR B O 1
ATOM 4976 N N . THR B 1 242 ? 6.535 -10.406 -19.562 1 98.75 242 THR B N 1
ATOM 4977 C CA . THR B 1 242 ? 5.316 -10.125 -18.812 1 98.75 242 THR B CA 1
ATOM 4978 C C . THR B 1 242 ? 4.316 -9.359 -19.672 1 98.75 242 THR B C 1
ATOM 4980 O O . THR B 1 242 ? 3.137 -9.711 -19.719 1 98.75 242 THR B O 1
ATOM 4983 N N . THR B 1 243 ? 4.801 -8.383 -20.391 1 98.69 243 THR B N 1
ATOM 4984 C CA . THR B 1 243 ? 3.969 -7.527 -21.219 1 98.69 243 THR B CA 1
ATOM 4985 C C . THR B 1 243 ? 3.334 -8.336 -22.359 1 98.69 243 THR B C 1
ATOM 4987 O O . THR B 1 243 ? 2.121 -8.266 -22.562 1 98.69 243 THR B O 1
ATOM 4990 N N . VAL B 1 244 ? 4.113 -9.117 -22.969 1 98.69 244 VAL B N 1
ATOM 4991 C CA . VAL B 1 244 ? 3.666 -9.789 -24.188 1 98.69 244 VAL B CA 1
ATOM 4992 C C . VAL B 1 244 ? 2.75 -10.953 -23.828 1 98.69 244 VAL B C 1
ATOM 4994 O O . VAL B 1 244 ? 1.76 -11.211 -24.516 1 98.69 244 VAL B O 1
ATOM 4997 N N . ALA B 1 245 ? 3.068 -11.664 -22.781 1 98.88 245 ALA B N 1
ATOM 4998 C CA . ALA B 1 245 ? 2.236 -12.789 -22.375 1 98.88 245 ALA B CA 1
ATOM 4999 C C . ALA B 1 245 ? 0.845 -12.32 -21.953 1 98.88 245 ALA B C 1
ATOM 5001 O O . ALA B 1 245 ? -0.156 -12.969 -22.266 1 98.88 245 ALA B O 1
ATOM 5002 N N . ALA B 1 246 ? 0.758 -11.227 -21.219 1 98.81 246 ALA B N 1
ATOM 5003 C CA . ALA B 1 246 ? -0.527 -10.672 -20.797 1 98.81 246 ALA B CA 1
ATOM 5004 C C . ALA B 1 246 ? -1.394 -10.32 -22 1 98.81 246 ALA B C 1
ATOM 5006 O O . ALA B 1 246 ? -2.564 -10.695 -22.062 1 98.81 246 ALA B O 1
ATOM 5007 N N . ALA B 1 247 ? -0.812 -9.625 -22.953 1 98.75 247 ALA B N 1
ATOM 5008 C CA . ALA B 1 247 ? -1.532 -9.188 -24.141 1 98.75 247 ALA B CA 1
ATOM 5009 C C . ALA B 1 247 ? -1.976 -10.383 -24.984 1 98.75 247 ALA B C 1
ATOM 5011 O O . ALA B 1 247 ? -3.117 -10.43 -25.438 1 98.75 247 ALA B O 1
ATOM 5012 N N . ALA B 1 248 ? -1.084 -11.297 -25.109 1 98.75 248 ALA B N 1
ATOM 5013 C CA . ALA B 1 248 ? -1.376 -12.477 -25.922 1 98.75 248 ALA B CA 1
ATOM 5014 C C . ALA B 1 248 ? -2.498 -13.305 -25.297 1 98.75 248 ALA B C 1
ATOM 5016 O O . ALA B 1 248 ? -3.373 -13.805 -26 1 98.75 248 ALA B O 1
ATOM 5017 N N . ALA B 1 249 ? -2.451 -13.461 -24.047 1 98.88 249 ALA B N 1
ATOM 5018 C CA . ALA B 1 249 ? -3.465 -14.258 -23.359 1 98.88 249 ALA B CA 1
ATOM 5019 C C . ALA B 1 249 ? -4.824 -13.562 -23.406 1 98.88 249 ALA B C 1
ATOM 5021 O O . ALA B 1 249 ? -5.852 -14.219 -23.594 1 98.88 249 ALA B O 1
ATOM 5022 N N . GLY B 1 250 ? -4.863 -12.234 -23.172 1 98.5 250 GLY B N 1
ATOM 5023 C CA . GLY B 1 250 ? -6.109 -11.492 -23.312 1 98.5 250 GLY B CA 1
ATOM 5024 C C . GLY B 1 250 ? -6.742 -11.641 -24.688 1 98.5 250 GLY B C 1
ATOM 5025 O O . GLY B 1 250 ? -7.941 -11.898 -24.797 1 98.5 250 GLY B O 1
ATOM 5026 N N . MET B 1 251 ? -5.938 -11.547 -25.688 1 98 251 MET B N 1
ATOM 5027 C CA . MET B 1 251 ? -6.406 -11.695 -27.062 1 98 251 MET B CA 1
ATOM 5028 C C . MET B 1 251 ? -6.918 -13.109 -27.312 1 98 251 MET B C 1
ATOM 5030 O O . MET B 1 251 ? -7.973 -13.297 -27.906 1 98 251 MET B O 1
ATOM 5034 N N . ALA B 1 252 ? -6.148 -14.062 -26.844 1 98.5 252 ALA B N 1
ATOM 5035 C CA . ALA B 1 252 ? -6.516 -15.461 -27.047 1 98.5 252 ALA B CA 1
ATOM 5036 C C . ALA B 1 252 ? -7.852 -15.789 -26.391 1 98.5 252 ALA B C 1
ATOM 5038 O O . ALA B 1 252 ? -8.664 -16.516 -26.953 1 98.5 252 ALA B O 1
ATOM 5039 N N . TRP B 1 253 ? -8.047 -15.289 -25.203 1 98.38 253 TRP B N 1
ATOM 5040 C CA . TRP B 1 253 ? -9.305 -15.539 -24.5 1 98.38 253 TRP B CA 1
ATOM 5041 C C . TRP B 1 253 ? -10.484 -14.984 -25.297 1 98.38 253 TRP B C 1
ATOM 5043 O O . TRP B 1 253 ? -11.492 -15.672 -25.484 1 98.38 253 TRP B O 1
ATOM 5053 N N . VAL B 1 254 ? -10.367 -13.781 -25.703 1 96.94 254 VAL B N 1
ATOM 5054 C CA . VAL B 1 254 ? -11.438 -13.086 -26.422 1 96.94 254 VAL B CA 1
ATOM 5055 C C . VAL B 1 254 ? -11.742 -13.789 -27.734 1 96.94 254 VAL B C 1
ATOM 5057 O O . VAL B 1 254 ? -12.906 -14.031 -28.062 1 96.94 254 VAL B O 1
ATOM 5060 N N . PHE B 1 255 ? -10.766 -14.125 -28.438 1 96.69 255 PHE B N 1
ATOM 5061 C CA . PHE B 1 255 ? -10.953 -14.773 -29.734 1 96.69 255 PHE B CA 1
ATOM 5062 C C . PHE B 1 255 ? -11.5 -16.188 -29.562 1 96.69 255 PHE B C 1
ATOM 5064 O O . PHE B 1 255 ? -12.336 -16.625 -30.344 1 96.69 255 PHE B O 1
ATOM 5071 N N . PHE B 1 256 ? -10.984 -16.859 -28.594 1 97 256 PHE B N 1
ATOM 5072 C CA . PHE B 1 256 ? -11.484 -18.203 -28.328 1 97 256 PHE B CA 1
ATOM 5073 C C . PHE B 1 256 ? -12.961 -18.172 -27.953 1 97 256 PHE B C 1
ATOM 5075 O O . PHE B 1 256 ? -13.742 -18.984 -28.438 1 97 256 PHE B O 1
ATOM 5082 N N . ASP B 1 257 ? -13.367 -17.25 -27.141 1 95.56 257 ASP B N 1
ATOM 5083 C CA . ASP B 1 257 ? -14.773 -17.078 -26.797 1 95.56 257 ASP B CA 1
ATOM 5084 C C . ASP B 1 257 ? -15.617 -16.797 -28.047 1 95.56 257 ASP B C 1
ATOM 5086 O O . ASP B 1 257 ? -16.703 -17.344 -28.203 1 95.56 257 ASP B O 1
ATOM 5090 N N . LYS B 1 258 ? -15.086 -16 -28.906 1 94.12 258 LYS B N 1
ATOM 5091 C CA . LYS B 1 258 ? -15.805 -15.68 -30.141 1 94.12 258 LYS B CA 1
ATOM 5092 C C . LYS B 1 258 ? -15.969 -16.906 -31.016 1 94.12 258 LYS B C 1
ATOM 5094 O O . LYS B 1 258 ? -17.031 -17.125 -31.594 1 94.12 258 LYS B O 1
ATOM 5099 N N . ILE B 1 259 ? -14.961 -17.672 -31.109 1 96.06 259 ILE B N 1
ATOM 5100 C CA . ILE B 1 259 ? -14.984 -18.891 -31.906 1 96.06 259 ILE B CA 1
ATOM 5101 C C . ILE B 1 259 ? -16.016 -19.859 -31.344 1 96.06 259 ILE B C 1
ATOM 5103 O O . ILE B 1 259 ? -16.703 -20.562 -32.094 1 96.06 259 ILE B O 1
ATOM 5107 N N . LEU B 1 260 ? -16.219 -19.844 -30.062 1 94.19 260 LEU B N 1
ATOM 5108 C CA . LEU B 1 260 ? -17.172 -20.719 -29.391 1 94.19 260 LEU B CA 1
ATOM 5109 C C . LEU B 1 260 ? -18.578 -20.125 -29.469 1 94.19 260 LEU B C 1
ATOM 5111 O O . LEU B 1 260 ? -19.531 -20.719 -28.938 1 94.19 260 LEU B O 1
ATOM 5115 N N . GLY B 1 261 ? -18.719 -18.953 -29.984 1 93.81 261 GLY B N 1
ATOM 5116 C CA . GLY B 1 261 ? -20.031 -18.359 -30.234 1 93.81 261 GLY B CA 1
ATOM 5117 C C . GLY B 1 261 ? -20.453 -17.359 -29.172 1 93.81 261 GLY B C 1
ATOM 5118 O O . GLY B 1 261 ? -21.609 -16.922 -29.141 1 93.81 261 GLY B O 1
ATOM 5119 N N . HIS B 1 262 ? -19.5 -17.062 -28.344 1 93.25 262 HIS B N 1
ATOM 5120 C CA . HIS B 1 262 ? -19.812 -16.094 -27.312 1 93.25 262 HIS B CA 1
ATOM 5121 C C . HIS B 1 262 ? -19.516 -14.664 -27.781 1 93.25 262 HIS B C 1
ATOM 5123 O O . HIS B 1 262 ? -18.734 -14.469 -28.719 1 93.25 262 HIS B O 1
ATOM 5129 N N . LYS B 1 263 ? -20.109 -13.68 -27.156 1 93.25 263 LYS B N 1
ATOM 5130 C CA . LYS B 1 263 ? -19.781 -12.281 -27.406 1 93.25 263 LYS B CA 1
ATOM 5131 C C . LYS B 1 263 ? -18.484 -11.883 -26.703 1 93.25 263 LYS B C 1
ATOM 5133 O O . LYS B 1 263 ? -18.172 -12.414 -25.641 1 93.25 263 LYS B O 1
ATOM 5138 N N . VAL B 1 264 ? -17.859 -10.961 -27.312 1 92.56 264 VAL B N 1
ATOM 5139 C CA . VAL B 1 264 ? -16.688 -10.359 -26.672 1 92.56 264 VAL B CA 1
ATOM 5140 C C . VAL B 1 264 ? -17.109 -9.656 -25.391 1 92.56 264 VAL B C 1
ATOM 5142 O O . VAL B 1 264 ? -18.062 -8.867 -25.391 1 92.56 264 VAL B O 1
ATOM 5145 N N . SER B 1 265 ? -16.406 -9.953 -24.359 1 94.56 265 SER B N 1
ATOM 5146 C CA . SER B 1 265 ? -16.797 -9.383 -23.062 1 94.56 265 SER B CA 1
ATOM 5147 C C . SER B 1 265 ? -15.602 -8.781 -22.344 1 94.56 265 SER B C 1
ATOM 5149 O O . SER B 1 265 ? -14.469 -9.234 -22.516 1 94.56 265 SER B O 1
ATOM 5151 N N . ALA B 1 266 ? -15.852 -7.734 -21.531 1 96.06 266 ALA B N 1
ATOM 5152 C CA . ALA B 1 266 ? -14.836 -7.156 -20.656 1 96.06 266 ALA B CA 1
ATOM 5153 C C . ALA B 1 266 ? -14.328 -8.188 -19.656 1 96.06 266 ALA B C 1
ATOM 5155 O O . ALA B 1 266 ? -13.125 -8.25 -19.375 1 96.06 266 ALA B O 1
ATOM 5156 N N . MET B 1 267 ? -15.188 -9 -19.234 1 95.5 267 MET B N 1
ATOM 5157 C CA . MET B 1 267 ? -14.836 -10.039 -18.266 1 95.5 267 MET B CA 1
ATOM 5158 C C . MET B 1 267 ? -13.82 -11.008 -18.859 1 95.5 267 MET B C 1
ATOM 5160 O O . MET B 1 267 ? -12.797 -11.297 -18.25 1 95.5 267 MET B O 1
ATOM 5164 N N . GLY B 1 268 ? -14.141 -11.461 -20 1 96.44 268 GLY B N 1
ATOM 5165 C CA . GLY B 1 268 ? -13.242 -12.391 -20.672 1 96.44 268 GLY B CA 1
ATOM 5166 C C . GLY B 1 268 ? -11.867 -11.805 -20.938 1 96.44 268 GLY B C 1
ATOM 5167 O O . GLY B 1 268 ? -10.852 -12.469 -20.734 1 96.44 268 GLY B O 1
ATOM 5168 N N . ALA B 1 269 ? -11.812 -10.594 -21.453 1 97.44 269 ALA B N 1
ATOM 5169 C CA . ALA B 1 269 ? -10.555 -9.914 -21.734 1 97.44 269 ALA B CA 1
ATOM 5170 C C . ALA B 1 269 ? -9.719 -9.773 -20.469 1 97.44 269 ALA B C 1
ATOM 5172 O O . ALA B 1 269 ? -8.5 -10 -20.484 1 97.44 269 ALA B O 1
ATOM 5173 N N . CYS B 1 270 ? -10.383 -9.391 -19.359 1 98.5 270 CYS B N 1
ATOM 5174 C CA . CYS B 1 270 ? -9.703 -9.195 -18.078 1 98.5 270 CYS B CA 1
ATOM 5175 C C . CYS B 1 270 ? -9.18 -10.516 -17.531 1 98.5 270 CYS B C 1
ATOM 5177 O O . CYS B 1 270 ? -8.023 -10.609 -17.125 1 98.5 270 CYS B O 1
ATOM 5179 N N . ILE B 1 271 ? -9.953 -11.57 -17.578 1 98.12 271 ILE B N 1
ATOM 5180 C CA . ILE B 1 271 ? -9.555 -12.875 -17.062 1 98.12 271 ILE B CA 1
ATOM 5181 C C . ILE B 1 271 ? -8.406 -13.43 -17.891 1 98.12 271 ILE B C 1
ATOM 5183 O O . ILE B 1 271 ? -7.406 -13.914 -17.344 1 98.12 271 ILE B O 1
ATOM 5187 N N . GLY B 1 272 ? -8.57 -13.352 -19.188 1 98.62 272 GLY B N 1
ATOM 5188 C CA . GLY B 1 272 ? -7.504 -13.812 -20.062 1 98.62 272 GLY B CA 1
ATOM 5189 C C . GLY B 1 272 ? -6.176 -13.133 -19.781 1 98.62 272 GLY B C 1
ATOM 5190 O O . GLY B 1 272 ? -5.141 -13.797 -19.688 1 98.62 272 GLY B O 1
ATOM 5191 N N . THR B 1 273 ? -6.203 -11.812 -19.641 1 98.81 273 THR B N 1
ATOM 5192 C CA . THR B 1 273 ? -5.004 -11.039 -19.344 1 98.81 273 THR B CA 1
ATOM 5193 C C . THR B 1 273 ? -4.352 -11.516 -18.047 1 98.81 273 THR B C 1
ATOM 5195 O O . THR B 1 273 ? -3.139 -11.742 -18 1 98.81 273 THR B O 1
ATOM 5198 N N . VAL B 1 274 ? -5.121 -11.734 -17.016 1 98.81 274 VAL B N 1
ATOM 5199 C CA . VAL B 1 274 ? -4.609 -12.148 -15.719 1 98.81 274 VAL B CA 1
ATOM 5200 C C . VAL B 1 274 ? -4.02 -13.555 -15.82 1 98.81 274 VAL B C 1
ATOM 5202 O O . VAL B 1 274 ? -2.969 -13.844 -15.242 1 98.81 274 VAL B O 1
ATOM 5205 N N . VAL B 1 275 ? -4.629 -14.414 -16.594 1 98.88 275 VAL B N 1
ATOM 5206 C CA . VAL B 1 275 ? -4.117 -15.766 -16.797 1 98.88 275 VAL B CA 1
ATOM 5207 C C . VAL B 1 275 ? -2.73 -15.703 -17.438 1 98.88 275 VAL B C 1
ATOM 5209 O O . VAL B 1 275 ? -1.833 -16.469 -17.047 1 98.88 275 VAL B O 1
ATOM 5212 N N . GLY B 1 276 ? -2.594 -14.867 -18.438 1 98.88 276 GLY B N 1
ATOM 5213 C CA . GLY B 1 276 ? -1.293 -14.703 -19.062 1 98.88 276 GLY B CA 1
ATOM 5214 C C . GLY B 1 276 ? -0.219 -14.234 -18.094 1 98.88 276 GLY B C 1
ATOM 5215 O O . GLY B 1 276 ? 0.913 -14.727 -18.141 1 98.88 276 GLY B O 1
ATOM 5216 N N . LEU B 1 277 ? -0.56 -13.266 -17.266 1 98.88 277 LEU B N 1
ATOM 5217 C CA . LEU B 1 277 ? 0.357 -12.766 -16.234 1 98.88 277 LEU B CA 1
ATOM 5218 C C . LEU B 1 277 ? 0.75 -13.883 -15.273 1 98.88 277 LEU B C 1
ATOM 5220 O O . LEU B 1 277 ? 1.92 -14 -14.906 1 98.88 277 LEU B O 1
ATOM 5224 N N . VAL B 1 278 ? -0.199 -14.727 -14.891 1 98.81 278 VAL B N 1
ATOM 5225 C CA . VAL B 1 278 ? 0.02 -15.852 -13.992 1 98.81 278 VAL B CA 1
ATOM 5226 C C . VAL B 1 278 ? 0.961 -16.859 -14.648 1 98.81 278 VAL B C 1
ATOM 5228 O O . VAL B 1 278 ? 1.959 -17.266 -14.047 1 98.81 278 VAL B O 1
ATOM 5231 N N . ALA B 1 279 ? 0.742 -17.156 -15.844 1 98.88 279 ALA B N 1
ATOM 5232 C CA . ALA B 1 279 ? 1.428 -18.266 -16.516 1 98.88 279 ALA B CA 1
ATOM 5233 C C . ALA B 1 279 ? 2.871 -17.891 -16.844 1 98.88 279 ALA B C 1
ATOM 5235 O O . ALA B 1 279 ? 3.756 -18.75 -16.844 1 98.88 279 ALA B O 1
ATOM 5236 N N . ILE B 1 280 ? 3.117 -16.625 -17.109 1 98.94 280 ILE B N 1
ATOM 5237 C CA . ILE B 1 280 ? 4.461 -16.219 -17.516 1 98.94 280 ILE B CA 1
ATOM 5238 C C . ILE B 1 280 ? 5.344 -16.062 -16.281 1 98.94 280 ILE B C 1
ATOM 5240 O O . ILE B 1 280 ? 6.57 -16.016 -16.391 1 98.94 280 ILE B O 1
ATOM 5244 N N . THR B 1 281 ? 4.781 -15.992 -15.109 1 98.81 281 THR B N 1
ATOM 5245 C CA . THR B 1 281 ? 5.445 -15.617 -13.867 1 98.81 281 THR B CA 1
ATOM 5246 C C . THR B 1 281 ? 6.602 -16.562 -13.57 1 98.81 281 THR B C 1
ATOM 5248 O O . THR B 1 281 ? 7.719 -16.125 -13.281 1 98.81 281 THR B O 1
ATOM 5251 N N . PRO B 1 282 ? 6.473 -17.891 -13.695 1 98.69 282 PRO B N 1
ATOM 5252 C CA . PRO B 1 282 ? 7.617 -18.766 -13.414 1 98.69 282 PRO B CA 1
ATOM 5253 C C . PRO B 1 282 ? 8.672 -18.719 -14.516 1 98.69 282 PRO B C 1
ATOM 5255 O O . PRO B 1 282 ? 9.82 -19.125 -14.297 1 98.69 282 PRO B O 1
ATOM 5258 N N . ALA B 1 283 ? 8.391 -18.188 -15.672 1 98.81 283 ALA B N 1
ATOM 5259 C CA . ALA B 1 283 ? 9.266 -18.266 -16.844 1 98.81 283 ALA B CA 1
ATOM 5260 C C . ALA B 1 283 ? 9.805 -16.906 -17.234 1 98.81 283 ALA B C 1
ATOM 5262 O O . ALA B 1 283 ? 10.664 -16.781 -18.094 1 98.81 283 ALA B O 1
ATOM 5263 N N . ALA B 1 284 ? 9.367 -15.844 -16.594 1 98.81 284 ALA B N 1
ATOM 5264 C CA . ALA B 1 284 ? 9.516 -14.469 -17.062 1 98.81 284 ALA B CA 1
ATOM 5265 C C . ALA B 1 284 ? 10.977 -14.125 -17.328 1 98.81 284 ALA B C 1
ATOM 5267 O O . ALA B 1 284 ? 11.289 -13.367 -18.25 1 98.81 284 ALA B O 1
ATOM 5268 N N . GLY B 1 285 ? 11.875 -14.695 -16.609 1 98.69 285 GLY B N 1
ATOM 5269 C CA . GLY B 1 285 ? 13.289 -14.398 -16.75 1 98.69 285 GLY B CA 1
ATOM 5270 C C . GLY B 1 285 ? 14.07 -15.523 -17.406 1 98.69 285 GLY B C 1
ATOM 5271 O O . GLY B 1 285 ? 15.305 -15.523 -17.406 1 98.69 285 GLY B O 1
ATOM 5272 N N . PHE B 1 286 ? 13.352 -16.5 -18 1 98.75 286 PHE B N 1
ATOM 5273 C CA . PHE B 1 286 ? 14.062 -17.672 -18.5 1 98.75 286 PHE B CA 1
ATOM 5274 C C . PHE B 1 286 ? 13.766 -17.891 -19.984 1 98.75 286 PHE B C 1
ATOM 5276 O O . PHE B 1 286 ? 14.438 -18.688 -20.625 1 98.75 286 PHE B O 1
ATOM 5283 N N . VAL B 1 287 ? 12.789 -17.172 -20.547 1 98.81 287 VAL B N 1
ATOM 5284 C CA . VAL B 1 287 ? 12.344 -17.531 -21.891 1 98.81 287 VAL B CA 1
ATOM 5285 C C . VAL B 1 287 ? 12.406 -16.312 -22.812 1 98.81 287 VAL B C 1
ATOM 5287 O O . VAL B 1 287 ? 12.453 -15.172 -22.344 1 98.81 287 VAL B O 1
ATOM 5290 N N . SER B 1 288 ? 12.375 -16.562 -24.094 1 98.25 288 SER B N 1
ATOM 5291 C CA . SER B 1 288 ? 12.414 -15.484 -25.094 1 98.25 288 SER B CA 1
ATOM 5292 C C . SER B 1 288 ? 11.039 -14.836 -25.25 1 98.25 288 SER B C 1
ATOM 5294 O O . SER B 1 288 ? 10.039 -15.359 -24.75 1 98.25 288 SER B O 1
ATOM 5296 N N . ILE B 1 289 ? 10.977 -13.727 -25.922 1 98.5 289 ILE B N 1
ATOM 5297 C CA . ILE B 1 289 ? 9.742 -12.977 -26.141 1 98.5 289 ILE B CA 1
ATOM 5298 C C . ILE B 1 289 ? 8.758 -13.805 -26.953 1 98.5 289 ILE B C 1
ATOM 5300 O O . ILE B 1 289 ? 7.59 -13.93 -26.594 1 98.5 289 ILE B O 1
ATOM 5304 N N . PRO B 1 290 ? 9.188 -14.492 -28.047 1 98.5 290 PRO B N 1
ATOM 5305 C CA . PRO B 1 290 ? 8.242 -15.32 -28.797 1 98.5 290 PRO B CA 1
ATOM 5306 C C . PRO B 1 290 ? 7.695 -16.484 -27.969 1 98.5 290 PRO B C 1
ATOM 5308 O O . PRO B 1 290 ? 6.516 -16.828 -28.094 1 98.5 290 PRO B O 1
ATOM 5311 N N . ASN B 1 291 ? 8.562 -17.078 -27.156 1 98.75 291 ASN B N 1
ATOM 5312 C CA . ASN B 1 291 ? 8.086 -18.172 -26.312 1 98.75 291 ASN B CA 1
ATOM 5313 C C . ASN B 1 291 ? 7.074 -17.672 -25.281 1 98.75 291 ASN B C 1
ATOM 5315 O O . ASN B 1 291 ? 6.145 -18.391 -24.906 1 98.75 291 ASN B O 1
ATOM 5319 N N . ALA B 1 292 ? 7.262 -16.438 -24.797 1 98.88 292 ALA B N 1
ATOM 5320 C CA . ALA B 1 292 ? 6.305 -15.828 -23.875 1 98.88 292 ALA B CA 1
ATOM 5321 C C . ALA B 1 292 ? 4.953 -15.617 -24.547 1 98.88 292 ALA B C 1
ATOM 5323 O O . ALA B 1 292 ? 3.906 -15.758 -23.906 1 98.88 292 ALA B O 1
ATOM 5324 N N . LEU B 1 293 ? 4.965 -15.203 -25.828 1 98.69 293 LEU B N 1
ATOM 5325 C CA . LEU B 1 293 ? 3.734 -15.086 -26.609 1 98.69 293 LEU B CA 1
ATOM 5326 C C . LEU B 1 293 ? 2.975 -16.406 -26.625 1 98.69 293 LEU B C 1
ATOM 5328 O O . LEU B 1 293 ? 1.765 -16.438 -26.391 1 98.69 293 LEU B O 1
ATOM 5332 N N . PHE B 1 294 ? 3.678 -17.469 -26.828 1 98.81 294 PHE B N 1
ATOM 5333 C CA . PHE B 1 294 ? 3.072 -18.797 -26.859 1 98.81 294 PHE B CA 1
ATOM 5334 C C . PHE B 1 294 ? 2.52 -19.172 -25.484 1 98.81 294 PHE B C 1
ATOM 5336 O O . PHE B 1 294 ? 1.41 -19.703 -25.375 1 98.81 294 PHE B O 1
ATOM 5343 N N . ILE B 1 295 ? 3.307 -18.938 -24.469 1 98.88 295 ILE B N 1
ATOM 5344 C CA . ILE B 1 295 ? 2.879 -19.266 -23.109 1 98.88 295 ILE B CA 1
ATOM 5345 C C . ILE B 1 295 ? 1.565 -18.547 -22.797 1 98.88 295 ILE B C 1
ATOM 5347 O O . ILE B 1 295 ? 0.643 -19.156 -22.234 1 98.88 295 ILE B O 1
ATOM 5351 N N . GLY B 1 296 ? 1.45 -17.234 -23.172 1 98.88 296 GLY B N 1
ATOM 5352 C CA . GLY B 1 296 ? 0.221 -16.484 -22.969 1 98.88 296 GLY B CA 1
ATOM 5353 C C . GLY B 1 296 ? -0.969 -17.094 -23.688 1 98.88 296 GLY B C 1
ATOM 5354 O O . GLY B 1 296 ? -2.012 -17.344 -23.094 1 98.88 296 GLY B O 1
ATOM 5355 N N . ILE B 1 297 ? -0.832 -17.406 -24.969 1 98.81 297 ILE B N 1
ATOM 5356 C CA . ILE B 1 297 ? -1.917 -17.922 -25.797 1 98.81 297 ILE B CA 1
ATOM 5357 C C . ILE B 1 297 ? -2.359 -19.281 -25.266 1 98.81 297 ILE B C 1
ATOM 5359 O O . ILE B 1 297 ? -3.545 -19.5 -25.016 1 98.81 297 ILE B O 1
ATOM 5363 N N . PHE B 1 298 ? -1.427 -20.125 -25.047 1 98.88 298 PHE B N 1
ATOM 5364 C CA . PHE B 1 298 ? -1.722 -21.516 -24.672 1 98.88 298 PHE B CA 1
ATOM 5365 C C . PHE B 1 298 ? -2.385 -21.562 -23.297 1 98.88 298 PHE B C 1
ATOM 5367 O O . PHE B 1 298 ? -3.375 -22.281 -23.109 1 98.88 298 PHE B O 1
ATOM 5374 N N . SER B 1 299 ? -1.775 -20.859 -22.344 1 98.81 299 SER B N 1
ATOM 5375 C CA . SER B 1 299 ? -2.326 -20.891 -21 1 98.81 299 SER B CA 1
ATOM 5376 C C . SER B 1 299 ? -3.752 -20.359 -20.969 1 98.81 299 SER B C 1
ATOM 5378 O O . SER B 1 299 ? -4.602 -20.875 -20.234 1 98.81 299 SER B O 1
ATOM 5380 N N . SER B 1 300 ? -3.992 -19.312 -21.734 1 98.62 300 SER B N 1
ATOM 5381 C CA . SER B 1 300 ? -5.324 -18.719 -21.797 1 98.62 300 SER B CA 1
ATOM 5382 C C . SER B 1 300 ? -6.348 -19.703 -22.344 1 98.62 300 SER B C 1
ATOM 5384 O O . SER B 1 300 ? -7.449 -19.828 -21.797 1 98.62 300 SER B O 1
ATOM 5386 N N . ILE B 1 301 ? -6.035 -20.438 -23.344 1 98.44 301 ILE B N 1
ATOM 5387 C CA . ILE B 1 301 ? -6.934 -21.422 -23.953 1 98.44 301 ILE B CA 1
ATOM 5388 C C . ILE B 1 301 ? -7.184 -22.547 -22.953 1 98.44 301 ILE B C 1
ATOM 5390 O O . ILE B 1 301 ? -8.328 -22.953 -22.75 1 98.44 301 ILE B O 1
ATOM 5394 N N . VAL B 1 302 ? -6.141 -23.031 -22.328 1 98.38 302 VAL B N 1
ATOM 5395 C CA . VAL B 1 302 ? -6.262 -24.125 -21.375 1 98.38 302 VAL B CA 1
ATOM 5396 C C . VAL B 1 302 ? -7.152 -23.703 -20.219 1 98.38 302 VAL B C 1
ATOM 5398 O O . VAL B 1 302 ? -8.078 -24.438 -19.828 1 98.38 302 VAL B O 1
ATOM 5401 N N . SER B 1 303 ? -6.863 -22.531 -19.656 1 98.12 303 SER B N 1
ATOM 5402 C CA . SER B 1 303 ? -7.66 -22.047 -18.531 1 98.12 303 SER B CA 1
ATOM 5403 C C . SER B 1 303 ? -9.109 -21.828 -18.938 1 98.12 303 SER B C 1
ATOM 5405 O O . SER B 1 303 ? -10.031 -22.125 -18.172 1 98.12 303 SER B O 1
ATOM 5407 N N . ASN B 1 304 ? -9.359 -21.281 -20.141 1 97.38 304 ASN B N 1
ATOM 5408 C CA . ASN B 1 304 ? -10.711 -21.062 -20.641 1 97.38 304 ASN B CA 1
ATOM 5409 C C . ASN B 1 304 ? -11.5 -22.359 -20.719 1 97.38 304 ASN B C 1
ATOM 5411 O O . ASN B 1 304 ? -12.648 -22.438 -20.281 1 97.38 304 ASN B O 1
ATOM 5415 N N . ILE B 1 305 ? -10.875 -23.391 -21.172 1 96.5 305 ILE B N 1
ATOM 5416 C CA . ILE B 1 305 ? -11.508 -24.703 -21.281 1 96.5 305 ILE B CA 1
ATOM 5417 C C . ILE B 1 305 ? -11.828 -25.25 -19.906 1 96.5 305 ILE B C 1
ATOM 5419 O O . ILE B 1 305 ? -12.922 -25.781 -19.672 1 96.5 305 ILE B O 1
ATOM 5423 N N . VAL B 1 306 ? -10.867 -25.062 -19.016 1 96 306 VAL B N 1
ATOM 5424 C CA . VAL B 1 306 ? -11.086 -25.578 -17.656 1 96 306 VAL B CA 1
ATOM 5425 C C . VAL B 1 306 ? -12.211 -24.797 -16.984 1 96 306 VAL B C 1
ATOM 5427 O O . VAL B 1 306 ? -13.047 -25.375 -16.297 1 96 306 VAL B O 1
ATOM 5430 N N . VAL B 1 307 ? -12.281 -23.5 -17.156 1 93.56 307 VAL B N 1
ATOM 5431 C CA . VAL B 1 307 ? -13.359 -22.688 -16.609 1 93.56 307 VAL B CA 1
ATOM 5432 C C . VAL B 1 307 ? -14.703 -23.188 -17.156 1 93.56 307 VAL B C 1
ATOM 5434 O O . VAL B 1 307 ? -15.68 -23.281 -16.406 1 93.56 307 VAL B O 1
ATOM 5437 N N . SER B 1 308 ? -14.781 -23.484 -18.422 1 89.75 308 SER B N 1
ATOM 5438 C CA . SER B 1 308 ? -16.016 -23.906 -19.078 1 89.75 308 SER B CA 1
ATOM 5439 C C . SER B 1 308 ? -16.422 -25.312 -18.641 1 89.75 308 SER B C 1
ATOM 5441 O O . SER B 1 308 ? -17.609 -25.594 -18.484 1 89.75 308 SER B O 1
ATOM 5443 N N . LYS B 1 309 ? -15.539 -26.094 -18.359 1 86 309 LYS B N 1
ATOM 5444 C CA . LYS B 1 309 ? -15.852 -27.5 -18.094 1 86 309 LYS B CA 1
ATOM 5445 C C . LYS B 1 30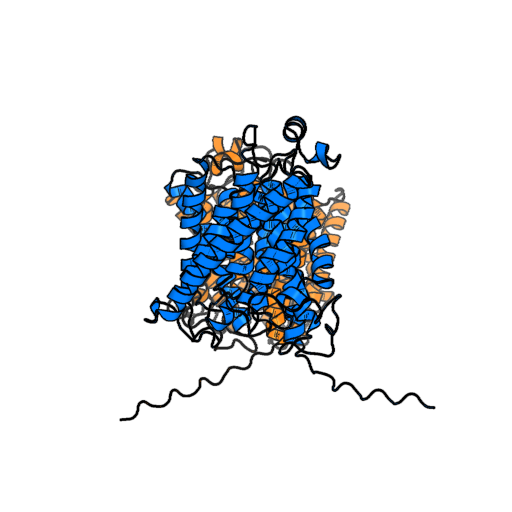9 ? -15.977 -27.766 -16.594 1 86 309 LYS B C 1
ATOM 5447 O O . LYS B 1 309 ? -16.641 -28.719 -16.188 1 86 309 LYS B O 1
ATOM 5452 N N . PHE B 1 310 ? -15.25 -27 -15.852 1 75.25 310 PHE B N 1
ATOM 5453 C CA . PHE B 1 310 ? -15.242 -27.203 -14.406 1 75.25 310 PHE B CA 1
ATOM 5454 C C . PHE B 1 310 ? -16.609 -26.891 -13.812 1 75.25 310 PHE B C 1
ATOM 5456 O O . PHE B 1 310 ? -17.016 -27.516 -12.82 1 75.25 310 PHE B O 1
ATOM 5463 N N . HIS B 1 311 ? -17.422 -25.906 -14.281 1 62.34 311 HIS B N 1
ATOM 5464 C CA . HIS B 1 311 ? -18.734 -25.5 -13.766 1 62.34 311 HIS B CA 1
ATOM 5465 C C . HIS B 1 311 ? -19.75 -26.625 -13.875 1 62.34 311 HIS B C 1
ATOM 5467 O O . HIS B 1 311 ? -20.703 -26.688 -13.109 1 62.34 311 HIS B O 1
ATOM 5473 N N . LYS B 1 312 ? -19.438 -27.438 -14.742 1 56.78 312 LYS B N 1
ATOM 5474 C CA . LYS B 1 312 ? -20.406 -28.516 -14.945 1 56.78 312 LYS B CA 1
ATOM 5475 C C . LYS B 1 312 ? -20.297 -29.578 -13.844 1 56.78 312 LYS B C 1
ATOM 5477 O O . LYS B 1 312 ? -21.172 -30.438 -13.711 1 56.78 312 LYS B O 1
ATOM 5482 N N . GLY B 1 313 ? -19.422 -29.234 -12.93 1 64.75 313 GLY B N 1
ATOM 5483 C CA . GLY B 1 313 ? -19.266 -30.203 -11.859 1 64.75 313 GLY B CA 1
ATOM 5484 C C . GLY B 1 313 ? -19.844 -29.734 -10.539 1 64.75 313 GLY B C 1
ATOM 5485 O O . GLY B 1 313 ? -20.547 -28.734 -10.484 1 64.75 313 GLY B O 1
ATOM 5486 N N . LYS B 1 314 ? -19.719 -30.531 -9.461 1 80.31 314 LYS B N 1
ATOM 5487 C CA . LYS B 1 314 ? -20.25 -30.406 -8.109 1 80.31 314 LYS B CA 1
ATOM 5488 C C . LYS B 1 314 ? -19.406 -29.438 -7.273 1 80.31 314 LYS B C 1
ATOM 5490 O O . LYS B 1 314 ? -19.719 -29.188 -6.105 1 80.31 314 LYS B O 1
ATOM 5495 N N . ILE B 1 315 ? -18.375 -28.75 -8.031 1 90.06 315 ILE B N 1
ATOM 5496 C CA . ILE B 1 315 ? -17.5 -27.891 -7.242 1 90.06 315 ILE B CA 1
ATOM 5497 C C . ILE B 1 315 ? -17.75 -26.422 -7.605 1 90.06 315 ILE B C 1
ATOM 5499 O O . ILE B 1 315 ? -17.734 -26.062 -8.781 1 90.06 315 ILE B O 1
ATOM 5503 N N . ASP B 1 316 ? -18.047 -25.594 -6.652 1 92.12 316 ASP B N 1
ATOM 5504 C CA . ASP B 1 316 ? -18.328 -24.172 -6.832 1 92.12 316 ASP B CA 1
ATOM 5505 C C . ASP B 1 316 ? -17.125 -23.328 -6.48 1 92.12 316 ASP B C 1
ATOM 5507 O O . ASP B 1 316 ? -17.047 -22.75 -5.395 1 92.12 316 ASP B O 1
ATOM 5511 N N . ASP B 1 317 ? -16.156 -23.312 -7.406 1 93.88 317 ASP B N 1
ATOM 5512 C CA . ASP B 1 317 ? -15.094 -22.312 -7.355 1 93.88 317 ASP B CA 1
ATOM 5513 C C . ASP B 1 317 ? -15.586 -20.969 -7.855 1 93.88 317 ASP B C 1
ATOM 5515 O O . ASP B 1 317 ? -15.547 -20.688 -9.055 1 93.88 317 ASP B O 1
ATOM 5519 N N . ALA B 1 318 ? -16.047 -20.109 -6.984 1 92.5 318 ALA B N 1
ATOM 5520 C CA . ALA B 1 318 ? -16.922 -18.984 -7.246 1 92.5 318 ALA B CA 1
ATOM 5521 C C . ALA B 1 318 ? -16.359 -18.094 -8.352 1 92.5 318 ALA B C 1
ATOM 5523 O O . ALA B 1 318 ? -17.109 -17.609 -9.203 1 92.5 318 ALA B O 1
ATOM 5524 N N . LEU B 1 319 ? -15.055 -17.859 -8.297 1 95.38 319 LEU B N 1
ATOM 5525 C CA . LEU B 1 319 ? -14.477 -16.938 -9.273 1 95.38 319 LEU B CA 1
ATOM 5526 C C . LEU B 1 319 ? -13.422 -17.641 -10.117 1 95.38 319 LEU B C 1
ATOM 5528 O O . LEU B 1 319 ? -12.492 -17 -10.609 1 95.38 319 LEU B O 1
ATOM 5532 N N . ASP B 1 320 ? -13.438 -18.969 -10.164 1 95.75 320 ASP B N 1
ATOM 5533 C CA . ASP B 1 320 ? -12.617 -19.812 -11.023 1 95.75 320 ASP B CA 1
ATOM 5534 C C . ASP B 1 320 ? -11.133 -19.641 -10.703 1 95.75 320 ASP B C 1
ATOM 5536 O O . ASP B 1 320 ? -10.312 -19.469 -11.602 1 95.75 320 ASP B O 1
ATOM 5540 N N . VAL B 1 321 ? -10.758 -19.625 -9.445 1 97.88 321 VAL B N 1
ATOM 5541 C CA . VAL B 1 321 ? -9.391 -19.422 -8.984 1 97.88 321 VAL B CA 1
ATOM 5542 C C . VAL B 1 321 ? -8.516 -20.594 -9.406 1 97.88 321 VAL B C 1
ATOM 5544 O O . VAL B 1 321 ? -7.387 -20.406 -9.859 1 97.88 321 VAL B O 1
ATOM 5547 N N . PHE B 1 322 ? -9.008 -21.797 -9.266 1 97.94 322 PHE B N 1
ATOM 5548 C CA . PHE B 1 322 ? -8.227 -22.953 -9.648 1 97.94 322 PHE B CA 1
ATOM 5549 C C . PHE B 1 322 ? -7.934 -22.953 -11.141 1 97.94 322 PHE B C 1
ATOM 5551 O O . PHE B 1 322 ? -6.793 -23.172 -11.555 1 97.94 322 PHE B O 1
ATOM 5558 N N . ALA B 1 323 ? -8.891 -22.672 -11.938 1 97.44 323 ALA B N 1
ATOM 5559 C CA . ALA B 1 323 ? -8.75 -22.688 -13.391 1 97.44 323 ALA B CA 1
ATOM 5560 C C . ALA B 1 323 ? -7.793 -21.594 -13.859 1 97.44 323 ALA B C 1
ATOM 5562 O O . ALA B 1 323 ? -7.082 -21.766 -14.852 1 97.44 323 ALA B O 1
ATOM 5563 N N . CYS B 1 324 ? -7.789 -20.484 -13.18 1 97.94 324 CYS B N 1
ATOM 5564 C CA . CYS B 1 324 ? -7.016 -19.328 -13.656 1 97.94 324 CYS B CA 1
ATOM 5565 C C . CYS B 1 324 ? -5.637 -19.297 -13.016 1 97.94 324 CYS B C 1
ATOM 5567 O O . CYS B 1 324 ? -4.625 -19.219 -13.711 1 97.94 324 CYS B O 1
ATOM 5569 N N . HIS B 1 325 ? -5.578 -19.406 -11.688 1 98.56 325 HIS B N 1
ATOM 5570 C CA . HIS B 1 325 ? -4.297 -19.344 -10.992 1 98.56 325 HIS B CA 1
ATOM 5571 C C . HIS B 1 325 ? -3.666 -20.719 -10.875 1 98.56 325 HIS B C 1
ATOM 5573 O O . HIS B 1 325 ? -2.467 -20.891 -11.109 1 98.56 325 HIS B O 1
ATOM 5579 N N . GLY B 1 326 ? -4.438 -21.75 -10.477 1 98.5 326 GLY B N 1
ATOM 5580 C CA . GLY B 1 326 ? -3.91 -23.094 -10.367 1 98.5 326 GLY B CA 1
ATOM 5581 C C . GLY B 1 326 ? -3.438 -23.656 -11.695 1 98.5 326 GLY B C 1
ATOM 5582 O O . GLY B 1 326 ? -2.242 -23.906 -11.883 1 98.5 326 GLY B O 1
ATOM 5583 N N . VAL B 1 327 ? -4.371 -23.75 -12.586 1 98.38 327 VAL B N 1
ATOM 5584 C CA . VAL B 1 327 ? -4.07 -24.312 -13.898 1 98.38 327 VAL B CA 1
ATOM 5585 C C . VAL B 1 327 ? -3.107 -23.391 -14.641 1 98.38 327 VAL B C 1
ATOM 5587 O O . VAL B 1 327 ? -2.184 -23.859 -15.312 1 98.38 327 VAL B O 1
ATOM 5590 N N . GLY B 1 328 ? -3.312 -22.078 -14.547 1 98.44 328 GLY B N 1
ATOM 5591 C CA . GLY B 1 328 ? -2.375 -21.141 -15.141 1 98.44 328 GLY B CA 1
ATOM 5592 C C . GLY B 1 328 ? -0.957 -21.312 -14.633 1 98.44 328 GLY B C 1
ATOM 5593 O O . GLY B 1 328 ? -0.007 -21.344 -15.414 1 98.44 328 GLY B O 1
ATOM 5594 N N . GLY B 1 329 ? -0.852 -21.406 -13.32 1 98.12 329 GLY B N 1
ATOM 5595 C CA . GLY B 1 329 ? 0.449 -21.625 -12.703 1 98.12 329 GLY B CA 1
ATOM 5596 C C . GLY B 1 329 ? 1.095 -22.922 -13.133 1 98.12 329 GLY B C 1
ATOM 5597 O O . GLY B 1 329 ? 2.295 -22.969 -13.406 1 98.12 329 GLY B O 1
ATOM 5598 N N . MET B 1 330 ? 0.337 -23.984 -13.219 1 98.56 330 MET B N 1
ATOM 5599 C CA . MET B 1 330 ? 0.845 -25.281 -13.641 1 98.56 330 MET B CA 1
ATOM 5600 C C . MET B 1 330 ? 1.291 -25.25 -15.094 1 98.56 330 MET B C 1
ATOM 5602 O O . MET B 1 330 ? 2.344 -25.797 -15.438 1 98.56 330 MET B O 1
ATOM 5606 N N . THR B 1 331 ? 0.451 -24.641 -15.898 1 98.62 331 THR B N 1
ATOM 5607 C CA . THR B 1 331 ? 0.812 -24.484 -17.312 1 98.62 331 THR B CA 1
ATOM 5608 C C . THR B 1 331 ? 2.115 -23.703 -17.453 1 98.62 331 THR B C 1
ATOM 5610 O O . THR B 1 331 ? 2.992 -24.094 -18.234 1 98.62 331 THR B O 1
ATOM 5613 N N . GLY B 1 332 ? 2.238 -22.594 -16.703 1 98.56 332 GLY B N 1
ATOM 5614 C CA . GLY B 1 332 ? 3.463 -21.812 -16.719 1 98.56 332 GLY B CA 1
ATOM 5615 C C . GLY B 1 332 ? 4.684 -22.594 -16.281 1 98.56 332 GLY B C 1
ATOM 5616 O O . GLY B 1 332 ? 5.746 -22.5 -16.891 1 98.56 332 GLY B O 1
ATOM 5617 N N . MET B 1 333 ? 4.535 -23.391 -15.258 1 98 333 MET B N 1
ATOM 5618 C CA . MET B 1 333 ? 5.629 -24.203 -14.734 1 98 333 MET B CA 1
ATOM 5619 C C . MET B 1 333 ? 6.094 -25.234 -15.766 1 98 333 MET B C 1
ATOM 5621 O O . MET B 1 333 ? 7.293 -25.406 -15.977 1 98 333 MET B O 1
ATOM 5625 N N . LEU B 1 334 ? 5.188 -25.891 -16.375 1 98.44 334 LEU B N 1
ATOM 5626 C CA . LEU B 1 334 ? 5.527 -26.906 -17.359 1 98.44 334 LEU B CA 1
ATOM 5627 C C . LEU B 1 334 ? 6.191 -26.281 -18.578 1 98.44 334 LEU B C 1
ATOM 5629 O O . LEU B 1 334 ? 7.188 -26.797 -19.094 1 98.44 334 LEU B O 1
ATOM 5633 N N . LEU B 1 335 ? 5.668 -25.156 -19.016 1 98.81 335 LEU B N 1
ATOM 5634 C CA . LEU B 1 335 ? 6.203 -24.531 -20.219 1 98.81 335 LEU B CA 1
ATOM 5635 C C . LEU B 1 335 ? 7.543 -23.859 -19.922 1 98.81 335 LEU B C 1
ATOM 5637 O O . LEU B 1 335 ? 8.352 -23.656 -20.828 1 98.81 335 LEU B O 1
ATOM 5641 N N . THR B 1 336 ? 7.824 -23.516 -18.656 1 98.75 336 THR B N 1
ATOM 5642 C CA . THR B 1 336 ? 9.18 -23.125 -18.266 1 98.75 336 THR B CA 1
ATOM 5643 C C . THR B 1 336 ? 10.164 -24.266 -18.562 1 98.75 336 THR B C 1
ATOM 5645 O O . THR B 1 336 ? 11.25 -24.031 -19.078 1 98.75 336 THR B O 1
ATOM 5648 N N . GLY B 1 337 ? 9.734 -25.516 -18.281 1 98.62 337 GLY B N 1
ATOM 5649 C CA . GLY B 1 337 ? 10.555 -26.688 -18.547 1 98.62 337 GLY B CA 1
ATOM 5650 C C . GLY B 1 337 ? 10.742 -26.953 -20.031 1 98.62 337 GLY B C 1
ATOM 5651 O O . GLY B 1 337 ? 11.695 -27.625 -20.438 1 98.62 337 GLY B O 1
ATOM 5652 N N . VAL B 1 338 ? 9.906 -26.375 -20.812 1 98.81 338 VAL B N 1
ATOM 5653 C CA . VAL B 1 338 ? 9.977 -26.578 -22.25 1 98.81 338 VAL B CA 1
ATOM 5654 C C . VAL B 1 338 ? 10.859 -25.5 -22.891 1 98.81 338 VAL B C 1
ATOM 5656 O O . VAL B 1 338 ? 11.625 -25.797 -23.812 1 98.81 338 VAL B O 1
ATOM 5659 N N . PHE B 1 339 ? 10.859 -24.203 -22.344 1 98.81 339 PHE B N 1
ATOM 5660 C CA . PHE B 1 339 ? 11.375 -23.109 -23.156 1 98.81 339 PHE B CA 1
ATOM 5661 C C . PHE B 1 339 ? 12.57 -22.453 -22.469 1 98.81 339 PHE B C 1
ATOM 5663 O O . PHE B 1 339 ? 13.258 -21.625 -23.078 1 98.81 339 PHE B O 1
ATOM 5670 N N . ALA B 1 340 ? 12.875 -22.734 -21.203 1 98.81 340 ALA B N 1
ATOM 5671 C CA . ALA B 1 340 ? 13.945 -22.047 -20.5 1 98.81 340 ALA B CA 1
ATOM 5672 C C . ALA B 1 340 ? 15.273 -22.203 -21.219 1 98.81 340 ALA B C 1
ATOM 5674 O O . ALA B 1 340 ? 15.594 -23.281 -21.734 1 98.81 340 ALA B O 1
ATOM 5675 N N . SER B 1 341 ? 16.062 -21.094 -21.234 1 98.19 341 SER B N 1
ATOM 5676 C CA . SER B 1 341 ? 17.281 -21.062 -22.047 1 98.19 341 SER B CA 1
ATOM 5677 C C . SER B 1 341 ? 18.438 -20.438 -21.281 1 98.19 341 SER B C 1
ATOM 5679 O O . SER B 1 341 ? 18.266 -19.406 -20.609 1 98.19 341 SER B O 1
ATOM 5681 N N . LYS B 1 342 ? 19.594 -21.016 -21.469 1 97.12 342 LYS B N 1
ATOM 5682 C CA . LYS B 1 342 ? 20.828 -20.484 -20.906 1 97.12 342 LYS B CA 1
ATOM 5683 C C . LYS B 1 342 ? 21.188 -19.141 -21.547 1 97.12 342 LYS B C 1
ATOM 5685 O O . LYS B 1 342 ? 21.828 -18.297 -20.906 1 97.12 342 LYS B O 1
ATOM 5690 N N . ALA B 1 343 ? 20.766 -18.938 -22.75 1 96.06 343 ALA B N 1
ATOM 5691 C CA . ALA B 1 343 ? 21.062 -17.703 -23.484 1 96.06 343 ALA B CA 1
ATOM 5692 C C . ALA B 1 343 ? 20.359 -16.516 -22.859 1 96.06 343 ALA B C 1
ATOM 5694 O O . ALA B 1 343 ? 20.859 -15.383 -22.938 1 96.06 343 ALA B O 1
ATOM 5695 N N . ILE B 1 344 ? 19.281 -16.781 -22.219 1 96.88 344 ILE B N 1
ATOM 5696 C CA . ILE B 1 344 ? 18.5 -15.719 -21.594 1 96.88 344 ILE B CA 1
ATOM 5697 C C . ILE B 1 344 ? 18.969 -15.5 -20.156 1 96.88 344 ILE B C 1
ATOM 5699 O O . ILE B 1 344 ? 19.094 -14.359 -19.703 1 96.88 344 ILE B O 1
ATOM 5703 N N . ASN B 1 345 ? 19.188 -16.5 -19.469 1 97.62 345 ASN B N 1
ATOM 5704 C CA . ASN B 1 345 ? 19.578 -16.484 -18.062 1 97.62 345 ASN B CA 1
ATOM 5705 C C . ASN B 1 345 ? 20.625 -17.547 -17.75 1 97.62 345 ASN B C 1
ATOM 5707 O O . ASN B 1 345 ? 20.297 -18.75 -17.75 1 97.62 345 ASN B O 1
ATOM 5711 N N . PRO B 1 346 ? 21.781 -17.156 -17.438 1 94.56 346 PRO B N 1
ATOM 5712 C CA . PRO B 1 346 ? 22.859 -18.109 -17.203 1 94.56 346 PRO B CA 1
ATOM 5713 C C . PRO B 1 346 ? 22.594 -19 -15.984 1 94.56 346 PRO B C 1
ATOM 5715 O O . PRO B 1 346 ? 23.25 -20.031 -15.805 1 94.56 346 PRO B O 1
ATOM 5718 N N . ALA B 1 347 ? 21.656 -18.656 -15.195 1 91.88 347 ALA B N 1
ATOM 5719 C CA . ALA B 1 347 ? 21.312 -19.469 -14.031 1 91.88 347 ALA B CA 1
ATOM 5720 C C . ALA B 1 347 ? 20.641 -20.766 -14.461 1 91.88 347 ALA B C 1
ATOM 5722 O O . ALA B 1 347 ? 20.531 -21.703 -13.672 1 91.88 347 ALA B O 1
ATOM 5723 N N . VAL B 1 348 ? 20.219 -20.797 -15.703 1 96.12 348 VAL B N 1
ATOM 5724 C CA . VAL B 1 348 ? 19.641 -22.031 -16.25 1 96.12 348 VAL B CA 1
ATOM 5725 C C . VAL B 1 348 ? 20.766 -23.047 -16.5 1 96.12 348 VAL B C 1
ATOM 5727 O O . VAL B 1 348 ? 21.578 -22.859 -17.406 1 96.12 348 VAL B O 1
ATOM 5730 N N . THR B 1 349 ? 20.781 -24.047 -15.727 1 94.88 349 THR B N 1
ATOM 5731 C CA . THR B 1 349 ? 21.812 -25.062 -15.883 1 94.88 349 THR B CA 1
ATOM 5732 C C . THR B 1 349 ? 21.391 -26.109 -16.922 1 94.88 349 THR B C 1
ATOM 5734 O O . THR B 1 349 ? 22.203 -26.5 -17.766 1 94.88 349 THR B O 1
ATOM 5737 N N . ASP B 1 350 ? 20.234 -26.609 -16.766 1 97.06 350 ASP B N 1
ATOM 5738 C CA . ASP B 1 350 ? 19.609 -27.5 -17.734 1 97.06 350 ASP B CA 1
ATOM 5739 C C . ASP B 1 350 ? 18.547 -26.766 -18.547 1 97.06 350 ASP B C 1
ATOM 5741 O O . ASP B 1 350 ? 17.641 -26.141 -17.984 1 97.06 350 ASP B O 1
ATOM 5745 N N . GLN B 1 351 ? 18.609 -26.891 -19.859 1 97.81 351 GLN B N 1
ATOM 5746 C CA . GLN B 1 351 ? 17.719 -26.109 -20.703 1 97.81 351 GLN B CA 1
ATOM 5747 C C . GLN B 1 351 ? 16.406 -26.859 -20.953 1 97.81 351 GLN B C 1
ATOM 5749 O O . GLN B 1 351 ? 16.25 -28 -20.516 1 97.81 351 GLN B O 1
ATOM 5754 N N . GLY B 1 352 ? 15.453 -26.172 -21.656 1 98.19 352 GLY B N 1
ATOM 5755 C CA . GLY B 1 352 ? 14.117 -26.703 -21.906 1 98.19 352 GLY B CA 1
ATOM 5756 C C . GLY B 1 352 ? 14.102 -27.797 -22.953 1 98.19 352 GLY B C 1
ATOM 5757 O O . GLY B 1 352 ? 15.094 -28 -23.656 1 98.19 352 GLY B O 1
ATOM 5758 N N . LEU B 1 353 ? 12.992 -28.406 -23.047 1 98.25 353 LEU B N 1
ATOM 5759 C CA . LEU B 1 353 ? 12.781 -29.562 -23.922 1 98.25 353 LEU B CA 1
ATOM 5760 C C . LEU B 1 353 ? 13.078 -29.188 -25.375 1 98.25 353 LEU B C 1
ATOM 5762 O O . LEU B 1 353 ? 13.578 -30.016 -26.141 1 98.25 353 LEU B O 1
ATOM 5766 N N . ILE B 1 354 ? 12.82 -27.984 -25.719 1 97.81 354 ILE B N 1
ATOM 5767 C CA . ILE B 1 354 ? 12.922 -27.578 -27.125 1 97.81 354 ILE B CA 1
ATOM 5768 C C . ILE B 1 354 ? 14.391 -27.531 -27.547 1 97.81 354 ILE B C 1
ATOM 5770 O O . ILE B 1 354 ? 14.703 -27.531 -28.734 1 97.81 354 ILE B O 1
ATOM 5774 N N . PHE B 1 355 ? 15.266 -27.516 -26.609 1 97.69 355 PHE B N 1
ATOM 5775 C CA . PHE B 1 355 ? 16.703 -27.469 -26.875 1 97.69 355 PHE B CA 1
ATOM 5776 C C . PHE B 1 355 ? 17.312 -28.875 -26.828 1 97.69 355 PHE B C 1
ATOM 5778 O O . PHE B 1 355 ? 18.531 -29.031 -26.828 1 97.69 355 PHE B O 1
ATOM 5785 N N . GLY B 1 356 ? 16.469 -29.891 -26.641 1 97.12 356 GLY B N 1
ATOM 5786 C CA . GLY B 1 356 ? 16.906 -31.266 -26.703 1 97.12 356 GLY B CA 1
ATOM 5787 C C . GLY B 1 356 ? 17.25 -31.859 -25.359 1 97.12 356 GLY B C 1
ATOM 5788 O O . GLY B 1 356 ? 17.75 -33 -25.266 1 97.12 356 GLY B O 1
ATOM 5789 N N . GLU B 1 357 ? 17.109 -31.094 -24.281 1 97.69 357 GLU B N 1
ATOM 5790 C CA . GLU B 1 357 ? 17.406 -31.562 -22.922 1 97.69 357 GLU B CA 1
ATOM 5791 C C . GLU B 1 357 ? 16.141 -31.922 -22.156 1 97.69 357 GLU B C 1
ATOM 5793 O O . GLU B 1 357 ? 15.109 -31.25 -22.312 1 97.69 357 GLU B O 1
ATOM 5798 N N . THR B 1 358 ? 16.203 -32.969 -21.281 1 98.06 358 THR B N 1
ATOM 5799 C CA . THR B 1 358 ? 14.977 -33.469 -20.656 1 98.06 358 THR B CA 1
ATOM 5800 C C . THR B 1 358 ? 15.023 -33.25 -19.141 1 98.06 358 THR B C 1
ATOM 5802 O O . THR B 1 358 ? 14 -33.344 -18.469 1 98.06 358 THR B O 1
ATOM 5805 N N . THR B 1 359 ? 16.172 -33 -18.609 1 98.31 359 THR B N 1
ATOM 5806 C CA . THR B 1 359 ? 16.375 -32.969 -17.156 1 98.31 359 THR B CA 1
ATOM 5807 C C . THR B 1 359 ? 15.484 -31.906 -16.516 1 98.31 359 THR B C 1
ATOM 5809 O O . THR B 1 359 ? 14.766 -32.188 -15.555 1 98.31 359 THR B O 1
ATOM 5812 N N . LEU B 1 360 ? 15.516 -30.688 -17.047 1 98.5 360 LEU B N 1
ATOM 5813 C CA . LEU B 1 360 ? 14.719 -29.609 -16.469 1 98.5 360 LEU B CA 1
ATOM 5814 C C . LEU B 1 360 ? 13.234 -29.953 -16.516 1 98.5 360 LEU B C 1
ATOM 5816 O O . LEU B 1 360 ? 12.516 -29.734 -15.547 1 98.5 360 LEU B O 1
ATOM 5820 N N . PHE B 1 361 ? 12.781 -30.422 -17.641 1 98.62 361 PHE B N 1
ATOM 5821 C CA . PHE B 1 361 ? 11.367 -30.734 -17.812 1 98.62 361 PHE B CA 1
ATOM 5822 C C . PHE B 1 361 ? 10.922 -31.781 -16.781 1 98.62 361 PHE B C 1
ATOM 5824 O O . PHE B 1 361 ? 9.859 -31.641 -16.188 1 98.62 361 PHE B O 1
ATOM 5831 N N . ILE B 1 362 ? 11.703 -32.812 -16.578 1 98.44 362 ILE B N 1
ATOM 5832 C CA . ILE B 1 362 ? 11.383 -33.875 -15.633 1 98.44 362 ILE B CA 1
ATOM 5833 C C . ILE B 1 362 ? 11.359 -33.312 -14.211 1 98.44 362 ILE B C 1
ATOM 5835 O O . ILE B 1 362 ? 10.484 -33.656 -13.414 1 98.44 362 ILE B O 1
ATOM 5839 N N . ASN B 1 363 ? 12.398 -32.469 -13.898 1 98.25 363 ASN B N 1
ATOM 5840 C CA . ASN B 1 363 ? 12.414 -31.812 -12.586 1 98.25 363 ASN B CA 1
ATOM 5841 C C . ASN B 1 363 ? 11.164 -30.969 -12.359 1 98.25 363 ASN B C 1
ATOM 5843 O O . ASN B 1 363 ? 10.57 -31 -11.281 1 98.25 363 ASN B O 1
ATOM 5847 N N . GLN B 1 364 ? 10.758 -30.172 -13.406 1 98.62 364 GLN B N 1
ATOM 5848 C CA . GLN B 1 364 ? 9.547 -29.359 -13.328 1 98.62 364 GLN B CA 1
ATOM 5849 C C . GLN B 1 364 ? 8.32 -30.25 -13.094 1 98.62 364 GLN B C 1
ATOM 5851 O O . GLN B 1 364 ? 7.465 -29.922 -12.273 1 98.62 364 GLN B O 1
ATOM 5856 N N . LEU B 1 365 ? 8.195 -31.312 -13.797 1 98.38 365 LEU B N 1
ATOM 5857 C CA . LEU B 1 365 ? 7.07 -32.25 -13.664 1 98.38 365 LEU B CA 1
ATOM 5858 C C . LEU B 1 365 ? 7.023 -32.844 -12.273 1 98.38 365 LEU B C 1
ATOM 5860 O O . LEU B 1 365 ? 5.949 -32.969 -11.672 1 98.38 365 LEU B O 1
ATOM 5864 N N . THR B 1 366 ? 8.164 -33.281 -11.797 1 98.5 366 THR B N 1
ATOM 5865 C CA . THR B 1 366 ? 8.258 -33.875 -10.469 1 98.5 366 THR B CA 1
ATOM 5866 C C . THR B 1 366 ? 7.801 -32.875 -9.406 1 98.5 366 THR B C 1
ATOM 5868 O O . THR B 1 366 ? 6.977 -33.188 -8.547 1 98.5 366 THR B O 1
ATOM 5871 N N . ALA B 1 367 ? 8.352 -31.656 -9.516 1 98.56 367 ALA B N 1
ATOM 5872 C CA . ALA B 1 367 ? 7.969 -30.609 -8.57 1 98.56 367 ALA B CA 1
ATOM 5873 C C . ALA B 1 367 ? 6.48 -30.297 -8.68 1 98.56 367 ALA B C 1
ATOM 5875 O O . ALA B 1 367 ? 5.82 -30.047 -7.668 1 98.56 367 ALA B O 1
ATOM 5876 N N . LEU B 1 368 ? 5.984 -30.25 -9.922 1 98.62 368 LEU B N 1
ATOM 5877 C CA . LEU B 1 368 ? 4.566 -29.984 -10.148 1 98.62 368 LEU B CA 1
ATOM 5878 C C . LEU B 1 368 ? 3.699 -30.969 -9.375 1 98.62 368 LEU B C 1
ATOM 5880 O O . LEU B 1 368 ? 2.756 -30.562 -8.688 1 98.62 368 LEU B O 1
ATOM 5884 N N . VAL B 1 369 ? 3.998 -32.188 -9.422 1 98.62 369 VAL B N 1
ATOM 5885 C CA . VAL B 1 369 ? 3.213 -33.25 -8.766 1 98.62 369 VAL B CA 1
ATOM 5886 C C . VAL B 1 369 ? 3.332 -33.094 -7.254 1 98.62 369 VAL B C 1
ATOM 5888 O O . VAL B 1 369 ? 2.326 -33.125 -6.539 1 98.62 369 VAL B O 1
ATOM 5891 N N . ILE B 1 370 ? 4.547 -32.938 -6.762 1 98.62 370 ILE B N 1
ATOM 5892 C CA . ILE B 1 370 ? 4.793 -32.844 -5.324 1 98.62 370 ILE B CA 1
ATOM 5893 C C . ILE B 1 370 ? 4.082 -31.641 -4.742 1 98.62 370 ILE B C 1
ATOM 5895 O O . ILE B 1 370 ? 3.396 -31.75 -3.723 1 98.62 370 ILE B O 1
ATOM 5899 N N . VAL B 1 371 ? 4.211 -30.469 -5.43 1 98.69 371 VAL B N 1
ATOM 5900 C CA . VAL B 1 371 ? 3.613 -29.234 -4.941 1 98.69 371 VAL B CA 1
ATOM 5901 C C . VAL B 1 371 ? 2.092 -29.328 -5.012 1 98.69 371 VAL B C 1
ATOM 5903 O O . VAL B 1 371 ? 1.392 -28.859 -4.109 1 98.69 371 VAL B O 1
ATOM 5906 N N . SER B 1 372 ? 1.571 -29.922 -6.098 1 98.75 372 SER B N 1
ATOM 5907 C CA . SER B 1 372 ? 0.127 -30.078 -6.23 1 98.75 372 SER B CA 1
ATOM 5908 C C . SER B 1 372 ? -0.447 -30.90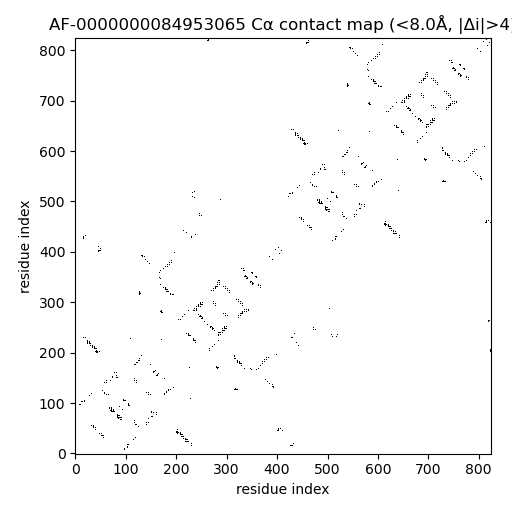6 -5.074 1 98.75 372 SER B C 1
ATOM 5910 O O . SER B 1 372 ? -1.42 -30.484 -4.441 1 98.75 372 SER B O 1
ATOM 5912 N N . VAL B 1 373 ? 0.155 -32 -4.797 1 98.75 373 VAL B N 1
ATOM 5913 C CA . VAL B 1 373 ? -0.319 -32.906 -3.736 1 98.75 373 VAL B CA 1
ATOM 5914 C C . VAL B 1 373 ? -0.165 -32.188 -2.383 1 98.75 373 VAL B C 1
ATOM 5916 O O . VAL B 1 373 ? -1.09 -32.219 -1.567 1 98.75 373 VAL B O 1
ATOM 5919 N N . PHE B 1 374 ? 0.931 -31.578 -2.164 1 98.75 374 PHE B N 1
ATOM 5920 C CA . PHE B 1 374 ? 1.219 -30.938 -0.891 1 98.75 374 PHE B CA 1
ATOM 5921 C C . PHE B 1 374 ? 0.264 -29.766 -0.649 1 98.75 374 PHE B C 1
ATOM 5923 O O . PHE B 1 374 ? -0.382 -29.703 0.399 1 98.75 374 PHE B O 1
ATOM 5930 N N . ALA B 1 375 ? 0.17 -28.828 -1.633 1 98.81 375 ALA B N 1
ATOM 5931 C CA . ALA B 1 375 ? -0.64 -27.625 -1.465 1 98.81 375 ALA B CA 1
ATOM 5932 C C . ALA B 1 375 ? -2.115 -27.984 -1.298 1 98.81 375 ALA B C 1
ATOM 5934 O O . ALA B 1 375 ? -2.812 -27.391 -0.471 1 98.81 375 ALA B O 1
ATOM 5935 N N . PHE B 1 376 ? -2.598 -28.969 -2.08 1 98.81 376 PHE B N 1
ATOM 5936 C CA . PHE B 1 376 ? -3.998 -29.375 -1.976 1 98.81 376 PHE B CA 1
ATOM 5937 C C . PHE B 1 376 ? -4.273 -30.031 -0.63 1 98.81 376 PHE B C 1
ATOM 5939 O O . PHE B 1 376 ? -5.188 -29.625 0.09 1 98.81 376 PHE B O 1
ATOM 5946 N N . THR B 1 377 ? -3.486 -31.047 -0.221 1 98.81 377 THR B N 1
ATOM 5947 C CA . THR B 1 377 ? -3.756 -31.844 0.967 1 98.81 377 THR B CA 1
ATOM 5948 C C . THR B 1 377 ? -3.566 -31.016 2.234 1 98.81 377 THR B C 1
ATOM 5950 O O . THR B 1 377 ? -4.379 -31.094 3.158 1 98.81 377 THR B O 1
ATOM 5953 N N . MET B 1 378 ? -2.482 -30.25 2.27 1 98.81 378 MET B N 1
ATOM 5954 C CA . MET B 1 378 ? -2.236 -29.438 3.455 1 98.81 378 MET B CA 1
ATOM 5955 C C . MET B 1 378 ? -3.311 -28.375 3.609 1 98.81 378 MET B C 1
ATOM 5957 O O . MET B 1 378 ? -3.77 -28.094 4.723 1 98.81 378 MET B O 1
ATOM 5961 N N . SER B 1 379 ? -3.699 -27.719 2.482 1 98.81 379 SER B N 1
ATOM 5962 C CA . SER B 1 379 ? -4.75 -26.703 2.561 1 98.81 379 SER B CA 1
ATOM 5963 C C . SER B 1 379 ? -6.07 -27.312 3.014 1 98.81 379 SER B C 1
ATOM 5965 O O . SER B 1 379 ? -6.781 -26.734 3.838 1 98.81 379 SER B O 1
ATOM 5967 N N . TYR B 1 380 ? -6.379 -28.5 2.414 1 98.69 380 TYR B N 1
ATOM 5968 C CA . TYR B 1 380 ? -7.598 -29.172 2.832 1 98.69 380 TYR B CA 1
ATOM 5969 C C . TYR B 1 380 ? -7.57 -29.484 4.324 1 98.69 380 TYR B C 1
ATOM 5971 O O . TYR B 1 380 ? -8.562 -29.281 5.023 1 98.69 380 TYR B O 1
ATOM 5979 N N . PHE B 1 381 ? -6.465 -29.938 4.809 1 98.81 381 PHE B N 1
ATOM 5980 C CA . PHE B 1 381 ? -6.277 -30.234 6.223 1 98.81 381 PHE B CA 1
ATOM 5981 C C . PHE B 1 381 ? -6.426 -28.984 7.07 1 98.81 381 PHE B C 1
ATOM 5983 O O . PHE B 1 381 ? -7.039 -29.016 8.141 1 98.81 381 PHE B O 1
ATOM 5990 N N . LEU B 1 382 ? -5.855 -27.875 6.602 1 98.81 382 LEU B N 1
ATOM 5991 C CA . LEU B 1 382 ? -5.945 -26.609 7.34 1 98.81 382 LEU B CA 1
ATOM 5992 C C . LEU B 1 382 ? -7.387 -26.109 7.395 1 98.81 382 LEU B C 1
ATOM 5994 O O . LEU B 1 382 ? -7.816 -25.562 8.414 1 98.81 382 LEU B O 1
ATOM 5998 N N . PHE B 1 383 ? -8.125 -26.266 6.266 1 98.69 383 PHE B N 1
ATOM 5999 C CA . PHE B 1 383 ? -9.539 -25.922 6.309 1 98.69 383 PHE B CA 1
ATOM 6000 C C . PHE B 1 383 ? -10.273 -26.766 7.34 1 98.69 383 PHE B C 1
ATOM 6002 O O . PHE B 1 383 ? -11.156 -26.266 8.047 1 98.69 383 PHE B O 1
ATOM 6009 N N . PHE B 1 384 ? -9.938 -28.047 7.414 1 98.56 384 PHE B N 1
ATOM 6010 C CA . PHE B 1 384 ? -10.531 -28.953 8.398 1 98.56 384 PHE B CA 1
ATOM 6011 C C . PHE B 1 384 ? -10.234 -28.469 9.812 1 98.56 384 PHE B C 1
ATOM 6013 O O . PHE B 1 384 ? -11.133 -28.406 10.656 1 98.56 384 PHE B O 1
ATOM 6020 N N . ILE B 1 385 ? -9.023 -28.109 10.117 1 98.69 385 ILE B N 1
ATOM 6021 C CA . ILE B 1 385 ? -8.602 -27.656 11.438 1 98.69 385 ILE B CA 1
ATOM 6022 C C . ILE B 1 385 ? -9.344 -26.375 11.805 1 98.69 385 ILE B C 1
ATOM 6024 O O . ILE B 1 385 ? -9.828 -26.234 12.922 1 98.69 385 ILE B O 1
ATOM 6028 N N . VAL B 1 386 ? -9.398 -25.422 10.898 1 98.62 386 VAL B N 1
ATOM 6029 C CA . VAL B 1 386 ? -10.062 -24.141 11.156 1 98.62 386 VAL B CA 1
ATOM 6030 C C . VAL B 1 386 ? -11.547 -24.391 11.438 1 98.62 386 VAL B C 1
ATOM 6032 O O . VAL B 1 386 ? -12.109 -23.797 12.359 1 98.62 386 VAL B O 1
ATOM 6035 N N . ASN B 1 387 ? -12.141 -25.297 10.633 1 98.25 387 ASN B N 1
ATOM 6036 C CA . ASN B 1 387 ? -13.562 -25.578 10.805 1 98.25 387 ASN B CA 1
ATOM 6037 C C . ASN B 1 387 ? -13.844 -26.203 12.172 1 98.25 387 ASN B C 1
ATOM 6039 O O . ASN B 1 387 ? -14.953 -26.078 12.695 1 98.25 387 ASN B O 1
ATOM 6043 N N . LYS B 1 388 ? -12.914 -26.922 12.766 1 98.25 388 LYS B N 1
ATOM 6044 C CA . LYS B 1 388 ? -13.055 -27.484 14.102 1 98.25 388 LYS B CA 1
ATOM 6045 C C . LYS B 1 388 ? -12.977 -26.406 15.172 1 98.25 388 LYS B C 1
ATOM 6047 O O . LYS B 1 388 ? -13.562 -26.547 16.25 1 98.25 388 LYS B O 1
ATOM 6052 N N . ILE B 1 389 ? -12.273 -25.328 14.867 1 97.94 389 ILE B N 1
ATOM 6053 C CA . ILE B 1 389 ? -12.125 -24.219 15.812 1 97.94 389 ILE B CA 1
ATOM 6054 C C . ILE B 1 389 ? -13.297 -23.25 15.672 1 97.94 389 ILE B C 1
ATOM 6056 O O . ILE B 1 389 ? -13.867 -22.812 16.672 1 97.94 389 ILE B O 1
ATOM 6060 N N . THR B 1 390 ? -13.594 -22.891 14.477 1 96.88 390 THR B N 1
ATOM 6061 C CA . THR B 1 390 ? -14.719 -22.031 14.125 1 96.88 390 THR B CA 1
ATOM 6062 C C . THR B 1 390 ? -15.312 -22.438 12.781 1 96.88 390 THR B C 1
ATOM 6064 O O . THR B 1 390 ? -14.586 -22.828 11.867 1 96.88 390 THR B O 1
ATOM 6067 N N . PRO B 1 391 ? -16.641 -22.359 12.711 1 97 391 PRO B N 1
ATOM 6068 C CA . PRO B 1 391 ? -17.219 -22.719 11.422 1 97 391 PRO B CA 1
ATOM 6069 C C . PRO B 1 391 ? -16.641 -21.906 10.266 1 97 391 PRO B C 1
ATOM 6071 O O . PRO B 1 391 ? -16.5 -20.688 10.375 1 97 391 PRO B O 1
ATOM 6074 N N . LEU B 1 392 ? -16.375 -22.562 9.188 1 97.12 392 LEU B N 1
ATOM 6075 C CA . LEU B 1 392 ? -15.781 -21.922 8.023 1 97.12 392 LEU B CA 1
ATOM 6076 C C . LEU B 1 392 ? -16.828 -21.156 7.219 1 97.12 392 LEU B C 1
ATOM 6078 O O . LEU B 1 392 ? -16.547 -20.109 6.648 1 97.12 392 LEU B O 1
ATOM 6082 N N . ARG B 1 393 ? -18.016 -21.734 7.152 1 97.06 393 ARG B N 1
ATOM 6083 C CA . ARG B 1 393 ? -19.094 -21.188 6.34 1 97.06 393 ARG B CA 1
ATOM 6084 C C . ARG B 1 393 ? -20.062 -20.375 7.195 1 97.06 393 ARG B C 1
ATOM 6086 O O . ARG B 1 393 ? -20.312 -20.734 8.344 1 97.06 393 ARG B O 1
ATOM 6093 N N . VAL B 1 394 ? -20.562 -19.344 6.656 1 96.62 394 VAL B N 1
ATOM 6094 C CA . VAL B 1 394 ? -21.609 -18.578 7.328 1 96.62 394 VAL B CA 1
ATOM 6095 C C . VAL B 1 394 ? -22.922 -19.359 7.301 1 96.62 394 VAL B C 1
ATOM 6097 O O . VAL B 1 394 ? -23.078 -20.297 6.508 1 96.62 394 VAL B O 1
ATOM 6100 N N . SER B 1 395 ? -23.828 -18.984 8.172 1 96.06 395 SER B N 1
ATOM 6101 C CA . SER B 1 395 ? -25.156 -19.609 8.164 1 96.06 395 SER B CA 1
ATOM 6102 C C . SER B 1 395 ? -25.922 -19.25 6.891 1 96.06 395 SER B C 1
ATOM 6104 O O . SER B 1 395 ? -25.578 -18.281 6.207 1 96.06 395 SER B O 1
ATOM 6106 N N . GLU B 1 396 ? -26.891 -20.047 6.598 1 94.88 396 GLU B N 1
ATOM 6107 C CA . GLU B 1 396 ? -27.672 -19.844 5.383 1 94.88 396 GLU B CA 1
ATOM 6108 C C . GLU B 1 396 ? -28.328 -18.469 5.371 1 94.88 396 GLU B C 1
ATOM 6110 O O . GLU B 1 396 ? -28.406 -17.812 4.328 1 94.88 396 GLU B O 1
ATOM 6115 N N . ASP B 1 397 ? -28.812 -18.062 6.488 1 95.56 397 ASP B N 1
ATOM 6116 C CA . ASP B 1 397 ? -29.453 -16.766 6.594 1 95.56 397 ASP B CA 1
ATOM 6117 C C . ASP B 1 397 ? -28.469 -15.633 6.328 1 95.56 397 ASP B C 1
ATOM 6119 O O . ASP B 1 397 ? -28.812 -14.648 5.664 1 95.56 397 ASP B O 1
ATOM 6123 N N . ARG B 1 398 ? -27.328 -15.789 6.812 1 94.94 398 ARG B N 1
ATOM 6124 C CA . ARG B 1 398 ? -26.297 -14.773 6.617 1 94.94 398 ARG B CA 1
ATOM 6125 C C . ARG B 1 398 ? -25.812 -14.766 5.172 1 94.94 398 ARG B C 1
ATOM 6127 O O . ARG B 1 398 ? -25.469 -13.711 4.637 1 94.94 398 ARG B O 1
ATOM 6134 N N . GLU B 1 399 ? -25.703 -15.93 4.582 1 95.12 399 GLU B N 1
ATOM 6135 C CA . GLU B 1 399 ? -25.344 -16.031 3.174 1 95.12 399 GLU B CA 1
ATOM 6136 C C . GLU B 1 399 ? -26.359 -15.344 2.285 1 95.12 399 GLU B C 1
ATOM 6138 O O . GLU B 1 399 ? -26 -14.648 1.333 1 95.12 399 GLU B O 1
ATOM 6143 N N . GLU B 1 400 ? -27.641 -15.5 2.592 1 94 400 GLU B N 1
ATOM 6144 C CA . GLU B 1 400 ? -28.719 -14.883 1.829 1 94 400 GLU B CA 1
ATOM 6145 C C . GLU B 1 400 ? -28.719 -13.367 2.014 1 94 400 GLU B C 1
ATOM 6147 O O . GLU B 1 400 ? -28.969 -12.625 1.063 1 94 400 GLU B O 1
ATOM 6152 N N . LEU B 1 401 ? -28.453 -12.977 3.191 1 94.62 401 LEU B N 1
ATOM 6153 C CA . LEU B 1 401 ? -28.438 -11.555 3.512 1 94.62 401 LEU B CA 1
ATOM 6154 C C . LEU B 1 401 ? -27.266 -10.859 2.83 1 94.62 401 LEU B C 1
ATOM 6156 O O . LEU B 1 401 ? -27.359 -9.688 2.467 1 94.62 401 LEU B O 1
ATOM 6160 N N . GLY B 1 402 ? -26.203 -11.578 2.672 1 95 402 GLY B N 1
ATOM 6161 C CA . GLY B 1 402 ? -24.953 -11.031 2.15 1 95 402 GLY B CA 1
ATOM 6162 C C . GLY B 1 402 ? -23.906 -10.805 3.223 1 95 402 GLY B C 1
ATOM 6163 O O . GLY B 1 402 ? -24.234 -10.438 4.352 1 95 402 GLY B O 1
ATOM 6164 N N . LEU B 1 403 ? -22.766 -10.945 2.863 1 96.38 403 LEU B N 1
ATOM 6165 C CA . LEU B 1 403 ? -21.688 -10.914 3.846 1 96.38 403 LEU B CA 1
ATOM 6166 C C . LEU B 1 403 ? -21.359 -9.484 4.254 1 96.38 403 LEU B C 1
ATOM 6168 O O . LEU B 1 403 ? -20.875 -9.242 5.359 1 96.38 403 LEU B O 1
ATOM 6172 N N . ASP B 1 404 ? -21.641 -8.5 3.406 1 97.31 404 ASP B N 1
ATOM 6173 C CA . ASP B 1 404 ? -21.359 -7.105 3.74 1 97.31 404 ASP B CA 1
ATOM 6174 C C . ASP B 1 404 ? -22.109 -6.684 5.008 1 97.31 404 ASP B C 1
ATOM 6176 O O . ASP B 1 404 ? -21.484 -6.238 5.973 1 97.31 404 ASP B O 1
ATOM 6180 N N . ILE B 1 405 ? -23.375 -6.941 4.984 1 96.5 405 ILE B N 1
ATOM 6181 C CA . ILE B 1 405 ? -24.203 -6.523 6.109 1 96.5 405 ILE B CA 1
ATOM 6182 C C . ILE B 1 405 ? -24.031 -7.504 7.266 1 96.5 405 ILE B C 1
ATOM 6184 O O . ILE B 1 405 ? -23.875 -7.094 8.422 1 96.5 405 ILE B O 1
ATOM 6188 N N . SER B 1 406 ? -24.016 -8.727 6.988 1 96.06 406 SER B N 1
ATOM 6189 C CA . SER B 1 406 ? -24.062 -9.734 8.039 1 96.06 406 SER B CA 1
ATOM 6190 C C . SER B 1 406 ? -22.75 -9.773 8.82 1 96.06 406 SER B C 1
ATOM 6192 O O . SER B 1 406 ? -22.75 -9.953 10.039 1 96.06 406 SER B O 1
ATOM 6194 N N . GLN B 1 407 ? -21.625 -9.617 8.125 1 95.56 407 GLN B N 1
ATOM 6195 C CA . GLN B 1 407 ? -20.328 -9.773 8.781 1 95.56 407 GLN B CA 1
ATOM 6196 C C . GLN B 1 407 ? -19.75 -8.422 9.172 1 95.56 407 GLN B C 1
ATOM 6198 O O . GLN B 1 407 ? -19 -8.32 10.156 1 95.56 407 GLN B O 1
ATOM 6203 N N . HIS B 1 408 ? -20.109 -7.336 8.461 1 95.94 408 HIS B N 1
ATOM 6204 C CA . HIS B 1 408 ? -19.359 -6.098 8.633 1 95.94 408 HIS B CA 1
ATOM 6205 C C . HIS B 1 408 ? -20.281 -4.934 8.961 1 95.94 408 HIS B C 1
ATOM 6207 O O . HIS B 1 408 ? -19.828 -3.852 9.336 1 95.94 408 HIS B O 1
ATOM 6213 N N . GLY B 1 409 ? -21.562 -5.066 8.82 1 94.94 409 GLY B N 1
ATOM 6214 C CA . GLY B 1 409 ? -22.5 -3.994 9.094 1 94.94 409 GLY B CA 1
ATOM 6215 C C . GLY B 1 409 ? -22.391 -2.84 8.117 1 94.94 409 GLY B C 1
ATOM 6216 O O . GLY B 1 409 ? -22.688 -1.693 8.461 1 94.94 409 GLY B O 1
ATOM 6217 N N . GLU B 1 410 ? -21.859 -3.133 6.973 1 94.5 410 GLU B N 1
ATOM 6218 C CA . GLU B 1 410 ? -21.672 -2.129 5.93 1 94.5 410 GLU B CA 1
ATOM 6219 C C . GLU B 1 410 ? -22.391 -2.531 4.641 1 94.5 410 GLU B C 1
ATOM 6221 O O . GLU B 1 410 ? -22.656 -3.713 4.418 1 94.5 410 GLU B O 1
ATOM 6226 N N . PHE B 1 411 ? -22.797 -1.505 3.783 1 91.75 411 PHE B N 1
ATOM 6227 C CA . PHE B 1 411 ? -23.438 -1.787 2.506 1 91.75 411 PHE B CA 1
ATOM 6228 C C . PHE B 1 411 ? -23.062 -0.733 1.469 1 91.75 411 PHE B C 1
ATOM 6230 O O . PHE B 1 411 ? -22.594 0.35 1.817 1 91.75 411 PHE B O 1
ATOM 6237 N N . LEU B 1 412 ? -23.344 -1.072 0.237 1 89.88 412 LEU B N 1
ATOM 6238 C CA . LEU B 1 412 ? -22.984 -0.186 -0.865 1 89.88 412 LEU B CA 1
ATOM 6239 C C . LEU B 1 412 ? -24 0.951 -0.997 1 89.88 412 LEU B C 1
ATOM 6241 O O . LEU B 1 412 ? -25.188 0.75 -0.795 1 89.88 412 LEU B O 1
#

InterPro domains:
  IPR001905 Ammonium transporter [PTHR43029] (12-411)
  IPR001905 Ammonium transporter [TIGR00836] (18-411)
  IPR018047 Ammonium transporter, conserved site [PS01219] (171-196)
  IPR024041 Ammonium transporter AmtB-like domain [PF00909] (20-411)
  IPR029020 Ammonium/urea transporter [G3DSA:1.10.3430.10] (9-412)

Radius of gyration: 26.91 Å; Cα contacts (8 Å, |Δi|>4): 1877; chains: 2; bounding box: 73×75×61 Å